Protein AF-A0A4R0RT78-F1 (afdb_monomer)

Structure (mmCIF, N/CA/C/O backbone):
data_AF-A0A4R0RT78-F1
#
_entry.id   AF-A0A4R0RT78-F1
#
loop_
_atom_site.group_PDB
_atom_site.id
_atom_site.type_symbol
_atom_site.label_atom_id
_atom_site.label_alt_id
_atom_site.label_comp_id
_atom_site.label_asym_id
_atom_site.label_entity_id
_atom_site.label_seq_id
_atom_site.pdbx_PDB_ins_code
_atom_site.Cartn_x
_atom_site.Cartn_y
_atom_site.Cartn_z
_atom_site.occupancy
_atom_site.B_iso_or_equiv
_atom_site.auth_seq_id
_atom_site.auth_comp_id
_atom_site.auth_asym_id
_atom_site.auth_atom_id
_atom_site.pdbx_PDB_model_num
ATOM 1 N N . MET A 1 1 ? 45.181 8.721 3.368 1.00 77.69 1 MET A N 1
ATOM 2 C CA . MET A 1 1 ? 46.109 8.770 2.220 1.00 77.69 1 MET A CA 1
ATOM 3 C C . MET A 1 1 ? 47.530 8.790 2.727 1.00 77.69 1 MET A C 1
ATOM 5 O O . MET A 1 1 ? 47.794 9.478 3.706 1.00 77.69 1 MET A O 1
ATOM 9 N N . ASP A 1 2 ? 48.412 8.081 2.035 1.00 89.50 2 ASP A N 1
ATOM 10 C CA . ASP A 1 2 ? 49.801 7.874 2.426 1.00 89.50 2 ASP A CA 1
ATOM 11 C C . ASP A 1 2 ? 50.713 8.203 1.242 1.00 89.50 2 ASP A C 1
ATOM 13 O O . ASP A 1 2 ? 50.443 7.805 0.105 1.00 89.50 2 ASP A O 1
ATOM 17 N N . GLN A 1 3 ? 51.791 8.945 1.498 1.00 91.06 3 GLN A N 1
ATOM 18 C CA . GLN A 1 3 ? 52.776 9.265 0.470 1.00 91.06 3 GLN A CA 1
ATOM 19 C C . GLN A 1 3 ? 53.702 8.070 0.263 1.00 91.06 3 GLN A C 1
ATOM 21 O O . GLN A 1 3 ? 54.423 7.671 1.184 1.00 91.06 3 GLN A O 1
ATOM 26 N N . ILE A 1 4 ? 53.699 7.521 -0.949 1.00 89.62 4 ILE A N 1
ATOM 27 C CA . ILE A 1 4 ? 54.498 6.344 -1.300 1.00 89.62 4 ILE A CA 1
ATOM 28 C C . ILE A 1 4 ? 55.890 6.779 -1.762 1.00 89.62 4 ILE A C 1
ATOM 30 O O . ILE A 1 4 ? 56.900 6.302 -1.249 1.00 89.62 4 ILE A O 1
ATOM 34 N N . ILE A 1 5 ? 55.950 7.744 -2.680 1.00 84.31 5 ILE A N 1
ATOM 35 C CA . ILE A 1 5 ? 57.178 8.429 -3.109 1.00 84.31 5 ILE A CA 1
ATOM 36 C C . ILE A 1 5 ? 56.884 9.928 -3.255 1.00 84.31 5 ILE A C 1
ATOM 38 O O . ILE A 1 5 ? 55.730 10.340 -3.139 1.00 84.31 5 ILE A O 1
ATOM 42 N N . GLU A 1 6 ? 57.906 10.756 -3.481 1.00 82.69 6 GLU A N 1
ATOM 43 C CA . GLU A 1 6 ? 57.721 12.206 -3.629 1.00 82.69 6 GLU A CA 1
ATOM 44 C C . GLU A 1 6 ? 56.597 12.518 -4.634 1.00 82.69 6 GLU A C 1
ATOM 46 O O . GLU A 1 6 ? 56.584 12.002 -5.749 1.00 82.69 6 GLU A O 1
ATOM 51 N N . ASN A 1 7 ? 55.616 13.310 -4.190 1.00 82.69 7 ASN A N 1
ATOM 52 C CA . ASN A 1 7 ? 54.411 13.695 -4.933 1.00 82.69 7 ASN A CA 1
ATOM 53 C C . ASN A 1 7 ? 53.469 12.564 -5.420 1.00 82.69 7 ASN A C 1
ATOM 55 O O . ASN A 1 7 ? 52.453 12.875 -6.036 1.00 82.69 7 ASN A O 1
ATOM 59 N N . LEU A 1 8 ? 53.695 11.288 -5.081 1.00 89.69 8 LEU A N 1
ATOM 60 C CA . LEU A 1 8 ? 52.761 10.190 -5.384 1.00 89.69 8 LEU A CA 1
ATOM 61 C C . LEU A 1 8 ? 52.112 9.627 -4.115 1.00 89.69 8 LEU A C 1
ATOM 63 O O . LEU A 1 8 ? 52.791 9.132 -3.209 1.00 89.69 8 LEU A O 1
ATOM 67 N N . TRP A 1 9 ? 50.783 9.655 -4.089 1.00 90.44 9 TRP A N 1
ATOM 68 C CA . TRP A 1 9 ? 49.965 9.313 -2.930 1.00 90.44 9 TRP A CA 1
ATOM 69 C C . TRP A 1 9 ? 49.005 8.163 -3.236 1.00 90.44 9 TRP A C 1
ATOM 71 O O . TRP A 1 9 ? 48.449 8.075 -4.330 1.00 90.44 9 TRP A O 1
ATOM 81 N N . LEU A 1 10 ? 48.779 7.305 -2.241 1.00 89.56 10 LEU A N 1
ATOM 82 C CA . LEU A 1 10 ? 47.811 6.207 -2.279 1.00 89.56 10 LEU A CA 1
ATOM 83 C C . LEU A 1 10 ? 46.732 6.430 -1.208 1.00 89.56 10 LEU A C 1
ATOM 85 O O . LEU A 1 10 ? 47.049 6.781 -0.069 1.00 89.56 10 LEU A O 1
ATOM 89 N N . GLY A 1 11 ? 45.454 6.234 -1.542 1.00 84.19 11 GLY A N 1
ATOM 90 C CA . GLY A 1 11 ? 44.351 6.469 -0.603 1.00 84.19 11 GLY A CA 1
ATOM 91 C C . GLY A 1 11 ? 43.087 5.643 -0.840 1.00 84.19 11 GLY A C 1
ATOM 92 O O . GLY A 1 11 ? 42.994 4.852 -1.779 1.00 84.19 11 GLY A O 1
ATOM 93 N N . ASP A 1 12 ? 42.132 5.841 0.064 1.00 81.94 12 ASP A N 1
ATOM 94 C CA . ASP A 1 12 ? 40.749 5.353 0.029 1.00 81.94 12 ASP A CA 1
ATOM 95 C C . ASP A 1 12 ? 39.788 6.456 -0.462 1.00 81.94 12 ASP A C 1
ATOM 97 O O . ASP A 1 12 ? 40.207 7.596 -0.695 1.00 81.94 12 ASP A O 1
ATOM 101 N N . LEU A 1 13 ? 38.500 6.133 -0.631 1.00 74.81 13 LEU A N 1
ATOM 102 C CA . LEU A 1 13 ? 37.479 7.105 -1.049 1.00 74.81 13 LEU A CA 1
ATOM 103 C C . LEU A 1 13 ? 37.388 8.331 -0.110 1.00 74.81 13 LEU A C 1
ATOM 105 O O . LEU A 1 13 ? 37.473 9.451 -0.618 1.00 74.81 13 LEU A O 1
ATOM 109 N N . PRO A 1 14 ? 37.339 8.188 1.231 1.00 78.75 14 PRO A N 1
ATOM 110 C CA . PRO A 1 14 ? 37.321 9.343 2.133 1.00 78.75 14 PRO A CA 1
ATOM 111 C C . PRO A 1 14 ? 38.540 10.260 1.982 1.00 78.75 14 PRO A C 1
ATOM 113 O O . PRO A 1 14 ? 38.444 11.468 2.192 1.00 78.75 14 PRO A O 1
ATOM 116 N N . SER A 1 15 ? 39.702 9.720 1.602 1.00 77.94 15 SER A N 1
ATOM 117 C CA . SER A 1 15 ? 40.886 10.536 1.328 1.00 77.94 15 SER A CA 1
ATOM 118 C C . SER A 1 15 ? 40.743 11.401 0.072 1.00 77.94 15 SER A C 1
ATOM 120 O O . SER A 1 15 ? 41.271 12.511 0.055 1.00 77.94 15 SER A O 1
ATOM 122 N N . ALA A 1 16 ? 40.041 10.915 -0.956 1.00 75.25 16 ALA A N 1
ATOM 123 C CA . ALA A 1 16 ? 39.790 11.661 -2.190 1.00 75.25 16 ALA A CA 1
ATOM 124 C C . ALA A 1 16 ? 38.750 12.783 -2.004 1.00 75.25 16 ALA A C 1
ATOM 126 O O . ALA A 1 16 ? 38.807 13.786 -2.708 1.00 75.25 16 ALA A O 1
ATOM 127 N N . LEU A 1 17 ? 37.856 12.652 -1.018 1.00 73.81 17 LEU A N 1
ATOM 128 C CA . LEU A 1 17 ? 36.818 13.646 -0.709 1.00 73.81 17 LEU A CA 1
ATOM 129 C C . LEU A 1 17 ? 37.313 14.798 0.192 1.00 73.81 17 LEU A C 1
ATOM 131 O O . LEU A 1 17 ? 36.678 15.847 0.281 1.00 73.81 17 LEU A O 1
ATOM 135 N N . ARG A 1 18 ? 38.479 14.667 0.842 1.00 77.19 18 ARG A N 1
ATOM 136 C CA . ARG A 1 18 ? 39.037 15.706 1.734 1.00 77.19 18 ARG A CA 1
ATOM 137 C C . ARG A 1 18 ? 39.858 16.750 0.972 1.00 77.19 18 ARG A C 1
ATOM 139 O O . ARG A 1 18 ? 41.090 16.751 1.029 1.00 77.19 18 ARG A O 1
ATOM 146 N N . VAL A 1 19 ? 39.171 17.694 0.329 1.00 76.06 19 VAL A N 1
ATOM 147 C CA . VAL A 1 19 ? 39.758 18.766 -0.510 1.00 76.06 19 VAL A CA 1
ATOM 148 C C . VAL A 1 19 ? 40.894 19.532 0.184 1.00 76.06 19 VAL A C 1
ATOM 150 O O . VAL A 1 19 ? 41.929 19.809 -0.424 1.00 76.06 19 VAL A O 1
ATOM 153 N N . GLU A 1 20 ? 40.757 19.844 1.474 1.00 73.06 20 GLU A N 1
ATOM 154 C CA . GLU A 1 20 ? 41.802 20.552 2.222 1.00 73.06 20 GLU A CA 1
ATOM 155 C C . GLU A 1 20 ? 43.096 19.746 2.366 1.00 73.06 20 GLU A C 1
ATOM 157 O O . GLU A 1 20 ? 44.192 20.306 2.327 1.00 73.06 20 GLU A O 1
ATOM 162 N N . ALA A 1 21 ? 42.981 18.428 2.536 1.00 74.81 21 ALA A N 1
ATOM 163 C CA . ALA A 1 21 ? 44.126 17.542 2.660 1.00 74.81 21 ALA A CA 1
ATOM 164 C C . ALA A 1 21 ? 44.848 17.394 1.312 1.00 74.81 21 ALA A C 1
ATOM 166 O O . ALA A 1 21 ? 46.079 17.379 1.289 1.00 74.81 21 ALA A O 1
ATOM 167 N N . LEU A 1 22 ? 44.103 17.367 0.201 1.00 80.69 22 LEU A N 1
ATOM 168 C CA . LEU A 1 22 ? 44.663 17.358 -1.155 1.00 80.69 22 LEU A CA 1
ATOM 169 C C . LEU A 1 22 ? 45.451 18.642 -1.444 1.00 80.69 22 LEU A C 1
ATOM 171 O O . LEU A 1 22 ? 46.612 18.576 -1.851 1.00 80.69 22 LEU A O 1
ATOM 175 N N . ARG A 1 23 ? 44.869 19.810 -1.130 1.00 78.94 23 ARG A N 1
ATOM 176 C CA . ARG A 1 23 ? 45.528 21.119 -1.289 1.00 78.94 23 ARG A CA 1
ATOM 177 C C . ARG A 1 23 ? 46.786 21.242 -0.428 1.00 78.94 23 ARG A C 1
ATOM 179 O O . ARG A 1 23 ? 47.821 21.674 -0.926 1.00 78.94 23 ARG A O 1
ATOM 186 N N . ARG A 1 24 ? 46.725 20.812 0.841 1.00 82.44 24 ARG A N 1
ATOM 187 C CA . ARG A 1 24 ? 47.874 20.831 1.770 1.00 82.44 24 ARG A CA 1
ATOM 188 C C . ARG A 1 24 ? 49.056 19.982 1.292 1.00 82.44 24 ARG A C 1
ATOM 190 O O . ARG A 1 24 ? 50.189 20.312 1.618 1.00 82.44 24 ARG A O 1
ATOM 197 N N . ASN A 1 25 ? 48.804 18.930 0.513 1.00 80.75 25 ASN A N 1
ATOM 198 C CA . ASN A 1 25 ? 49.828 18.011 0.007 1.00 80.75 25 ASN A CA 1
ATOM 199 C C . ASN A 1 25 ? 50.156 18.211 -1.485 1.00 80.75 25 ASN A C 1
ATOM 201 O O . ASN A 1 25 ? 50.756 17.333 -2.104 1.00 80.75 25 ASN A O 1
ATOM 205 N N . ASN A 1 26 ? 49.779 19.361 -2.063 1.00 83.62 26 ASN A N 1
ATOM 206 C CA . ASN A 1 26 ? 50.047 19.728 -3.460 1.00 83.62 26 ASN A CA 1
ATOM 207 C C . ASN A 1 26 ? 49.462 18.738 -4.498 1.00 83.62 26 ASN A C 1
ATOM 209 O O . ASN A 1 26 ? 49.975 18.618 -5.616 1.00 83.62 26 ASN A O 1
ATOM 213 N N . ILE A 1 27 ? 48.385 18.025 -4.148 1.00 85.12 27 ILE A N 1
ATOM 214 C CA . ILE A 1 27 ? 47.725 17.042 -5.016 1.00 85.12 27 ILE A CA 1
ATOM 215 C C . ILE A 1 27 ? 46.729 17.764 -5.927 1.00 85.12 27 ILE A C 1
ATOM 217 O O . ILE A 1 27 ? 45.775 18.373 -5.449 1.00 85.12 27 ILE A O 1
ATOM 221 N N . HIS A 1 28 ? 46.957 17.682 -7.239 1.00 76.94 28 HIS A N 1
ATOM 222 C CA . HIS A 1 28 ? 46.155 18.367 -8.266 1.00 76.94 28 HIS A CA 1
ATOM 223 C C . HIS A 1 28 ? 45.450 17.405 -9.224 1.00 76.94 28 HIS A C 1
ATOM 225 O O . HIS A 1 28 ? 44.547 17.815 -9.949 1.00 76.94 28 HIS A O 1
ATOM 231 N N . SER A 1 29 ? 45.879 16.144 -9.233 1.00 78.62 29 SER A N 1
ATOM 232 C CA . SER A 1 29 ? 45.386 15.117 -10.140 1.00 78.62 29 SER A CA 1
ATOM 233 C C . SER A 1 29 ? 45.029 13.875 -9.332 1.00 78.62 29 SER A C 1
ATOM 235 O O . SER A 1 29 ? 45.804 13.429 -8.483 1.00 78.62 29 SER A O 1
ATOM 237 N N . ILE A 1 30 ? 43.844 13.329 -9.588 1.00 81.81 30 ILE A N 1
ATOM 238 C CA . ILE A 1 30 ? 43.340 12.116 -8.945 1.00 81.81 30 ILE A CA 1
ATOM 239 C C . ILE A 1 30 ? 43.200 11.049 -10.030 1.00 81.81 30 ILE A C 1
ATOM 241 O O . ILE A 1 30 ? 42.766 11.353 -11.136 1.00 81.81 30 ILE A O 1
ATOM 245 N N . VAL A 1 31 ? 43.614 9.824 -9.721 1.00 79.75 31 VAL A N 1
ATOM 246 C CA . VAL A 1 31 ? 43.352 8.618 -10.506 1.00 79.75 31 VAL A CA 1
ATOM 247 C C . VAL A 1 31 ? 42.393 7.768 -9.690 1.00 79.75 31 VAL A C 1
ATOM 249 O O . VAL A 1 31 ? 42.775 7.223 -8.646 1.00 79.75 31 VAL A O 1
ATOM 252 N N . SER A 1 32 ? 41.151 7.669 -10.155 1.00 77.31 32 SER A N 1
ATOM 253 C CA . SER A 1 32 ? 40.143 6.826 -9.519 1.00 77.31 32 SER A CA 1
ATOM 254 C C . SER A 1 32 ? 40.102 5.460 -10.192 1.00 77.31 32 SER A C 1
ATOM 256 O O . SER A 1 32 ? 39.758 5.341 -11.365 1.00 77.31 32 SER A O 1
ATOM 258 N N . ALA A 1 33 ? 40.454 4.411 -9.449 1.00 70.38 33 ALA A N 1
ATOM 259 C CA . ALA A 1 33 ? 40.268 3.018 -9.858 1.00 70.38 33 ALA A CA 1
ATOM 260 C C . ALA A 1 33 ? 38.850 2.521 -9.485 1.00 70.38 33 ALA A C 1
ATOM 262 O O . ALA A 1 33 ? 38.689 1.451 -8.887 1.00 70.38 33 ALA A O 1
ATOM 263 N N . MET A 1 34 ? 37.855 3.384 -9.722 1.00 61.03 34 MET A N 1
ATOM 264 C CA . MET A 1 34 ? 36.401 3.232 -9.568 1.00 61.03 34 MET A CA 1
ATOM 265 C C . MET A 1 34 ? 35.704 4.450 -10.205 1.00 61.03 34 MET A C 1
ATOM 267 O O . MET A 1 34 ? 36.383 5.377 -10.637 1.00 61.03 34 MET A O 1
ATOM 271 N N . THR A 1 35 ? 34.373 4.473 -10.255 1.00 48.78 35 THR A N 1
ATOM 272 C CA . THR A 1 35 ? 33.602 5.493 -10.979 1.00 48.78 35 THR A CA 1
ATOM 273 C C . THR A 1 35 ? 33.668 6.886 -10.331 1.00 48.78 35 THR A C 1
ATOM 275 O O . THR A 1 35 ? 32.955 7.136 -9.360 1.00 48.78 35 THR A O 1
ATOM 278 N N . PHE A 1 36 ? 34.523 7.793 -10.837 1.00 34.81 36 PHE A N 1
ATOM 279 C CA . PHE A 1 36 ? 34.626 9.190 -10.381 1.00 34.81 36 PHE A CA 1
ATOM 280 C C . PHE A 1 36 ? 35.292 10.129 -11.416 1.00 34.81 36 PHE A C 1
ATOM 282 O O . PHE A 1 36 ? 36.197 9.738 -12.154 1.00 34.81 36 PHE A O 1
ATOM 289 N N . VAL A 1 37 ? 34.901 11.411 -11.428 1.00 41.50 37 VAL A N 1
ATOM 290 C CA . VAL A 1 37 ? 35.301 12.421 -12.430 1.00 41.50 37 VAL A CA 1
ATOM 291 C C . VAL A 1 37 ? 36.699 12.999 -12.151 1.00 41.50 37 VAL A C 1
ATOM 293 O O . VAL A 1 37 ? 36.835 14.079 -11.594 1.00 41.50 37 VAL A O 1
ATOM 296 N N . HIS A 1 38 ? 37.753 12.268 -12.516 1.00 53.38 38 HIS A N 1
ATOM 297 C CA . HIS A 1 38 ? 39.084 12.768 -12.913 1.00 53.38 38 HIS A CA 1
ATOM 298 C C . HIS A 1 38 ? 39.940 11.530 -13.247 1.00 53.38 38 HIS A C 1
ATOM 300 O O . HIS A 1 38 ? 40.220 10.726 -12.369 1.00 53.38 38 HIS A O 1
ATOM 306 N N . HIS A 1 39 ? 40.267 11.334 -14.532 1.00 62.75 39 HIS A N 1
ATOM 307 C CA . HIS A 1 39 ? 40.915 10.137 -15.111 1.00 62.75 39 HIS A CA 1
ATOM 308 C C . HIS A 1 39 ? 40.540 8.798 -14.442 1.00 62.75 39 HIS A C 1
ATOM 310 O O . HIS A 1 39 ? 41.256 8.249 -13.601 1.00 62.75 39 HIS A O 1
ATOM 316 N N . GLN A 1 40 ? 39.384 8.293 -14.856 1.00 68.62 40 GLN A N 1
ATOM 317 C CA . GLN A 1 40 ? 38.748 7.099 -14.326 1.00 68.62 40 GLN A CA 1
ATOM 318 C C . GLN A 1 40 ? 39.261 5.826 -15.003 1.00 68.62 40 GLN A C 1
ATOM 320 O O . GLN A 1 40 ? 39.416 5.781 -16.225 1.00 68.62 40 GLN A O 1
ATOM 325 N N . ILE A 1 41 ? 39.482 4.783 -14.203 1.00 73.31 41 ILE A N 1
ATOM 326 C CA . ILE A 1 41 ? 39.759 3.430 -14.682 1.00 73.31 41 ILE A CA 1
ATOM 327 C C . ILE A 1 41 ? 38.771 2.473 -14.015 1.00 73.31 41 ILE A C 1
ATOM 329 O O . ILE A 1 41 ? 38.868 2.200 -12.816 1.00 73.31 41 ILE A O 1
ATOM 333 N N . ASP A 1 42 ? 37.830 1.955 -14.800 1.00 72.19 42 ASP A N 1
ATOM 334 C CA . ASP A 1 42 ? 36.787 1.051 -14.314 1.00 72.19 42 ASP A CA 1
ATOM 335 C C . ASP A 1 42 ? 37.347 -0.349 -14.055 1.00 72.19 42 ASP A C 1
ATOM 337 O O . ASP A 1 42 ? 37.551 -1.147 -14.970 1.00 72.19 42 ASP A O 1
ATOM 341 N N . ILE A 1 43 ? 37.631 -0.634 -12.780 1.00 78.50 43 ILE A N 1
ATOM 342 C CA . ILE A 1 43 ? 38.217 -1.897 -12.320 1.00 78.50 43 ILE A CA 1
ATOM 343 C C . ILE A 1 43 ? 37.382 -2.436 -11.151 1.00 78.50 43 ILE A C 1
ATOM 345 O O . ILE A 1 43 ? 37.303 -1.814 -10.085 1.00 78.50 43 ILE A O 1
ATOM 349 N N . TYR A 1 44 ? 36.808 -3.628 -11.323 1.00 78.94 44 TYR A N 1
ATOM 350 C CA . TYR A 1 44 ? 36.200 -4.401 -10.235 1.00 78.94 44 TYR A CA 1
ATOM 351 C C . TYR A 1 44 ? 37.274 -5.151 -9.440 1.00 78.94 44 TYR A C 1
ATOM 353 O O . TYR A 1 44 ? 38.296 -5.554 -9.986 1.00 78.94 44 TYR A O 1
ATOM 361 N N . ASP A 1 45 ? 37.080 -5.321 -8.129 1.00 82.06 45 ASP A N 1
ATOM 362 C CA . ASP A 1 45 ? 38.077 -5.955 -7.248 1.00 82.06 45 ASP A CA 1
ATOM 363 C C . ASP A 1 45 ? 37.948 -7.480 -7.218 1.00 82.06 45 ASP A C 1
ATOM 365 O O . ASP A 1 45 ? 37.770 -8.094 -6.168 1.00 82.06 45 ASP A O 1
ATOM 369 N N . THR A 1 46 ? 37.979 -8.093 -8.394 1.00 81.25 46 THR A N 1
ATOM 370 C CA . THR A 1 46 ? 37.803 -9.534 -8.557 1.00 81.25 46 THR A CA 1
ATOM 371 C C . THR A 1 46 ? 38.995 -10.134 -9.299 1.00 81.25 46 THR A C 1
ATOM 373 O O . THR A 1 46 ? 39.642 -9.469 -10.114 1.00 81.25 46 THR A O 1
ATOM 376 N N . GLU A 1 47 ? 39.317 -11.401 -9.024 1.00 78.12 47 GLU A N 1
ATOM 377 C CA . GLU A 1 47 ? 40.466 -12.080 -9.648 1.00 78.12 47 GLU A CA 1
ATOM 378 C C . GLU A 1 47 ? 40.321 -12.228 -11.170 1.00 78.12 47 GLU A C 1
ATOM 380 O O . GLU A 1 47 ? 41.307 -12.334 -11.904 1.00 78.12 47 GLU A O 1
ATOM 385 N N . ASP A 1 48 ? 39.081 -12.226 -11.647 1.00 74.62 48 ASP A N 1
ATOM 386 C CA . ASP A 1 48 ? 38.702 -12.255 -13.046 1.00 74.62 48 ASP A CA 1
ATOM 387 C C . ASP A 1 48 ? 38.591 -10.852 -13.650 1.00 74.62 48 ASP A C 1
ATOM 389 O O . ASP A 1 48 ? 38.132 -10.734 -14.769 1.00 74.62 48 ASP A O 1
ATOM 393 N N . THR A 1 49 ? 39.046 -9.769 -13.023 1.00 81.00 49 THR A N 1
ATOM 394 C CA . THR A 1 49 ? 39.109 -8.460 -13.702 1.00 81.00 49 THR A CA 1
ATOM 395 C C . THR A 1 49 ? 40.425 -8.304 -14.476 1.00 81.00 49 THR A C 1
ATOM 397 O O . THR A 1 49 ? 41.494 -8.653 -13.978 1.00 81.00 49 THR A O 1
ATOM 400 N N . ASP A 1 50 ? 40.371 -7.827 -15.728 1.00 81.31 50 ASP A N 1
ATOM 401 C CA . ASP A 1 50 ? 41.570 -7.560 -16.547 1.00 81.31 50 ASP A CA 1
ATOM 402 C C . ASP A 1 50 ? 42.094 -6.139 -16.298 1.00 81.31 50 ASP A C 1
ATOM 404 O O . ASP A 1 50 ? 41.666 -5.178 -16.939 1.00 81.31 50 ASP A O 1
ATOM 408 N N . VAL A 1 51 ? 43.016 -6.013 -15.344 1.00 86.00 51 VAL A N 1
ATOM 409 C CA . VAL A 1 51 ? 43.680 -4.750 -14.996 1.00 86.00 51 VAL A CA 1
ATOM 410 C C . VAL A 1 51 ? 44.917 -4.490 -15.868 1.00 86.00 51 VAL A C 1
ATOM 412 O O . VAL A 1 51 ? 45.324 -3.340 -16.042 1.00 86.00 51 VAL A O 1
ATOM 415 N N . LEU A 1 52 ? 45.489 -5.536 -16.477 1.00 84.62 52 LEU A N 1
ATOM 416 C CA . LEU A 1 52 ? 46.706 -5.466 -17.290 1.00 84.62 52 LEU A CA 1
ATOM 417 C C . LEU A 1 52 ? 46.560 -4.503 -18.479 1.00 84.62 52 LEU A C 1
ATOM 419 O O . LEU A 1 52 ? 47.503 -3.771 -18.794 1.00 84.62 52 LEU A O 1
ATOM 423 N N . LYS A 1 53 ? 45.374 -4.455 -19.103 1.00 81.81 53 LYS A N 1
ATOM 424 C CA . LYS A 1 53 ? 45.069 -3.545 -20.224 1.00 81.81 53 LYS A CA 1
ATOM 425 C C . LYS A 1 53 ? 45.127 -2.058 -19.854 1.00 81.81 53 LYS A C 1
ATOM 427 O O . LYS A 1 53 ? 45.279 -1.214 -20.733 1.00 81.81 53 LYS A O 1
ATOM 432 N N . HIS A 1 54 ? 45.036 -1.729 -18.565 1.00 83.25 54 HIS A N 1
ATOM 433 C CA . HIS A 1 54 ? 44.984 -0.350 -18.082 1.00 83.25 54 HIS A CA 1
ATOM 434 C C . HIS A 1 54 ? 46.338 0.200 -17.611 1.00 83.25 54 HIS A C 1
ATOM 436 O O . HIS A 1 54 ? 46.470 1.415 -17.451 1.00 83.25 54 HIS A O 1
ATOM 442 N N . PHE A 1 55 ? 47.358 -0.647 -17.418 1.00 88.31 55 PHE A N 1
ATOM 443 C CA . PHE A 1 55 ? 48.640 -0.220 -16.846 1.00 88.31 55 PHE A CA 1
ATOM 444 C C . PHE A 1 55 ? 49.353 0.852 -17.674 1.00 88.31 55 PHE A C 1
ATOM 446 O O . PHE A 1 55 ? 49.764 1.857 -17.103 1.00 88.31 55 PHE A O 1
ATOM 453 N N . ALA A 1 56 ? 49.466 0.701 -18.998 1.00 83.19 56 ALA A N 1
ATOM 454 C CA . ALA A 1 56 ? 50.167 1.698 -19.816 1.00 83.19 56 ALA A CA 1
ATOM 455 C C . ALA A 1 56 ? 49.510 3.084 -19.753 1.00 83.19 56 ALA A C 1
ATOM 457 O O . ALA A 1 56 ? 50.205 4.084 -19.582 1.00 83.19 56 ALA A O 1
ATOM 458 N N . THR A 1 57 ? 48.179 3.146 -19.844 1.00 81.00 57 THR A N 1
ATOM 459 C CA . THR A 1 57 ? 47.436 4.412 -19.788 1.00 81.00 57 THR A CA 1
ATOM 460 C C . THR A 1 57 ? 47.566 5.071 -18.415 1.00 81.00 57 THR A C 1
ATOM 462 O O . THR A 1 57 ? 47.844 6.266 -18.335 1.00 81.00 57 THR A O 1
ATOM 465 N N . ALA A 1 58 ? 47.440 4.286 -17.338 1.00 83.62 58 ALA A N 1
ATOM 466 C CA . ALA A 1 58 ? 47.569 4.779 -15.969 1.00 83.62 58 ALA A CA 1
ATOM 467 C C . ALA A 1 58 ? 48.980 5.311 -15.672 1.00 83.62 58 ALA A C 1
ATOM 469 O O . ALA A 1 58 ? 49.129 6.391 -15.105 1.00 83.62 58 ALA A O 1
ATOM 470 N N . ILE A 1 59 ? 50.016 4.577 -16.090 1.00 89.56 59 ILE A N 1
ATOM 471 C CA . ILE A 1 59 ? 51.422 4.966 -15.917 1.00 89.56 59 ILE A CA 1
ATOM 472 C C . ILE A 1 59 ? 51.703 6.270 -16.662 1.00 89.56 59 ILE A C 1
ATOM 474 O O . ILE A 1 59 ? 52.202 7.212 -16.053 1.00 89.56 59 ILE A O 1
ATOM 478 N N . ALA A 1 60 ? 51.301 6.367 -17.933 1.00 86.00 60 ALA A N 1
ATOM 479 C CA . ALA A 1 60 ? 51.505 7.571 -18.735 1.00 86.00 60 ALA A CA 1
ATOM 480 C C . ALA A 1 60 ? 50.819 8.808 -18.127 1.00 86.00 60 ALA A C 1
ATOM 482 O O . ALA A 1 60 ? 51.349 9.918 -18.207 1.00 86.00 60 ALA A O 1
ATOM 483 N N . PHE A 1 61 ? 49.648 8.634 -17.504 1.00 84.19 61 PHE A N 1
ATOM 484 C CA . PHE A 1 61 ? 48.974 9.712 -16.785 1.00 84.19 61 PHE A CA 1
ATOM 485 C C . PHE A 1 61 ? 49.742 10.135 -15.524 1.00 84.19 61 PHE A C 1
ATOM 487 O O . PHE A 1 61 ? 49.956 11.330 -15.316 1.00 84.19 61 PHE A O 1
ATOM 494 N N . ILE A 1 62 ? 50.180 9.171 -14.706 1.00 89.19 62 ILE A N 1
ATOM 495 C CA . ILE A 1 62 ? 50.931 9.432 -13.470 1.00 89.19 62 ILE A CA 1
ATOM 496 C C . ILE A 1 62 ? 52.256 10.146 -13.786 1.00 89.19 62 ILE A C 1
ATOM 498 O O . ILE A 1 62 ? 52.540 11.179 -13.183 1.00 89.19 62 ILE A O 1
ATOM 502 N N . GLU A 1 63 ? 53.027 9.663 -14.765 1.00 88.38 63 GLU A N 1
ATOM 503 C CA . GLU A 1 63 ? 54.295 10.279 -15.193 1.00 88.38 63 GLU A CA 1
ATOM 504 C C . GLU A 1 63 ? 54.092 11.719 -15.667 1.00 88.38 63 GLU A C 1
ATOM 506 O O . GLU A 1 63 ? 54.732 12.640 -15.163 1.00 88.38 63 GLU A O 1
ATOM 511 N N . LYS A 1 64 ? 53.118 11.940 -16.559 1.00 85.50 64 LYS A N 1
ATOM 512 C CA . LYS A 1 64 ? 52.811 13.264 -17.118 1.00 85.50 64 LYS A CA 1
ATOM 513 C C . LYS A 1 64 ? 52.492 14.312 -16.051 1.00 85.50 64 LYS A C 1
ATOM 515 O O . LYS A 1 64 ? 52.724 15.502 -16.273 1.00 85.50 64 LYS A O 1
ATOM 520 N N . GLU A 1 65 ? 51.879 13.910 -14.944 1.00 85.19 65 GLU A N 1
ATOM 521 C CA . GLU A 1 65 ? 51.500 14.818 -13.864 1.00 85.19 65 GLU A CA 1
ATOM 522 C C . GLU A 1 65 ? 52.630 15.023 -12.848 1.00 85.19 65 GLU A C 1
ATOM 524 O O . GLU A 1 65 ? 52.858 16.162 -12.429 1.00 85.19 65 GLU A O 1
ATOM 529 N N . LEU A 1 66 ? 53.401 13.976 -12.541 1.00 86.50 66 LEU A N 1
ATOM 530 C CA . LEU A 1 66 ? 54.591 14.081 -11.693 1.00 86.50 66 LEU A CA 1
ATOM 531 C C . LEU A 1 66 ? 55.706 14.912 -12.355 1.00 86.50 66 LEU A C 1
ATOM 533 O O . LEU A 1 66 ? 56.326 15.730 -11.676 1.00 86.50 66 LEU A O 1
ATOM 537 N N . ASP A 1 67 ? 55.893 14.808 -13.676 1.00 84.62 67 ASP A N 1
ATOM 538 C CA . ASP A 1 67 ? 56.865 15.602 -14.452 1.00 84.62 67 ASP A CA 1
ATOM 539 C C . ASP A 1 67 ? 56.593 17.114 -14.391 1.00 84.62 67 ASP A C 1
ATOM 541 O O . ASP A 1 67 ? 57.492 17.939 -14.566 1.00 84.62 67 ASP A O 1
ATOM 545 N N . LYS A 1 68 ? 55.346 17.504 -14.108 1.00 80.56 68 LYS A N 1
ATOM 546 C CA . LYS A 1 68 ? 54.944 18.906 -13.912 1.00 80.56 68 LYS A CA 1
ATOM 547 C C . LYS A 1 68 ? 55.170 19.395 -12.479 1.00 80.56 68 LYS A C 1
ATOM 549 O O . LYS A 1 68 ? 54.771 20.513 -12.158 1.00 80.56 68 LYS A O 1
ATOM 554 N N . GLY A 1 69 ? 55.740 18.564 -11.606 1.00 78.69 69 GLY A N 1
ATOM 555 C CA . GLY A 1 69 ? 55.885 18.843 -10.178 1.00 78.69 69 GLY A CA 1
ATOM 556 C C . GLY A 1 69 ? 54.559 18.834 -9.410 1.00 78.69 69 GLY A C 1
ATOM 557 O O . GLY A 1 69 ? 54.471 19.443 -8.343 1.00 78.69 69 GLY A O 1
ATOM 558 N N . ARG A 1 70 ? 53.509 18.190 -9.948 1.00 79.44 70 ARG A N 1
ATOM 559 C CA . ARG A 1 70 ? 52.183 18.114 -9.316 1.00 79.44 70 ARG A CA 1
ATOM 560 C C . ARG A 1 70 ? 51.998 16.791 -8.587 1.00 79.44 70 ARG A C 1
ATOM 562 O O . ARG A 1 70 ? 52.436 15.750 -9.061 1.00 79.44 70 ARG A O 1
ATOM 569 N N . GLY A 1 71 ? 51.317 16.832 -7.443 1.00 77.94 71 GLY A N 1
ATOM 570 C CA . GLY A 1 71 ? 50.955 15.632 -6.700 1.00 77.94 71 GLY A CA 1
ATOM 571 C C . GLY A 1 71 ? 49.841 14.836 -7.381 1.00 77.94 71 GLY A C 1
ATOM 572 O O . GLY A 1 71 ? 48.857 15.424 -7.843 1.00 77.94 71 GLY A O 1
ATOM 573 N N . VAL A 1 72 ? 49.980 13.507 -7.393 1.00 88.88 72 VAL A N 1
ATOM 574 C CA . VAL A 1 72 ? 48.983 12.560 -7.915 1.00 88.88 72 VAL A CA 1
ATOM 575 C C . VAL A 1 72 ? 48.480 11.661 -6.788 1.00 88.88 72 VAL A C 1
ATOM 577 O O . VAL A 1 72 ? 49.283 11.033 -6.097 1.00 88.88 72 VAL A O 1
ATOM 580 N N . LEU A 1 73 ? 47.159 11.576 -6.617 1.00 86.94 73 LEU A N 1
ATOM 581 C CA . LEU A 1 73 ? 46.513 10.609 -5.726 1.00 86.94 73 LEU A CA 1
ATOM 582 C C . LEU A 1 73 ? 45.917 9.466 -6.542 1.00 86.94 73 LEU A C 1
ATOM 584 O O . LEU A 1 73 ? 45.039 9.701 -7.362 1.00 86.94 73 LEU A O 1
ATOM 588 N N . VAL A 1 74 ? 46.324 8.230 -6.267 1.00 89.88 74 VAL A N 1
ATOM 589 C CA . VAL A 1 74 ? 45.665 7.029 -6.793 1.00 89.88 74 VAL A CA 1
ATOM 590 C C . VAL A 1 74 ? 44.786 6.438 -5.695 1.00 89.88 74 VAL A C 1
ATOM 592 O O . VAL A 1 74 ? 45.276 6.145 -4.602 1.00 89.88 74 VAL A O 1
ATOM 595 N N . HIS A 1 75 ? 43.491 6.255 -5.953 1.00 84.12 75 HIS A N 1
ATOM 596 C CA . HIS A 1 75 ? 42.566 5.719 -4.953 1.00 84.12 75 HIS A CA 1
ATOM 597 C C . HIS A 1 75 ? 41.592 4.685 -5.524 1.00 84.12 75 HIS A C 1
ATOM 599 O O . HIS A 1 75 ? 41.309 4.641 -6.717 1.00 84.12 75 HIS A O 1
ATOM 605 N N . CYS A 1 76 ? 41.115 3.809 -4.645 1.00 83.81 76 CYS A N 1
ATOM 606 C CA . CYS A 1 76 ? 39.974 2.923 -4.872 1.00 83.81 76 CYS A CA 1
ATOM 607 C C . CYS A 1 76 ? 39.116 2.949 -3.600 1.00 83.81 76 CYS A C 1
ATOM 609 O O . CYS A 1 76 ? 39.372 3.771 -2.719 1.00 83.81 76 CYS A O 1
ATOM 611 N N . PHE A 1 77 ? 38.119 2.072 -3.480 1.00 75.38 77 PHE A N 1
ATOM 612 C CA . PHE A 1 77 ? 37.214 2.071 -2.327 1.00 75.38 77 PHE A CA 1
ATOM 613 C C . PHE A 1 77 ? 37.970 1.963 -0.986 1.00 75.38 77 PHE A C 1
ATOM 615 O O . PHE A 1 77 ? 37.952 2.896 -0.189 1.00 75.38 77 PHE A O 1
ATOM 622 N N . ALA A 1 78 ? 38.728 0.877 -0.784 1.00 77.38 78 ALA A N 1
ATOM 623 C CA . ALA A 1 78 ? 39.458 0.612 0.465 1.00 77.38 78 ALA A CA 1
ATOM 624 C C . ALA A 1 78 ? 40.936 1.064 0.450 1.00 77.38 78 ALA A C 1
ATOM 626 O O . ALA A 1 78 ? 41.610 1.101 1.483 1.00 77.38 78 ALA A O 1
ATOM 627 N N . GLY A 1 79 ? 41.492 1.363 -0.727 1.00 82.38 79 GLY A N 1
ATOM 628 C CA . GLY A 1 79 ? 42.922 1.649 -0.865 1.00 82.38 79 GLY A CA 1
ATOM 629 C C . GLY A 1 79 ? 43.826 0.448 -0.543 1.00 82.38 79 GLY A C 1
ATOM 630 O O . GLY A 1 79 ? 44.889 0.644 0.046 1.00 82.38 79 GLY A O 1
ATOM 631 N N . VAL A 1 80 ? 43.370 -0.777 -0.852 1.00 87.19 80 VAL A N 1
ATOM 632 C CA . VAL A 1 80 ? 44.029 -2.053 -0.490 1.00 87.19 80 VAL A CA 1
ATOM 633 C C . VAL A 1 80 ? 44.505 -2.843 -1.711 1.00 87.19 80 VAL A C 1
ATOM 635 O O . VAL A 1 80 ? 45.676 -3.203 -1.762 1.00 87.19 80 VAL A O 1
ATOM 638 N N . SER A 1 81 ? 43.625 -3.088 -2.691 1.00 87.19 81 SER A N 1
ATOM 639 C CA . SER A 1 81 ? 43.898 -3.995 -3.820 1.00 87.19 81 SER A CA 1
ATOM 640 C C . SER A 1 81 ? 44.020 -3.254 -5.163 1.00 87.19 81 SER A C 1
ATOM 642 O O . SER A 1 81 ? 45.129 -3.084 -5.669 1.00 87.19 81 SER A O 1
ATOM 644 N N . ARG A 1 82 ? 42.928 -2.711 -5.723 1.00 89.31 82 ARG A N 1
ATOM 645 C CA . ARG A 1 82 ? 42.927 -2.029 -7.045 1.00 89.31 82 ARG A CA 1
ATOM 646 C C . ARG A 1 82 ? 43.913 -0.863 -7.169 1.00 89.31 82 ARG A C 1
ATOM 648 O O . ARG A 1 82 ? 44.784 -0.874 -8.036 1.00 89.31 82 ARG A O 1
ATOM 655 N N . SER A 1 83 ? 43.808 0.142 -6.298 1.00 90.06 83 SER A N 1
ATOM 656 C CA . SER A 1 83 ? 44.689 1.317 -6.357 1.00 90.06 83 SER A CA 1
ATOM 657 C C . SER A 1 83 ? 46.140 0.969 -6.035 1.00 90.06 83 SER A C 1
ATOM 659 O O . SER A 1 83 ? 47.050 1.487 -6.677 1.00 90.06 83 SER A O 1
ATOM 661 N N . ALA A 1 84 ? 46.363 0.033 -5.109 1.00 92.00 84 ALA A N 1
ATOM 662 C CA . ALA A 1 84 ? 47.693 -0.482 -4.812 1.00 92.00 84 ALA A CA 1
ATOM 663 C C . ALA A 1 84 ? 48.319 -1.199 -6.017 1.00 92.00 84 ALA A C 1
ATOM 665 O O . ALA A 1 84 ? 49.509 -1.037 -6.265 1.00 92.00 84 ALA A O 1
ATOM 666 N N . THR A 1 85 ? 47.519 -1.924 -6.805 1.00 94.38 85 THR A N 1
ATOM 667 C CA . THR A 1 85 ? 47.963 -2.598 -8.036 1.00 94.38 85 THR A CA 1
ATOM 668 C C . THR A 1 85 ? 48.423 -1.591 -9.093 1.00 94.38 85 THR A C 1
ATOM 670 O O . THR A 1 85 ? 49.479 -1.775 -9.694 1.00 94.38 85 THR A O 1
ATOM 673 N N . ILE A 1 86 ? 47.686 -0.489 -9.284 1.00 93.88 86 ILE A N 1
ATOM 674 C CA . ILE A 1 86 ? 48.072 0.585 -10.217 1.00 93.88 86 ILE A CA 1
ATOM 675 C C . ILE A 1 86 ? 49.367 1.277 -9.766 1.00 93.88 86 ILE A C 1
ATOM 677 O O . ILE A 1 86 ? 50.273 1.487 -10.575 1.00 93.88 86 ILE A O 1
ATOM 681 N N . VAL A 1 87 ? 49.500 1.579 -8.469 1.00 94.25 87 VAL A N 1
ATOM 682 C CA . VAL A 1 87 ? 50.732 2.169 -7.916 1.00 94.25 87 VAL A CA 1
ATOM 683 C C . VAL A 1 87 ? 51.911 1.195 -8.017 1.00 94.25 87 VAL A C 1
ATOM 685 O O . VAL A 1 87 ? 53.015 1.614 -8.364 1.00 94.25 87 VAL A O 1
ATOM 688 N N . ALA A 1 88 ? 51.694 -0.102 -7.782 1.00 94.00 88 ALA A N 1
ATOM 689 C CA . ALA A 1 88 ? 52.722 -1.127 -7.936 1.00 94.00 88 ALA A CA 1
ATOM 690 C C . ALA A 1 88 ? 53.209 -1.216 -9.389 1.00 94.00 88 ALA A C 1
ATOM 692 O O . ALA A 1 88 ? 54.416 -1.169 -9.618 1.00 94.00 88 ALA A O 1
ATOM 693 N N . ALA A 1 89 ? 52.300 -1.242 -10.371 1.00 93.44 89 ALA A N 1
ATOM 694 C CA . ALA A 1 89 ? 52.652 -1.253 -11.792 1.00 93.44 89 ALA A CA 1
ATOM 695 C C . ALA A 1 89 ? 53.496 -0.028 -12.195 1.00 93.44 89 ALA A C 1
ATOM 697 O O . ALA A 1 89 ? 54.488 -0.165 -12.915 1.00 93.44 89 ALA A O 1
ATOM 698 N N . TYR A 1 90 ? 53.161 1.157 -11.674 1.00 93.81 90 TYR A N 1
ATOM 699 C CA . TYR A 1 90 ? 53.952 2.371 -11.882 1.00 93.81 90 TYR A CA 1
ATOM 700 C C . TYR A 1 90 ? 55.354 2.291 -11.257 1.00 93.81 90 TYR A C 1
ATOM 702 O O . TYR A 1 90 ? 56.342 2.635 -11.908 1.00 93.81 90 TYR A O 1
ATOM 710 N N . LEU A 1 91 ? 55.482 1.812 -10.016 1.00 91.50 91 LEU A N 1
ATOM 711 C CA . LEU A 1 91 ? 56.785 1.657 -9.353 1.00 91.50 91 LEU A CA 1
ATOM 712 C C . LEU A 1 91 ? 57.667 0.618 -10.051 1.00 91.50 91 LEU A C 1
ATOM 714 O O . LEU A 1 91 ? 58.875 0.810 -10.181 1.00 91.50 91 LEU A O 1
ATOM 718 N N . MET A 1 92 ? 57.057 -0.464 -10.529 1.00 91.81 92 MET A N 1
ATOM 719 C CA . MET A 1 92 ? 57.722 -1.478 -11.337 1.00 91.81 92 MET A CA 1
ATOM 720 C C . MET A 1 92 ? 58.278 -0.877 -12.632 1.00 91.81 92 MET A C 1
ATOM 722 O O . MET A 1 92 ? 59.455 -1.069 -12.924 1.00 91.81 92 MET A O 1
ATOM 726 N N . HIS A 1 93 ? 57.474 -0.098 -13.364 1.00 90.31 93 HIS A N 1
ATOM 727 C CA . HIS A 1 93 ? 57.895 0.543 -14.613 1.00 90.31 93 HIS A CA 1
ATOM 728 C C . HIS A 1 93 ? 58.980 1.609 -14.396 1.00 90.31 93 HIS A C 1
ATOM 730 O O . HIS A 1 93 ? 60.039 1.555 -15.017 1.00 90.31 93 HIS A O 1
ATOM 736 N N . SER A 1 94 ? 58.748 2.545 -13.474 1.00 86.88 94 SER A N 1
ATOM 737 C CA . SER A 1 94 ? 59.623 3.707 -13.255 1.00 86.88 94 SER A CA 1
ATOM 738 C C . SER A 1 94 ? 60.953 3.365 -12.576 1.00 86.88 94 SER A C 1
ATOM 740 O O . SER A 1 94 ? 61.948 4.061 -12.780 1.00 86.88 94 SER A O 1
ATOM 742 N N . ARG A 1 95 ? 60.999 2.305 -11.754 1.00 87.00 95 ARG A N 1
ATOM 743 C CA . ARG A 1 95 ? 62.188 1.929 -10.960 1.00 87.00 95 ARG A CA 1
ATOM 744 C C . ARG A 1 95 ? 62.740 0.540 -11.275 1.00 87.00 95 ARG A C 1
ATOM 746 O O . ARG A 1 95 ? 63.710 0.125 -10.646 1.00 87.00 95 ARG A O 1
ATOM 753 N N . GLY A 1 96 ? 62.144 -0.179 -12.225 1.00 83.50 96 GLY A N 1
ATOM 754 C CA . GLY A 1 96 ? 62.577 -1.522 -12.619 1.00 83.50 96 GLY A CA 1
ATOM 755 C C . GLY A 1 96 ? 62.421 -2.577 -11.518 1.00 83.50 96 GLY A C 1
ATOM 756 O O . GLY A 1 96 ? 63.170 -3.554 -11.500 1.00 83.50 96 GLY A O 1
ATOM 757 N N . LEU A 1 97 ? 61.497 -2.370 -10.576 1.00 89.81 97 LEU A N 1
ATOM 758 C CA . LEU A 1 97 ? 61.277 -3.272 -9.442 1.00 89.81 97 LEU A CA 1
ATOM 759 C C . LEU A 1 97 ? 60.477 -4.510 -9.859 1.00 89.81 97 LEU A C 1
ATOM 761 O O . LEU A 1 97 ? 59.628 -4.443 -10.750 1.00 89.81 97 LEU A O 1
ATOM 765 N N . ASP A 1 98 ? 60.720 -5.635 -9.185 1.00 88.50 98 ASP A N 1
ATOM 766 C CA . ASP A 1 98 ? 59.820 -6.786 -9.253 1.00 88.50 98 ASP A CA 1
ATOM 767 C C . ASP A 1 98 ? 58.526 -6.533 -8.446 1.00 88.50 98 ASP A C 1
ATOM 769 O O . ASP A 1 98 ? 58.507 -5.651 -7.577 1.00 88.50 98 ASP A O 1
ATOM 773 N N . PRO A 1 99 ? 57.431 -7.273 -8.712 1.00 90.19 99 PRO A N 1
ATOM 774 C CA . PRO A 1 99 ? 56.144 -7.048 -8.048 1.00 90.19 99 PRO A CA 1
ATOM 775 C C . PRO A 1 99 ? 56.211 -7.127 -6.520 1.00 90.19 99 PRO A C 1
ATOM 777 O O . PRO A 1 99 ? 55.538 -6.364 -5.826 1.00 90.19 99 PRO A O 1
ATOM 780 N N . THR A 1 100 ? 57.050 -8.015 -5.980 1.00 90.00 100 THR A N 1
ATOM 781 C CA . THR A 1 100 ? 57.182 -8.200 -4.530 1.00 90.00 100 THR A CA 1
ATOM 782 C C . THR A 1 100 ? 57.919 -7.016 -3.912 1.00 90.00 100 THR A C 1
ATOM 784 O O . THR A 1 100 ? 57.477 -6.474 -2.901 1.00 90.00 100 THR A O 1
ATOM 787 N N . ALA A 1 101 ? 59.002 -6.561 -4.543 1.00 88.88 101 ALA A N 1
ATOM 788 C CA . ALA A 1 101 ? 59.746 -5.380 -4.123 1.00 88.88 101 ALA A CA 1
ATOM 789 C C . ALA A 1 101 ? 58.898 -4.098 -4.206 1.00 88.88 101 ALA A C 1
ATOM 791 O O . ALA A 1 101 ? 58.925 -3.286 -3.281 1.00 88.88 101 ALA A O 1
ATOM 792 N N . ALA A 1 102 ? 58.102 -3.932 -5.269 1.00 91.69 102 ALA A N 1
ATOM 793 C CA . ALA A 1 102 ? 57.203 -2.789 -5.428 1.00 91.69 102 ALA A CA 1
ATOM 794 C C . ALA A 1 102 ? 56.112 -2.752 -4.343 1.00 91.69 102 ALA A C 1
ATOM 796 O O . ALA A 1 102 ? 55.870 -1.702 -3.748 1.00 91.69 102 ALA A O 1
ATOM 797 N N . LEU A 1 103 ? 55.495 -3.896 -4.031 1.00 92.38 103 LEU A N 1
ATOM 798 C CA . LEU A 1 103 ? 54.490 -3.982 -2.969 1.00 92.38 103 LEU A CA 1
ATOM 799 C C . LEU A 1 103 ? 55.088 -3.838 -1.575 1.00 92.38 103 LEU A C 1
ATOM 801 O O . LEU A 1 103 ? 54.458 -3.226 -0.722 1.00 92.38 103 LEU A O 1
ATOM 805 N N . ASN A 1 104 ? 56.300 -4.338 -1.333 1.00 91.44 104 ASN A N 1
ATOM 806 C CA . ASN A 1 104 ? 56.978 -4.126 -0.055 1.00 91.44 104 ASN A CA 1
ATOM 807 C C . ASN A 1 104 ? 57.253 -2.637 0.188 1.00 91.44 104 ASN A C 1
ATOM 809 O O . ASN A 1 104 ? 56.991 -2.154 1.285 1.00 91.44 104 ASN A O 1
ATOM 813 N N . LEU A 1 105 ? 57.651 -1.891 -0.848 1.00 90.38 105 LEU A N 1
ATOM 814 C CA . LEU A 1 105 ? 57.819 -0.437 -0.766 1.00 90.38 105 LEU A CA 1
ATOM 815 C C . LEU A 1 105 ? 56.494 0.275 -0.445 1.00 90.38 105 LEU A C 1
ATOM 817 O O . LEU A 1 105 ? 56.465 1.215 0.346 1.00 90.38 105 LEU A O 1
ATOM 821 N N . ILE A 1 106 ? 55.377 -0.193 -1.008 1.00 93.25 106 ILE A N 1
ATOM 822 C CA . ILE A 1 106 ? 54.047 0.322 -0.654 1.00 93.25 106 ILE A CA 1
ATOM 823 C C . ILE A 1 106 ? 53.697 -0.043 0.800 1.00 93.25 106 ILE A C 1
ATOM 825 O O . ILE A 1 106 ? 53.224 0.815 1.546 1.00 93.25 106 ILE A O 1
ATOM 829 N N . ARG A 1 107 ? 53.974 -1.280 1.236 1.00 92.31 107 ARG A N 1
ATOM 830 C CA . ARG A 1 107 ? 53.677 -1.783 2.589 1.00 92.31 107 ARG A CA 1
ATOM 831 C C . ARG A 1 107 ? 54.480 -1.099 3.691 1.00 92.31 107 ARG A C 1
ATOM 833 O O . ARG A 1 107 ? 53.968 -0.972 4.799 1.00 92.31 107 ARG A O 1
ATOM 840 N N . GLU A 1 108 ? 55.675 -0.591 3.394 1.00 90.06 108 GLU A N 1
ATOM 841 C CA . GLU A 1 108 ? 56.443 0.253 4.323 1.00 90.06 108 GLU A CA 1
ATOM 842 C C . GLU A 1 108 ? 55.668 1.508 4.755 1.00 90.06 108 GLU A C 1
ATOM 844 O O . GLU A 1 108 ? 55.868 2.010 5.860 1.00 90.06 108 GLU A O 1
ATOM 849 N N . ARG A 1 109 ? 54.782 2.019 3.890 1.00 88.69 109 ARG A N 1
ATOM 850 C CA . ARG A 1 109 ? 53.944 3.198 4.156 1.00 88.69 109 ARG A CA 1
ATOM 851 C C . ARG A 1 109 ? 52.490 2.844 4.457 1.00 88.69 109 ARG A C 1
ATOM 853 O O . ARG A 1 109 ? 51.844 3.572 5.202 1.00 88.69 109 ARG A O 1
ATOM 860 N N . ARG A 1 110 ? 51.984 1.736 3.908 1.00 86.75 110 ARG A N 1
ATOM 861 C CA . ARG A 1 110 ? 50.604 1.260 4.074 1.00 86.75 110 ARG A CA 1
ATOM 862 C C . ARG A 1 110 ? 50.578 -0.268 4.288 1.00 86.75 110 ARG A C 1
ATOM 864 O O . ARG A 1 110 ? 50.435 -1.012 3.317 1.00 86.75 110 ARG A O 1
ATOM 871 N N . PRO A 1 111 ? 50.725 -0.756 5.538 1.00 86.19 111 PRO A N 1
ATOM 872 C CA . PRO A 1 111 ? 50.986 -2.173 5.841 1.00 86.19 111 PRO A CA 1
ATOM 873 C C . PRO A 1 111 ? 49.904 -3.160 5.390 1.00 86.19 111 PRO A C 1
ATOM 875 O O . PRO A 1 111 ? 50.201 -4.324 5.143 1.00 86.19 111 PRO A O 1
ATOM 878 N N . HIS A 1 112 ? 48.657 -2.704 5.279 1.00 85.81 112 HIS A N 1
ATOM 879 C CA . HIS A 1 112 ? 47.478 -3.513 4.953 1.00 85.81 112 HIS A CA 1
ATOM 880 C C . HIS A 1 112 ? 47.208 -3.655 3.449 1.00 85.81 112 HIS A C 1
ATOM 882 O O . HIS A 1 112 ? 46.120 -4.070 3.063 1.00 85.81 112 HIS A O 1
ATOM 888 N N . VAL A 1 113 ? 48.164 -3.291 2.591 1.00 90.88 113 VAL A N 1
ATOM 889 C CA . VAL A 1 113 ? 48.050 -3.483 1.140 1.00 90.88 113 VAL A CA 1
ATOM 890 C C . VAL A 1 113 ? 48.196 -4.956 0.769 1.00 90.88 113 VAL A C 1
ATOM 892 O O . VAL A 1 113 ? 49.226 -5.587 1.040 1.00 90.88 113 VAL A O 1
ATOM 895 N N . ASP A 1 114 ? 47.175 -5.462 0.083 1.00 89.62 114 ASP A N 1
ATOM 896 C CA . ASP A 1 114 ? 47.096 -6.845 -0.366 1.00 89.62 114 ASP A CA 1
ATOM 897 C C . ASP A 1 114 ? 46.255 -6.952 -1.653 1.00 89.62 114 ASP A C 1
ATOM 899 O O . ASP A 1 114 ? 45.027 -7.052 -1.597 1.00 89.62 114 ASP A O 1
ATOM 903 N N . PRO A 1 115 ? 46.881 -6.834 -2.839 1.00 92.44 115 PRO A N 1
ATOM 904 C CA . PRO A 1 115 ? 46.205 -7.079 -4.109 1.00 92.44 115 PRO A CA 1
ATOM 905 C C . PRO A 1 115 ? 45.677 -8.509 -4.216 1.00 92.44 115 PRO A C 1
ATOM 907 O O . PRO A 1 115 ? 46.347 -9.449 -3.791 1.00 92.44 115 PRO A O 1
ATOM 910 N N . ASN A 1 116 ? 44.522 -8.686 -4.860 1.00 90.38 116 ASN A N 1
ATOM 911 C CA . ASN A 1 116 ? 43.984 -10.026 -5.102 1.00 90.38 116 ASN A CA 1
ATOM 912 C C . ASN A 1 116 ? 44.927 -10.890 -5.972 1.00 90.38 116 ASN A C 1
ATOM 914 O O . ASN A 1 116 ? 45.777 -10.383 -6.716 1.00 90.38 116 ASN A O 1
ATOM 918 N N . GLU A 1 117 ? 44.762 -12.215 -5.920 1.00 85.62 117 GLU A N 1
ATOM 919 C CA . GLU A 1 117 ? 45.651 -13.138 -6.635 1.00 85.62 117 GLU A CA 1
ATOM 920 C C . GLU A 1 117 ? 45.643 -12.939 -8.160 1.00 85.62 117 GLU A C 1
ATOM 922 O O . GLU A 1 117 ? 46.660 -13.161 -8.826 1.00 85.62 117 GLU A O 1
ATOM 927 N N . GLY A 1 118 ? 44.505 -12.537 -8.731 1.00 85.31 118 GLY A N 1
ATOM 928 C CA . GLY A 1 118 ? 44.368 -12.249 -10.158 1.00 85.31 118 GLY A CA 1
ATOM 929 C C . GLY A 1 118 ? 45.205 -11.046 -10.592 1.00 85.31 118 GLY A C 1
ATOM 930 O O . GLY A 1 118 ? 45.858 -11.088 -11.638 1.00 85.31 118 GLY A O 1
ATOM 931 N N . PHE A 1 119 ? 45.253 -10.002 -9.768 1.00 91.06 119 PHE A N 1
ATOM 932 C CA . PHE A 1 119 ? 46.074 -8.812 -9.978 1.00 91.06 119 PHE A CA 1
ATOM 933 C C . PHE A 1 119 ? 47.556 -9.099 -9.767 1.00 91.06 119 PHE A C 1
ATOM 935 O O . PHE A 1 119 ? 48.375 -8.664 -10.576 1.00 91.06 119 PHE A O 1
ATOM 942 N N . MET A 1 120 ? 47.906 -9.913 -8.769 1.00 91.81 120 MET A N 1
ATOM 943 C CA . MET A 1 120 ? 49.283 -10.378 -8.569 1.00 91.81 120 MET A CA 1
ATOM 944 C C . MET A 1 120 ? 49.820 -11.123 -9.798 1.00 91.81 120 MET A C 1
ATOM 946 O O . MET A 1 120 ? 50.910 -10.818 -10.286 1.00 91.81 120 MET A O 1
ATOM 950 N N . LYS A 1 121 ? 49.023 -12.034 -10.374 1.00 85.06 121 LYS A N 1
ATOM 951 C CA . LYS A 1 121 ? 49.375 -12.753 -11.614 1.00 85.06 121 LYS A CA 1
ATOM 952 C C . LYS A 1 121 ? 49.575 -11.792 -12.793 1.00 85.06 121 LYS A C 1
ATOM 954 O O . LYS A 1 121 ? 50.486 -11.984 -13.597 1.00 85.06 121 LYS A O 1
ATOM 959 N N . GLN A 1 122 ? 48.757 -10.746 -12.889 1.00 88.62 122 GLN A N 1
ATOM 960 C CA . GLN A 1 122 ? 48.858 -9.734 -13.944 1.00 88.62 122 GLN A CA 1
ATOM 961 C C . GLN A 1 122 ? 50.076 -8.811 -13.773 1.00 88.62 122 GLN A C 1
ATOM 963 O O . GLN A 1 122 ? 50.724 -8.488 -14.770 1.00 88.62 122 GLN A O 1
ATOM 968 N N . LEU A 1 123 ? 50.469 -8.463 -12.543 1.00 88.81 123 LEU A N 1
ATOM 969 C CA . LEU A 1 123 ? 51.729 -7.759 -12.264 1.00 88.81 123 LEU A CA 1
ATOM 970 C C . LEU A 1 123 ? 52.949 -8.618 -12.637 1.00 88.81 123 LEU A C 1
ATOM 972 O O . LEU A 1 123 ? 53.872 -8.126 -13.283 1.00 88.81 123 LEU A O 1
ATOM 976 N N . ASP A 1 124 ? 52.939 -9.917 -12.331 1.00 86.31 124 ASP A N 1
ATOM 977 C CA . ASP A 1 124 ? 54.005 -10.838 -12.754 1.00 86.31 124 ASP A CA 1
ATOM 978 C C . ASP A 1 124 ? 54.133 -10.926 -14.282 1.00 86.31 124 ASP A C 1
ATOM 980 O O . ASP A 1 124 ? 55.243 -10.996 -14.821 1.00 86.31 124 ASP A O 1
ATOM 984 N N . ILE A 1 125 ? 53.005 -10.929 -14.998 1.00 84.19 125 ILE A N 1
ATOM 985 C CA . ILE A 1 125 ? 52.983 -10.894 -16.468 1.00 84.19 125 ILE A CA 1
ATOM 986 C C . ILE A 1 125 ? 53.567 -9.572 -16.971 1.00 84.19 125 ILE A C 1
ATOM 988 O O . ILE A 1 125 ? 54.412 -9.583 -17.868 1.00 84.19 125 ILE A O 1
ATOM 992 N N . PHE A 1 126 ? 53.180 -8.452 -16.360 1.00 85.94 126 PHE A N 1
ATOM 993 C CA . PHE A 1 126 ? 53.695 -7.129 -16.698 1.00 85.94 126 PHE A CA 1
ATOM 994 C C . PHE A 1 126 ? 55.215 -7.022 -16.486 1.00 85.94 126 PHE A C 1
ATOM 996 O O . PHE A 1 126 ? 55.926 -6.528 -17.364 1.00 85.94 126 PHE A O 1
ATOM 1003 N N . TYR A 1 127 ? 55.740 -7.571 -15.384 1.00 85.50 127 TYR A N 1
ATOM 1004 C CA . TYR A 1 127 ? 57.180 -7.660 -15.117 1.00 85.50 127 TYR A CA 1
ATOM 1005 C C . TYR A 1 127 ? 57.909 -8.502 -16.175 1.00 85.50 127 TYR A C 1
ATOM 1007 O O . TYR A 1 127 ? 58.899 -8.065 -16.765 1.00 85.50 127 TYR A O 1
ATOM 1015 N N . LYS A 1 128 ? 57.389 -9.701 -16.480 1.00 80.38 128 LYS A N 1
ATOM 1016 C CA . LYS A 1 128 ? 57.973 -10.622 -17.475 1.00 80.38 128 LYS A CA 1
ATOM 1017 C C . LYS A 1 128 ? 58.004 -10.035 -18.887 1.00 80.38 128 LYS A C 1
ATOM 1019 O O . LYS A 1 128 ? 58.905 -10.365 -19.655 1.00 80.38 128 LYS A O 1
ATOM 1024 N N . ASN A 1 129 ? 57.066 -9.150 -19.216 1.00 79.56 129 ASN A N 1
ATOM 1025 C CA . ASN A 1 129 ? 57.018 -8.447 -20.498 1.00 79.56 129 ASN A CA 1
ATOM 1026 C C . ASN A 1 129 ? 57.857 -7.156 -20.515 1.00 79.56 129 ASN A C 1
ATOM 1028 O O . ASN A 1 129 ? 57.675 -6.310 -21.389 1.00 79.56 129 ASN A O 1
ATOM 1032 N N . SER A 1 130 ? 58.783 -6.980 -19.563 1.00 75.75 130 SER A N 1
ATOM 1033 C CA . SER A 1 130 ? 59.625 -5.777 -19.464 1.00 75.75 130 SER A CA 1
ATOM 1034 C C . SER A 1 130 ? 58.798 -4.486 -19.404 1.00 75.75 130 SER A C 1
ATOM 1036 O O . SER A 1 130 ? 59.133 -3.497 -20.055 1.00 75.75 130 SER A O 1
ATOM 1038 N N . PHE A 1 131 ? 57.701 -4.518 -18.637 1.00 76.81 131 PHE A N 1
ATOM 1039 C CA . PHE A 1 131 ? 56.815 -3.379 -18.372 1.00 76.81 131 PHE A CA 1
ATOM 1040 C C . PHE A 1 131 ? 56.073 -2.842 -19.605 1.00 76.81 131 PHE A C 1
ATOM 1042 O O . PHE A 1 131 ? 55.714 -1.665 -19.654 1.00 76.81 131 PHE A O 1
ATOM 1049 N N . LYS A 1 132 ? 55.835 -3.701 -20.604 1.00 66.69 132 LYS A N 1
ATOM 1050 C CA . LYS A 1 132 ? 54.998 -3.404 -21.773 1.00 66.69 132 LYS A CA 1
ATOM 1051 C C . LYS A 1 132 ? 53.669 -4.152 -21.681 1.00 66.69 132 LYS A C 1
ATOM 1053 O O . LYS A 1 132 ? 53.636 -5.350 -21.406 1.00 66.69 132 LYS A O 1
ATOM 1058 N N . SER A 1 133 ? 52.569 -3.453 -21.948 1.00 59.44 133 SER A N 1
ATOM 1059 C CA . SER A 1 133 ? 51.216 -4.021 -22.012 1.00 59.44 133 SER A CA 1
ATOM 1060 C C . SER A 1 133 ? 50.771 -4.192 -23.473 1.00 59.44 133 SER A C 1
ATOM 1062 O O . SER A 1 133 ? 49.817 -3.556 -23.916 1.00 59.44 133 SER A O 1
ATOM 1064 N N . SER A 1 134 ? 51.495 -5.002 -24.257 1.00 56.34 134 SER A N 1
ATOM 1065 C CA . SER A 1 134 ? 51.080 -5.354 -25.625 1.00 56.34 134 SER A CA 1
ATOM 1066 C C . SER A 1 134 ? 50.384 -6.717 -25.646 1.00 56.34 134 SER A C 1
ATOM 1068 O O . SER A 1 134 ? 50.863 -7.685 -25.047 1.00 56.34 134 SER A O 1
ATOM 1070 N N . ALA A 1 135 ? 49.278 -6.817 -26.388 1.00 51.78 135 ALA A N 1
ATOM 1071 C CA . ALA A 1 135 ? 48.571 -8.076 -26.641 1.00 51.78 135 ALA A CA 1
ATOM 1072 C C . ALA A 1 135 ? 49.394 -9.076 -27.490 1.00 51.78 135 ALA A C 1
ATOM 1074 O O . ALA A 1 135 ? 48.995 -10.225 -27.671 1.00 51.78 135 ALA A O 1
ATOM 1075 N N . GLU A 1 136 ? 50.554 -8.663 -28.009 1.00 48.12 136 GLU A N 1
ATOM 1076 C CA . GLU A 1 136 ? 51.435 -9.478 -28.856 1.00 48.12 136 GLU A CA 1
ATOM 1077 C C . GLU A 1 136 ? 52.421 -10.350 -28.047 1.00 48.12 136 GLU A C 1
ATOM 1079 O O . GLU A 1 136 ? 52.946 -11.358 -28.550 1.00 48.12 136 GLU A O 1
ATOM 1084 N N . ASP A 1 137 ? 52.640 -10.027 -26.769 1.00 60.94 137 ASP A N 1
ATOM 1085 C CA . ASP A 1 137 ? 53.604 -10.721 -25.915 1.00 60.94 137 ASP A CA 1
ATOM 1086 C C . ASP A 1 137 ? 53.133 -12.128 -25.527 1.00 60.94 137 ASP A C 1
ATOM 1088 O O . ASP A 1 137 ? 51.962 -12.383 -25.236 1.00 60.94 137 ASP A O 1
ATOM 1092 N N . LYS A 1 138 ? 54.063 -13.093 -25.538 1.00 60.06 138 LYS A N 1
ATOM 1093 C CA . LYS A 1 138 ? 53.754 -14.520 -25.326 1.00 60.06 138 LYS A CA 1
ATOM 1094 C C . LYS A 1 138 ? 53.083 -14.776 -23.970 1.00 60.06 138 LYS A C 1
ATOM 1096 O O . LYS A 1 138 ? 52.178 -15.603 -23.900 1.00 60.06 138 LYS A O 1
ATOM 1101 N N . SER A 1 139 ? 53.515 -14.080 -22.920 1.00 61.28 139 SER A N 1
ATOM 1102 C CA . SER A 1 139 ? 52.970 -14.224 -21.564 1.00 61.28 139 SER A CA 1
ATOM 1103 C C . SER A 1 139 ? 51.535 -13.691 -21.472 1.00 61.28 139 SER A C 1
ATOM 1105 O O . SER A 1 139 ? 50.680 -14.368 -20.909 1.00 61.28 139 SER A O 1
ATOM 1107 N N . SER A 1 140 ? 51.248 -12.545 -22.105 1.00 64.06 140 SER A N 1
ATOM 1108 C CA . SER A 1 140 ? 49.900 -11.959 -22.180 1.00 64.06 140 SER A CA 1
ATOM 1109 C C . SER A 1 140 ? 48.947 -12.849 -22.978 1.00 64.06 140 SER A C 1
ATOM 1111 O O . SER A 1 140 ? 47.836 -13.127 -22.544 1.00 64.06 140 SER A O 1
ATOM 1113 N N . ARG A 1 141 ? 49.405 -13.389 -24.117 1.00 64.31 141 ARG A N 1
ATOM 1114 C CA . ARG A 1 141 ? 48.604 -14.302 -24.951 1.00 64.31 141 ARG A CA 1
ATOM 1115 C C . ARG A 1 141 ? 48.256 -15.604 -24.243 1.00 64.31 141 ARG A C 1
ATOM 1117 O O . ARG A 1 141 ? 47.140 -16.089 -24.381 1.00 64.31 141 ARG A O 1
ATOM 1124 N N . MET A 1 142 ? 49.202 -16.173 -23.496 1.00 60.41 142 MET A N 1
ATOM 1125 C CA . MET A 1 142 ? 48.946 -17.375 -22.698 1.00 60.41 142 MET A CA 1
ATOM 1126 C C . MET A 1 142 ? 47.955 -17.100 -21.563 1.00 60.41 142 MET A C 1
ATOM 1128 O O . MET A 1 142 ? 47.088 -17.934 -21.322 1.00 60.41 142 MET A O 1
ATOM 1132 N N . PHE A 1 143 ? 48.040 -15.933 -20.919 1.00 71.38 143 PHE A N 1
ATOM 1133 C CA . PHE A 1 143 ? 47.099 -15.509 -19.882 1.00 71.38 143 PHE A CA 1
ATOM 1134 C C . PHE A 1 143 ? 45.666 -15.373 -20.415 1.00 71.38 143 PHE A C 1
ATOM 1136 O O . PHE A 1 143 ? 44.747 -15.975 -19.860 1.00 71.38 143 PHE A O 1
ATOM 1143 N N . TYR A 1 144 ? 45.478 -14.669 -21.537 1.00 68.75 144 TYR A N 1
ATOM 1144 C CA . TYR A 1 144 ? 44.159 -14.528 -22.159 1.00 68.75 144 TYR A CA 1
ATOM 1145 C C . TYR A 1 144 ? 43.619 -15.862 -22.693 1.00 68.75 144 TYR A C 1
ATOM 1147 O O . TYR A 1 144 ? 42.453 -16.176 -22.475 1.00 68.75 144 TYR A O 1
ATOM 1155 N N . ALA A 1 145 ? 44.470 -16.709 -23.284 1.00 62.12 145 ALA A N 1
ATOM 1156 C CA . ALA A 1 145 ? 44.072 -18.041 -23.744 1.00 62.12 145 ALA A CA 1
ATOM 1157 C C . ALA A 1 145 ? 43.633 -18.973 -22.599 1.00 62.12 145 ALA A C 1
ATOM 1159 O O . ALA A 1 145 ? 42.645 -19.693 -22.743 1.00 62.12 145 ALA A O 1
ATOM 1160 N N . GLU A 1 146 ? 44.334 -18.967 -21.459 1.00 64.50 146 GLU A N 1
ATOM 1161 C CA . GLU A 1 146 ? 43.956 -19.760 -20.281 1.00 64.50 146 GLU A CA 1
ATOM 1162 C C . GLU A 1 146 ? 42.628 -19.279 -19.684 1.00 64.50 146 GLU A C 1
ATOM 1164 O O . GLU A 1 146 ? 41.778 -20.083 -19.299 1.00 64.50 146 GLU A O 1
ATOM 1169 N N . ARG A 1 147 ? 42.424 -17.962 -19.652 1.00 67.31 147 ARG A N 1
ATOM 1170 C CA . ARG A 1 147 ? 41.200 -17.336 -19.155 1.00 67.31 147 ARG A CA 1
ATOM 1171 C C . ARG A 1 147 ? 39.989 -17.644 -20.041 1.00 67.31 147 ARG A C 1
ATOM 1173 O O . ARG A 1 147 ? 38.964 -18.077 -19.521 1.00 67.31 147 ARG A O 1
ATOM 1180 N N . THR A 1 148 ? 40.135 -17.546 -21.364 1.00 61.00 148 THR A N 1
ATOM 1181 C CA . THR A 1 148 ? 39.106 -17.973 -22.328 1.00 61.00 148 THR A CA 1
ATOM 1182 C C . THR A 1 148 ? 38.812 -19.473 -22.213 1.00 61.00 148 THR A C 1
ATOM 1184 O O . THR A 1 148 ? 37.655 -19.880 -22.272 1.00 61.00 148 THR A O 1
ATOM 1187 N N . ALA A 1 149 ? 39.831 -20.313 -21.998 1.00 59.12 149 ALA A N 1
ATOM 1188 C CA . ALA A 1 149 ? 39.637 -21.751 -21.815 1.00 59.12 149 ALA A CA 1
ATOM 1189 C C . ALA A 1 149 ? 38.867 -22.088 -20.524 1.00 59.12 149 ALA A C 1
ATOM 1191 O O . ALA A 1 149 ? 38.033 -22.991 -20.542 1.00 59.12 149 ALA A O 1
ATOM 1192 N N . LYS A 1 150 ? 39.102 -21.360 -19.422 1.00 58.50 150 LYS A N 1
ATOM 1193 C CA . LYS A 1 150 ? 38.343 -21.530 -18.170 1.00 58.50 150 LYS A CA 1
ATOM 1194 C C . LYS A 1 150 ? 36.871 -21.133 -18.333 1.00 58.50 150 LYS A C 1
ATOM 1196 O O . LYS A 1 150 ? 36.018 -21.902 -17.905 1.00 58.50 150 LYS A O 1
ATOM 1201 N N . GLN A 1 151 ? 36.587 -20.032 -19.034 1.00 57.28 151 GLN A N 1
ATOM 1202 C CA . GLN A 1 151 ? 35.218 -19.587 -19.357 1.00 57.28 151 GLN A CA 1
ATOM 1203 C C . GLN A 1 151 ? 34.469 -20.584 -20.267 1.00 57.28 151 GLN A C 1
ATOM 1205 O O . GLN A 1 151 ? 33.288 -20.860 -20.097 1.00 57.28 151 GLN A O 1
ATOM 1210 N N . MET A 1 152 ? 35.169 -21.236 -21.201 1.00 53.59 152 MET A N 1
ATOM 1211 C CA . MET A 1 152 ? 34.563 -22.284 -22.039 1.00 53.59 152 MET A CA 1
ATOM 1212 C C . MET A 1 152 ? 34.184 -23.557 -21.264 1.00 53.59 152 MET A C 1
ATOM 1214 O O . MET A 1 152 ? 33.326 -24.313 -21.721 1.00 53.59 152 MET A O 1
ATOM 1218 N N . ILE A 1 153 ? 34.824 -23.819 -20.121 1.00 53.59 153 ILE A N 1
ATOM 1219 C CA . ILE A 1 153 ? 34.565 -25.000 -19.284 1.00 53.59 153 ILE A CA 1
ATOM 1220 C C . ILE A 1 153 ? 33.449 -24.722 -18.257 1.00 53.59 153 ILE A C 1
ATOM 1222 O O . ILE A 1 153 ? 32.750 -25.659 -17.874 1.00 53.59 153 ILE A O 1
ATOM 1226 N N . SER A 1 154 ? 33.234 -23.464 -17.847 1.00 51.59 154 SER A N 1
ATOM 1227 C CA . SER A 1 154 ? 32.193 -23.063 -16.882 1.00 51.59 154 SER A CA 1
ATOM 1228 C C . SER A 1 154 ? 30.767 -23.004 -17.445 1.00 51.59 154 SER A C 1
ATOM 1230 O O . SER A 1 154 ? 29.819 -22.989 -16.665 1.00 51.59 154 SER A O 1
ATOM 1232 N N . GLY A 1 155 ? 30.583 -23.052 -18.770 1.00 42.62 155 GLY A N 1
ATOM 1233 C CA . GLY A 1 155 ? 29.262 -23.193 -19.402 1.00 42.62 155 GLY A CA 1
ATOM 1234 C C . GLY A 1 155 ? 28.443 -21.901 -19.535 1.00 42.62 155 GLY A C 1
ATOM 1235 O O . GLY A 1 155 ? 27.295 -21.955 -19.979 1.00 42.62 155 GLY A O 1
ATOM 1236 N N . ASP A 1 156 ? 29.017 -20.744 -19.219 1.00 41.97 156 ASP A N 1
ATOM 1237 C CA . ASP A 1 156 ? 28.478 -19.418 -19.511 1.00 41.97 156 ASP A CA 1
ATOM 1238 C C . ASP A 1 156 ? 28.818 -19.037 -20.962 1.00 41.97 156 ASP A C 1
ATOM 1240 O O . ASP A 1 156 ? 29.922 -18.635 -21.307 1.00 41.97 156 ASP A O 1
ATOM 1244 N N . GLY A 1 157 ? 27.869 -19.247 -21.873 1.00 45.06 157 GLY A N 1
ATOM 1245 C CA . GLY A 1 157 ? 28.066 -19.168 -23.328 1.00 45.06 157 GLY A CA 1
ATOM 1246 C C . GLY A 1 157 ? 28.382 -17.791 -23.940 1.00 45.06 157 GLY A C 1
ATOM 1247 O O . GLY A 1 157 ? 28.004 -17.562 -25.090 1.00 45.06 157 GLY A O 1
ATOM 1248 N N . THR A 1 158 ? 29.056 -16.875 -23.245 1.00 45.81 158 THR A N 1
ATOM 1249 C CA . THR A 1 158 ? 29.489 -15.574 -23.778 1.00 45.81 158 THR A CA 1
ATOM 1250 C C . THR A 1 158 ? 30.999 -15.543 -23.988 1.00 45.81 158 THR A C 1
ATOM 1252 O O . THR A 1 158 ? 31.776 -15.493 -23.043 1.00 45.81 158 THR A O 1
ATOM 1255 N N . ILE A 1 159 ? 31.420 -15.559 -25.256 1.00 45.72 159 ILE A N 1
ATOM 1256 C CA . ILE A 1 159 ? 32.817 -15.353 -25.652 1.00 45.72 159 ILE A CA 1
ATOM 1257 C C . ILE A 1 159 ? 32.993 -13.875 -25.987 1.00 45.72 159 ILE A C 1
ATOM 1259 O O . ILE A 1 159 ? 32.401 -13.389 -26.954 1.00 45.72 159 ILE A O 1
ATOM 1263 N N . ASP A 1 160 ? 33.837 -13.189 -25.224 1.00 43.09 160 ASP A N 1
ATOM 1264 C CA . ASP A 1 160 ? 34.282 -11.838 -25.546 1.00 43.09 160 ASP A CA 1
ATOM 1265 C C . ASP A 1 160 ? 35.168 -11.876 -26.808 1.00 43.09 160 ASP A C 1
ATOM 1267 O O . ASP A 1 160 ? 36.236 -12.499 -26.835 1.00 43.09 160 ASP A O 1
ATOM 1271 N N . LYS A 1 161 ? 34.678 -11.304 -27.915 1.00 42.19 161 LYS A N 1
ATOM 1272 C CA . LYS A 1 161 ? 35.291 -11.457 -29.249 1.00 42.19 161 LYS A CA 1
ATOM 1273 C C . LYS A 1 161 ? 36.612 -10.703 -29.397 1.00 42.19 161 LYS A C 1
ATOM 1275 O O . LYS A 1 161 ? 37.384 -11.053 -30.290 1.00 42.19 161 LYS A O 1
ATOM 1280 N N . GLU A 1 162 ? 36.900 -9.734 -28.531 1.00 40.91 162 GLU A N 1
ATOM 1281 C CA . GLU A 1 162 ? 38.186 -9.024 -28.529 1.00 40.91 162 GLU A CA 1
ATOM 1282 C C . GLU A 1 162 ? 39.344 -9.918 -28.053 1.00 40.91 162 GLU A C 1
ATOM 1284 O O . GLU A 1 162 ? 40.465 -9.810 -28.549 1.00 40.91 162 GLU A O 1
ATOM 1289 N N . MET A 1 163 ? 39.072 -10.889 -27.175 1.00 39.81 163 MET A N 1
ATOM 1290 C CA . MET A 1 163 ? 40.097 -11.716 -26.517 1.00 39.81 163 MET A CA 1
ATOM 1291 C C . MET A 1 163 ? 40.682 -12.828 -27.411 1.00 39.81 163 MET A C 1
ATOM 1293 O O . MET A 1 163 ? 41.759 -13.357 -27.136 1.00 39.81 163 MET A O 1
ATOM 1297 N N . LEU A 1 164 ? 40.013 -13.174 -28.518 1.00 36.34 164 LEU A N 1
ATOM 1298 C CA . LEU A 1 164 ? 40.485 -14.167 -29.500 1.00 36.34 164 LEU A CA 1
ATOM 1299 C C . LEU A 1 164 ? 41.271 -13.547 -30.670 1.00 36.34 164 LEU A C 1
ATOM 1301 O O . LEU A 1 164 ? 41.811 -14.284 -31.502 1.00 36.34 164 LEU A O 1
ATOM 1305 N N . ALA A 1 165 ? 41.345 -12.214 -30.748 1.00 34.69 165 ALA A N 1
ATOM 1306 C CA . ALA A 1 165 ? 41.797 -11.498 -31.940 1.00 34.69 165 ALA A CA 1
ATOM 1307 C C . ALA A 1 165 ? 43.324 -11.371 -32.111 1.00 34.69 165 ALA A C 1
ATOM 1309 O O . ALA A 1 165 ? 43.762 -10.960 -33.183 1.00 34.69 165 ALA A O 1
ATOM 1310 N N . THR A 1 166 ? 44.159 -11.795 -31.155 1.00 35.50 166 THR A N 1
ATOM 1311 C CA . THR A 1 166 ? 45.619 -11.571 -31.263 1.00 35.50 166 THR A CA 1
ATOM 1312 C C . THR A 1 166 ? 46.441 -12.842 -31.058 1.00 35.50 166 THR A C 1
ATOM 1314 O O . THR A 1 166 ? 47.398 -12.901 -30.287 1.00 35.50 166 THR A O 1
ATOM 1317 N N . TYR A 1 167 ? 46.126 -13.896 -31.813 1.00 28.45 167 TYR A N 1
ATOM 1318 C CA . TYR A 1 167 ? 47.080 -14.986 -32.035 1.00 28.45 167 TYR A CA 1
ATOM 1319 C C . TYR A 1 167 ? 48.107 -14.589 -33.107 1.00 28.45 167 TYR A C 1
ATOM 1321 O O . TYR A 1 167 ? 48.016 -14.987 -34.267 1.00 28.45 167 TYR A O 1
ATOM 1329 N N . VAL A 1 168 ? 49.141 -13.840 -32.710 1.00 27.62 168 VAL A N 1
ATOM 1330 C CA . VAL A 1 168 ? 50.366 -13.706 -33.517 1.00 27.62 168 VAL A CA 1
ATOM 1331 C C . VAL A 1 168 ? 51.106 -15.045 -33.488 1.00 27.62 168 VAL A C 1
ATOM 1333 O O . VAL A 1 168 ? 51.769 -15.394 -32.510 1.00 27.62 168 VAL A O 1
ATOM 1336 N N . GLN A 1 169 ? 50.982 -15.846 -34.544 1.00 28.92 169 GLN A N 1
ATOM 1337 C CA . GLN A 1 169 ? 51.856 -17.006 -34.728 1.00 28.92 169 GLN A CA 1
ATOM 1338 C C . GLN A 1 169 ? 53.311 -16.520 -34.913 1.00 28.92 169 GLN A C 1
ATOM 1340 O O . GLN A 1 169 ? 53.538 -15.556 -35.646 1.00 28.92 169 GLN A O 1
ATOM 1345 N N . PRO A 1 170 ? 54.300 -17.152 -34.251 1.00 24.47 170 PRO A N 1
ATOM 1346 C CA . PRO A 1 170 ? 55.709 -16.806 -34.406 1.00 24.47 170 PRO A CA 1
ATOM 1347 C C . PRO A 1 170 ? 56.136 -17.089 -35.842 1.00 24.47 170 PRO A C 1
ATOM 1349 O O . PRO A 1 170 ? 55.800 -18.147 -36.362 1.00 24.47 170 PRO A O 1
ATOM 1352 N N . SER A 1 171 ? 56.890 -16.181 -36.467 1.00 28.34 171 SER A N 1
ATOM 1353 C CA . SER A 1 171 ? 57.512 -16.434 -37.769 1.00 28.34 171 SER A CA 1
ATOM 1354 C C . SER A 1 171 ? 58.270 -17.759 -37.760 1.00 28.34 171 SER A C 1
ATOM 1356 O O . SER A 1 171 ? 59.222 -17.903 -36.989 1.00 28.34 171 SER A O 1
ATOM 1358 N N . PRO A 1 172 ? 57.991 -18.660 -38.712 1.00 29.42 172 PRO A N 1
ATOM 1359 C CA . PRO A 1 172 ? 59.014 -19.499 -39.272 1.00 29.42 172 PRO A CA 1
ATOM 1360 C C . PRO A 1 172 ? 59.301 -18.958 -40.668 1.00 29.42 172 PRO A C 1
ATOM 1362 O O . PRO A 1 172 ? 58.436 -18.863 -41.544 1.00 29.42 172 PRO A O 1
ATOM 1365 N N . ALA A 1 173 ? 60.573 -18.667 -40.908 1.00 29.80 173 ALA A N 1
ATOM 1366 C CA . ALA A 1 173 ? 61.097 -18.900 -42.234 1.00 29.80 173 ALA A CA 1
ATOM 1367 C C . ALA A 1 173 ? 60.629 -20.290 -42.724 1.00 29.80 173 ALA A C 1
ATOM 1369 O O . ALA A 1 173 ? 60.515 -21.240 -41.946 1.00 29.80 173 ALA A O 1
ATOM 1370 N N . THR A 1 174 ? 60.406 -20.381 -44.035 1.00 30.05 174 THR A N 1
ATOM 1371 C CA . THR A 1 174 ? 60.109 -21.577 -44.847 1.00 30.05 174 THR A CA 1
ATOM 1372 C C . THR A 1 174 ? 58.657 -22.122 -44.911 1.00 30.05 174 THR A C 1
ATOM 1374 O O . THR A 1 174 ? 58.284 -23.067 -44.235 1.00 30.05 174 THR A O 1
ATOM 1377 N N . GLN A 1 175 ? 57.931 -21.604 -45.922 1.00 36.06 175 GLN A N 1
ATOM 1378 C CA . GLN A 1 175 ? 57.192 -22.334 -46.983 1.00 36.06 175 GLN A CA 1
ATOM 1379 C C . GLN A 1 175 ? 55.685 -22.713 -46.843 1.00 36.06 175 GLN A C 1
ATOM 1381 O O . GLN A 1 175 ? 55.279 -23.609 -46.116 1.00 36.06 175 GLN A O 1
ATOM 1386 N N . THR A 1 176 ? 54.914 -22.121 -47.782 1.00 29.30 176 THR A N 1
ATOM 1387 C CA . THR A 1 176 ? 53.610 -22.493 -48.401 1.00 29.30 176 THR A CA 1
ATOM 1388 C C . THR A 1 176 ? 52.285 -21.983 -47.793 1.00 29.30 176 THR A C 1
ATOM 1390 O O . THR A 1 176 ? 51.646 -22.619 -46.966 1.00 29.30 176 THR A O 1
ATOM 1393 N N . SER A 1 177 ? 51.797 -20.844 -48.311 1.00 33.91 177 SER A N 1
ATOM 1394 C CA . SER A 1 177 ? 50.443 -20.313 -48.092 1.00 33.91 177 SER A CA 1
ATOM 1395 C C . SER A 1 177 ? 49.435 -20.844 -49.125 1.00 33.91 177 SER A C 1
ATOM 1397 O O . SER A 1 177 ? 49.693 -20.846 -50.331 1.00 33.91 177 SER A O 1
ATOM 1399 N N . SER A 1 178 ? 48.239 -21.244 -48.676 1.00 39.25 178 SER A N 1
ATOM 1400 C CA . SER A 1 178 ? 47.110 -21.509 -49.580 1.00 39.25 178 SER A CA 1
ATOM 1401 C C . SER A 1 178 ? 46.441 -20.183 -49.987 1.00 39.25 178 SER A C 1
ATOM 1403 O O . SER A 1 178 ? 45.720 -19.546 -49.222 1.00 39.25 178 SER A O 1
ATOM 1405 N N . ARG A 1 179 ? 46.718 -19.715 -51.211 1.00 49.25 179 ARG A N 1
ATOM 1406 C CA . ARG A 1 179 ? 46.150 -18.476 -51.775 1.00 49.25 179 ARG A CA 1
ATOM 1407 C C . ARG A 1 179 ? 44.711 -18.70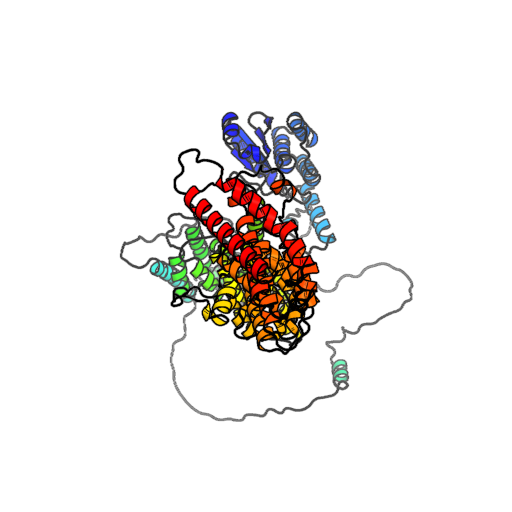5 -52.254 1.00 49.25 179 ARG A C 1
ATOM 1409 O O . ARG A 1 179 ? 44.508 -19.191 -53.368 1.00 49.25 179 ARG A O 1
ATOM 1416 N N . ARG A 1 180 ? 43.697 -18.328 -51.468 1.00 58.16 180 ARG A N 1
ATOM 1417 C CA . ARG A 1 180 ? 42.307 -18.250 -51.967 1.00 58.16 180 ARG A CA 1
ATOM 1418 C C . ARG A 1 180 ? 42.133 -16.998 -52.838 1.00 58.16 180 ARG A C 1
ATOM 1420 O O . ARG A 1 180 ? 42.587 -15.920 -52.463 1.00 58.16 180 ARG A O 1
ATOM 1427 N N . ARG A 1 181 ? 41.510 -17.151 -54.013 1.00 70.06 181 ARG A N 1
ATOM 1428 C CA . ARG A 1 181 ? 41.299 -16.084 -55.010 1.00 70.06 181 ARG A CA 1
ATOM 1429 C C . ARG A 1 181 ? 39.840 -16.055 -55.457 1.00 70.06 181 ARG A C 1
ATOM 1431 O O . ARG A 1 181 ? 39.275 -17.117 -55.729 1.00 70.06 181 ARG A O 1
ATOM 1438 N N . LEU A 1 182 ? 39.264 -14.864 -55.587 1.00 75.12 182 LEU A N 1
ATOM 1439 C CA . LEU A 1 182 ? 37.965 -14.652 -56.215 1.00 75.12 182 LEU A CA 1
ATOM 1440 C C . LEU A 1 182 ? 38.131 -14.752 -57.736 1.00 75.12 182 LEU A C 1
ATOM 1442 O O . LEU A 1 182 ? 38.994 -14.099 -58.330 1.00 75.12 182 LEU A O 1
ATOM 1446 N N . ARG A 1 183 ? 37.317 -15.594 -58.373 1.00 80.12 183 ARG A N 1
ATOM 1447 C CA . ARG A 1 183 ? 37.343 -15.815 -59.823 1.00 80.12 183 ARG A CA 1
ATOM 1448 C C . ARG A 1 183 ? 35.961 -15.620 -60.414 1.00 80.12 183 ARG A C 1
ATOM 1450 O O . ARG A 1 183 ? 34.974 -16.031 -59.810 1.00 80.12 183 ARG A O 1
ATOM 1457 N N . CYS A 1 184 ? 35.900 -15.081 -61.628 1.00 79.06 184 CYS A N 1
ATOM 1458 C CA . CYS A 1 184 ? 34.656 -15.018 -62.384 1.00 79.06 184 CYS A CA 1
ATOM 1459 C C . CYS A 1 184 ? 34.104 -16.437 -62.567 1.00 79.06 184 CYS A C 1
ATOM 1461 O O . CYS A 1 184 ? 34.809 -17.328 -63.046 1.00 79.06 184 CYS A O 1
ATOM 1463 N N . LYS A 1 185 ? 32.838 -16.663 -62.209 1.00 77.25 185 LYS A N 1
ATOM 1464 C CA . LYS A 1 185 ? 32.216 -17.992 -62.309 1.00 77.25 185 LYS A CA 1
ATOM 1465 C C . LYS A 1 185 ? 32.162 -18.505 -63.756 1.00 77.25 185 LYS A C 1
ATOM 1467 O O . LYS A 1 185 ? 32.281 -19.709 -63.963 1.00 77.25 185 LYS A O 1
ATOM 1472 N N . MET A 1 186 ? 32.032 -17.597 -64.729 1.00 74.12 186 MET A N 1
ATOM 1473 C CA . MET A 1 186 ? 31.853 -17.921 -66.150 1.00 74.12 186 MET A CA 1
ATOM 1474 C C . MET A 1 186 ? 33.174 -18.222 -66.869 1.00 74.12 186 MET A C 1
ATOM 1476 O O . MET A 1 186 ? 33.294 -19.252 -67.520 1.00 74.12 186 MET A O 1
ATOM 1480 N N . CYS A 1 187 ? 34.192 -17.369 -66.723 1.00 77.69 187 CYS A N 1
ATOM 1481 C CA . CYS A 1 187 ? 35.460 -17.518 -67.455 1.00 77.69 187 CYS A CA 1
ATOM 1482 C C . CYS A 1 187 ? 36.659 -17.886 -66.572 1.00 77.69 187 CYS A C 1
ATOM 1484 O O . CYS A 1 187 ? 37.779 -17.978 -67.065 1.00 77.69 187 CYS A O 1
ATOM 1486 N N . ARG A 1 188 ? 36.447 -18.059 -65.260 1.00 78.44 188 ARG A N 1
ATOM 1487 C CA . ARG A 1 188 ? 37.482 -18.353 -64.251 1.00 78.44 188 ARG A CA 1
ATOM 1488 C C . ARG A 1 188 ? 38.621 -17.325 -64.172 1.00 78.44 188 ARG A C 1
ATOM 1490 O O . ARG A 1 188 ? 39.597 -17.574 -63.468 1.00 78.44 188 ARG A O 1
ATOM 1497 N N . GLN A 1 189 ? 38.467 -16.158 -64.807 1.00 80.56 189 GLN A N 1
ATOM 1498 C CA . GLN A 1 189 ? 39.380 -15.021 -64.690 1.00 80.56 189 GLN A CA 1
ATOM 1499 C C . GLN A 1 189 ? 39.564 -14.650 -63.218 1.00 80.56 189 GLN A C 1
ATOM 1501 O O . GLN A 1 189 ? 38.578 -14.548 -62.489 1.00 80.56 189 GLN A O 1
ATOM 1506 N N . ASN A 1 190 ? 40.808 -14.448 -62.784 1.00 80.62 190 ASN A N 1
ATOM 1507 C CA . ASN A 1 190 ? 41.095 -13.961 -61.435 1.00 80.62 190 ASN A CA 1
ATOM 1508 C C . ASN A 1 190 ? 40.650 -12.501 -61.323 1.00 80.62 190 ASN A C 1
ATOM 1510 O O . ASN A 1 190 ? 41.048 -11.686 -62.152 1.00 80.62 190 ASN A O 1
ATOM 1514 N N . LEU A 1 191 ? 39.814 -12.211 -60.327 1.00 80.50 191 LEU A N 1
ATOM 1515 C CA . LEU A 1 191 ? 39.205 -10.896 -60.125 1.00 80.50 191 LEU A CA 1
ATOM 1516 C C . LEU A 1 191 ? 39.817 -10.170 -58.931 1.00 80.50 191 LEU A C 1
ATOM 1518 O O . LEU A 1 191 ? 40.208 -9.024 -59.077 1.00 80.50 191 LEU A O 1
ATOM 1522 N N . ALA A 1 192 ? 39.924 -10.847 -57.786 1.00 74.38 192 ALA A N 1
ATOM 1523 C CA . ALA A 1 192 ? 40.439 -10.273 -56.545 1.00 74.38 192 ALA A CA 1
ATOM 1524 C C . ALA A 1 192 ? 41.128 -11.350 -55.697 1.00 74.38 192 ALA A C 1
ATOM 1526 O O . ALA A 1 192 ? 40.781 -12.537 -55.772 1.00 74.38 192 ALA A O 1
ATOM 1527 N N . THR A 1 193 ? 42.095 -10.959 -54.875 1.00 73.06 193 THR A N 1
ATOM 1528 C CA . THR A 1 193 ? 42.657 -11.806 -53.813 1.00 73.06 193 THR A CA 1
ATOM 1529 C C . THR A 1 193 ? 42.182 -11.308 -52.443 1.00 73.06 193 THR A C 1
ATOM 1531 O O . THR A 1 193 ? 41.508 -10.288 -52.355 1.00 73.06 193 THR A O 1
ATOM 1534 N N . ARG A 1 194 ? 42.437 -12.064 -51.362 1.00 61.09 194 ARG A N 1
ATOM 1535 C CA . ARG A 1 194 ? 41.965 -11.701 -50.005 1.00 61.09 194 ARG A CA 1
ATOM 1536 C C . ARG A 1 194 ? 42.445 -10.312 -49.564 1.00 61.09 194 ARG A C 1
ATOM 1538 O O . ARG A 1 194 ? 41.725 -9.606 -48.884 1.00 61.09 194 ARG A O 1
ATOM 1545 N N . GLU A 1 195 ? 43.645 -9.950 -49.984 1.00 60.69 195 GLU A N 1
ATOM 1546 C CA . GLU A 1 195 ? 44.290 -8.646 -49.787 1.00 60.69 195 GLU A CA 1
ATOM 1547 C C . GLU A 1 195 ? 43.593 -7.478 -50.513 1.00 60.69 195 GLU A C 1
ATOM 1549 O O . GLU A 1 195 ? 43.926 -6.339 -50.241 1.00 60.69 195 GLU A O 1
ATOM 1554 N N . ASN A 1 196 ? 42.615 -7.734 -51.393 1.00 64.50 196 ASN A N 1
ATOM 1555 C CA . ASN A 1 196 ? 41.794 -6.694 -52.028 1.00 64.50 196 ASN A CA 1
ATOM 1556 C C . ASN A 1 196 ? 40.364 -6.621 -51.461 1.00 64.50 196 ASN A C 1
ATOM 1558 O O . ASN A 1 196 ? 39.518 -5.961 -52.059 1.00 64.50 196 ASN A O 1
ATOM 1562 N N . MET A 1 197 ? 40.050 -7.361 -50.391 1.00 63.72 197 MET A N 1
ATOM 1563 C CA . MET A 1 197 ? 38.701 -7.422 -49.813 1.00 63.72 197 MET A CA 1
ATOM 1564 C C . MET A 1 197 ? 38.597 -6.541 -48.569 1.00 63.72 197 MET A C 1
ATOM 1566 O O . MET A 1 197 ? 39.431 -6.649 -47.673 1.00 63.72 197 MET A O 1
ATOM 1570 N N . VAL A 1 198 ? 37.534 -5.740 -48.498 1.00 61.38 198 VAL A N 1
ATOM 1571 C CA . VAL A 1 198 ? 37.235 -4.849 -47.371 1.00 61.38 198 VAL A CA 1
ATOM 1572 C C . VAL A 1 198 ? 36.218 -5.533 -46.455 1.00 61.38 198 VAL A C 1
ATOM 1574 O O . VAL A 1 198 ? 35.186 -6.028 -46.912 1.00 61.38 198 VAL A O 1
ATOM 1577 N N . GLY A 1 199 ? 36.521 -5.604 -45.159 1.00 53.16 199 GLY A N 1
ATOM 1578 C CA . GLY A 1 199 ? 35.566 -6.052 -44.143 1.00 53.16 199 GLY 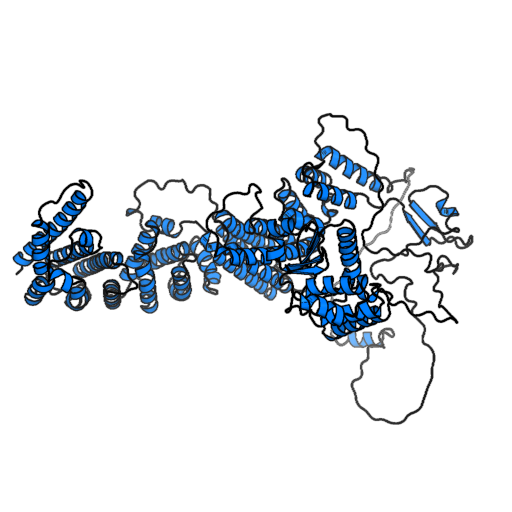A CA 1
ATOM 1579 C C . GLY A 1 199 ? 34.708 -4.882 -43.665 1.00 53.16 199 GLY A C 1
ATOM 1580 O O . GLY A 1 199 ? 35.236 -3.794 -43.472 1.00 53.16 199 GLY A O 1
ATOM 1581 N N . HIS A 1 200 ? 33.411 -5.103 -43.453 1.00 50.97 200 HIS A N 1
ATOM 1582 C CA . HIS A 1 200 ? 32.544 -4.163 -42.740 1.00 50.97 200 HIS A CA 1
ATOM 1583 C C . HIS A 1 200 ? 32.255 -4.749 -41.355 1.00 50.97 200 HIS A C 1
ATOM 1585 O O . HIS A 1 200 ? 31.722 -5.851 -41.231 1.00 50.97 200 HIS A O 1
ATOM 1591 N N . GLY A 1 201 ? 32.688 -4.038 -40.320 1.00 38.38 201 GLY A N 1
ATOM 1592 C CA . GLY A 1 201 ? 32.451 -4.343 -38.915 1.00 38.38 201 GLY A CA 1
ATOM 1593 C C . GLY A 1 201 ? 32.272 -3.022 -38.176 1.00 38.38 201 GLY A C 1
ATOM 1594 O O . GLY A 1 201 ? 33.020 -2.080 -38.422 1.00 38.38 201 GLY A O 1
ATOM 1595 N N . LEU A 1 202 ? 31.244 -2.944 -37.335 1.00 35.75 202 LEU A N 1
ATOM 1596 C CA . LEU A 1 202 ? 30.919 -1.778 -36.518 1.00 35.75 202 LEU A CA 1
ATOM 1597 C C . LEU A 1 202 ? 32.076 -1.468 -35.547 1.00 35.75 202 LEU A C 1
ATOM 1599 O O . LEU A 1 202 ? 32.308 -2.247 -34.627 1.00 35.75 202 LEU A O 1
ATOM 1603 N N . SER A 1 203 ? 32.776 -0.345 -35.745 1.00 26.69 203 SER A N 1
ATOM 1604 C CA . SER A 1 203 ? 33.388 0.449 -34.667 1.00 26.69 203 SER A CA 1
ATOM 1605 C C . SER A 1 203 ? 33.777 1.851 -35.148 1.00 26.69 203 SER A C 1
ATOM 1607 O O . SER A 1 203 ? 34.475 2.019 -36.148 1.00 26.69 203 SER A O 1
ATOM 1609 N N . SER A 1 204 ? 33.370 2.833 -34.354 1.00 29.20 204 SER A N 1
ATOM 1610 C CA . SER A 1 204 ? 33.847 4.210 -34.263 1.00 29.20 204 SER A CA 1
ATOM 1611 C C . SER A 1 204 ? 35.377 4.354 -34.201 1.00 29.20 204 SER A C 1
ATOM 1613 O O . SER A 1 204 ? 35.997 3.806 -33.294 1.00 29.20 204 SER A O 1
ATOM 1615 N N . SER A 1 205 ? 35.956 5.194 -35.070 1.00 24.92 205 SER A N 1
ATOM 1616 C CA . SER A 1 205 ? 37.042 6.135 -34.724 1.00 24.92 205 SER A CA 1
ATOM 1617 C C . SER A 1 205 ? 37.409 7.044 -35.913 1.00 24.92 205 SER A C 1
ATOM 1619 O O . SER A 1 205 ? 38.035 6.598 -36.868 1.00 24.92 205 SER A O 1
ATOM 1621 N N . GLY A 1 206 ? 37.029 8.322 -35.804 1.00 25.94 206 GLY A N 1
ATOM 1622 C CA . GLY A 1 206 ? 37.728 9.531 -36.265 1.00 25.94 206 GLY A CA 1
ATOM 1623 C C . GLY A 1 206 ? 38.343 9.632 -37.669 1.00 25.94 206 GLY A C 1
ATOM 1624 O O . GLY A 1 206 ? 39.464 9.189 -37.877 1.00 25.94 206 GLY A O 1
ATOM 1625 N N . THR A 1 207 ? 37.746 10.490 -38.502 1.00 23.17 207 THR A N 1
ATOM 1626 C CA . THR A 1 207 ? 38.445 11.623 -39.144 1.00 23.17 207 THR A CA 1
ATOM 1627 C C . THR A 1 207 ? 37.456 12.762 -39.402 1.00 23.17 207 THR A C 1
ATOM 1629 O O . THR A 1 207 ? 36.368 12.570 -39.932 1.00 23.17 207 THR A O 1
ATOM 1632 N N . SER A 1 208 ? 37.839 13.966 -38.977 1.00 28.25 208 SER A N 1
ATOM 1633 C CA . SER A 1 208 ? 37.065 15.199 -39.111 1.00 28.25 208 SER A CA 1
ATOM 1634 C C . SER A 1 208 ? 36.958 15.621 -40.579 1.00 28.25 208 SER A C 1
ATOM 1636 O O . SER A 1 208 ? 37.957 16.014 -41.180 1.00 28.25 208 SER A O 1
ATOM 1638 N N . HIS A 1 209 ? 35.746 15.592 -41.133 1.00 25.22 209 HIS A N 1
ATOM 1639 C CA . HIS A 1 209 ? 35.365 16.416 -42.276 1.00 25.22 209 HIS A CA 1
ATOM 1640 C C . HIS A 1 209 ? 34.196 17.305 -41.848 1.00 25.22 209 HIS A C 1
ATOM 1642 O O . HIS A 1 209 ? 33.116 16.841 -41.500 1.00 25.22 209 HIS A O 1
ATOM 1648 N N . LYS A 1 210 ? 34.460 18.611 -41.804 1.00 23.39 210 LYS A N 1
ATOM 1649 C CA . LYS A 1 210 ? 33.474 19.661 -41.543 1.00 23.39 210 LYS A CA 1
ATOM 1650 C C . LYS A 1 210 ? 32.617 19.815 -42.815 1.00 23.39 210 LYS A C 1
ATOM 1652 O O . LYS A 1 210 ? 33.222 20.087 -43.855 1.00 23.39 210 LYS A O 1
ATOM 1657 N N . PRO A 1 211 ? 31.278 19.678 -42.784 1.00 25.95 211 PRO A N 1
ATOM 1658 C CA . PRO A 1 211 ? 30.458 20.051 -43.931 1.00 25.95 211 PRO A CA 1
ATOM 1659 C C . PRO A 1 211 ? 30.447 21.585 -44.076 1.00 25.95 211 PRO A C 1
ATOM 1661 O O . PRO A 1 211 ? 30.648 22.296 -43.080 1.00 25.95 211 PRO A O 1
ATOM 1664 N N . PRO A 1 212 ? 30.258 22.126 -45.290 1.00 26.45 212 PRO A N 1
ATOM 1665 C CA . PRO A 1 212 ? 30.216 23.563 -45.497 1.00 26.45 212 PRO A CA 1
ATOM 1666 C C . PRO A 1 212 ? 28.943 24.147 -44.874 1.00 26.45 212 PRO A C 1
ATOM 1668 O O . PRO A 1 212 ? 27.834 23.727 -45.183 1.00 26.45 212 PRO A O 1
ATOM 1671 N N . LEU A 1 213 ? 29.121 25.134 -43.995 1.00 27.28 213 LEU A N 1
ATOM 1672 C CA . LEU A 1 213 ? 28.042 25.962 -43.462 1.00 27.28 213 LEU A CA 1
ATOM 1673 C C . LEU A 1 213 ? 27.552 26.911 -44.565 1.00 27.28 213 LEU A C 1
ATOM 1675 O O . LEU A 1 213 ? 28.354 27.680 -45.103 1.00 27.28 213 LEU A O 1
ATOM 1679 N N . LEU A 1 214 ? 26.254 26.891 -44.873 1.00 28.78 214 LEU A N 1
ATOM 1680 C CA . LEU A 1 214 ? 25.604 27.990 -45.591 1.00 28.78 214 LEU A CA 1
ATOM 1681 C C . LEU A 1 214 ? 25.322 29.159 -44.624 1.00 28.78 214 LEU A C 1
ATOM 1683 O O . LEU A 1 214 ? 25.166 28.930 -43.420 1.00 28.78 214 LEU A O 1
ATOM 1687 N N . PRO A 1 215 ? 25.292 30.416 -45.107 1.00 29.34 215 PRO A N 1
ATOM 1688 C CA . PRO A 1 215 ? 25.118 31.588 -44.256 1.00 29.34 215 PRO A CA 1
ATOM 1689 C C . PRO A 1 215 ? 23.697 31.646 -43.688 1.00 29.34 215 PRO A C 1
ATOM 1691 O O . PRO A 1 215 ? 22.722 31.450 -44.408 1.00 29.34 215 PRO A O 1
ATOM 1694 N N . VAL A 1 216 ? 23.597 31.955 -42.397 1.00 33.09 216 VAL A N 1
ATOM 1695 C CA . VAL A 1 216 ? 22.334 32.201 -41.695 1.00 33.09 216 VAL A CA 1
ATOM 1696 C C . VAL A 1 216 ? 21.857 33.613 -42.034 1.00 33.09 216 VAL A C 1
ATOM 1698 O O . VAL A 1 216 ? 22.432 34.581 -41.537 1.00 33.09 216 VAL A O 1
ATOM 1701 N N . ASP A 1 217 ? 20.808 33.734 -42.849 1.00 27.98 217 ASP A N 1
ATOM 1702 C CA . ASP A 1 217 ? 20.009 34.960 -42.923 1.00 27.98 217 ASP A CA 1
ATOM 1703 C C . ASP A 1 217 ? 18.832 34.852 -41.944 1.00 27.98 217 ASP A C 1
ATOM 1705 O O . ASP A 1 217 ? 18.012 33.933 -41.996 1.00 27.98 217 ASP A O 1
ATOM 1709 N N . ASN A 1 218 ? 18.777 35.805 -41.012 1.00 32.78 218 ASN A N 1
ATOM 1710 C CA . ASN A 1 218 ? 17.726 35.936 -40.010 1.00 32.78 218 ASN A CA 1
ATOM 1711 C C . ASN A 1 218 ? 16.422 36.399 -40.670 1.00 32.78 218 ASN A C 1
ATOM 1713 O O . ASN A 1 218 ? 16.158 37.595 -40.778 1.00 32.78 218 ASN A O 1
ATOM 1717 N N . THR A 1 219 ? 15.594 35.444 -41.079 1.00 33.22 219 THR A N 1
ATOM 1718 C CA . THR A 1 219 ? 14.153 35.648 -41.259 1.00 33.22 219 THR A CA 1
ATOM 1719 C C . THR A 1 219 ? 13.404 34.517 -40.551 1.00 33.22 219 THR A C 1
ATOM 1721 O O . THR A 1 219 ? 13.902 33.391 -40.504 1.00 33.22 219 THR A O 1
ATOM 1724 N N . ASP A 1 220 ? 12.276 34.853 -39.916 1.00 39.06 220 ASP A N 1
ATOM 1725 C CA . ASP A 1 220 ? 11.440 34.007 -39.043 1.00 39.06 220 ASP A CA 1
ATOM 1726 C C . ASP A 1 220 ? 10.885 32.759 -39.756 1.00 39.06 220 ASP A C 1
ATOM 1728 O O . ASP A 1 220 ? 9.710 32.680 -40.112 1.00 39.06 220 ASP A O 1
ATOM 1732 N N . VAL A 1 221 ? 11.739 31.761 -39.963 1.00 47.03 221 VAL A N 1
ATOM 1733 C CA . VAL A 1 221 ? 11.340 30.391 -40.297 1.00 47.03 221 VAL A CA 1
ATOM 1734 C C . VAL A 1 221 ? 11.707 29.508 -39.108 1.00 47.03 221 VAL A C 1
ATOM 1736 O O . VAL A 1 221 ? 12.867 29.510 -38.680 1.00 47.03 221 VAL A O 1
ATOM 1739 N N . ASP A 1 222 ? 10.709 28.811 -38.564 1.00 68.56 222 ASP A N 1
ATOM 1740 C CA . ASP A 1 222 ? 10.782 27.946 -37.381 1.00 68.56 222 ASP A CA 1
ATOM 1741 C C . ASP A 1 222 ? 11.966 26.957 -37.469 1.00 68.56 222 ASP A C 1
ATOM 1743 O O . ASP A 1 222 ? 12.214 26.367 -38.525 1.00 68.56 222 ASP A O 1
ATOM 1747 N N . ALA A 1 223 ? 12.739 26.800 -36.389 1.00 69.25 223 ALA A N 1
ATOM 1748 C CA . ALA A 1 223 ? 13.980 26.013 -36.376 1.00 69.25 223 ALA A CA 1
ATOM 1749 C C . ALA A 1 223 ? 13.737 24.541 -36.759 1.00 69.25 223 ALA A C 1
ATOM 1751 O O . ALA A 1 223 ? 14.540 23.949 -37.485 1.00 69.25 223 ALA A O 1
ATOM 1752 N N . ALA A 1 224 ? 12.584 23.993 -36.361 1.00 66.81 224 ALA A N 1
ATOM 1753 C CA . ALA A 1 224 ? 12.117 22.669 -36.760 1.00 66.81 224 ALA A CA 1
ATOM 1754 C C . ALA A 1 224 ? 11.880 22.546 -38.276 1.00 66.81 224 ALA A C 1
ATOM 1756 O O . ALA A 1 224 ? 12.164 21.504 -38.860 1.00 66.81 224 ALA A O 1
ATOM 1757 N N . THR A 1 225 ? 11.418 23.615 -38.936 1.00 70.69 225 THR A N 1
ATOM 1758 C CA . THR A 1 225 ? 11.201 23.623 -40.394 1.00 70.69 225 THR A CA 1
ATOM 1759 C C . THR A 1 225 ? 12.532 23.545 -41.135 1.00 70.69 225 THR A C 1
ATOM 1761 O O . THR A 1 225 ? 12.666 22.748 -42.055 1.00 70.69 225 THR A O 1
ATOM 1764 N N . ARG A 1 226 ? 13.557 24.279 -40.679 1.00 74.19 226 ARG A N 1
ATOM 1765 C CA . ARG A 1 226 ? 14.906 24.226 -41.278 1.00 74.19 226 ARG A CA 1
ATOM 1766 C C . ARG A 1 226 ? 15.554 22.856 -41.109 1.00 74.19 226 ARG A C 1
ATOM 1768 O O . ARG A 1 226 ? 16.219 22.369 -42.017 1.00 74.19 226 ARG A O 1
ATOM 1775 N N . LEU A 1 227 ? 15.366 22.231 -39.946 1.00 74.81 227 LEU A N 1
ATOM 1776 C CA . LEU A 1 227 ? 15.867 20.883 -39.697 1.00 74.81 227 LEU A CA 1
ATOM 1777 C C . LEU A 1 227 ? 15.097 19.833 -40.521 1.00 74.81 227 LEU A C 1
ATOM 1779 O O . LEU A 1 227 ? 15.706 18.925 -41.080 1.00 74.81 227 LEU A O 1
ATOM 1783 N N . GLY A 1 228 ? 13.779 19.992 -40.666 1.00 67.19 228 GLY A N 1
ATOM 1784 C CA . GLY A 1 228 ? 12.948 19.159 -41.538 1.00 67.19 228 GLY A CA 1
ATOM 1785 C C . GLY A 1 228 ? 13.310 19.294 -43.021 1.00 67.19 228 GLY A C 1
ATOM 1786 O O . GLY A 1 228 ? 13.346 18.293 -43.734 1.00 67.19 228 GLY A O 1
ATOM 1787 N N . GLU A 1 229 ? 13.649 20.501 -43.481 1.00 70.38 229 GLU A N 1
ATOM 1788 C CA . GLU A 1 229 ? 14.202 20.746 -44.818 1.00 70.38 229 GLU A CA 1
ATOM 1789 C C . GLU A 1 229 ? 15.563 20.058 -44.988 1.00 70.38 229 GLU A C 1
ATOM 1791 O O . GLU A 1 229 ? 15.765 19.393 -45.997 1.00 70.38 229 GLU A O 1
ATOM 1796 N N . GLN A 1 230 ? 16.451 20.102 -43.985 1.00 68.38 230 GLN A N 1
ATOM 1797 C CA . GLN A 1 230 ? 17.739 19.387 -44.013 1.00 68.38 230 GLN A CA 1
ATOM 1798 C C . GLN A 1 230 ? 17.575 17.863 -44.096 1.00 68.38 230 GLN A C 1
ATOM 1800 O O . GLN A 1 230 ? 18.286 17.206 -44.855 1.00 68.38 230 GLN A O 1
ATOM 1805 N N . PHE A 1 231 ? 16.635 17.285 -43.344 1.00 69.00 231 PHE A N 1
ATOM 1806 C CA . PHE A 1 231 ? 16.321 15.860 -43.455 1.00 69.00 231 PHE A CA 1
ATOM 1807 C C . PHE A 1 231 ? 15.700 15.527 -44.815 1.00 69.00 231 PHE A C 1
ATOM 1809 O O . PHE A 1 231 ? 16.096 14.548 -45.441 1.00 69.00 231 PHE A O 1
ATOM 1816 N N . SER A 1 232 ? 14.788 16.364 -45.312 1.00 65.75 232 SER A N 1
ATOM 1817 C CA . SER A 1 232 ? 14.140 16.173 -46.615 1.00 65.75 232 SER A CA 1
ATOM 1818 C C . SER A 1 232 ? 15.120 16.311 -47.784 1.00 65.75 232 SER A C 1
ATOM 1820 O O . SER A 1 232 ? 15.026 15.553 -48.743 1.00 65.75 232 SER A O 1
ATOM 1822 N N . GLU A 1 233 ? 16.084 17.232 -47.714 1.00 61.28 233 GLU A N 1
ATOM 1823 C CA . GLU A 1 233 ? 17.155 17.374 -48.706 1.00 61.28 233 GLU A CA 1
ATOM 1824 C C . GLU A 1 233 ? 18.043 16.126 -48.736 1.00 61.28 233 GLU A C 1
ATOM 1826 O O . GLU A 1 233 ? 18.240 15.557 -49.810 1.00 61.28 233 GLU A O 1
ATOM 1831 N N . SER A 1 234 ? 18.485 15.636 -47.574 1.00 57.88 234 SER A N 1
ATOM 1832 C CA . SER A 1 234 ? 19.275 14.402 -47.465 1.00 57.88 234 SER A CA 1
ATOM 1833 C C . SER A 1 234 ? 18.516 13.164 -47.966 1.00 57.88 234 SER A C 1
ATOM 1835 O O . SER A 1 234 ? 19.094 12.336 -48.669 1.00 57.88 234 SER A O 1
ATOM 1837 N N . LEU A 1 235 ? 17.211 13.061 -47.687 1.00 56.50 235 LEU A N 1
ATOM 1838 C CA . LEU A 1 235 ? 16.346 11.992 -48.210 1.00 56.50 235 LEU A CA 1
ATOM 1839 C C . LEU A 1 235 ? 16.113 12.122 -49.724 1.00 56.50 235 LEU A C 1
ATOM 1841 O O . LEU A 1 235 ? 16.173 11.138 -50.456 1.00 56.50 235 LEU A O 1
ATOM 1845 N N . SER A 1 236 ? 15.885 13.339 -50.224 1.00 50.88 236 SER A N 1
ATOM 1846 C CA . SER A 1 236 ? 15.647 13.584 -51.652 1.00 50.88 236 SER A CA 1
ATOM 1847 C C . SER A 1 236 ? 16.894 13.347 -52.510 1.00 50.88 236 SER A C 1
ATOM 1849 O O . SER A 1 236 ? 16.770 12.900 -53.650 1.00 50.88 236 SER A O 1
ATOM 1851 N N . LEU A 1 237 ? 18.095 13.574 -51.963 1.00 47.81 237 LEU A N 1
ATOM 1852 C CA . LEU A 1 237 ? 19.367 13.191 -52.583 1.00 47.81 237 LEU A CA 1
ATOM 1853 C C . LEU A 1 237 ? 19.502 11.666 -52.712 1.00 47.81 237 LEU A C 1
ATOM 1855 O O . LEU A 1 237 ? 20.014 11.197 -53.728 1.00 47.81 237 LEU A O 1
ATOM 1859 N N . ALA A 1 238 ? 18.983 10.899 -51.748 1.00 43.44 238 ALA A N 1
ATOM 1860 C CA . ALA A 1 238 ? 18.926 9.439 -51.820 1.00 43.44 238 ALA A CA 1
ATOM 1861 C C . ALA A 1 238 ? 17.851 8.932 -52.811 1.00 43.44 238 ALA A C 1
ATOM 1863 O O . ALA A 1 238 ? 18.064 7.946 -53.520 1.00 43.44 238 ALA A O 1
ATOM 1864 N N . GLU A 1 239 ? 16.705 9.617 -52.928 1.00 37.62 239 GLU A N 1
ATOM 1865 C CA . GLU A 1 239 ? 15.599 9.205 -53.811 1.00 37.62 239 GLU A CA 1
ATOM 1866 C C . GLU A 1 239 ? 15.781 9.612 -55.291 1.00 37.62 239 GLU A C 1
ATOM 1868 O O . GLU A 1 239 ? 15.337 8.885 -56.195 1.00 37.62 239 GLU A O 1
ATOM 1873 N N . ALA A 1 240 ? 16.464 10.732 -55.572 1.00 35.19 240 ALA A N 1
ATOM 1874 C CA . ALA A 1 240 ? 16.629 11.296 -56.919 1.00 35.19 240 ALA A CA 1
ATOM 1875 C C . ALA A 1 240 ? 17.485 10.441 -57.878 1.00 35.19 240 ALA A C 1
ATOM 1877 O O . ALA A 1 240 ? 17.358 10.586 -59.096 1.00 35.19 240 ALA A O 1
ATOM 1878 N N . GLU A 1 241 ? 18.293 9.498 -57.384 1.00 36.22 241 GLU A N 1
ATOM 1879 C CA . GLU A 1 241 ? 19.087 8.592 -58.235 1.00 36.22 241 GLU A CA 1
ATOM 1880 C C . GLU A 1 241 ? 18.374 7.265 -58.583 1.00 36.22 241 GLU A C 1
ATOM 1882 O O . GLU A 1 241 ? 18.950 6.394 -59.239 1.00 36.22 241 GLU A O 1
ATOM 1887 N N . SER A 1 242 ? 17.085 7.116 -58.239 1.00 32.12 242 SER A N 1
ATOM 1888 C CA . SER A 1 242 ? 16.296 5.914 -58.567 1.00 32.12 242 SER A CA 1
ATOM 1889 C C . SER A 1 242 ? 15.347 6.046 -59.774 1.00 32.12 242 SER A C 1
ATOM 1891 O O . SER A 1 242 ? 14.730 5.051 -60.167 1.00 32.12 242 SER A O 1
ATOM 1893 N N . SER A 1 243 ? 15.242 7.216 -60.431 1.00 31.88 243 SER A N 1
ATOM 1894 C CA . SER A 1 243 ? 14.289 7.409 -61.543 1.00 31.88 243 SER A CA 1
ATOM 1895 C C . SER A 1 243 ? 14.831 8.142 -62.789 1.00 31.88 243 SER A C 1
ATOM 1897 O O . SER A 1 243 ? 14.779 9.357 -62.925 1.00 31.88 243 SER A O 1
ATOM 1899 N N . SER A 1 2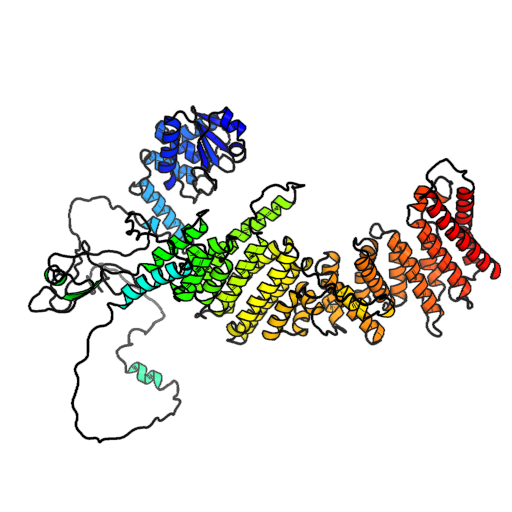44 ? 15.276 7.361 -63.778 1.00 26.92 244 SER A N 1
ATOM 1900 C CA . SER A 1 244 ? 15.084 7.588 -65.228 1.00 26.92 244 SER A CA 1
ATOM 1901 C C . SER A 1 244 ? 15.407 6.253 -65.937 1.00 26.92 244 SER A C 1
ATOM 1903 O O . SER A 1 244 ? 16.338 5.557 -65.554 1.00 26.92 244 SER A O 1
ATOM 1905 N N . ASP A 1 245 ? 14.673 5.725 -66.915 1.00 26.19 245 ASP A N 1
ATOM 1906 C CA . ASP A 1 245 ? 13.982 6.394 -68.004 1.00 26.19 245 ASP A CA 1
ATOM 1907 C C . ASP A 1 245 ? 13.085 5.366 -68.739 1.00 26.19 245 ASP A C 1
ATOM 1909 O O . ASP A 1 245 ? 13.585 4.328 -69.170 1.00 26.19 245 ASP A O 1
ATOM 1913 N N . THR A 1 246 ? 11.788 5.636 -68.932 1.00 23.91 246 THR A N 1
ATOM 1914 C CA . THR A 1 246 ? 11.059 5.152 -70.123 1.00 23.91 246 THR A CA 1
ATOM 1915 C C . THR A 1 246 ? 9.866 6.053 -70.422 1.00 23.91 246 THR A C 1
ATOM 1917 O O . THR A 1 246 ? 8.790 5.896 -69.848 1.00 23.91 246 THR A O 1
ATOM 1920 N N . SER A 1 247 ? 10.016 6.930 -71.413 1.00 25.27 247 SER A N 1
ATOM 1921 C CA . SER A 1 247 ? 8.888 7.381 -72.227 1.00 25.27 247 SER A CA 1
ATOM 1922 C C . SER A 1 247 ? 9.275 7.417 -73.709 1.00 25.27 247 SER A C 1
ATOM 1924 O O . SER A 1 247 ? 10.154 8.161 -74.134 1.00 25.27 247 SER A O 1
ATOM 1926 N N . LYS A 1 248 ? 8.613 6.578 -74.514 1.00 26.62 248 LYS A N 1
ATOM 1927 C CA . LYS A 1 248 ? 8.363 6.790 -75.950 1.00 26.62 248 LYS A CA 1
ATOM 1928 C C . LYS A 1 248 ? 7.144 5.958 -76.359 1.00 26.62 248 LYS A C 1
ATOM 1930 O O . LYS A 1 248 ? 7.072 4.767 -76.074 1.00 26.62 248 LYS A O 1
ATOM 1935 N N . ALA A 1 249 ? 6.169 6.625 -76.970 1.00 23.14 249 ALA A N 1
ATOM 1936 C CA . ALA A 1 249 ? 4.808 6.147 -77.200 1.00 23.14 249 ALA A CA 1
ATOM 1937 C C . ALA A 1 249 ? 4.577 5.502 -78.592 1.00 23.14 249 ALA A C 1
ATOM 1939 O O . ALA A 1 249 ? 5.089 6.031 -79.572 1.00 23.14 249 ALA A O 1
ATOM 1940 N N . LEU A 1 250 ? 3.746 4.431 -78.600 1.00 27.45 250 LEU A N 1
ATOM 1941 C CA . LEU A 1 250 ? 2.632 4.002 -79.508 1.00 27.45 250 LEU A CA 1
ATOM 1942 C C . LEU A 1 250 ? 2.852 3.857 -81.047 1.00 27.45 250 LEU A C 1
ATOM 1944 O O . LEU A 1 250 ? 3.668 4.602 -81.581 1.00 27.45 250 LEU A O 1
ATOM 1948 N N . PRO A 1 251 ? 2.121 2.970 -81.804 1.00 28.61 251 PRO A N 1
ATOM 1949 C CA . PRO A 1 251 ? 0.662 2.704 -81.692 1.00 28.61 251 PRO A CA 1
ATOM 1950 C C . PRO A 1 251 ? 0.078 1.279 -82.000 1.00 28.61 251 PRO A C 1
ATOM 1952 O O . PRO A 1 251 ? 0.674 0.460 -82.684 1.00 28.61 251 PRO A O 1
ATOM 1955 N N . ILE A 1 252 ? -1.141 1.055 -81.466 1.00 23.86 252 ILE A N 1
ATOM 1956 C CA . ILE A 1 252 ? -2.381 0.362 -81.939 1.00 23.86 252 ILE A CA 1
ATOM 1957 C C . ILE A 1 252 ? -2.298 -0.781 -82.994 1.00 23.86 252 ILE A C 1
ATOM 1959 O O . ILE A 1 252 ? -1.919 -0.515 -84.132 1.00 23.86 252 ILE A O 1
ATOM 1963 N N . SER A 1 253 ? -2.827 -1.988 -82.678 1.00 23.31 253 SER A N 1
ATOM 1964 C CA . SER A 1 253 ? -3.999 -2.675 -83.321 1.00 23.31 253 SER A CA 1
ATOM 1965 C C . SER A 1 253 ? -4.120 -4.185 -82.979 1.00 23.31 253 SER A C 1
ATOM 1967 O O . SER A 1 253 ? -3.167 -4.934 -83.148 1.00 23.31 253 SER A O 1
ATOM 1969 N N . GLU A 1 254 ? -5.343 -4.570 -82.583 1.00 24.20 254 GLU A N 1
ATOM 1970 C CA . GLU A 1 254 ? -6.119 -5.800 -82.893 1.00 24.20 254 GLU A CA 1
ATOM 1971 C C . GLU A 1 254 ? -5.898 -7.205 -82.250 1.00 24.20 254 GLU A C 1
ATOM 1973 O O . GLU A 1 254 ? -4.852 -7.834 -82.342 1.00 24.20 254 GLU A O 1
ATOM 1978 N N . GLU A 1 255 ? -7.040 -7.687 -81.716 1.00 22.92 255 GLU A N 1
ATOM 1979 C CA . GLU A 1 255 ? -7.633 -9.047 -81.683 1.00 22.92 255 GLU A CA 1
ATOM 1980 C C . GLU A 1 255 ? -7.309 -10.110 -80.588 1.00 22.92 255 GLU A C 1
ATOM 1982 O O . GLU A 1 255 ? -6.191 -10.552 -80.353 1.00 22.92 255 GLU A O 1
ATOM 1987 N N . ILE A 1 256 ? -8.409 -10.552 -79.950 1.00 26.94 256 ILE A N 1
ATOM 1988 C CA . ILE A 1 256 ? -8.678 -11.658 -78.990 1.00 26.94 256 ILE A CA 1
ATOM 1989 C C . ILE A 1 256 ? -9.138 -12.870 -79.861 1.00 26.94 256 ILE A C 1
ATOM 1991 O O . ILE A 1 256 ? -9.777 -12.553 -80.867 1.00 26.94 256 ILE A O 1
ATOM 1995 N N . PRO A 1 257 ? -8.971 -14.204 -79.574 1.00 32.94 257 PRO A N 1
ATOM 1996 C CA . PRO A 1 257 ? -9.454 -14.883 -78.347 1.00 32.94 257 PRO A CA 1
ATOM 1997 C C . PRO A 1 257 ? -8.807 -16.228 -77.902 1.00 32.94 257 PRO A C 1
ATOM 1999 O O . PRO A 1 257 ? -8.169 -16.936 -78.672 1.00 32.94 257 PRO A O 1
ATOM 2002 N N . GLY A 1 258 ? -9.086 -16.668 -76.658 1.00 25.80 258 GLY A N 1
ATOM 2003 C CA . GLY A 1 258 ? -8.895 -18.082 -76.269 1.00 25.80 258 GLY A CA 1
ATOM 2004 C C . GLY A 1 258 ? -8.904 -18.433 -74.770 1.00 25.80 258 GLY A C 1
ATOM 2005 O O . GLY A 1 258 ? -7.855 -18.633 -74.175 1.00 25.80 258 GLY A O 1
ATOM 2006 N N . ARG A 1 259 ? -10.102 -18.554 -74.181 1.00 23.62 259 ARG A N 1
ATOM 2007 C CA . ARG A 1 259 ? -10.460 -19.191 -72.876 1.00 23.62 259 ARG A CA 1
ATOM 2008 C C . ARG A 1 259 ? -10.046 -20.699 -72.819 1.00 23.62 259 ARG A C 1
ATOM 2010 O O . ARG A 1 259 ? -9.778 -21.225 -73.896 1.00 23.62 259 ARG A O 1
ATOM 2017 N N . PRO A 1 260 ? -10.149 -21.466 -71.691 1.00 29.77 260 PRO A N 1
ATOM 2018 C CA . PRO A 1 260 ? -10.833 -21.165 -70.426 1.00 29.77 260 PRO A CA 1
ATOM 2019 C C . PRO A 1 260 ? -10.147 -21.603 -69.108 1.00 29.77 260 PRO A C 1
ATOM 2021 O O . PRO A 1 260 ? -9.064 -22.173 -69.058 1.00 29.77 260 PRO A O 1
ATOM 2024 N N . ALA A 1 261 ? -10.865 -21.288 -68.031 1.00 23.83 261 ALA A N 1
ATOM 2025 C CA . ALA A 1 261 ? -10.588 -21.508 -66.624 1.00 23.83 261 ALA A CA 1
ATOM 2026 C C 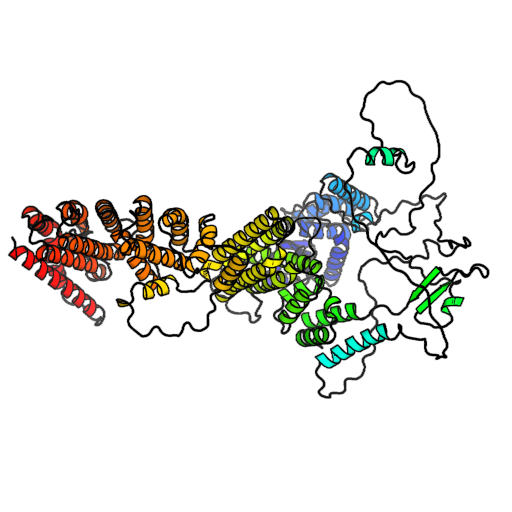. ALA A 1 261 ? -11.006 -22.899 -66.087 1.00 23.83 261 ALA A C 1
ATOM 2028 O O . ALA A 1 261 ? -11.974 -23.475 -66.580 1.00 23.83 261 ALA A O 1
ATOM 2029 N N . GLN A 1 262 ? -10.369 -23.264 -64.956 1.00 29.19 262 GLN A N 1
ATOM 2030 C CA . GLN A 1 262 ? -10.883 -24.035 -63.795 1.00 29.19 262 GLN A CA 1
ATOM 2031 C C . GLN A 1 262 ? -11.097 -25.564 -63.953 1.00 29.19 262 GLN A C 1
ATOM 2033 O O . GLN A 1 262 ? -11.256 -26.020 -65.080 1.00 29.19 262 GLN A O 1
ATOM 2038 N N . PRO A 1 263 ? -11.111 -26.381 -62.861 1.00 29.34 263 PRO A N 1
ATOM 2039 C CA . PRO A 1 263 ? -11.410 -26.023 -61.464 1.00 29.34 263 PRO A CA 1
ATOM 2040 C C . PRO A 1 263 ? -10.505 -26.633 -60.369 1.00 29.34 263 PRO A C 1
ATOM 2042 O O . PRO A 1 263 ? -9.723 -27.556 -60.575 1.00 29.34 263 PRO A O 1
ATOM 2045 N N . ALA A 1 264 ? -10.692 -26.116 -59.154 1.00 36.09 264 ALA A N 1
ATOM 2046 C CA . ALA A 1 264 ? -10.328 -26.780 -57.911 1.00 36.09 264 ALA A CA 1
ATOM 2047 C C . ALA A 1 264 ? -11.093 -28.107 -57.749 1.00 36.09 264 ALA A C 1
ATOM 2049 O O . ALA A 1 264 ? -12.301 -28.157 -57.981 1.00 36.09 264 ALA A O 1
ATOM 2050 N N . LEU A 1 265 ? -10.413 -29.146 -57.261 1.00 25.31 265 LEU A N 1
ATOM 2051 C CA . LEU A 1 265 ? -11.049 -30.287 -56.607 1.00 25.31 265 LEU A CA 1
ATOM 2052 C C . LEU A 1 265 ? -10.308 -30.598 -55.307 1.00 25.31 265 LEU A C 1
ATOM 2054 O O . LEU A 1 265 ? -9.151 -31.007 -55.297 1.00 25.31 265 LEU A O 1
ATOM 2058 N N . ALA A 1 266 ? -11.021 -30.366 -54.210 1.00 30.45 266 ALA A N 1
ATOM 2059 C CA . ALA A 1 266 ? -10.738 -30.928 -52.905 1.00 30.45 266 ALA A CA 1
ATOM 2060 C C . ALA A 1 266 ? -11.085 -32.429 -52.870 1.00 30.45 266 ALA A C 1
ATOM 2062 O O . ALA A 1 266 ? -11.862 -32.906 -53.701 1.00 30.45 266 ALA A O 1
ATOM 2063 N N . ARG A 1 267 ? -10.618 -33.083 -51.791 1.00 28.73 267 ARG A N 1
ATOM 2064 C CA . ARG A 1 267 ? -10.803 -34.483 -51.335 1.00 28.73 267 ARG A CA 1
ATOM 2065 C C . ARG A 1 267 ? -9.613 -35.381 -51.720 1.00 28.73 267 ARG A C 1
ATOM 2067 O O . ARG A 1 267 ? -9.169 -35.362 -52.853 1.00 28.73 267 ARG A O 1
ATOM 2074 N N . THR A 1 268 ? -9.022 -36.187 -50.840 1.00 28.03 268 THR A N 1
ATOM 2075 C CA . THR A 1 268 ? -9.530 -36.811 -49.608 1.00 28.03 268 THR A CA 1
ATOM 2076 C C . THR A 1 268 ? -8.339 -37.254 -48.749 1.00 28.03 268 THR A C 1
ATOM 2078 O O . THR A 1 268 ? -7.267 -37.526 -49.283 1.00 28.03 268 THR A O 1
ATOM 2081 N N . PHE A 1 269 ? -8.543 -37.349 -47.435 1.00 41.72 269 PHE A N 1
ATOM 2082 C CA . PHE A 1 269 ? -7.640 -37.989 -46.474 1.00 41.72 269 PHE A CA 1
ATOM 2083 C C . PHE A 1 269 ? -7.168 -39.376 -46.950 1.00 41.72 269 PHE A C 1
ATOM 2085 O O . PHE A 1 269 ? -7.993 -40.176 -47.391 1.00 41.72 269 PHE A O 1
ATOM 2092 N N . ALA A 1 270 ? -5.870 -39.671 -46.811 1.00 35.53 270 ALA A N 1
ATOM 2093 C CA . ALA A 1 270 ? -5.289 -40.989 -47.076 1.00 35.53 270 ALA A CA 1
ATOM 2094 C C . ALA A 1 270 ? -4.415 -41.466 -45.899 1.00 35.53 270 ALA A C 1
ATOM 2096 O O . ALA A 1 270 ? -3.761 -40.680 -45.216 1.00 35.53 270 ALA A O 1
ATOM 2097 N N . HIS A 1 271 ? -4.489 -42.772 -45.652 1.00 42.44 271 HIS A N 1
ATOM 2098 C CA . HIS A 1 271 ? -4.071 -43.522 -44.466 1.00 42.44 271 HIS A CA 1
ATOM 2099 C C . HIS A 1 271 ? -2.528 -43.648 -44.328 1.00 42.44 271 HIS A C 1
ATOM 2101 O O . HIS A 1 271 ? -1.831 -43.663 -45.346 1.00 42.44 271 HIS A O 1
ATOM 2107 N N . PRO A 1 272 ? -1.960 -43.820 -43.112 1.00 36.50 272 PRO A N 1
ATOM 2108 C CA . PRO A 1 272 ? -0.504 -43.779 -42.861 1.00 36.50 272 PRO A CA 1
ATOM 2109 C C . PRO A 1 272 ? 0.367 -44.813 -43.605 1.00 36.50 272 PRO A C 1
ATOM 2111 O O . PRO A 1 272 ? 1.591 -44.708 -43.600 1.00 36.50 272 PRO A O 1
ATOM 2114 N N . SER A 1 273 ? -0.231 -45.818 -44.244 1.00 41.81 273 SER A N 1
ATOM 2115 C CA . SER A 1 273 ? 0.467 -46.930 -44.901 1.00 41.81 273 SER A CA 1
ATOM 2116 C C . SER A 1 273 ? 0.816 -46.700 -46.380 1.00 41.81 273 SER A C 1
ATOM 2118 O O . SER A 1 273 ? 1.616 -47.455 -46.922 1.00 41.81 273 SER A O 1
ATOM 2120 N N . GLU A 1 274 ? 0.269 -45.675 -47.044 1.00 41.97 274 GLU A N 1
ATOM 2121 C CA . GLU A 1 274 ? 0.634 -45.342 -48.439 1.00 41.97 274 GLU A CA 1
ATOM 2122 C C . GLU A 1 274 ? 1.794 -44.335 -48.538 1.00 41.97 274 GLU A C 1
ATOM 2124 O O . GLU A 1 274 ? 2.539 -44.336 -49.519 1.00 41.97 274 GLU A O 1
ATOM 2129 N N . ILE A 1 275 ? 2.033 -43.542 -47.486 1.00 44.91 275 ILE A N 1
ATOM 2130 C CA . ILE A 1 275 ? 3.169 -42.606 -47.402 1.00 44.91 275 ILE A CA 1
ATOM 2131 C C . ILE A 1 275 ? 4.500 -43.367 -47.277 1.00 44.91 275 ILE A C 1
ATOM 2133 O O . ILE A 1 275 ? 5.508 -42.976 -47.868 1.00 44.91 275 ILE A O 1
ATOM 2137 N N . SER A 1 276 ? 4.514 -44.494 -46.560 1.00 42.88 276 SER A N 1
ATOM 2138 C CA . SER A 1 276 ? 5.712 -45.324 -46.406 1.00 42.88 276 SER A CA 1
ATOM 2139 C C . SER A 1 276 ? 6.141 -45.964 -47.730 1.00 42.88 276 SER A C 1
ATOM 2141 O O . SER A 1 276 ? 7.327 -45.944 -48.050 1.00 42.88 276 SER A O 1
ATOM 2143 N N . ALA A 1 277 ? 5.205 -46.435 -48.559 1.00 46.72 277 ALA A N 1
ATOM 2144 C CA . ALA A 1 277 ? 5.521 -46.996 -49.875 1.00 46.72 277 ALA A CA 1
ATOM 2145 C C . ALA A 1 277 ? 6.118 -45.952 -50.843 1.00 46.72 277 ALA A C 1
ATOM 2147 O O . ALA A 1 277 ? 7.043 -46.269 -51.591 1.00 46.72 277 ALA A O 1
ATOM 2148 N N . GLN A 1 278 ? 5.668 -44.693 -50.777 1.00 44.50 278 GLN A N 1
ATOM 2149 C CA . GLN A 1 278 ? 6.211 -43.597 -51.594 1.00 44.50 278 GLN A CA 1
ATOM 2150 C C . GLN A 1 278 ? 7.590 -43.103 -51.112 1.00 44.50 278 GLN A C 1
ATOM 2152 O O . GLN A 1 278 ? 8.416 -42.678 -51.927 1.00 44.50 278 GLN A O 1
ATOM 2157 N N . LEU A 1 279 ? 7.893 -43.229 -49.814 1.00 42.41 279 LEU A N 1
ATOM 2158 C CA . LEU A 1 279 ? 9.213 -42.922 -49.244 1.00 42.41 279 LEU A CA 1
ATOM 2159 C C . LEU A 1 279 ? 10.295 -43.946 -49.638 1.00 42.41 279 LEU A C 1
ATOM 2161 O O . LEU A 1 279 ? 11.461 -43.572 -49.769 1.00 42.41 279 LEU A O 1
ATOM 2165 N N . TYR A 1 280 ? 9.937 -45.210 -49.900 1.00 45.88 280 TYR A N 1
ATOM 2166 C CA . TYR A 1 280 ? 10.890 -46.237 -50.358 1.00 45.88 280 TYR A CA 1
ATOM 2167 C C . TYR A 1 280 ? 11.255 -46.144 -51.848 1.00 45.88 280 TYR A C 1
ATOM 2169 O O . TYR A 1 280 ? 12.279 -46.694 -52.253 1.00 45.88 280 TYR A O 1
ATOM 2177 N N . SER A 1 281 ? 10.475 -45.422 -52.658 1.00 43.66 281 SER A N 1
ATOM 2178 C CA . SER A 1 281 ? 10.750 -45.210 -54.087 1.00 43.66 281 SER A CA 1
ATOM 2179 C C . SER A 1 281 ? 11.604 -43.975 -54.400 1.00 43.66 281 SER A C 1
ATOM 2181 O O . SER A 1 281 ? 11.968 -43.777 -55.559 1.00 43.66 281 SER A O 1
ATOM 2183 N N . ASN A 1 282 ? 11.935 -43.140 -53.405 1.00 45.38 282 ASN A N 1
ATOM 2184 C CA . ASN A 1 282 ? 12.689 -41.904 -53.624 1.00 45.38 282 ASN A CA 1
ATOM 2185 C C . ASN A 1 282 ? 14.183 -42.070 -53.258 1.00 45.38 282 ASN A C 1
ATOM 2187 O O . ASN A 1 282 ? 14.534 -42.101 -52.076 1.00 45.38 282 ASN A O 1
ATOM 2191 N N . PRO A 1 283 ? 15.097 -42.157 -54.243 1.00 47.53 283 PRO A N 1
ATOM 2192 C CA . PRO A 1 283 ? 16.512 -42.441 -54.000 1.00 47.53 283 PRO A CA 1
ATOM 2193 C C . PRO A 1 283 ? 17.280 -41.289 -53.324 1.00 47.53 283 PRO A C 1
ATOM 2195 O O . PRO A 1 283 ? 18.413 -41.490 -52.893 1.00 47.53 283 PRO A O 1
ATOM 2198 N N . ALA A 1 284 ? 16.681 -40.100 -53.186 1.00 41.31 284 ALA A N 1
ATOM 2199 C CA . ALA A 1 284 ? 17.329 -38.922 -52.606 1.00 41.31 284 ALA A CA 1
ATOM 2200 C C . ALA A 1 284 ? 17.319 -38.867 -51.060 1.00 41.31 284 ALA A C 1
ATOM 2202 O O . ALA A 1 284 ? 17.931 -37.969 -50.488 1.00 41.31 284 ALA A O 1
ATOM 2203 N N . LEU A 1 285 ? 16.665 -39.813 -50.370 1.00 46.06 285 LEU A N 1
ATOM 2204 C CA . LEU A 1 285 ? 16.525 -39.816 -48.898 1.00 46.06 285 LEU A CA 1
ATOM 2205 C C . LEU A 1 285 ? 17.110 -41.066 -48.207 1.00 46.06 285 LEU A C 1
ATOM 2207 O O . LEU A 1 285 ? 16.809 -41.354 -47.051 1.00 46.06 285 LEU A O 1
ATOM 2211 N N . ALA A 1 286 ? 18.002 -41.799 -48.878 1.00 43.47 286 ALA A N 1
ATOM 2212 C CA . ALA A 1 286 ? 18.578 -43.052 -48.373 1.00 43.47 286 ALA A CA 1
ATOM 2213 C C . ALA A 1 286 ? 19.479 -42.914 -47.120 1.00 43.47 286 ALA A C 1
ATOM 2215 O O . ALA A 1 286 ? 19.785 -43.922 -46.486 1.00 43.47 286 ALA A O 1
ATOM 2216 N N . ALA A 1 287 ? 19.898 -41.697 -46.753 1.00 44.84 287 ALA A N 1
ATOM 2217 C CA . ALA A 1 287 ? 20.891 -41.445 -45.702 1.00 44.84 287 ALA A CA 1
ATOM 2218 C C . ALA A 1 287 ? 20.326 -41.318 -44.268 1.00 44.84 287 ALA A C 1
ATOM 2220 O O . ALA A 1 287 ? 21.106 -41.247 -43.326 1.00 44.84 287 ALA A O 1
ATOM 2221 N N . LEU A 1 288 ? 19.000 -41.315 -44.076 1.00 37.25 288 LEU A N 1
ATOM 2222 C CA . LEU A 1 288 ? 18.349 -41.187 -42.756 1.00 37.25 288 LEU A CA 1
ATOM 2223 C C . LEU A 1 288 ? 17.959 -42.540 -42.121 1.00 37.25 288 LEU A C 1
ATOM 2225 O O . LEU A 1 288 ? 16.990 -42.633 -41.373 1.00 37.25 288 LEU A O 1
ATOM 2229 N N . ARG A 1 289 ? 18.694 -43.615 -42.423 1.00 42.62 289 ARG A N 1
ATOM 2230 C CA . ARG A 1 289 ? 18.466 -44.948 -41.839 1.00 42.62 289 ARG A CA 1
ATOM 2231 C C . ARG A 1 289 ? 19.417 -45.163 -40.654 1.00 42.62 289 ARG A C 1
ATOM 2233 O O . ARG A 1 289 ? 20.605 -45.387 -40.868 1.00 42.62 289 ARG A O 1
ATOM 2240 N N . SER A 1 290 ? 18.910 -45.091 -39.425 1.00 35.53 290 SER A N 1
ATOM 2241 C CA . SER A 1 290 ? 19.672 -45.372 -38.193 1.00 35.53 290 SER A CA 1
ATOM 2242 C C . SER A 1 290 ? 19.795 -46.881 -37.926 1.00 35.53 290 SER A C 1
ATOM 2244 O O . SER A 1 290 ? 18.831 -47.604 -38.186 1.00 35.53 290 SER A O 1
ATOM 2246 N N . PRO A 1 291 ? 20.908 -47.364 -37.338 1.00 37.88 291 PRO A N 1
ATOM 2247 C CA . PRO A 1 291 ? 20.901 -48.649 -36.642 1.00 37.88 291 PRO A CA 1
ATOM 2248 C C . PRO A 1 291 ? 21.416 -48.549 -35.191 1.00 37.88 291 PRO A C 1
ATOM 2250 O O . PRO A 1 291 ? 22.539 -48.107 -34.950 1.00 37.88 291 PRO A O 1
ATOM 2253 N N . ASP A 1 292 ? 20.614 -49.041 -34.244 1.00 28.42 292 ASP A N 1
ATOM 2254 C CA . ASP A 1 292 ? 21.033 -49.403 -32.884 1.00 28.42 292 ASP A CA 1
ATOM 2255 C C . ASP A 1 292 ? 21.610 -50.844 -32.854 1.00 28.42 292 ASP A C 1
ATOM 2257 O O . ASP A 1 292 ? 20.958 -51.760 -33.346 1.00 28.42 292 ASP A O 1
ATOM 2261 N N . ALA A 1 293 ? 22.839 -50.972 -32.308 1.00 27.75 293 ALA A N 1
ATOM 2262 C CA . ALA A 1 293 ? 23.606 -52.054 -31.610 1.00 27.75 293 ALA A CA 1
ATOM 2263 C C . ALA A 1 293 ? 23.294 -53.588 -31.760 1.00 27.75 293 ALA A C 1
ATOM 2265 O O . ALA A 1 293 ? 22.185 -53.934 -32.151 1.00 27.75 293 ALA A O 1
ATOM 2266 N N . PRO A 1 294 ? 24.173 -54.564 -31.338 1.00 34.22 294 PRO A N 1
ATOM 2267 C CA . PRO A 1 294 ? 25.558 -54.522 -30.785 1.00 34.22 294 PRO A CA 1
ATOM 2268 C C . PRO A 1 294 ? 26.631 -55.510 -31.396 1.00 34.22 294 PRO A C 1
ATOM 2270 O O . PRO A 1 294 ? 26.297 -56.554 -31.940 1.00 34.22 294 PRO A O 1
ATOM 2273 N N . ILE A 1 295 ? 27.931 -55.150 -31.249 1.00 31.73 295 ILE A N 1
ATOM 2274 C CA . ILE A 1 295 ? 29.230 -55.886 -30.984 1.00 31.73 295 ILE A CA 1
ATOM 2275 C C . ILE A 1 295 ? 29.357 -57.406 -31.360 1.00 31.73 295 ILE A C 1
ATOM 2277 O O . ILE A 1 295 ? 28.486 -58.161 -30.936 1.00 31.73 295 ILE A O 1
ATOM 2281 N N . PRO A 1 296 ? 30.451 -57.926 -32.022 1.00 30.66 296 PRO A N 1
ATOM 2282 C CA . PRO A 1 296 ? 31.857 -57.904 -31.533 1.00 30.66 296 PRO A CA 1
ATOM 2283 C C . PRO A 1 296 ? 33.046 -57.721 -32.520 1.00 30.66 296 PRO A C 1
ATOM 2285 O O . PRO A 1 296 ? 32.974 -57.983 -33.715 1.00 30.66 296 PRO A O 1
ATOM 2288 N N . LEU A 1 297 ? 34.174 -57.291 -31.923 1.00 26.53 297 LEU A N 1
ATOM 2289 C CA . LEU A 1 297 ? 35.577 -57.188 -32.403 1.00 26.53 297 LEU A CA 1
ATOM 2290 C C . LEU A 1 297 ? 36.122 -58.513 -33.007 1.00 26.53 297 LEU A C 1
ATOM 2292 O O . LEU A 1 297 ? 35.648 -59.560 -32.564 1.00 26.53 297 LEU A O 1
ATOM 2296 N N . PRO A 1 298 ? 37.156 -58.533 -33.903 1.00 32.72 298 PRO A N 1
ATOM 2297 C CA . PRO A 1 298 ? 38.474 -57.910 -33.655 1.00 32.72 298 PRO A CA 1
ATOM 2298 C C . PRO A 1 298 ? 39.334 -57.427 -34.862 1.00 32.72 298 PRO A C 1
ATOM 2300 O O . PRO A 1 298 ? 39.054 -57.680 -36.027 1.00 32.72 298 PRO A O 1
ATOM 2303 N N . ALA A 1 299 ? 40.477 -56.832 -34.481 1.00 26.03 299 ALA A N 1
ATOM 2304 C CA . ALA A 1 299 ? 41.798 -56.812 -35.139 1.00 26.03 299 ALA A CA 1
ATOM 2305 C C . ALA A 1 299 ? 42.216 -55.634 -36.061 1.00 26.03 299 ALA A C 1
ATOM 2307 O O . ALA A 1 299 ? 41.807 -55.475 -37.203 1.00 26.03 299 ALA A O 1
ATOM 2308 N N . GLN A 1 300 ? 43.164 -54.875 -35.495 1.00 30.23 300 GLN A N 1
ATOM 2309 C CA . GLN A 1 300 ? 44.192 -53.974 -36.038 1.00 30.23 300 GLN A CA 1
ATOM 2310 C C . GLN A 1 300 ? 44.613 -54.142 -37.518 1.00 30.23 300 GLN A C 1
ATOM 2312 O O . GLN A 1 300 ? 45.010 -55.235 -37.917 1.00 30.23 300 GLN A O 1
ATOM 2317 N N . LYS A 1 301 ? 44.768 -53.012 -38.241 1.00 26.11 301 LYS A N 1
ATOM 2318 C CA . LYS A 1 301 ? 46.065 -52.483 -38.753 1.00 26.11 301 LYS A CA 1
ATOM 2319 C C . LYS A 1 301 ? 45.906 -51.230 -39.649 1.00 26.11 301 LYS A C 1
ATOM 2321 O O . LYS A 1 301 ? 45.271 -51.266 -40.690 1.00 26.11 301 LYS A O 1
ATOM 2326 N N . THR A 1 302 ? 46.529 -50.136 -39.195 1.00 24.42 302 THR A N 1
ATOM 2327 C CA . THR A 1 302 ? 47.308 -49.102 -39.927 1.00 24.42 302 THR A CA 1
ATOM 2328 C C . THR A 1 302 ? 46.899 -48.615 -41.340 1.00 24.42 302 THR A C 1
ATOM 2330 O O . THR A 1 302 ? 47.097 -49.353 -42.293 1.00 24.42 302 THR A O 1
ATOM 2333 N N . LYS A 1 303 ? 46.505 -47.315 -41.414 1.00 23.42 303 LYS A N 1
ATOM 2334 C CA . LYS A 1 303 ? 46.779 -46.195 -42.385 1.00 23.42 303 LYS A CA 1
ATOM 2335 C C . LYS A 1 303 ? 47.004 -46.484 -43.898 1.00 23.42 303 LYS A C 1
ATOM 2337 O O . LYS A 1 303 ? 47.608 -47.496 -44.217 1.00 23.42 303 LYS A O 1
ATOM 2342 N N . PRO A 1 304 ? 46.841 -45.496 -44.820 1.00 28.48 304 PRO A N 1
ATOM 2343 C CA . PRO A 1 304 ? 46.063 -44.237 -44.814 1.00 28.48 304 PRO A CA 1
ATOM 2344 C C . PRO A 1 304 ? 45.234 -44.018 -46.116 1.00 28.48 304 PRO A C 1
ATOM 2346 O O . PRO A 1 304 ? 45.560 -44.561 -47.167 1.00 28.48 304 PRO A O 1
ATOM 2349 N N . SER A 1 305 ? 44.222 -43.141 -46.105 1.00 24.16 305 SER A N 1
ATOM 2350 C CA . SER A 1 305 ? 43.576 -42.657 -47.343 1.00 24.16 305 SER A CA 1
ATOM 2351 C C . SER A 1 305 ? 43.266 -41.159 -47.283 1.00 24.16 305 SER A C 1
ATOM 2353 O O . SER A 1 305 ? 42.571 -40.687 -46.386 1.00 24.16 305 SER A O 1
ATOM 2355 N N . SER A 1 306 ? 43.786 -40.424 -48.261 1.00 26.50 306 SER A N 1
ATOM 2356 C CA . SER A 1 306 ? 43.344 -39.097 -48.703 1.00 26.50 306 SER A CA 1
ATOM 2357 C C . SER A 1 306 ? 42.193 -39.237 -49.733 1.00 26.50 306 SER A C 1
ATOM 2359 O O . SER A 1 306 ? 41.876 -40.356 -50.132 1.00 26.50 306 SER A O 1
ATOM 2361 N N . PRO A 1 307 ? 41.603 -38.146 -50.257 1.00 32.34 307 PRO A N 1
ATOM 2362 C CA . PRO A 1 307 ? 40.753 -37.180 -49.559 1.00 32.34 307 PRO A CA 1
ATOM 2363 C C . PRO A 1 307 ? 39.362 -37.040 -50.234 1.00 32.34 307 PRO A C 1
ATOM 2365 O O . PRO A 1 307 ? 39.234 -37.132 -51.453 1.00 32.34 307 PRO A O 1
ATOM 2368 N N . ILE A 1 308 ? 38.316 -36.746 -49.454 1.00 30.94 308 ILE A N 1
ATOM 2369 C CA . ILE A 1 308 ? 36.984 -36.369 -49.966 1.00 30.94 308 ILE A CA 1
ATOM 2370 C C . ILE A 1 308 ? 36.927 -34.845 -50.174 1.00 30.94 308 ILE A C 1
ATOM 2372 O O . ILE A 1 308 ? 37.497 -34.074 -49.402 1.00 30.94 308 ILE A O 1
ATOM 2376 N N . ALA A 1 309 ? 36.274 -34.437 -51.264 1.00 29.05 309 ALA A N 1
ATOM 2377 C CA . ALA A 1 309 ? 36.214 -33.091 -51.822 1.00 29.05 309 ALA A CA 1
ATOM 2378 C C . ALA A 1 309 ? 35.797 -31.991 -50.826 1.00 29.05 309 ALA A C 1
ATOM 2380 O O . ALA A 1 309 ? 34.767 -32.071 -50.159 1.00 29.05 309 ALA A O 1
ATOM 2381 N N . ALA A 1 310 ? 36.591 -30.919 -50.797 1.00 28.11 310 ALA A N 1
ATOM 2382 C CA . ALA A 1 310 ? 36.350 -29.723 -50.006 1.00 28.11 310 ALA A CA 1
ATOM 2383 C C . ALA A 1 310 ? 35.190 -28.890 -50.578 1.00 28.11 310 ALA A C 1
ATOM 2385 O O . ALA A 1 310 ? 35.280 -28.352 -51.684 1.00 28.11 310 ALA A O 1
ATOM 2386 N N . VAL A 1 311 ? 34.136 -28.709 -49.782 1.00 32.94 311 VAL A N 1
ATOM 2387 C CA . VAL A 1 311 ? 33.222 -27.571 -49.920 1.00 32.94 311 VAL A CA 1
ATOM 2388 C C . VAL A 1 311 ? 34.028 -26.317 -49.574 1.00 32.94 311 VAL A C 1
ATOM 2390 O O . VAL A 1 311 ? 34.526 -26.162 -48.459 1.00 32.94 311 VAL A O 1
ATOM 2393 N N . SER A 1 312 ? 34.244 -25.448 -50.558 1.00 32.03 312 SER A N 1
ATOM 2394 C CA . SER A 1 312 ? 35.025 -24.225 -50.388 1.00 32.03 312 SER A CA 1
ATOM 2395 C C . SER A 1 312 ? 34.281 -23.243 -49.486 1.00 32.03 312 SER A C 1
ATOM 2397 O O . SER A 1 312 ? 33.279 -22.664 -49.899 1.00 32.03 312 SER A O 1
ATOM 2399 N N . THR A 1 313 ? 34.794 -23.042 -48.275 1.00 40.50 313 THR A N 1
ATOM 240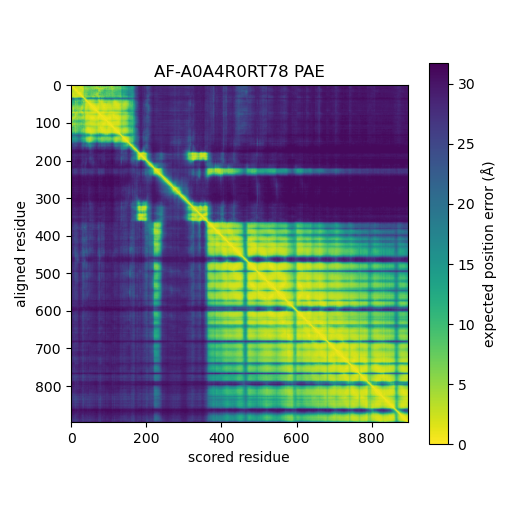0 C CA . THR A 1 313 ? 34.356 -21.982 -47.362 1.00 40.50 313 THR A CA 1
ATOM 2401 C C . THR A 1 313 ? 34.581 -20.592 -47.987 1.00 40.50 313 THR A C 1
ATOM 2403 O O . THR A 1 313 ? 35.598 -20.397 -48.672 1.00 40.50 313 THR A O 1
ATOM 2406 N N . PRO A 1 314 ? 33.656 -19.631 -47.788 1.00 46.50 314 PRO A N 1
ATOM 2407 C CA . PRO A 1 314 ? 33.782 -18.274 -48.322 1.00 46.50 314 PRO A CA 1
ATOM 2408 C C . PRO A 1 314 ? 35.044 -17.585 -47.774 1.00 46.50 314 PRO A C 1
ATOM 2410 O O . PRO A 1 314 ? 35.559 -17.951 -46.719 1.00 46.50 314 PRO A O 1
ATOM 2413 N N . ILE A 1 315 ? 35.603 -16.637 -48.534 1.00 50.28 315 ILE A N 1
ATOM 2414 C CA . ILE A 1 315 ? 36.886 -15.987 -48.189 1.00 50.28 315 ILE A CA 1
ATOM 2415 C C . ILE A 1 315 ? 36.747 -15.097 -46.935 1.00 50.28 315 ILE A C 1
ATOM 2417 O O . ILE A 1 315 ? 37.699 -15.000 -46.160 1.00 50.28 315 ILE A O 1
ATOM 2421 N N . LEU A 1 316 ? 35.550 -14.541 -46.719 1.00 50.59 316 LEU A N 1
ATOM 2422 C CA . LEU A 1 316 ? 35.072 -13.865 -45.511 1.00 50.59 316 LEU A CA 1
ATOM 2423 C C . LEU A 1 316 ? 33.773 -14.563 -45.080 1.00 50.59 316 LEU A C 1
ATOM 2425 O O . LEU A 1 316 ? 32.936 -14.854 -45.935 1.00 50.59 316 LEU A O 1
ATOM 2429 N N . ALA A 1 317 ? 33.633 -14.897 -43.799 1.00 46.03 317 ALA A N 1
ATOM 2430 C CA . ALA A 1 317 ? 32.477 -15.616 -43.272 1.00 46.03 317 ALA A CA 1
ATOM 2431 C C . ALA A 1 317 ? 31.611 -14.666 -42.436 1.00 46.03 317 ALA A C 1
ATOM 2433 O O . ALA A 1 317 ? 31.817 -14.549 -41.234 1.00 46.03 317 ALA A O 1
ATOM 2434 N N . ASP A 1 318 ? 30.646 -14.017 -43.085 1.00 47.56 318 ASP A N 1
ATOM 2435 C CA . ASP A 1 318 ? 29.483 -13.432 -42.418 1.00 47.56 318 ASP A CA 1
ATOM 2436 C C . ASP A 1 318 ? 28.226 -14.151 -42.948 1.00 47.56 318 ASP A C 1
ATOM 2438 O O . ASP A 1 318 ? 27.987 -14.132 -44.157 1.00 47.56 318 ASP A O 1
ATOM 2442 N N . PRO A 1 319 ? 27.437 -14.838 -42.102 1.00 48.53 319 PRO A N 1
ATOM 2443 C CA . PRO A 1 319 ? 26.219 -15.523 -42.529 1.00 48.53 319 PRO A CA 1
ATOM 2444 C C . PRO A 1 319 ? 25.062 -14.584 -42.924 1.00 48.53 319 PRO A C 1
ATOM 2446 O O . PRO A 1 319 ? 24.028 -15.089 -43.359 1.00 48.53 319 PRO A O 1
ATOM 2449 N N . LYS A 1 320 ? 25.202 -13.255 -42.789 1.00 45.84 320 LYS A N 1
ATOM 2450 C CA . LYS A 1 320 ? 24.167 -12.266 -43.147 1.00 45.84 320 LYS A CA 1
ATOM 2451 C C . LYS A 1 320 ? 24.494 -11.393 -44.366 1.00 45.84 320 LYS A C 1
ATOM 2453 O O . LYS A 1 320 ? 23.598 -10.706 -44.846 1.00 45.84 320 LYS A O 1
ATOM 2458 N N . CYS A 1 321 ? 25.714 -11.438 -44.907 1.00 46.44 321 CYS A N 1
ATOM 2459 C CA . CYS A 1 321 ? 26.101 -10.638 -46.074 1.00 46.44 321 CYS A CA 1
ATOM 2460 C C . CYS A 1 321 ? 26.210 -11.496 -47.349 1.00 46.44 321 CYS A C 1
ATOM 2462 O O . CYS A 1 321 ? 26.969 -12.464 -47.403 1.00 46.44 321 CYS A O 1
ATOM 2464 N N . SER A 1 322 ? 25.478 -11.131 -48.409 1.00 54.50 322 SER A N 1
ATOM 2465 C CA . SER A 1 322 ? 25.497 -11.830 -49.707 1.00 54.50 322 SER A CA 1
ATOM 2466 C C . SER A 1 322 ? 26.534 -11.297 -50.713 1.00 54.50 322 SER A C 1
ATOM 2468 O O . SER A 1 322 ? 26.616 -11.822 -51.826 1.00 54.50 322 SER A O 1
ATOM 2470 N N . GLY A 1 323 ? 27.316 -10.268 -50.360 1.00 56.66 323 GLY A N 1
ATOM 2471 C CA . GLY A 1 323 ? 28.267 -9.584 -51.250 1.00 56.66 323 GLY A CA 1
ATOM 2472 C C . GLY A 1 323 ? 29.708 -9.546 -50.723 1.00 56.66 323 GLY A C 1
ATOM 2473 O O . GLY A 1 323 ? 29.948 -9.607 -49.521 1.00 56.66 323 GLY A O 1
ATOM 2474 N N . TYR A 1 324 ? 30.685 -9.439 -51.633 1.00 67.19 324 TYR A N 1
ATOM 2475 C CA . TYR A 1 324 ? 32.086 -9.150 -51.297 1.00 67.19 324 TYR A CA 1
ATOM 2476 C C . TYR A 1 324 ? 32.385 -7.688 -51.626 1.00 67.19 324 TYR A C 1
ATOM 2478 O O . TYR A 1 324 ? 32.299 -7.309 -52.794 1.00 67.19 324 TYR A O 1
ATOM 2486 N N . PHE A 1 325 ? 32.776 -6.900 -50.627 1.00 69.44 325 PHE A N 1
ATOM 2487 C CA . PHE A 1 325 ? 33.278 -5.542 -50.831 1.00 69.44 325 PHE A CA 1
ATOM 2488 C C . PHE A 1 325 ? 34.772 -5.599 -51.147 1.00 69.44 325 PHE A C 1
ATOM 2490 O O . PHE A 1 325 ? 35.527 -6.345 -50.516 1.00 69.44 325 PHE A O 1
ATOM 2497 N N . VAL A 1 326 ? 35.195 -4.867 -52.172 1.00 70.69 326 VAL A N 1
ATOM 2498 C CA . VAL A 1 326 ? 36.571 -4.879 -52.676 1.00 70.69 326 VAL A CA 1
ATOM 2499 C C . VAL A 1 326 ? 37.025 -3.460 -52.968 1.00 70.69 326 VAL A C 1
ATOM 2501 O O . VAL A 1 326 ? 36.224 -2.637 -53.402 1.00 70.69 326 VAL A O 1
ATOM 2504 N N . GLU A 1 327 ? 38.308 -3.186 -52.757 1.00 68.56 327 GLU A N 1
ATOM 2505 C CA . GLU A 1 327 ? 38.898 -1.907 -53.156 1.00 68.56 327 GLU A CA 1
ATOM 2506 C C . GLU A 1 327 ? 38.924 -1.776 -54.693 1.00 68.56 327 GLU A C 1
ATOM 2508 O O . GLU A 1 327 ? 39.054 -2.794 -55.393 1.00 68.56 327 GLU A O 1
ATOM 2513 N N . PRO A 1 328 ? 38.843 -0.549 -55.247 1.00 67.44 328 PRO A N 1
ATOM 2514 C CA . PRO A 1 328 ? 38.993 -0.318 -56.679 1.00 67.44 328 PRO A CA 1
ATOM 2515 C C . PRO A 1 328 ? 40.321 -0.877 -57.203 1.00 67.44 328 PRO A C 1
ATOM 2517 O O . PRO A 1 328 ? 41.408 -0.513 -56.755 1.00 67.44 328 PRO A O 1
ATOM 2520 N N . MET A 1 329 ? 40.243 -1.788 -58.171 1.00 75.44 329 MET A N 1
ATOM 2521 C CA . MET A 1 329 ? 41.413 -2.417 -58.786 1.00 75.44 329 MET A CA 1
ATOM 2522 C C . MET A 1 329 ? 41.638 -1.876 -60.194 1.00 75.44 329 MET A C 1
ATOM 2524 O O . MET A 1 329 ? 40.683 -1.623 -60.912 1.00 75.44 329 MET A O 1
ATOM 2528 N N . LYS A 1 330 ? 42.892 -1.865 -60.659 1.00 72.88 330 LYS A N 1
ATOM 2529 C CA . LYS A 1 330 ? 43.287 -1.323 -61.979 1.00 72.88 330 LYS A CA 1
ATOM 2530 C C . LYS A 1 330 ? 42.494 -1.841 -63.187 1.00 72.88 330 LYS A C 1
ATOM 2532 O O . LYS A 1 330 ? 42.446 -1.205 -64.230 1.00 72.88 330 LYS A O 1
ATOM 2537 N N . TRP A 1 331 ? 41.916 -3.041 -63.105 1.00 79.56 331 TRP A N 1
ATOM 2538 C CA . TRP A 1 331 ? 41.095 -3.579 -64.196 1.00 79.56 331 TRP A CA 1
ATOM 2539 C C . TRP A 1 331 ? 39.666 -3.011 -64.208 1.00 79.56 331 TRP A C 1
ATOM 2541 O O . TRP A 1 331 ? 38.995 -3.088 -65.237 1.00 79.56 331 TRP A O 1
ATOM 2551 N N . MET A 1 332 ? 39.209 -2.451 -63.086 1.00 77.25 332 MET A N 1
ATOM 2552 C CA . MET A 1 332 ? 37.923 -1.771 -62.923 1.00 77.25 332 MET A CA 1
ATOM 2553 C C . MET A 1 332 ? 37.960 -0.326 -63.424 1.00 77.25 332 MET A C 1
ATOM 2555 O O . MET A 1 332 ? 36.896 0.222 -63.682 1.00 77.25 332 MET A O 1
ATOM 2559 N N . ASP A 1 333 ? 39.144 0.260 -63.637 1.00 71.25 333 ASP A N 1
ATOM 2560 C CA . ASP A 1 333 ? 39.312 1.648 -64.096 1.00 71.25 333 ASP A CA 1
ATOM 2561 C C . ASP A 1 333 ? 38.489 1.943 -65.358 1.00 71.25 333 ASP A C 1
ATOM 2563 O O . ASP A 1 333 ? 37.861 2.985 -65.450 1.00 71.25 333 ASP A O 1
ATOM 2567 N N . SER A 1 334 ? 38.389 0.984 -66.286 1.00 65.06 334 SER A N 1
ATOM 2568 C CA . SER A 1 334 ? 37.572 1.121 -67.506 1.00 65.06 334 SER A CA 1
ATOM 2569 C C . SER A 1 334 ? 36.053 1.176 -67.283 1.00 65.06 334 SER A C 1
ATOM 2571 O O . SER A 1 334 ? 35.324 1.536 -68.197 1.00 65.06 334 SER A O 1
ATOM 2573 N N . SER A 1 335 ? 35.565 0.756 -66.112 1.00 62.31 335 SER A N 1
ATOM 2574 C CA . SER A 1 335 ? 34.153 0.841 -65.700 1.00 62.31 335 SER A CA 1
ATOM 2575 C C . SER A 1 335 ? 33.902 1.971 -64.693 1.00 62.31 335 SER A C 1
ATOM 2577 O O . SER A 1 335 ? 32.751 2.301 -64.449 1.00 62.31 335 SER A O 1
ATOM 2579 N N . LEU A 1 336 ? 34.963 2.538 -64.105 1.00 64.06 336 LEU A N 1
ATOM 2580 C CA . LEU A 1 336 ? 34.920 3.626 -63.118 1.00 64.06 336 LEU A CA 1
ATOM 2581 C C . LEU A 1 336 ? 35.327 4.986 -63.724 1.00 64.06 336 LEU A C 1
ATOM 2583 O O . LEU A 1 336 ? 35.112 6.027 -63.109 1.00 64.06 336 LEU A O 1
ATOM 2587 N N . SER A 1 337 ? 35.900 4.995 -64.932 1.00 57.09 337 SER A N 1
ATOM 2588 C CA . SER A 1 337 ? 36.361 6.194 -65.647 1.00 57.09 337 SER A CA 1
ATOM 2589 C C . SER A 1 337 ? 35.242 7.101 -66.160 1.00 57.09 337 SER A C 1
ATOM 2591 O O . SER A 1 337 ? 35.525 8.234 -66.533 1.00 57.09 337 SER A O 1
ATOM 2593 N N . ASP A 1 338 ? 33.993 6.629 -66.169 1.00 57.09 338 ASP A N 1
ATOM 2594 C CA . ASP A 1 338 ? 32.846 7.360 -66.728 1.00 57.09 338 ASP A CA 1
ATOM 2595 C C . ASP A 1 338 ? 32.214 8.365 -65.735 1.00 57.09 338 ASP A C 1
ATOM 2597 O O . ASP A 1 338 ? 31.182 8.957 -66.036 1.00 57.09 338 ASP A O 1
ATOM 2601 N N . HIS A 1 339 ? 32.833 8.587 -64.565 1.00 57.22 339 HIS A N 1
ATOM 2602 C CA . HIS A 1 339 ? 32.429 9.566 -63.533 1.00 57.22 339 HIS A CA 1
ATOM 2603 C C . HIS A 1 339 ? 30.973 9.450 -63.028 1.00 57.22 339 HIS A C 1
ATOM 2605 O O . HIS A 1 339 ? 30.406 10.428 -62.549 1.00 57.22 339 HIS A O 1
ATOM 2611 N N . GLN A 1 340 ? 30.363 8.265 -63.103 1.00 57.06 340 GLN A N 1
ATOM 2612 C CA . GLN A 1 340 ? 29.031 8.002 -62.538 1.00 57.06 340 GLN A CA 1
ATOM 2613 C C . GLN A 1 340 ? 29.134 7.637 -61.046 1.00 57.06 340 GLN A C 1
ATOM 2615 O O . GLN A 1 340 ? 30.065 6.927 -60.665 1.00 57.06 340 GLN A O 1
ATOM 2620 N N . THR A 1 341 ? 28.185 8.097 -60.222 1.00 55.12 341 THR A N 1
ATOM 2621 C CA . THR A 1 341 ? 28.084 7.881 -58.757 1.00 55.12 341 THR A CA 1
ATOM 2622 C C . THR A 1 341 ? 27.721 6.443 -58.385 1.00 55.12 341 THR A C 1
ATOM 2624 O O . THR A 1 341 ? 28.223 5.913 -57.396 1.00 55.12 341 THR A O 1
ATOM 2627 N N . ALA A 1 342 ? 26.966 5.758 -59.242 1.00 63.12 342 ALA A N 1
ATOM 2628 C CA . ALA A 1 342 ? 26.676 4.336 -59.120 1.00 63.12 342 ALA A CA 1
ATOM 2629 C C . ALA A 1 342 ? 26.705 3.638 -60.487 1.00 63.12 342 ALA A C 1
ATOM 2631 O O . ALA A 1 342 ? 26.475 4.243 -61.534 1.00 63.12 342 ALA A O 1
ATOM 2632 N N . GLY A 1 343 ? 27.003 2.338 -60.508 1.00 69.25 343 GLY A N 1
ATOM 2633 C CA . GLY A 1 343 ? 27.120 1.606 -61.768 1.00 69.25 343 GLY A CA 1
ATOM 2634 C C . GLY A 1 343 ? 27.397 0.115 -61.627 1.00 69.25 343 GLY A C 1
ATOM 2635 O O . GLY A 1 343 ? 27.398 -0.461 -60.539 1.00 69.25 343 GLY A O 1
ATOM 2636 N N . LYS A 1 344 ? 27.588 -0.564 -62.765 1.00 75.56 344 LYS A N 1
ATOM 2637 C CA . LYS A 1 344 ? 27.761 -2.027 -62.831 1.00 75.56 344 LYS A CA 1
ATOM 2638 C C . LYS A 1 344 ? 29.213 -2.386 -63.123 1.00 75.56 344 LYS A C 1
ATOM 2640 O O . LYS A 1 344 ? 29.775 -1.952 -64.121 1.00 75.56 344 LYS A O 1
ATOM 2645 N N . ILE A 1 345 ? 29.774 -3.292 -62.327 1.00 80.00 345 ILE A N 1
ATOM 2646 C CA . ILE A 1 345 ? 31.105 -3.856 -62.567 1.00 80.00 345 ILE A CA 1
ATOM 2647 C C . ILE A 1 345 ? 30.962 -5.120 -63.417 1.00 80.00 345 ILE A C 1
ATOM 2649 O O . ILE A 1 345 ? 30.242 -6.056 -63.052 1.00 80.00 345 ILE A O 1
ATOM 2653 N N . VAL A 1 346 ? 31.671 -5.174 -64.544 1.00 81.56 346 VAL A N 1
ATOM 2654 C CA . VAL A 1 346 ? 31.676 -6.313 -65.476 1.00 81.56 346 VAL A CA 1
ATOM 2655 C C . VAL A 1 346 ? 33.042 -6.991 -65.538 1.00 81.56 346 VAL A C 1
ATOM 2657 O O . VAL A 1 346 ? 34.069 -6.416 -65.196 1.00 81.56 346 VAL A O 1
ATOM 2660 N N . CYS A 1 347 ? 33.071 -8.253 -65.965 1.00 81.38 347 CYS A N 1
ATOM 2661 C CA . CYS A 1 347 ? 34.312 -9.014 -66.059 1.00 81.38 347 CYS A CA 1
ATOM 2662 C C . CYS A 1 347 ? 35.282 -8.406 -67.092 1.00 81.38 347 CYS A C 1
ATOM 2664 O O . CYS A 1 347 ? 34.883 -8.242 -68.246 1.00 81.38 347 CYS A O 1
ATOM 2666 N N . PRO A 1 348 ? 36.570 -8.189 -66.742 1.00 78.94 348 PRO A N 1
ATOM 2667 C CA . PRO A 1 348 ? 37.545 -7.526 -67.618 1.00 78.94 348 PRO A CA 1
ATOM 2668 C C . PRO A 1 348 ? 37.969 -8.394 -68.811 1.00 78.94 348 PRO A C 1
ATOM 2670 O O . PRO A 1 348 ? 38.643 -7.934 -69.729 1.00 78.94 348 PRO A O 1
ATOM 2673 N N . ASN A 1 349 ? 37.590 -9.676 -68.823 1.00 79.62 349 ASN A N 1
ATOM 2674 C CA . ASN A 1 349 ? 37.794 -10.525 -69.986 1.00 79.62 349 ASN A CA 1
ATOM 2675 C C . ASN A 1 349 ? 36.814 -10.107 -71.095 1.00 79.62 349 ASN A C 1
ATOM 2677 O O . ASN A 1 349 ? 35.608 -10.352 -70.991 1.00 79.62 349 ASN A O 1
ATOM 2681 N N . LEU A 1 350 ? 37.359 -9.538 -72.175 1.00 74.81 350 LEU A N 1
ATOM 2682 C CA . LEU A 1 350 ? 36.630 -8.966 -73.315 1.00 74.81 350 LEU A CA 1
ATOM 2683 C C . LEU A 1 350 ? 35.640 -9.931 -73.991 1.00 74.81 350 LEU A C 1
ATOM 2685 O O . LEU A 1 350 ? 34.689 -9.471 -74.620 1.00 74.81 350 LEU A O 1
ATOM 2689 N N . ARG A 1 351 ? 35.836 -11.251 -73.853 1.00 75.00 351 ARG A N 1
ATOM 2690 C CA . ARG A 1 351 ? 34.922 -12.282 -74.381 1.00 75.00 351 ARG A CA 1
ATOM 2691 C C . ARG A 1 351 ? 33.849 -12.737 -73.385 1.00 75.00 351 ARG A C 1
ATOM 2693 O O . ARG A 1 351 ? 32.904 -13.397 -73.792 1.00 75.00 351 ARG A O 1
ATOM 2700 N N . CYS A 1 352 ? 34.003 -12.431 -72.095 1.00 82.06 352 CYS A N 1
ATOM 2701 C CA . CYS A 1 352 ? 33.086 -12.854 -71.034 1.00 82.06 352 CYS A CA 1
ATOM 2702 C C . CYS A 1 352 ? 32.040 -11.779 -70.728 1.00 82.06 352 CYS A C 1
ATOM 2704 O O . CYS A 1 352 ? 30.852 -12.078 -70.736 1.00 82.06 352 CYS A O 1
ATOM 2706 N N . LYS A 1 353 ? 32.482 -10.547 -70.423 1.00 77.06 353 LYS A N 1
ATOM 2707 C CA . LYS A 1 353 ? 31.642 -9.385 -70.055 1.00 77.06 353 LYS A CA 1
ATOM 2708 C C . LYS A 1 353 ? 30.515 -9.649 -69.031 1.00 77.06 353 LYS A C 1
ATOM 2710 O O . LYS A 1 353 ? 29.605 -8.840 -68.895 1.00 77.06 353 LYS A O 1
ATOM 2715 N N . ALA A 1 354 ? 30.565 -10.756 -68.287 1.00 77.00 354 ALA A N 1
ATOM 2716 C CA . ALA A 1 354 ? 29.544 -11.101 -67.305 1.00 77.00 354 ALA A CA 1
ATOM 2717 C C . ALA A 1 354 ? 29.503 -10.059 -66.178 1.00 77.00 354 ALA A C 1
ATOM 2719 O O . ALA A 1 354 ? 30.560 -9.634 -65.703 1.00 77.00 354 ALA A O 1
ATOM 2720 N N . LYS A 1 355 ? 28.298 -9.681 -65.735 1.00 81.19 355 LYS A N 1
ATOM 2721 C CA . LYS A 1 355 ? 28.101 -8.786 -64.587 1.00 81.19 355 LYS A CA 1
ATOM 2722 C C . LYS A 1 355 ? 28.659 -9.440 -63.318 1.00 81.19 355 LYS A C 1
ATOM 2724 O O . LYS A 1 355 ? 28.322 -10.584 -63.018 1.00 81.19 355 LYS A O 1
ATOM 2729 N N . LEU A 1 356 ? 29.522 -8.722 -62.601 1.00 79.88 356 LEU A N 1
ATOM 2730 C CA . LEU A 1 356 ? 30.203 -9.192 -61.392 1.00 79.88 356 LEU A CA 1
ATOM 2731 C C . LEU A 1 356 ? 29.663 -8.552 -60.110 1.00 79.88 356 LEU A C 1
ATOM 2733 O O . LEU A 1 356 ? 29.669 -9.213 -59.078 1.00 79.88 356 LEU A O 1
ATOM 2737 N N . GLY A 1 357 ? 29.198 -7.304 -60.175 1.00 76.00 357 GLY A N 1
ATOM 2738 C CA . GLY A 1 357 ? 28.705 -6.555 -59.018 1.00 76.00 357 GLY A CA 1
ATOM 2739 C C . GLY A 1 357 ? 28.219 -5.158 -59.401 1.00 76.00 357 GLY A C 1
ATOM 2740 O O . GLY A 1 357 ? 28.086 -4.858 -60.592 1.00 76.00 357 GLY A O 1
ATOM 2741 N N . ASN A 1 358 ? 27.968 -4.328 -58.393 1.00 75.31 358 ASN A N 1
ATOM 2742 C CA . ASN A 1 358 ? 27.654 -2.907 -58.529 1.00 75.31 358 ASN A CA 1
ATOM 2743 C C . ASN A 1 358 ? 28.668 -2.085 -57.709 1.00 75.31 358 ASN A C 1
ATOM 2745 O O . ASN A 1 358 ? 29.303 -2.644 -56.814 1.00 75.31 358 ASN A O 1
ATOM 2749 N N . TYR A 1 359 ? 28.803 -0.798 -58.010 1.00 72.75 359 TYR A N 1
ATOM 2750 C CA . TYR A 1 359 ? 29.433 0.194 -57.135 1.00 72.75 359 TYR A CA 1
ATOM 2751 C C . TYR A 1 359 ? 28.428 1.317 -56.857 1.00 72.75 359 TYR A C 1
ATOM 2753 O O . TYR A 1 359 ? 27.586 1.585 -57.717 1.00 72.75 359 TYR A O 1
ATOM 2761 N N . ASP A 1 360 ? 28.517 1.911 -55.671 1.00 59.88 360 ASP A N 1
ATOM 2762 C CA . ASP A 1 360 ? 27.680 3.008 -55.183 1.00 59.88 360 ASP A CA 1
ATOM 2763 C C . ASP A 1 360 ? 28.510 3.808 -54.167 1.00 59.88 360 ASP A C 1
ATOM 2765 O O . ASP A 1 360 ? 29.142 3.210 -53.290 1.00 59.88 360 ASP A O 1
ATOM 2769 N N . TRP A 1 361 ? 28.585 5.124 -54.344 1.00 57.78 361 TRP A N 1
ATOM 2770 C CA . TRP A 1 361 ? 29.423 6.018 -53.546 1.00 57.78 361 TRP A CA 1
ATOM 2771 C C . TRP A 1 361 ? 28.614 6.939 -52.606 1.00 57.78 361 TRP A C 1
ATOM 2773 O O . TRP A 1 361 ? 29.231 7.788 -51.968 1.00 57.78 361 TRP A O 1
ATOM 2783 N N . ALA A 1 362 ? 27.285 6.777 -52.489 1.00 48.84 362 ALA A N 1
ATOM 2784 C CA . ALA A 1 362 ? 26.372 7.763 -51.881 1.00 48.84 362 ALA A CA 1
ATOM 2785 C C . ALA A 1 362 ? 25.675 7.349 -50.552 1.00 48.84 362 ALA A C 1
ATOM 2787 O O . ALA A 1 362 ? 24.541 7.745 -50.332 1.00 48.84 362 ALA A O 1
ATOM 2788 N N . GLY A 1 363 ? 26.293 6.545 -49.670 1.00 49.44 363 GLY A N 1
ATOM 2789 C CA . GLY A 1 363 ? 25.621 5.967 -48.477 1.00 49.44 363 GLY A CA 1
ATOM 2790 C C . GLY A 1 363 ? 24.785 6.933 -47.598 1.00 49.44 363 GLY A C 1
ATOM 2791 O O . GLY A 1 363 ? 25.157 8.090 -47.449 1.00 49.44 363 GLY A O 1
ATOM 2792 N N . ASP A 1 364 ? 23.694 6.429 -46.989 1.00 50.09 364 ASP A N 1
ATOM 2793 C CA . ASP A 1 364 ? 22.688 7.205 -46.224 1.00 50.09 364 ASP A CA 1
ATOM 2794 C C . ASP A 1 364 ? 23.299 8.076 -45.104 1.00 50.09 364 ASP A C 1
ATOM 2796 O O . ASP A 1 364 ? 23.781 7.577 -44.083 1.00 50.09 364 ASP A O 1
ATOM 2800 N N . GLU A 1 365 ? 23.255 9.401 -45.272 1.00 54.19 365 GLU A N 1
ATOM 2801 C CA . GLU A 1 365 ? 23.859 10.379 -44.349 1.00 54.19 365 GLU A CA 1
ATOM 2802 C C . GLU A 1 365 ? 22.966 10.739 -43.137 1.00 54.19 365 GLU A C 1
ATOM 2804 O O . GLU A 1 365 ? 23.424 11.408 -42.206 1.00 54.19 365 GLU A O 1
ATOM 2809 N N . VAL A 1 366 ? 21.705 10.286 -43.105 1.00 56.62 366 VAL A N 1
ATOM 2810 C CA . VAL A 1 366 ? 20.672 10.790 -42.174 1.00 56.62 366 VAL A CA 1
ATOM 2811 C C . VAL A 1 366 ? 20.841 10.271 -40.735 1.00 56.62 366 VAL A C 1
ATOM 2813 O O . VAL A 1 366 ? 20.824 11.063 -39.791 1.00 56.62 366 VAL A O 1
ATOM 2816 N N . GLY A 1 367 ? 21.094 8.973 -40.533 1.00 63.31 367 GLY A N 1
ATOM 2817 C CA . GLY A 1 367 ? 21.231 8.374 -39.192 1.00 63.31 367 GLY A CA 1
ATOM 2818 C C . GLY A 1 367 ? 22.383 8.950 -38.340 1.00 63.31 367 GLY A C 1
ATOM 2819 O O . GLY A 1 367 ? 22.151 9.409 -37.217 1.00 63.31 367 GLY A O 1
ATOM 2820 N N . PRO A 1 368 ? 23.633 8.996 -38.848 1.00 63.88 368 PRO A N 1
ATOM 2821 C CA . PRO A 1 368 ? 24.762 9.597 -38.130 1.00 63.88 368 PRO A CA 1
ATOM 2822 C C . PRO A 1 368 ? 24.583 11.097 -37.854 1.00 63.88 368 PRO A C 1
ATOM 2824 O O . PRO A 1 368 ? 25.040 11.596 -36.823 1.00 63.88 368 PRO A O 1
ATOM 2827 N N . MET A 1 369 ? 23.908 11.817 -38.759 1.00 66.69 369 MET A N 1
ATOM 2828 C CA . MET A 1 369 ? 23.557 13.225 -38.572 1.00 66.69 369 MET A CA 1
ATOM 2829 C C . MET A 1 369 ? 22.566 13.395 -37.415 1.00 66.69 369 MET A C 1
ATOM 2831 O O . MET A 1 369 ? 22.796 14.225 -36.535 1.00 66.69 369 MET A O 1
ATOM 2835 N N . LEU A 1 370 ? 21.510 12.579 -37.373 1.00 71.50 370 LEU A N 1
ATOM 2836 C CA . LEU A 1 370 ? 20.490 12.624 -36.328 1.00 71.50 370 LEU A CA 1
ATOM 2837 C C . LEU A 1 370 ? 21.063 12.291 -34.942 1.00 71.50 370 LEU A C 1
ATOM 2839 O O . LEU A 1 370 ? 20.773 13.002 -33.981 1.00 71.50 370 LEU A O 1
ATOM 2843 N N . SER A 1 371 ? 21.936 11.281 -34.842 1.00 71.19 371 SER A N 1
ATOM 2844 C CA . SER A 1 371 ? 22.606 10.922 -33.581 1.00 71.19 371 SER A CA 1
ATOM 2845 C C . SER A 1 371 ? 23.424 12.083 -33.015 1.00 71.19 371 SER A C 1
ATOM 2847 O O . SER A 1 371 ? 23.354 12.362 -31.822 1.00 71.19 371 SER A O 1
ATOM 2849 N N . LYS A 1 372 ? 24.164 12.799 -33.868 1.00 72.25 372 LYS A N 1
ATOM 2850 C CA . LYS A 1 372 ? 24.966 13.948 -33.438 1.00 72.25 372 LYS A CA 1
ATOM 2851 C C . LYS A 1 372 ? 24.095 15.113 -32.962 1.00 72.25 372 LYS A C 1
ATOM 2853 O O . LYS A 1 372 ? 24.413 15.739 -31.958 1.00 72.25 372 LYS A O 1
ATOM 2858 N N . ILE A 1 373 ? 23.008 15.407 -33.679 1.00 78.44 373 ILE A N 1
ATOM 2859 C CA . ILE A 1 373 ? 22.080 16.484 -33.306 1.00 78.44 373 ILE A CA 1
ATOM 2860 C C . ILE A 1 373 ? 21.411 16.172 -31.962 1.00 78.44 373 ILE A C 1
ATOM 2862 O O . ILE A 1 373 ? 21.241 17.071 -31.142 1.00 78.44 373 ILE A O 1
ATOM 2866 N N . LEU A 1 374 ? 21.076 14.903 -31.716 1.00 78.31 374 LEU A N 1
ATOM 2867 C CA . LEU A 1 374 ? 20.542 14.455 -30.433 1.00 78.31 374 LEU A CA 1
ATOM 2868 C C . LEU A 1 374 ? 21.574 14.585 -29.307 1.00 78.31 374 LEU A C 1
ATOM 2870 O O . LEU A 1 374 ? 21.245 15.162 -28.273 1.00 78.31 374 LEU A O 1
ATOM 2874 N N . ASP A 1 375 ? 22.815 14.139 -29.513 1.00 76.00 375 ASP A N 1
ATOM 2875 C CA . ASP A 1 375 ? 23.897 14.301 -28.529 1.00 76.00 375 ASP A CA 1
ATOM 2876 C C . ASP A 1 375 ? 24.130 15.780 -28.177 1.00 76.00 375 ASP A C 1
ATOM 2878 O O . ASP A 1 375 ? 24.212 16.141 -26.999 1.00 76.00 375 ASP A O 1
ATOM 2882 N N . ASP A 1 376 ? 24.162 16.656 -29.186 1.00 78.69 376 ASP A N 1
ATOM 2883 C CA . ASP A 1 376 ? 24.282 18.104 -28.998 1.00 78.69 376 ASP A CA 1
ATOM 2884 C C . ASP A 1 376 ? 23.081 18.651 -28.200 1.00 78.69 376 ASP A C 1
ATOM 2886 O O . ASP A 1 376 ? 23.261 19.407 -27.240 1.00 78.69 376 ASP A O 1
ATOM 2890 N N . ALA A 1 377 ? 21.858 18.217 -28.529 1.00 80.12 377 ALA A N 1
ATOM 2891 C CA . ALA A 1 377 ? 20.640 18.601 -27.819 1.00 80.12 377 ALA A CA 1
ATOM 2892 C C . ALA A 1 377 ? 20.622 18.133 -26.351 1.00 80.12 377 ALA A C 1
ATOM 2894 O O . ALA A 1 377 ? 20.032 18.815 -25.508 1.00 80.12 377 ALA A O 1
ATOM 2895 N N . PHE A 1 378 ? 21.289 17.026 -25.999 1.00 73.75 378 PHE A N 1
ATOM 2896 C CA . PHE A 1 378 ? 21.413 16.555 -24.613 1.00 73.75 378 PHE A CA 1
ATOM 2897 C C . PHE A 1 378 ? 22.517 17.257 -23.829 1.00 73.75 378 PHE A C 1
ATOM 2899 O O . PHE A 1 378 ? 22.286 17.648 -22.682 1.00 73.75 378 PHE A O 1
ATOM 2906 N N . HIS A 1 379 ? 23.692 17.441 -24.421 1.00 74.75 379 HIS A N 1
ATOM 2907 C CA . HIS A 1 379 ? 24.892 17.797 -23.664 1.00 74.75 379 HIS A CA 1
ATOM 2908 C C . HIS A 1 379 ? 25.258 19.281 -23.708 1.00 74.75 379 HIS A C 1
ATOM 2910 O O . HIS A 1 379 ? 25.993 19.740 -22.835 1.00 74.75 379 HIS A O 1
ATOM 2916 N N . LEU A 1 380 ? 24.739 20.050 -24.669 1.00 73.50 380 LEU A N 1
ATOM 2917 C CA . LEU A 1 380 ? 25.006 21.486 -24.746 1.00 73.50 380 LEU A CA 1
ATOM 2918 C C . LEU A 1 380 ? 23.988 22.293 -23.925 1.00 73.50 380 LEU A C 1
ATOM 2920 O O . LEU A 1 380 ? 22.792 21.988 -23.906 1.00 73.50 380 LEU A O 1
ATOM 2924 N N . GLU A 1 381 ? 24.472 23.350 -23.263 1.00 70.06 381 GLU A N 1
ATOM 2925 C CA . GLU A 1 381 ? 23.636 24.330 -22.546 1.00 70.06 381 GLU A CA 1
ATOM 2926 C C . GLU A 1 381 ? 22.815 25.198 -23.513 1.00 70.06 381 GLU A C 1
ATOM 2928 O O . GLU A 1 381 ? 21.685 25.570 -23.211 1.00 70.06 381 GLU A O 1
ATOM 2933 N N . GLN A 1 382 ? 23.367 25.488 -24.696 1.00 76.31 382 GLN A N 1
ATOM 2934 C CA . GLN A 1 382 ? 22.697 26.201 -25.787 1.00 76.31 382 GLN A CA 1
ATOM 2935 C C . GLN A 1 382 ? 22.855 25.404 -27.088 1.00 76.31 382 GLN A C 1
ATOM 2937 O O . GLN A 1 382 ? 23.749 25.698 -27.888 1.00 76.31 382 GLN A O 1
ATOM 2942 N N . PRO A 1 383 ? 22.052 24.346 -27.288 1.00 80.88 383 PRO A N 1
ATOM 2943 C CA . PRO A 1 383 ? 22.106 23.575 -28.517 1.00 80.88 383 PRO A CA 1
ATOM 2944 C C . PRO A 1 383 ? 21.538 24.389 -29.685 1.00 80.88 383 PRO A C 1
ATOM 2946 O O . PRO A 1 383 ? 20.669 25.240 -29.509 1.00 80.88 383 PRO A O 1
ATOM 2949 N N . GLN A 1 384 ? 22.017 24.105 -30.897 1.00 78.88 384 GLN A N 1
ATOM 2950 C CA . GLN A 1 384 ? 21.495 24.733 -32.116 1.00 78.88 384 GLN A CA 1
ATOM 2951 C C . GLN A 1 384 ? 20.016 24.387 -32.359 1.00 78.88 384 GLN A C 1
ATOM 2953 O O . GLN A 1 384 ? 19.277 25.212 -32.889 1.00 78.88 384 GLN A O 1
ATOM 2958 N N . TYR A 1 385 ? 19.606 23.179 -31.966 1.00 81.88 385 TYR A N 1
ATOM 2959 C CA . TYR A 1 385 ? 18.235 22.684 -32.034 1.00 81.88 385 TYR A CA 1
ATOM 2960 C C . TYR A 1 385 ? 17.869 22.074 -30.681 1.00 81.88 385 TYR A C 1
ATOM 2962 O O . TYR A 1 385 ? 18.645 21.298 -30.119 1.00 81.88 385 TYR A O 1
ATOM 2970 N N . THR A 1 386 ? 16.704 22.419 -30.142 1.00 86.56 386 THR A N 1
ATOM 2971 C CA . THR A 1 386 ? 16.195 21.806 -28.909 1.00 86.56 386 THR A CA 1
ATOM 2972 C C . THR A 1 386 ? 15.672 20.394 -29.185 1.00 86.56 386 THR A C 1
ATOM 2974 O O . THR A 1 386 ? 15.357 20.052 -30.324 1.00 86.56 386 THR A O 1
ATOM 2977 N N . LEU A 1 387 ? 15.515 19.556 -28.151 1.00 83.94 387 LEU A N 1
ATOM 2978 C CA . LEU A 1 387 ? 14.893 18.231 -28.324 1.00 83.94 387 LEU A CA 1
ATOM 2979 C C . LEU A 1 387 ? 13.479 18.327 -28.915 1.00 83.94 387 LEU A C 1
ATOM 2981 O O . LEU A 1 387 ? 13.082 17.455 -29.686 1.00 83.94 387 LEU A O 1
ATOM 2985 N N . ARG A 1 388 ? 12.739 19.397 -28.600 1.00 85.69 388 ARG A N 1
ATOM 2986 C CA . ARG A 1 388 ? 11.420 19.678 -29.173 1.00 85.69 388 ARG A CA 1
ATOM 2987 C C . ARG A 1 388 ? 11.489 19.972 -30.673 1.00 85.69 388 ARG A C 1
ATOM 2989 O O . ARG A 1 388 ? 10.653 19.462 -31.421 1.00 85.69 388 ARG A O 1
ATOM 2996 N N . ASP A 1 389 ? 12.493 20.728 -31.115 1.00 84.94 389 ASP A N 1
ATOM 2997 C CA . ASP A 1 389 ? 12.724 21.002 -32.540 1.00 84.94 389 ASP A CA 1
ATOM 2998 C C . ASP A 1 389 ? 13.071 19.716 -33.293 1.00 84.94 389 ASP A C 1
ATOM 3000 O O . ASP A 1 389 ? 12.517 19.447 -34.359 1.00 84.94 389 ASP A O 1
ATOM 3004 N N . VAL A 1 390 ? 13.940 18.885 -32.704 1.00 84.75 390 VAL A N 1
ATOM 3005 C CA . VAL A 1 390 ? 14.341 17.595 -33.282 1.00 84.75 390 VAL A CA 1
ATOM 3006 C C . VAL A 1 390 ? 13.150 16.646 -33.377 1.00 84.75 390 VAL A C 1
ATOM 3008 O O . VAL A 1 390 ? 12.928 16.061 -34.433 1.00 84.75 390 VAL A O 1
ATOM 3011 N N . TYR A 1 391 ? 12.349 16.529 -32.315 1.00 86.31 391 TYR A N 1
ATOM 3012 C CA . TYR A 1 391 ? 11.108 15.752 -32.331 1.00 86.31 391 TYR A CA 1
ATOM 3013 C C . TYR A 1 391 ? 10.180 16.198 -33.470 1.00 86.31 391 TYR A C 1
ATOM 3015 O O . TYR A 1 391 ? 9.729 15.370 -34.257 1.00 86.31 391 TYR A O 1
ATOM 3023 N N . THR A 1 392 ? 9.932 17.505 -33.583 1.00 84.94 392 THR A N 1
ATOM 3024 C CA . THR A 1 392 ? 8.988 18.058 -34.566 1.00 84.94 392 THR A CA 1
ATOM 3025 C C . THR A 1 392 ? 9.474 17.812 -35.994 1.00 84.94 392 THR A C 1
ATOM 3027 O O . THR A 1 392 ? 8.681 17.463 -36.867 1.00 84.94 392 THR A O 1
ATOM 3030 N N . ALA A 1 393 ? 10.785 17.931 -36.227 1.00 81.44 393 ALA A N 1
ATOM 3031 C CA . ALA A 1 393 ? 11.392 17.632 -37.518 1.00 81.44 393 ALA A CA 1
ATOM 3032 C C . ALA A 1 393 ? 11.278 16.141 -37.876 1.00 81.44 393 ALA A C 1
ATOM 3034 O O . ALA A 1 393 ? 10.833 15.823 -38.975 1.00 81.44 393 ALA A O 1
ATOM 3035 N N . VAL A 1 394 ? 11.610 15.233 -36.949 1.00 80.00 394 VAL A N 1
ATOM 3036 C CA . VAL A 1 394 ? 11.536 13.776 -37.177 1.00 80.00 394 VAL A CA 1
ATOM 3037 C C . VAL A 1 394 ? 10.094 13.306 -37.397 1.00 80.00 394 VAL A C 1
ATOM 3039 O O . VAL A 1 394 ? 9.848 12.449 -38.248 1.00 80.00 394 VAL A O 1
ATOM 3042 N N . GLU A 1 395 ? 9.129 13.876 -36.669 1.00 81.75 395 GLU A N 1
ATOM 3043 C CA . GLU A 1 395 ? 7.703 13.593 -36.862 1.00 8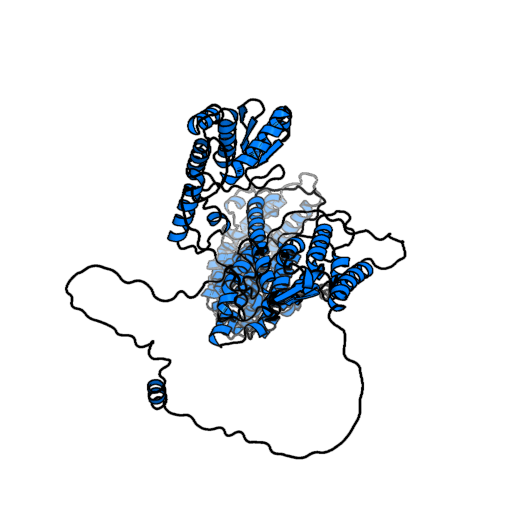1.75 395 GLU A CA 1
ATOM 3044 C C . GLU A 1 395 ? 7.224 14.065 -38.245 1.00 81.75 395 GLU A C 1
ATOM 3046 O O . GLU A 1 395 ? 6.533 13.322 -38.943 1.00 81.75 395 GLU A O 1
ATOM 3051 N N . ALA A 1 396 ? 7.644 15.257 -38.684 1.00 78.88 396 ALA A N 1
ATOM 3052 C CA . ALA A 1 396 ? 7.282 15.800 -39.993 1.00 78.88 396 ALA A CA 1
ATOM 3053 C C . ALA A 1 396 ? 7.873 14.994 -41.163 1.00 78.88 396 ALA A C 1
ATOM 3055 O O . ALA A 1 396 ? 7.210 14.829 -42.188 1.00 78.88 396 ALA A O 1
ATOM 3056 N N . THR A 1 397 ? 9.092 14.467 -41.017 1.00 73.19 397 THR A N 1
ATOM 3057 C CA . THR A 1 397 ? 9.777 13.697 -42.069 1.00 73.19 397 THR A CA 1
ATOM 3058 C C . THR A 1 397 ? 9.542 12.192 -41.993 1.00 73.19 397 THR A C 1
ATOM 3060 O O . THR A 1 397 ? 9.979 11.468 -42.881 1.00 73.19 397 THR A O 1
ATOM 3063 N N . SER A 1 398 ? 8.838 11.699 -40.966 1.00 70.00 398 SER A N 1
ATOM 3064 C CA . SER A 1 398 ? 8.598 10.263 -40.736 1.00 70.00 398 SER A CA 1
ATOM 3065 C C . SER A 1 398 ? 9.880 9.412 -40.649 1.00 70.00 398 SER A C 1
ATOM 3067 O O . SER A 1 398 ? 9.840 8.207 -40.883 1.00 70.00 398 SER A O 1
ATOM 3069 N N . THR A 1 399 ? 11.015 10.005 -40.265 1.00 67.75 399 THR A N 1
ATOM 3070 C CA . THR A 1 399 ? 12.337 9.340 -40.196 1.00 67.75 399 THR A CA 1
ATOM 3071 C C . THR A 1 399 ? 12.604 8.640 -38.866 1.00 67.75 399 THR A C 1
ATOM 3073 O O . THR A 1 399 ? 13.722 8.221 -38.580 1.00 67.75 399 THR A O 1
ATOM 3076 N N . GLY A 1 400 ? 11.594 8.484 -38.009 1.00 67.06 400 GLY A N 1
ATOM 3077 C CA . GLY A 1 400 ? 11.812 7.973 -36.655 1.00 67.06 400 GLY A CA 1
ATOM 3078 C C . GLY A 1 400 ? 12.237 6.500 -36.562 1.00 67.06 400 GLY A C 1
ATOM 3079 O O . GLY A 1 400 ? 12.622 6.065 -35.479 1.00 67.06 400 GLY A O 1
ATOM 3080 N N . GLU A 1 401 ? 12.210 5.736 -37.660 1.00 68.12 401 GLU A N 1
ATOM 3081 C CA . GLU A 1 401 ? 12.820 4.395 -37.725 1.00 68.12 401 GLU A CA 1
ATOM 3082 C C . GLU A 1 401 ? 14.359 4.438 -37.750 1.00 68.12 401 GLU A C 1
ATOM 3084 O O . GLU A 1 401 ? 15.000 3.457 -37.377 1.00 68.12 401 GLU A O 1
ATOM 3089 N N . GLU A 1 402 ? 14.954 5.568 -38.144 1.00 69.56 402 GLU A N 1
ATOM 3090 C CA . GLU A 1 402 ? 16.408 5.755 -38.258 1.00 69.56 402 GLU A CA 1
ATOM 3091 C C . GLU A 1 402 ? 17.065 6.227 -36.952 1.00 69.56 402 GLU A C 1
ATOM 3093 O O . GLU A 1 402 ? 18.290 6.328 -36.863 1.00 69.56 402 GLU A O 1
ATOM 3098 N N . VAL A 1 403 ? 16.263 6.512 -35.920 1.00 76.44 403 VAL A N 1
ATOM 3099 C CA . VAL A 1 403 ? 16.756 6.888 -34.591 1.00 76.44 403 VAL A CA 1
ATOM 3100 C C . VAL A 1 403 ? 17.443 5.683 -33.948 1.00 76.44 403 VAL A C 1
ATOM 3102 O O . VAL A 1 403 ? 16.815 4.642 -33.744 1.00 76.44 403 VAL A O 1
ATOM 3105 N N . ASP A 1 404 ? 18.710 5.837 -33.551 1.00 78.31 404 ASP A N 1
ATOM 3106 C CA . ASP A 1 404 ? 19.412 4.826 -32.754 1.00 78.31 404 ASP A CA 1
ATOM 3107 C C . ASP A 1 404 ? 18.844 4.780 -31.327 1.00 78.31 404 ASP A C 1
ATOM 3109 O O . ASP A 1 404 ? 19.258 5.490 -30.407 1.00 78.31 404 ASP A O 1
ATOM 3113 N N . VAL A 1 405 ? 17.851 3.913 -31.157 1.00 82.19 405 VAL A N 1
ATOM 3114 C CA . VAL A 1 405 ? 17.102 3.731 -29.916 1.00 82.19 405 VAL A CA 1
ATOM 3115 C C . VAL A 1 405 ? 18.006 3.350 -28.736 1.00 82.19 405 VAL A C 1
ATOM 3117 O O . VAL A 1 405 ? 17.722 3.751 -27.606 1.00 82.19 405 VAL A O 1
ATOM 3120 N N . LEU A 1 406 ? 19.090 2.599 -28.973 1.00 78.75 406 LEU A N 1
ATOM 3121 C CA . LEU A 1 406 ? 19.978 2.119 -27.908 1.00 78.75 406 LEU A CA 1
ATOM 3122 C C . LEU A 1 406 ? 20.768 3.263 -27.269 1.00 78.75 406 LEU A C 1
ATOM 3124 O O . LEU A 1 406 ? 20.984 3.248 -26.059 1.00 78.75 406 LEU A O 1
ATOM 3128 N N . MET A 1 407 ? 21.155 4.253 -28.072 1.00 75.94 407 MET A N 1
ATOM 3129 C CA . MET A 1 407 ? 21.883 5.434 -27.606 1.00 75.94 407 MET A CA 1
ATOM 3130 C C . MET A 1 407 ? 20.959 6.473 -26.967 1.00 75.94 407 MET A C 1
ATOM 3132 O O . MET A 1 407 ? 21.330 7.130 -25.996 1.00 75.94 407 MET A O 1
ATOM 3136 N N . VAL A 1 408 ? 19.744 6.621 -27.498 1.00 81.44 408 VAL A N 1
ATOM 3137 C CA . VAL A 1 408 ? 18.886 7.773 -27.193 1.00 81.44 408 VAL A CA 1
ATOM 3138 C C . VAL A 1 408 ? 17.976 7.535 -25.982 1.00 81.44 408 VAL A C 1
ATOM 3140 O O . VAL A 1 408 ? 17.799 8.444 -25.167 1.00 81.44 408 VAL A O 1
ATOM 3143 N N . ILE A 1 409 ? 17.419 6.327 -25.813 1.00 85.62 409 ILE A N 1
ATOM 3144 C CA . ILE A 1 409 ? 16.498 6.017 -24.701 1.00 85.62 409 ILE A CA 1
ATOM 3145 C C . ILE A 1 409 ? 17.120 6.272 -23.313 1.00 85.62 409 ILE A C 1
ATOM 3147 O O . ILE A 1 409 ? 16.446 6.908 -22.497 1.00 85.62 409 ILE A O 1
ATOM 3151 N N . PRO A 1 410 ? 18.367 5.850 -23.006 1.00 85.69 410 PRO A N 1
ATOM 3152 C CA . PRO A 1 410 ? 18.946 6.065 -21.680 1.00 85.69 410 PRO A CA 1
ATOM 3153 C C . PRO A 1 410 ? 19.067 7.548 -21.329 1.00 85.69 410 PRO A C 1
ATOM 3155 O O . PRO A 1 410 ? 18.747 7.942 -20.211 1.00 85.69 410 PRO A O 1
ATOM 3158 N N . SER A 1 411 ? 19.457 8.382 -22.294 1.00 83.50 411 SER A N 1
ATOM 3159 C CA . SER A 1 411 ? 19.570 9.831 -22.106 1.00 83.50 411 SER A CA 1
ATOM 3160 C C . SER A 1 411 ? 18.203 10.501 -21.953 1.00 83.50 411 SER A C 1
ATOM 3162 O O . SER A 1 411 ? 18.037 11.365 -21.095 1.00 83.50 411 SER A O 1
ATOM 3164 N N . LEU A 1 412 ? 17.197 10.081 -22.729 1.00 83.94 412 LEU A N 1
ATOM 3165 C CA . LEU A 1 412 ? 15.836 10.624 -22.642 1.00 83.94 412 LEU A CA 1
ATOM 3166 C C . LEU A 1 412 ? 15.143 10.308 -21.312 1.00 83.94 412 LEU A C 1
ATOM 3168 O O . LEU A 1 412 ? 14.454 11.161 -20.753 1.00 83.94 412 LEU A O 1
ATOM 3172 N N . LEU A 1 413 ? 15.316 9.089 -20.796 1.00 83.12 413 LEU A N 1
ATOM 3173 C CA . LEU A 1 413 ? 14.688 8.672 -19.540 1.00 83.12 413 LEU A CA 1
ATOM 3174 C C . LEU A 1 413 ? 15.252 9.427 -18.329 1.00 83.12 413 LEU A C 1
ATOM 3176 O O . LEU A 1 413 ? 14.513 9.671 -17.377 1.00 83.12 413 LEU A O 1
ATOM 3180 N N . LEU A 1 414 ? 16.519 9.850 -18.403 1.00 75.88 414 LEU A N 1
ATOM 3181 C CA . LEU A 1 414 ? 17.230 10.584 -17.350 1.00 75.88 414 LEU A CA 1
ATOM 3182 C C . LEU A 1 414 ? 17.164 12.117 -17.503 1.00 75.88 414 LEU A C 1
ATOM 3184 O O . LEU A 1 414 ? 17.560 12.843 -16.594 1.00 75.88 414 LEU A O 1
ATOM 3188 N N . SER A 1 415 ? 16.688 12.636 -18.640 1.00 78.38 415 SER A N 1
ATOM 3189 C CA . SER A 1 415 ? 16.722 14.071 -18.956 1.00 78.38 415 SER A CA 1
ATOM 3190 C C . SER A 1 415 ? 15.393 14.774 -18.683 1.00 78.38 415 SER A C 1
ATOM 3192 O O . SER A 1 415 ? 14.342 14.294 -19.093 1.00 78.38 415 SER A O 1
ATOM 3194 N N . ASN A 1 416 ? 15.416 15.963 -18.068 1.00 77.50 416 ASN A N 1
ATOM 3195 C CA . ASN A 1 416 ? 14.217 16.799 -17.889 1.00 77.50 416 ASN A CA 1
ATOM 3196 C C . ASN A 1 416 ? 14.021 17.856 -18.989 1.00 77.50 416 ASN A C 1
ATOM 3198 O O . ASN A 1 416 ? 13.304 18.833 -18.793 1.00 77.50 416 ASN A O 1
ATOM 3202 N N . LYS A 1 417 ? 14.700 17.706 -20.131 1.00 79.94 417 LYS A N 1
ATOM 3203 C CA . LYS A 1 417 ? 14.595 18.660 -21.238 1.00 79.94 417 LYS A CA 1
ATOM 3204 C C . LYS A 1 417 ? 13.232 18.548 -21.938 1.00 79.94 417 LYS A C 1
ATOM 3206 O O . LYS A 1 417 ? 12.719 17.451 -22.167 1.00 79.94 417 LYS A O 1
ATOM 3211 N N . GLU A 1 418 ? 12.668 19.699 -22.297 1.00 78.38 418 GLU A N 1
ATOM 3212 C CA . GLU A 1 418 ? 11.392 19.814 -23.013 1.00 78.38 418 GLU A CA 1
ATOM 3213 C C . GLU A 1 418 ? 11.445 19.088 -24.372 1.00 78.38 418 GLU A C 1
ATOM 3215 O O . GLU A 1 418 ? 12.451 19.156 -25.080 1.00 78.38 418 GLU A O 1
ATOM 3220 N N . GLY A 1 419 ? 10.385 18.358 -24.732 1.00 79.06 419 GLY A N 1
ATOM 3221 C CA . GLY A 1 419 ? 10.343 17.509 -25.931 1.00 79.06 419 GLY A CA 1
ATOM 3222 C C . GLY A 1 419 ? 10.844 16.072 -25.726 1.00 79.06 419 GLY A C 1
ATOM 3223 O O . GLY A 1 419 ? 10.684 15.234 -26.615 1.00 79.06 419 GLY A O 1
ATOM 3224 N N . GLY A 1 420 ? 11.447 15.755 -24.573 1.00 84.69 420 GLY A N 1
ATOM 3225 C CA . GLY A 1 420 ? 11.986 14.420 -24.299 1.00 84.69 420 GLY A CA 1
ATOM 3226 C C . GLY A 1 420 ? 10.915 13.331 -24.147 1.00 84.69 420 GLY A C 1
ATOM 3227 O O . GLY A 1 420 ? 11.091 12.216 -24.638 1.00 84.69 420 GLY A O 1
ATOM 3228 N N . ILE A 1 421 ? 9.780 13.646 -23.514 1.00 86.56 421 ILE A N 1
ATOM 3229 C CA . ILE A 1 421 ? 8.668 12.696 -23.331 1.00 86.56 421 ILE A CA 1
ATOM 3230 C C . ILE A 1 421 ? 7.972 12.426 -24.669 1.00 86.56 421 ILE A C 1
ATOM 3232 O O . ILE A 1 421 ? 7.654 11.282 -24.986 1.00 86.56 421 ILE A O 1
ATOM 3236 N N . GLU A 1 422 ? 7.766 13.459 -25.482 1.00 88.31 422 GLU A N 1
ATOM 3237 C CA . GLU A 1 422 ? 7.215 13.342 -26.830 1.00 88.31 422 GLU A CA 1
ATOM 3238 C C . GLU A 1 422 ? 8.111 12.467 -27.711 1.00 88.31 422 GLU A C 1
ATOM 3240 O O . GLU A 1 422 ? 7.616 11.560 -28.383 1.00 88.31 422 GLU A O 1
ATOM 3245 N N . MET A 1 423 ? 9.431 12.661 -27.624 1.00 87.00 423 MET A N 1
ATOM 3246 C CA . MET A 1 423 ? 10.411 11.815 -28.302 1.00 87.00 423 MET A CA 1
ATOM 3247 C C . MET A 1 423 ? 10.350 10.357 -27.821 1.00 87.00 423 MET A C 1
ATOM 3249 O O . MET A 1 423 ? 10.297 9.451 -28.653 1.00 87.00 423 MET A O 1
ATOM 3253 N N . LEU A 1 424 ? 10.283 10.103 -26.507 1.00 89.19 424 LEU A N 1
ATOM 3254 C CA . LEU A 1 424 ? 10.107 8.748 -25.958 1.00 89.19 424 LEU A CA 1
ATOM 3255 C C . LEU A 1 424 ? 8.822 8.087 -26.465 1.00 89.19 424 LEU A C 1
ATOM 3257 O O . LEU A 1 424 ? 8.845 6.934 -26.894 1.00 89.19 424 LEU A O 1
ATOM 3261 N N . ASN A 1 425 ? 7.711 8.823 -26.468 1.00 90.12 425 ASN A N 1
ATOM 3262 C CA . ASN A 1 425 ? 6.423 8.328 -26.946 1.00 90.12 425 ASN A CA 1
ATOM 3263 C C . ASN A 1 425 ? 6.457 7.998 -28.441 1.00 90.12 425 ASN A C 1
ATOM 3265 O O . ASN A 1 425 ? 5.896 6.984 -28.863 1.00 90.12 425 ASN A O 1
ATOM 3269 N N . MET A 1 426 ? 7.125 8.823 -29.248 1.00 87.62 426 MET A N 1
ATOM 3270 C CA . MET A 1 426 ? 7.336 8.545 -30.665 1.00 87.62 426 MET A CA 1
ATOM 3271 C C . MET A 1 426 ? 8.191 7.289 -30.848 1.00 87.62 426 MET A C 1
ATOM 3273 O O . MET A 1 426 ? 7.738 6.348 -31.499 1.00 87.62 426 MET A O 1
ATOM 3277 N N . ILE A 1 427 ? 9.364 7.205 -30.210 1.00 86.50 427 ILE A N 1
ATOM 3278 C CA . ILE A 1 427 ? 10.235 6.018 -30.258 1.00 86.50 427 ILE A CA 1
ATOM 3279 C C . ILE A 1 427 ? 9.457 4.760 -29.838 1.00 86.50 427 ILE A C 1
ATOM 3281 O O . ILE A 1 427 ? 9.519 3.737 -30.520 1.00 86.50 427 ILE A O 1
ATOM 3285 N N . GLY A 1 428 ? 8.641 4.843 -28.787 1.00 86.88 428 GLY A N 1
ATOM 3286 C CA . GLY A 1 428 ? 7.785 3.746 -28.339 1.00 86.88 428 GLY A CA 1
ATOM 3287 C C . GLY A 1 428 ? 6.751 3.290 -29.380 1.00 86.88 428 GLY A C 1
ATOM 3288 O O . GLY A 1 428 ? 6.424 2.101 -29.436 1.00 86.88 428 GLY A O 1
ATOM 3289 N N . ARG A 1 429 ? 6.267 4.190 -30.249 1.00 86.75 429 ARG A N 1
ATOM 3290 C CA . ARG A 1 429 ? 5.261 3.909 -31.295 1.00 86.75 429 ARG A CA 1
ATOM 3291 C C . ARG A 1 429 ? 5.839 3.452 -32.630 1.00 86.75 429 ARG A C 1
ATOM 3293 O O . ARG A 1 429 ? 5.224 2.594 -33.261 1.00 86.75 429 ARG A O 1
ATOM 3300 N N . ILE A 1 430 ? 6.976 4.000 -33.061 1.00 80.94 430 ILE A N 1
ATOM 3301 C CA . ILE A 1 430 ? 7.561 3.714 -34.386 1.00 80.94 430 ILE A CA 1
ATOM 3302 C C . ILE A 1 430 ? 8.919 3.011 -34.320 1.00 80.94 430 ILE A C 1
ATOM 3304 O O . ILE A 1 430 ? 9.177 2.132 -35.136 1.00 80.94 430 ILE A O 1
ATOM 3308 N N . GLY A 1 431 ? 9.720 3.247 -33.282 1.00 78.56 431 GLY A N 1
ATOM 3309 C CA . GLY A 1 431 ? 11.053 2.660 -33.131 1.00 78.56 431 GLY A CA 1
ATOM 3310 C C . GLY A 1 431 ? 11.066 1.134 -32.979 1.00 78.56 431 GLY A C 1
ATOM 3311 O O . GLY A 1 431 ? 10.039 0.485 -32.743 1.00 78.56 431 GLY A O 1
ATOM 3312 N N . SER A 1 432 ? 12.259 0.548 -33.105 1.00 85.31 432 SER A N 1
ATOM 3313 C CA . SER A 1 432 ? 12.506 -0.892 -32.972 1.00 85.31 432 SER A CA 1
ATOM 3314 C C . SER A 1 432 ? 12.119 -1.399 -31.580 1.00 85.31 432 SER A C 1
ATOM 3316 O O . SER A 1 432 ? 12.802 -1.146 -30.585 1.00 85.31 432 SER A O 1
ATOM 3318 N N . ALA A 1 433 ? 11.028 -2.171 -31.498 1.00 88.06 433 ALA A N 1
ATOM 3319 C CA . ALA A 1 433 ? 10.508 -2.657 -30.219 1.00 88.06 433 ALA A CA 1
ATOM 3320 C C . ALA A 1 433 ? 11.516 -3.542 -29.464 1.00 88.06 433 ALA A C 1
ATOM 3322 O O . ALA A 1 433 ? 11.562 -3.548 -28.238 1.00 88.06 433 ALA A O 1
ATOM 3323 N N . ARG A 1 434 ? 12.365 -4.285 -30.185 1.00 87.62 434 ARG A N 1
ATOM 3324 C CA . ARG A 1 434 ? 13.359 -5.169 -29.566 1.00 87.62 434 ARG A CA 1
ATOM 3325 C C . ARG A 1 434 ? 14.503 -4.389 -28.922 1.00 87.62 434 ARG A C 1
ATOM 3327 O O . ARG A 1 434 ? 14.903 -4.731 -27.815 1.00 87.62 434 ARG A O 1
ATOM 3334 N N . GLU A 1 435 ? 15.043 -3.403 -29.627 1.00 86.19 435 GLU A N 1
ATOM 3335 C CA . GLU A 1 435 ? 16.125 -2.556 -29.110 1.00 86.19 435 GLU A CA 1
ATOM 3336 C C . GLU A 1 435 ? 15.615 -1.657 -27.987 1.00 86.19 435 GLU A C 1
ATOM 3338 O O . GLU A 1 435 ? 16.290 -1.523 -26.971 1.00 86.19 435 GLU A O 1
ATOM 3343 N N . SER A 1 436 ? 14.371 -1.181 -28.103 1.00 90.62 436 SER A N 1
ATOM 3344 C CA . SER A 1 436 ? 13.689 -0.441 -27.040 1.00 90.62 436 SER A CA 1
ATOM 3345 C C . SER A 1 436 ? 13.625 -1.241 -25.736 1.00 90.62 436 SER A C 1
ATOM 3347 O O . SER A 1 436 ? 14.034 -0.734 -24.701 1.00 90.62 436 SER A O 1
ATOM 3349 N N . ILE A 1 437 ? 13.184 -2.510 -25.767 1.00 91.75 437 ILE A N 1
ATOM 3350 C CA . ILE A 1 437 ? 13.137 -3.352 -24.554 1.00 91.75 437 ILE A CA 1
ATOM 3351 C C . ILE A 1 437 ? 14.532 -3.555 -23.954 1.00 91.75 437 ILE A C 1
ATOM 3353 O O . ILE A 1 437 ? 14.680 -3.466 -22.741 1.00 91.75 437 ILE A O 1
ATOM 3357 N N . ILE A 1 438 ? 15.556 -3.794 -24.778 1.00 87.69 438 ILE A N 1
ATOM 3358 C CA . ILE A 1 438 ? 16.931 -3.982 -24.286 1.00 87.69 438 ILE A CA 1
ATOM 3359 C C . ILE A 1 438 ? 17.416 -2.721 -23.561 1.00 87.69 438 ILE A C 1
ATOM 3361 O O . ILE A 1 438 ? 17.926 -2.818 -22.446 1.00 87.69 438 ILE A O 1
ATOM 3365 N N . SER A 1 439 ? 17.204 -1.550 -24.163 1.00 89.88 439 SER A N 1
ATOM 3366 C CA . SER A 1 439 ? 17.581 -0.271 -23.561 1.00 89.88 439 SER A CA 1
ATOM 3367 C C . SER A 1 439 ? 16.791 0.017 -22.276 1.00 89.88 439 SER A C 1
ATOM 3369 O O . SER A 1 439 ? 17.367 0.391 -21.256 1.00 89.88 439 SER A O 1
ATOM 3371 N N . LEU A 1 440 ? 15.482 -0.264 -22.267 1.00 92.81 440 LEU A N 1
ATOM 3372 C CA . LEU A 1 440 ? 14.639 -0.122 -21.076 1.00 92.81 440 LEU A CA 1
ATOM 3373 C C . LEU A 1 440 ? 15.093 -1.032 -19.926 1.00 92.81 440 LEU A C 1
ATOM 3375 O O . LEU A 1 440 ? 15.073 -0.603 -18.777 1.00 92.81 440 LEU A O 1
ATOM 3379 N N . GLN A 1 441 ? 15.520 -2.268 -20.203 1.00 91.69 441 GLN A N 1
ATOM 3380 C CA . GLN A 1 441 ? 16.040 -3.179 -19.175 1.00 91.69 441 GLN A CA 1
ATOM 3381 C C . GLN A 1 441 ? 17.370 -2.711 -18.578 1.00 91.69 441 GLN A C 1
ATOM 3383 O O . GLN A 1 441 ? 17.596 -2.902 -17.382 1.00 91.69 441 GLN A O 1
ATOM 3388 N N . GLU A 1 442 ? 18.240 -2.100 -19.386 1.00 88.69 442 GLU A N 1
ATOM 3389 C CA . GLU A 1 442 ? 19.486 -1.502 -18.904 1.00 88.69 442 GLU A CA 1
ATOM 3390 C C . GLU A 1 442 ? 19.201 -0.333 -17.957 1.00 88.69 442 GLU A C 1
ATOM 3392 O O . GLU A 1 442 ? 19.734 -0.292 -16.846 1.00 88.69 442 GLU A O 1
ATOM 3397 N N . VAL A 1 443 ? 18.315 0.584 -18.359 1.00 89.69 443 VAL A N 1
ATOM 3398 C CA . VAL A 1 443 ? 17.927 1.733 -17.528 1.00 89.69 443 VAL A CA 1
ATOM 3399 C C . VAL A 1 443 ? 17.234 1.274 -16.249 1.00 89.69 443 VAL A C 1
ATOM 3401 O O . VAL A 1 443 ? 17.575 1.747 -15.169 1.00 89.69 443 VAL A O 1
ATOM 3404 N N . LEU A 1 444 ? 16.332 0.294 -16.339 1.00 91.88 444 LEU A N 1
ATOM 3405 C CA . LEU A 1 444 ? 15.676 -0.306 -15.178 1.00 91.88 444 LEU A CA 1
ATOM 3406 C C . LEU A 1 444 ? 16.689 -0.940 -14.207 1.00 91.88 444 LEU A C 1
ATOM 3408 O O . LEU A 1 444 ? 16.537 -0.820 -12.994 1.00 91.88 444 LEU A O 1
ATOM 3412 N N . GLY A 1 445 ? 17.748 -1.571 -14.725 1.00 88.31 445 GLY A N 1
ATOM 3413 C CA . GLY A 1 445 ? 18.850 -2.097 -13.916 1.00 88.31 445 GLY A CA 1
ATOM 3414 C C . GLY A 1 445 ? 19.629 -1.003 -13.181 1.00 88.31 445 GLY A C 1
ATOM 3415 O O . GLY A 1 445 ? 19.922 -1.157 -11.998 1.00 88.31 445 GLY A O 1
ATOM 3416 N N . ARG A 1 446 ? 19.913 0.126 -13.844 1.00 86.56 446 ARG A N 1
ATOM 3417 C CA . ARG A 1 446 ? 20.566 1.290 -13.214 1.00 86.56 446 ARG A CA 1
ATOM 3418 C C . ARG A 1 446 ? 19.680 1.927 -12.138 1.00 86.56 446 ARG A C 1
ATOM 3420 O O . ARG A 1 446 ? 20.165 2.202 -11.044 1.00 86.56 446 ARG A O 1
ATOM 3427 N N . LEU A 1 447 ? 18.385 2.087 -12.421 1.00 88.38 447 LEU A N 1
ATOM 3428 C CA . LEU A 1 447 ? 17.391 2.591 -11.466 1.00 88.38 447 LEU A CA 1
ATOM 3429 C C . LEU A 1 447 ? 17.292 1.711 -10.222 1.00 88.38 447 LEU A C 1
ATOM 3431 O O . LEU A 1 447 ? 17.241 2.230 -9.113 1.00 88.38 447 LEU A O 1
ATOM 3435 N N . SER A 1 448 ? 17.317 0.387 -10.396 1.00 89.19 448 SER A N 1
ATOM 3436 C CA . SER A 1 448 ? 17.301 -0.555 -9.274 1.00 89.19 448 SER A CA 1
ATOM 3437 C C . SER A 1 448 ? 18.461 -0.335 -8.305 1.00 89.19 448 SER A C 1
ATOM 3439 O O . SER A 1 448 ? 18.275 -0.509 -7.106 1.00 89.19 448 SER A O 1
ATOM 3441 N N . VAL A 1 449 ? 19.649 0.003 -8.814 1.00 87.19 449 VAL A N 1
ATOM 3442 C CA . VAL A 1 449 ? 20.824 0.274 -7.976 1.00 87.19 449 VAL A CA 1
ATOM 3443 C C . VAL A 1 449 ? 20.687 1.632 -7.284 1.00 87.19 449 VAL A C 1
ATOM 3445 O O . VAL A 1 449 ? 20.938 1.706 -6.088 1.00 87.19 449 VAL A O 1
ATOM 3448 N N . SER A 1 450 ? 20.227 2.667 -8.000 1.00 85.31 450 SER A N 1
ATOM 3449 C CA . SER A 1 450 ? 20.005 4.013 -7.433 1.00 85.31 450 SER A CA 1
ATOM 3450 C C . SER A 1 450 ? 18.998 3.999 -6.282 1.00 85.31 450 SER A C 1
ATOM 3452 O O . SER A 1 450 ? 19.274 4.498 -5.197 1.00 85.31 450 SER A O 1
ATOM 3454 N N . LEU A 1 451 ? 17.849 3.353 -6.489 1.00 84.06 451 LEU A N 1
ATOM 3455 C CA . LEU A 1 451 ? 16.802 3.230 -5.475 1.00 84.06 451 LEU A CA 1
ATOM 3456 C C . LEU A 1 451 ? 17.254 2.396 -4.265 1.00 84.06 451 LEU A C 1
ATOM 3458 O O . LEU A 1 451 ? 16.774 2.602 -3.152 1.00 84.06 451 LEU A O 1
ATOM 3462 N N . ALA A 1 452 ? 18.164 1.437 -4.472 1.00 82.94 452 ALA A N 1
ATOM 3463 C CA . ALA A 1 452 ? 18.717 0.640 -3.382 1.00 82.94 452 ALA A CA 1
ATOM 3464 C C . ALA A 1 452 ? 19.685 1.464 -2.522 1.00 82.94 452 ALA A C 1
ATOM 3466 O O . ALA A 1 452 ? 19.624 1.351 -1.304 1.00 82.94 452 ALA A O 1
ATOM 3467 N N . SER A 1 453 ? 20.511 2.329 -3.127 1.00 79.56 453 SER A N 1
ATOM 3468 C CA . SER A 1 453 ? 21.343 3.272 -2.366 1.00 79.56 453 SER A CA 1
ATOM 3469 C C . SER A 1 453 ? 20.509 4.319 -1.626 1.00 79.56 453 SER A C 1
ATOM 3471 O O . SER A 1 453 ? 20.732 4.534 -0.442 1.00 79.56 453 SER A O 1
ATOM 3473 N N . GLU A 1 454 ? 19.477 4.885 -2.267 1.00 74.38 454 GLU A N 1
ATOM 3474 C CA . GLU A 1 454 ? 18.563 5.850 -1.628 1.00 74.38 454 GLU A CA 1
ATOM 3475 C C . GLU A 1 454 ? 17.851 5.243 -0.400 1.00 74.38 454 GLU A C 1
ATOM 3477 O O . GLU A 1 454 ? 17.580 5.933 0.583 1.00 74.38 454 GLU A O 1
ATOM 3482 N N . ALA A 1 455 ? 17.581 3.931 -0.418 1.00 64.44 455 ALA A N 1
ATOM 3483 C CA . ALA A 1 455 ? 17.004 3.218 0.720 1.00 64.44 455 ALA A CA 1
ATOM 3484 C C . ALA A 1 455 ? 17.946 3.149 1.934 1.00 64.44 455 ALA A C 1
ATOM 3486 O O . ALA A 1 455 ? 17.469 3.165 3.069 1.00 64.44 455 ALA A O 1
ATOM 3487 N N . GLU A 1 456 ? 19.255 3.037 1.702 1.00 64.50 456 GLU A N 1
ATOM 3488 C CA . GLU A 1 456 ? 20.271 2.910 2.754 1.00 64.50 456 GLU A CA 1
ATOM 3489 C C . GLU A 1 456 ? 20.613 4.271 3.380 1.00 64.50 456 GLU A C 1
ATOM 3491 O O . GLU A 1 456 ? 20.789 4.341 4.595 1.00 64.50 456 GLU A O 1
ATOM 3496 N N . ASP A 1 457 ? 20.602 5.347 2.587 1.00 57.97 457 ASP A N 1
ATOM 3497 C CA . ASP A 1 457 ? 20.925 6.709 3.043 1.00 57.97 457 ASP A CA 1
ATOM 3498 C C . ASP A 1 457 ? 19.766 7.376 3.822 1.00 57.97 457 ASP A C 1
ATOM 3500 O O . ASP A 1 457 ? 19.981 8.244 4.664 1.00 57.97 457 ASP A O 1
ATOM 3504 N N . SER A 1 458 ? 18.523 6.915 3.632 1.00 52.53 458 SER A N 1
ATOM 3505 C CA . SER A 1 458 ? 17.320 7.466 4.290 1.00 52.53 458 SER A CA 1
ATOM 3506 C C . SER A 1 458 ? 17.215 7.251 5.816 1.00 52.53 458 SER A C 1
ATOM 3508 O O . SER A 1 458 ? 16.204 7.619 6.417 1.00 52.53 458 SER A O 1
ATOM 3510 N N . GLN A 1 459 ? 18.230 6.660 6.461 1.00 44.69 459 GLN A N 1
ATOM 3511 C CA . GLN A 1 459 ? 18.309 6.552 7.927 1.00 44.69 459 GLN A CA 1
ATOM 3512 C C . GLN A 1 459 ? 19.078 7.701 8.593 1.00 44.69 459 GLN A C 1
ATOM 3514 O O . GLN A 1 459 ? 18.925 7.878 9.799 1.00 44.69 459 GLN A O 1
ATOM 3519 N N . ASP A 1 460 ? 19.834 8.501 7.835 1.00 38.38 460 ASP A N 1
ATOM 3520 C CA . ASP A 1 460 ? 20.748 9.505 8.383 1.00 38.38 460 ASP A CA 1
ATOM 3521 C C . ASP A 1 460 ? 20.690 10.826 7.591 1.00 38.38 460 ASP A C 1
ATOM 3523 O O . ASP A 1 460 ? 21.706 11.232 7.047 1.00 38.38 460 ASP A O 1
ATOM 3527 N N . GLU A 1 461 ? 19.557 11.536 7.506 1.00 40.75 461 GLU A N 1
ATOM 3528 C CA . GLU A 1 461 ? 19.603 12.942 7.050 1.00 40.75 461 GLU A CA 1
ATOM 3529 C C . GLU A 1 461 ? 18.389 13.778 7.511 1.00 40.75 461 GLU A C 1
ATOM 3531 O O . GLU A 1 461 ? 17.298 13.728 6.943 1.00 40.75 461 GLU A O 1
ATOM 3536 N N . GLU A 1 462 ? 18.608 14.563 8.576 1.00 37.81 462 GLU A N 1
ATOM 3537 C CA . GLU A 1 462 ? 17.893 15.815 8.851 1.00 37.81 462 GLU A CA 1
ATOM 3538 C C . GLU A 1 462 ? 18.464 16.919 7.938 1.00 37.81 462 GLU A C 1
ATOM 3540 O O . GLU A 1 462 ? 19.678 17.112 7.868 1.00 37.81 462 GLU A O 1
ATOM 3545 N N . ASP A 1 463 ? 17.560 17.646 7.279 1.00 39.84 463 ASP A N 1
ATOM 3546 C CA . ASP A 1 463 ? 17.692 19.013 6.765 1.00 39.84 463 ASP A CA 1
ATOM 3547 C C . ASP A 1 463 ? 18.986 19.400 6.019 1.00 39.84 463 ASP A C 1
ATOM 3549 O O . ASP A 1 463 ? 19.887 20.040 6.565 1.00 39.84 463 ASP A O 1
ATOM 3553 N N . THR A 1 464 ? 19.006 19.180 4.700 1.00 35.38 464 THR A N 1
ATOM 3554 C CA . THR A 1 464 ? 19.742 20.060 3.768 1.00 35.38 464 THR A CA 1
ATOM 3555 C C . THR A 1 464 ? 18.915 20.363 2.514 1.00 35.38 464 THR A C 1
ATOM 3557 O O . THR A 1 464 ? 19.121 19.816 1.434 1.00 35.38 464 THR A O 1
ATOM 3560 N N . GLU A 1 465 ? 17.970 21.296 2.645 1.00 41.94 465 GLU A N 1
ATOM 3561 C CA . GLU A 1 465 ? 17.471 22.063 1.501 1.00 41.94 465 GLU A CA 1
ATOM 3562 C C . GLU A 1 465 ? 18.559 23.062 1.091 1.00 41.94 465 GLU A C 1
ATOM 3564 O O . GLU A 1 465 ? 18.745 24.048 1.790 1.00 41.94 465 GLU A O 1
ATOM 3569 N N . ASP A 1 466 ? 19.319 22.776 0.026 1.00 34.81 466 ASP A N 1
ATOM 3570 C CA . ASP A 1 466 ? 19.942 23.786 -0.854 1.00 34.81 466 ASP A CA 1
ATOM 3571 C C . ASP A 1 466 ? 20.760 23.111 -1.981 1.00 34.81 466 ASP A C 1
ATOM 3573 O O . ASP A 1 466 ? 21.978 22.936 -1.894 1.00 34.81 466 ASP A O 1
ATOM 3577 N N . SER A 1 467 ? 20.109 22.760 -3.099 1.00 35.38 467 SER A N 1
ATOM 3578 C CA . SER A 1 467 ? 20.789 22.700 -4.405 1.00 35.38 467 SER A CA 1
ATOM 3579 C C . SER A 1 467 ? 19.802 22.797 -5.575 1.00 35.38 467 SER A C 1
ATOM 3581 O O . SER A 1 467 ? 19.089 21.850 -5.903 1.00 35.38 467 SER A O 1
ATOM 3583 N N . GLU A 1 468 ? 19.772 23.961 -6.230 1.00 37.50 468 GLU A N 1
ATOM 3584 C CA . GLU A 1 468 ? 18.983 24.279 -7.430 1.00 37.50 468 GLU A CA 1
ATOM 3585 C C . GLU A 1 468 ? 19.487 23.552 -8.698 1.00 37.50 468 GLU A C 1
ATOM 3587 O O . GLU A 1 468 ? 19.849 24.166 -9.701 1.00 37.50 468 GLU A O 1
ATOM 3592 N N . THR A 1 469 ? 19.463 22.221 -8.700 1.00 42.50 469 THR A N 1
ATOM 3593 C CA . THR A 1 469 ? 19.383 21.438 -9.941 1.00 42.50 469 THR A CA 1
ATOM 3594 C C . THR A 1 469 ? 18.307 20.378 -9.755 1.00 42.50 469 THR A C 1
ATOM 3596 O O . THR A 1 469 ? 18.519 19.397 -9.053 1.00 42.50 469 THR A O 1
ATOM 3599 N N . VAL A 1 470 ? 17.123 20.599 -10.337 1.00 51.50 470 VAL A N 1
ATOM 3600 C CA . VAL A 1 470 ? 15.959 19.701 -10.213 1.00 51.50 470 VAL A CA 1
ATOM 3601 C C . VAL A 1 470 ? 16.238 18.404 -10.981 1.00 51.50 470 VAL A C 1
ATOM 3603 O O . VAL A 1 470 ? 15.846 18.246 -12.139 1.00 51.50 470 VAL A O 1
ATOM 3606 N N . ALA A 1 471 ? 16.983 17.488 -10.365 1.00 64.56 471 ALA A N 1
ATOM 3607 C CA . ALA A 1 471 ? 17.145 16.129 -10.856 1.00 64.56 471 ALA A CA 1
ATOM 3608 C C . ALA A 1 471 ? 15.784 15.414 -10.801 1.00 64.56 471 ALA A C 1
ATOM 3610 O O . ALA A 1 471 ? 15.031 15.553 -9.837 1.00 64.56 471 ALA A O 1
ATOM 3611 N N . ILE A 1 472 ? 15.434 14.674 -11.857 1.00 74.31 472 ILE A N 1
ATOM 3612 C CA . ILE A 1 472 ? 14.179 13.912 -11.899 1.00 74.31 472 ILE A CA 1
ATOM 3613 C C . ILE A 1 472 ? 14.244 12.836 -10.815 1.00 74.31 472 ILE A C 1
ATOM 3615 O O . ILE A 1 472 ? 15.184 12.043 -10.823 1.00 74.31 472 ILE A O 1
ATOM 3619 N N . SER A 1 473 ? 13.234 12.763 -9.944 1.00 83.88 473 SER A N 1
ATOM 3620 C CA . SER A 1 473 ? 13.171 11.720 -8.916 1.00 83.88 473 SER A CA 1
ATOM 3621 C C . SER A 1 473 ? 13.175 10.317 -9.530 1.00 83.88 473 SER A C 1
ATOM 3623 O O . SER A 1 473 ? 12.566 10.088 -10.579 1.00 83.88 473 SER A O 1
ATOM 3625 N N . SER A 1 474 ? 13.807 9.357 -8.856 1.00 87.06 474 SER A N 1
ATOM 3626 C CA . SER A 1 474 ? 13.890 7.958 -9.298 1.00 87.06 474 SER A CA 1
ATOM 3627 C C . SER A 1 474 ? 12.506 7.348 -9.579 1.00 87.06 474 SER A C 1
ATOM 3629 O O . SER A 1 474 ? 12.321 6.636 -10.568 1.00 87.06 474 SER A O 1
ATOM 3631 N N . ALA A 1 475 ? 11.485 7.728 -8.800 1.00 85.81 475 ALA A N 1
ATOM 3632 C CA . ALA A 1 475 ? 10.091 7.352 -9.050 1.00 85.81 475 ALA A CA 1
ATOM 3633 C C . ALA A 1 475 ? 9.530 7.944 -10.362 1.00 85.81 475 ALA A C 1
ATOM 3635 O O . ALA A 1 475 ? 8.877 7.240 -11.129 1.00 85.81 475 ALA A O 1
ATOM 3636 N N . SER A 1 476 ? 9.827 9.209 -10.676 1.00 87.00 476 SER A N 1
ATOM 3637 C CA . SER A 1 476 ? 9.399 9.838 -11.937 1.00 87.00 476 SER A CA 1
ATOM 3638 C C . SER A 1 476 ? 10.125 9.252 -13.154 1.00 87.00 476 SER A C 1
ATOM 3640 O O . SER A 1 476 ? 9.535 9.124 -14.227 1.00 87.00 476 SER A O 1
ATOM 3642 N N . GLN A 1 477 ? 11.392 8.854 -13.000 1.00 89.50 477 GLN A N 1
ATOM 3643 C CA . GLN A 1 477 ? 12.128 8.126 -14.041 1.00 89.50 477 GLN A CA 1
ATOM 3644 C C . GLN A 1 477 ? 11.497 6.747 -14.294 1.00 89.50 477 GLN A C 1
ATOM 3646 O O . GLN A 1 477 ? 11.309 6.358 -15.449 1.00 89.50 477 GLN A O 1
ATOM 3651 N N . LEU A 1 478 ? 11.090 6.037 -13.234 1.00 93.38 478 LEU A N 1
ATOM 3652 C CA . LEU A 1 478 ? 10.378 4.764 -13.351 1.00 93.38 478 LEU A CA 1
ATOM 3653 C C . LEU A 1 478 ? 9.036 4.912 -14.084 1.00 93.38 478 LEU A C 1
ATOM 3655 O O . LEU A 1 478 ? 8.738 4.087 -14.944 1.00 93.38 478 LEU A O 1
ATOM 3659 N N . VAL A 1 479 ? 8.256 5.964 -13.815 1.00 93.25 479 VAL A N 1
ATOM 3660 C CA . VAL A 1 479 ? 7.003 6.239 -14.551 1.00 93.25 479 VAL A CA 1
ATOM 3661 C C . VAL A 1 479 ? 7.261 6.315 -16.060 1.00 93.25 479 VAL A C 1
ATOM 3663 O O . VAL A 1 479 ? 6.580 5.648 -16.837 1.00 93.25 479 VAL A O 1
ATOM 3666 N N . ARG A 1 480 ? 8.311 7.030 -16.488 1.00 92.44 480 ARG A N 1
ATOM 3667 C CA . ARG A 1 480 ? 8.685 7.121 -17.913 1.00 92.44 480 ARG A CA 1
ATOM 3668 C C . ARG A 1 480 ? 9.095 5.770 -18.502 1.00 92.44 480 ARG A C 1
ATOM 3670 O O . ARG A 1 480 ? 8.767 5.476 -19.655 1.00 92.44 480 ARG A O 1
ATOM 3677 N N . VAL A 1 481 ? 9.794 4.940 -17.724 1.00 94.62 481 VAL A N 1
ATOM 3678 C CA . VAL A 1 481 ? 10.138 3.565 -18.116 1.00 94.62 481 VAL A CA 1
ATOM 3679 C C . VAL A 1 481 ? 8.867 2.732 -18.305 1.00 94.62 481 VAL A C 1
ATOM 3681 O O . VAL A 1 481 ? 8.722 2.081 -19.339 1.00 94.62 481 VAL A O 1
ATOM 3684 N N . LEU A 1 482 ? 7.930 2.776 -17.354 1.00 96.31 482 LEU A N 1
ATOM 3685 C CA . LEU A 1 482 ? 6.667 2.033 -17.407 1.00 96.31 482 LEU A CA 1
ATOM 3686 C C . LEU A 1 482 ? 5.789 2.469 -18.589 1.00 96.31 482 LEU A C 1
ATOM 3688 O O . LEU A 1 482 ? 5.300 1.616 -19.332 1.00 96.31 482 LEU A O 1
ATOM 3692 N N . ASP A 1 483 ? 5.648 3.774 -18.825 1.00 95.50 483 ASP A N 1
ATOM 3693 C CA . ASP A 1 483 ? 4.911 4.300 -19.981 1.00 95.50 483 ASP A CA 1
ATOM 3694 C C . ASP A 1 483 ? 5.556 3.868 -21.310 1.00 95.50 483 ASP A C 1
ATOM 3696 O O . ASP A 1 483 ? 4.861 3.481 -22.254 1.00 95.50 483 ASP A O 1
ATOM 3700 N N . SER A 1 484 ? 6.891 3.827 -21.373 1.00 94.69 484 SER A N 1
ATOM 3701 C CA . SER A 1 484 ? 7.611 3.307 -22.542 1.00 94.69 484 SER A CA 1
ATOM 3702 C C . SER A 1 484 ? 7.362 1.805 -22.742 1.00 94.69 484 SER A C 1
ATOM 3704 O O . SER A 1 484 ? 7.118 1.362 -23.868 1.00 94.69 484 SER A O 1
ATOM 3706 N N . TYR A 1 485 ? 7.346 1.009 -21.665 1.00 95.88 485 TYR A N 1
ATOM 3707 C CA . TYR A 1 485 ? 6.960 -0.406 -21.722 1.00 95.88 485 TYR A CA 1
ATOM 3708 C C . TYR A 1 485 ? 5.527 -0.589 -22.247 1.00 95.88 485 TYR A C 1
ATOM 3710 O O . TYR A 1 485 ? 5.303 -1.487 -23.063 1.00 95.88 485 TYR A O 1
ATOM 3718 N N . ALA A 1 486 ? 4.581 0.266 -21.840 1.00 96.00 486 ALA A N 1
ATOM 3719 C CA . ALA A 1 486 ? 3.187 0.202 -22.286 1.00 96.00 486 ALA A CA 1
ATOM 3720 C C . ALA A 1 486 ? 3.047 0.376 -23.809 1.00 96.00 486 ALA A C 1
ATOM 3722 O O . ALA A 1 486 ? 2.224 -0.291 -24.435 1.00 96.00 486 ALA A O 1
ATOM 3723 N N . LEU A 1 487 ? 3.879 1.226 -24.419 1.00 94.88 487 LEU A N 1
ATOM 3724 C CA . LEU A 1 487 ? 3.894 1.448 -25.870 1.00 94.88 487 LEU A CA 1
ATOM 3725 C C . LEU A 1 487 ? 4.629 0.337 -26.636 1.00 94.88 487 LEU A C 1
ATOM 3727 O O . LEU A 1 487 ? 4.211 -0.063 -27.725 1.00 94.88 487 LEU A O 1
ATOM 3731 N N . VAL A 1 488 ? 5.731 -0.165 -26.075 1.00 94.19 488 VAL A N 1
ATOM 3732 C CA . VAL A 1 488 ? 6.661 -1.059 -26.777 1.00 94.19 488 VAL A CA 1
ATOM 3733 C C . VAL A 1 488 ? 6.244 -2.531 -26.697 1.00 94.19 488 VAL A C 1
ATOM 3735 O O . VAL A 1 488 ? 6.308 -3.239 -27.706 1.00 94.19 488 VAL A O 1
ATOM 3738 N N . LEU A 1 489 ? 5.821 -3.022 -25.525 1.00 93.56 489 LEU A N 1
ATOM 3739 C CA . LEU A 1 489 ? 5.524 -4.448 -25.314 1.00 93.56 489 LEU A CA 1
ATOM 3740 C C . LEU A 1 489 ? 4.479 -5.017 -26.287 1.00 93.56 489 LEU A C 1
ATOM 3742 O O . LEU A 1 489 ? 4.739 -6.087 -26.850 1.00 93.56 489 LEU A O 1
ATOM 3746 N N . PRO A 1 490 ? 3.349 -4.334 -26.572 1.00 92.88 490 PRO A N 1
ATOM 3747 C CA . PRO A 1 490 ? 2.329 -4.858 -27.483 1.00 92.88 490 PRO A CA 1
ATOM 3748 C C . PRO A 1 490 ? 2.819 -5.026 -28.931 1.00 92.88 490 PRO A C 1
ATOM 3750 O O . PRO A 1 490 ? 2.201 -5.744 -29.718 1.00 92.88 490 PRO A O 1
ATOM 3753 N N . ARG A 1 491 ? 3.937 -4.383 -29.297 1.00 91.62 491 ARG A N 1
ATOM 3754 C CA . ARG A 1 491 ? 4.551 -4.449 -30.634 1.00 91.62 491 ARG A CA 1
ATOM 3755 C C . ARG A 1 491 ? 5.585 -5.570 -30.762 1.00 91.62 491 ARG A C 1
ATOM 3757 O O . ARG A 1 491 ? 6.074 -5.835 -31.862 1.00 91.62 491 ARG A O 1
ATOM 3764 N N . LEU A 1 492 ? 5.947 -6.238 -29.664 1.00 89.31 492 LEU A N 1
ATOM 3765 C CA . LEU A 1 492 ? 6.983 -7.265 -29.683 1.00 89.31 492 LEU A CA 1
ATOM 3766 C C . LEU A 1 492 ? 6.509 -8.497 -30.486 1.00 89.31 492 LEU A C 1
ATOM 3768 O O . LEU A 1 492 ? 5.429 -9.035 -30.217 1.00 89.31 492 LEU A O 1
ATOM 3772 N N . PRO A 1 493 ? 7.294 -8.995 -31.463 1.00 82.81 493 PRO A N 1
ATOM 3773 C CA . PRO A 1 493 ? 6.869 -10.115 -32.291 1.00 82.81 493 PRO A CA 1
ATOM 3774 C C . PRO A 1 493 ? 6.799 -11.409 -31.472 1.00 82.81 493 PRO A C 1
ATOM 3776 O O . PRO A 1 493 ? 7.797 -11.840 -30.886 1.00 82.81 493 PRO A O 1
ATOM 3779 N N . LYS A 1 494 ? 5.639 -12.076 -31.498 1.00 78.12 494 LYS A N 1
ATOM 3780 C CA . LYS A 1 494 ? 5.451 -13.411 -30.910 1.00 78.12 494 LYS A CA 1
ATOM 3781 C C . LYS A 1 494 ? 6.379 -14.409 -31.617 1.00 78.12 494 LYS A C 1
ATOM 3783 O O . LYS A 1 494 ? 6.222 -14.693 -32.803 1.00 78.12 494 LYS A O 1
ATOM 3788 N N . ARG A 1 495 ? 7.411 -14.889 -30.917 1.00 69.50 495 ARG A N 1
ATOM 3789 C CA . ARG A 1 495 ? 8.403 -15.846 -31.448 1.00 69.50 495 ARG A CA 1
ATOM 3790 C C . ARG A 1 495 ? 7.903 -17.290 -31.304 1.00 69.50 495 ARG A C 1
ATOM 3792 O O . ARG A 1 495 ? 6.767 -17.538 -30.938 1.00 69.50 495 ARG A O 1
ATOM 3799 N N . ARG A 1 496 ? 8.783 -18.270 -31.561 1.00 63.38 496 ARG A N 1
ATOM 3800 C CA . ARG A 1 496 ? 8.534 -19.699 -31.269 1.00 63.38 496 ARG A CA 1
ATOM 3801 C C . ARG A 1 496 ? 8.295 -19.997 -29.780 1.00 63.38 496 ARG A C 1
ATOM 3803 O O . ARG A 1 496 ? 7.823 -21.085 -29.477 1.00 63.38 496 ARG A O 1
ATOM 3810 N N . LYS A 1 497 ? 8.689 -19.092 -28.878 1.00 77.81 497 LYS A N 1
ATOM 3811 C CA . LYS A 1 497 ? 8.435 -19.217 -27.439 1.00 77.81 497 LYS A CA 1
ATOM 3812 C C . LYS A 1 497 ? 7.056 -18.636 -27.109 1.00 77.81 497 LYS A C 1
ATOM 3814 O O . LYS A 1 497 ? 6.705 -17.624 -27.721 1.00 77.81 497 LYS A O 1
ATOM 3819 N N . PRO A 1 498 ? 6.317 -19.237 -26.167 1.00 85.31 498 PRO A N 1
ATOM 3820 C CA . PRO A 1 498 ? 5.048 -18.688 -25.720 1.00 85.31 498 PRO A CA 1
ATOM 3821 C C . PRO A 1 498 ? 5.219 -17.274 -25.125 1.00 85.31 498 PRO A C 1
ATOM 3823 O O . PRO A 1 498 ? 6.263 -16.988 -24.524 1.00 85.31 498 PRO A O 1
ATOM 3826 N N . PRO A 1 499 ? 4.230 -16.379 -25.294 1.00 89.56 499 PRO A N 1
ATOM 3827 C CA . PRO A 1 499 ? 4.123 -15.110 -24.578 1.00 89.56 499 PRO A CA 1
ATOM 3828 C C . PRO A 1 499 ? 4.518 -15.161 -23.094 1.00 89.56 499 PRO A C 1
ATOM 3830 O O . PRO A 1 499 ? 5.280 -14.293 -22.658 1.00 89.56 499 PRO A O 1
ATOM 3833 N N . SER A 1 500 ? 4.106 -16.189 -22.340 1.00 92.44 500 SER A N 1
ATOM 3834 C CA . SER A 1 500 ? 4.436 -16.313 -20.909 1.00 92.44 500 SER A CA 1
ATOM 3835 C C . SER A 1 500 ? 5.942 -16.297 -20.636 1.00 92.44 500 SER A C 1
ATOM 3837 O O . SER A 1 500 ? 6.404 -15.610 -19.727 1.00 92.44 500 SER A O 1
ATOM 3839 N N . ASP A 1 501 ? 6.727 -16.991 -21.465 1.00 90.44 501 ASP A N 1
ATOM 3840 C CA . ASP A 1 501 ? 8.184 -17.107 -21.312 1.00 90.44 501 ASP A CA 1
ATOM 3841 C C . ASP A 1 501 ? 8.905 -15.780 -21.575 1.00 90.44 501 ASP A C 1
ATOM 3843 O O . ASP A 1 501 ? 10.057 -15.599 -21.181 1.00 90.44 501 ASP A O 1
ATOM 3847 N N . THR A 1 502 ? 8.247 -14.871 -22.297 1.00 90.25 502 THR A N 1
ATOM 3848 C CA . THR A 1 502 ? 8.766 -13.534 -22.584 1.00 90.25 502 THR A CA 1
ATOM 3849 C C . THR A 1 502 ? 8.390 -12.561 -21.470 1.00 90.25 502 THR A C 1
ATOM 3851 O O . THR A 1 502 ? 9.233 -11.765 -21.069 1.00 90.25 502 THR A O 1
ATOM 3854 N N . LEU A 1 503 ? 7.164 -12.644 -20.939 1.00 93.56 503 LEU A N 1
ATOM 3855 C CA . LEU A 1 503 ? 6.704 -11.766 -19.860 1.00 93.56 503 LEU A CA 1
ATOM 3856 C C . LEU A 1 503 ? 7.380 -12.081 -18.520 1.00 93.56 503 LEU A C 1
ATOM 3858 O O . LEU A 1 503 ? 7.776 -11.154 -17.826 1.00 93.56 503 LEU A O 1
ATOM 3862 N N . GLN A 1 504 ? 7.577 -13.357 -18.173 1.00 94.25 504 GLN A N 1
ATOM 3863 C CA . GLN A 1 504 ? 8.082 -13.757 -16.852 1.00 94.25 504 GLN A CA 1
ATOM 3864 C C . GLN A 1 504 ? 9.368 -13.025 -16.400 1.00 94.25 504 GLN A C 1
ATOM 3866 O O . GLN A 1 504 ? 9.354 -12.445 -15.314 1.00 94.25 504 GLN A O 1
ATOM 3871 N N . PRO A 1 505 ? 10.480 -13.010 -17.169 1.00 93.25 505 PRO A N 1
ATOM 3872 C CA . PRO A 1 505 ? 11.697 -12.323 -16.732 1.00 93.25 505 PRO A CA 1
ATOM 3873 C C . PRO A 1 505 ? 11.548 -10.795 -16.718 1.00 93.25 505 PRO A C 1
ATOM 3875 O O . PRO A 1 505 ? 12.126 -10.141 -15.855 1.00 93.25 505 PRO A O 1
ATOM 3878 N N . LEU A 1 506 ? 10.764 -10.229 -17.644 1.00 94.06 506 LEU A N 1
ATOM 3879 C CA . LEU A 1 506 ? 10.545 -8.782 -17.733 1.00 94.06 506 LEU A CA 1
ATOM 3880 C C . LEU A 1 506 ? 9.759 -8.271 -16.524 1.00 94.06 506 LEU A C 1
ATOM 3882 O O . LEU A 1 506 ? 10.172 -7.322 -15.864 1.00 94.06 506 LEU A O 1
ATOM 3886 N N . PHE A 1 507 ? 8.652 -8.940 -16.204 1.00 96.19 507 PHE A N 1
ATOM 3887 C CA . PHE A 1 507 ? 7.782 -8.552 -15.101 1.00 96.19 507 PHE A CA 1
ATOM 3888 C C . PHE A 1 507 ? 8.416 -8.839 -13.742 1.00 96.19 507 PHE A C 1
ATOM 3890 O O . PHE A 1 507 ? 8.234 -8.044 -12.835 1.00 96.19 507 PHE A O 1
ATOM 3897 N N . SER A 1 508 ? 9.244 -9.881 -13.613 1.00 94.50 508 SER A N 1
ATOM 3898 C CA . SER A 1 508 ? 10.014 -10.106 -12.383 1.00 94.50 508 SER A CA 1
ATOM 3899 C C . SER A 1 508 ? 11.001 -8.969 -12.090 1.00 94.50 508 SER A C 1
ATOM 3901 O O . SER A 1 508 ? 11.175 -8.605 -10.930 1.00 94.50 508 SER A O 1
ATOM 3903 N N . GLN A 1 509 ? 11.646 -8.406 -13.120 1.00 93.81 509 GLN A N 1
ATOM 3904 C CA . GLN A 1 509 ? 12.542 -7.259 -12.953 1.00 93.81 509 GLN A CA 1
ATOM 3905 C C . GLN A 1 509 ? 11.749 -5.984 -12.636 1.00 93.81 509 GLN A C 1
ATOM 3907 O O . GLN A 1 509 ? 12.110 -5.254 -11.718 1.00 93.81 509 GLN A O 1
ATOM 3912 N N . LEU A 1 510 ? 10.655 -5.735 -13.367 1.00 96.31 510 LEU A N 1
ATOM 3913 C CA . LEU A 1 510 ? 9.770 -4.592 -13.125 1.00 96.31 510 LEU A CA 1
ATOM 3914 C C . LEU A 1 510 ? 9.180 -4.617 -11.715 1.00 96.31 510 LEU A C 1
ATOM 3916 O O . LEU A 1 510 ? 9.204 -3.596 -11.041 1.00 96.31 510 LEU A O 1
ATOM 3920 N N . GLU A 1 511 ? 8.704 -5.773 -11.256 1.00 95.69 511 GLU A N 1
ATOM 3921 C CA . GLU A 1 511 ? 8.112 -5.945 -9.929 1.00 95.69 511 GLU A CA 1
ATOM 3922 C C . GLU A 1 511 ? 9.094 -5.558 -8.819 1.00 95.69 511 GLU A C 1
ATOM 3924 O O . GLU A 1 511 ? 8.729 -4.809 -7.919 1.00 95.69 511 GLU A O 1
ATOM 3929 N N . SER A 1 512 ? 10.357 -5.985 -8.919 1.00 93.94 512 SER A N 1
ATOM 3930 C CA . SER A 1 512 ? 11.386 -5.644 -7.928 1.00 93.94 512 SER A CA 1
ATOM 3931 C C . SER A 1 512 ? 11.654 -4.140 -7.841 1.00 93.94 512 SER A C 1
ATOM 3933 O O . SER A 1 512 ? 11.893 -3.627 -6.750 1.00 93.94 512 SER A O 1
ATOM 3935 N N . VAL A 1 513 ? 11.654 -3.433 -8.975 1.00 94.56 513 VAL A N 1
ATOM 3936 C CA . VAL A 1 513 ? 11.940 -1.990 -9.004 1.00 94.56 513 VAL A CA 1
ATOM 3937 C C . VAL A 1 513 ? 10.714 -1.177 -8.599 1.00 94.56 513 VAL A C 1
ATOM 3939 O O . VAL A 1 513 ? 10.847 -0.211 -7.853 1.00 94.56 513 VAL A O 1
ATOM 3942 N N . VAL A 1 514 ? 9.520 -1.587 -9.036 1.00 96.00 514 VAL A N 1
ATOM 3943 C CA . VAL A 1 514 ? 8.247 -0.981 -8.623 1.00 96.00 514 VAL A CA 1
ATOM 3944 C C . VAL A 1 514 ? 8.030 -1.136 -7.121 1.00 96.00 514 VAL A C 1
ATOM 3946 O O . VAL A 1 514 ? 7.607 -0.179 -6.481 1.00 96.00 514 VAL A O 1
ATOM 3949 N N . ASP A 1 515 ? 8.359 -2.291 -6.537 1.00 93.31 515 ASP A N 1
ATOM 3950 C CA . ASP A 1 515 ? 8.222 -2.498 -5.094 1.00 93.31 515 ASP A CA 1
ATOM 3951 C C . ASP A 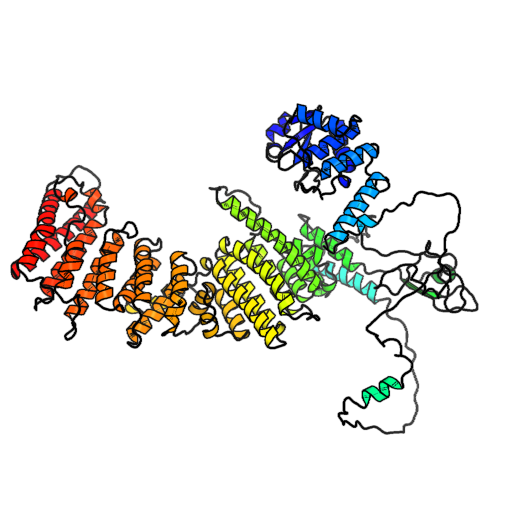1 515 ? 9.109 -1.548 -4.281 1.00 93.31 515 ASP A C 1
ATOM 3953 O O . ASP A 1 515 ? 8.664 -0.996 -3.275 1.00 93.31 515 ASP A O 1
ATOM 3957 N N . LEU A 1 516 ? 10.343 -1.319 -4.736 1.00 91.50 516 LEU A N 1
ATOM 3958 C CA . LEU A 1 516 ? 11.275 -0.410 -4.076 1.00 91.50 516 LEU A CA 1
ATOM 3959 C C . LEU A 1 516 ? 10.855 1.056 -4.248 1.00 91.50 516 LEU A C 1
ATOM 3961 O O . LEU A 1 516 ? 10.725 1.779 -3.262 1.00 91.50 516 LEU A O 1
ATOM 3965 N N . ALA A 1 517 ? 10.562 1.465 -5.486 1.00 91.19 517 ALA A N 1
ATOM 3966 C CA . ALA A 1 517 ? 10.152 2.830 -5.801 1.00 91.19 517 ALA A CA 1
ATOM 3967 C C . ALA A 1 517 ? 8.810 3.202 -5.159 1.00 91.19 517 ALA A C 1
ATOM 3969 O O . ALA A 1 517 ? 8.676 4.297 -4.626 1.00 91.19 517 ALA A O 1
ATOM 3970 N N . GLY A 1 518 ? 7.825 2.299 -5.172 1.00 89.94 518 GLY A N 1
ATOM 3971 C CA . GLY A 1 518 ? 6.491 2.558 -4.627 1.00 89.94 518 GLY A CA 1
ATOM 3972 C C . GLY A 1 518 ? 6.493 2.830 -3.122 1.00 89.94 518 GLY A C 1
ATOM 3973 O O . GLY A 1 518 ? 5.707 3.641 -2.643 1.00 89.94 518 GLY A O 1
ATOM 3974 N N . ARG A 1 519 ? 7.418 2.218 -2.367 1.00 86.69 519 ARG A N 1
ATOM 3975 C CA . ARG A 1 519 ? 7.543 2.443 -0.914 1.00 86.69 519 ARG A CA 1
ATOM 3976 C C . ARG A 1 519 ? 8.149 3.799 -0.553 1.00 86.69 519 ARG A C 1
ATOM 3978 O O . ARG A 1 519 ? 7.931 4.262 0.566 1.00 86.69 519 ARG A O 1
ATOM 3985 N N . GLN A 1 520 ? 8.922 4.381 -1.467 1.00 84.69 520 GLN A N 1
ATOM 3986 C CA . GLN A 1 520 ? 9.680 5.623 -1.283 1.00 84.69 520 GLN A CA 1
ATOM 3987 C C . GLN A 1 520 ? 9.076 6.806 -2.057 1.00 84.69 520 GLN A C 1
ATOM 3989 O O . GLN A 1 520 ? 9.492 7.946 -1.872 1.00 84.69 520 GLN A O 1
ATOM 3994 N N . SER A 1 521 ? 8.116 6.554 -2.950 1.00 85.06 521 SER A N 1
ATOM 3995 C CA . SER A 1 521 ? 7.543 7.580 -3.816 1.00 85.06 521 SER A CA 1
ATOM 3996 C C . SER A 1 521 ? 6.649 8.556 -3.056 1.00 85.06 521 SER A C 1
ATOM 3998 O O . SER A 1 521 ? 5.912 8.164 -2.154 1.00 85.06 521 SER A O 1
ATOM 4000 N N . SER A 1 522 ? 6.639 9.814 -3.503 1.00 86.50 522 SER A N 1
ATOM 4001 C CA . SER A 1 522 ? 5.593 10.772 -3.136 1.00 86.50 522 SER A CA 1
ATOM 4002 C C . SER A 1 522 ? 4.224 10.326 -3.656 1.00 86.50 522 SER A C 1
ATOM 4004 O O . SER A 1 522 ? 4.135 9.556 -4.615 1.00 86.50 522 SER A O 1
ATOM 4006 N N . ASP A 1 523 ? 3.152 10.868 -3.077 1.00 84.00 523 ASP A N 1
ATOM 4007 C CA . ASP A 1 523 ? 1.768 10.533 -3.441 1.00 84.00 523 ASP A CA 1
ATOM 4008 C C . ASP A 1 523 ? 1.489 10.675 -4.942 1.00 84.00 523 ASP A C 1
ATOM 4010 O O . ASP A 1 523 ? 0.929 9.784 -5.580 1.00 84.00 523 ASP A O 1
ATOM 4014 N N . GLN A 1 524 ? 1.960 11.770 -5.542 1.00 85.75 524 GLN A N 1
ATOM 4015 C CA . GLN A 1 524 ? 1.786 12.014 -6.970 1.00 85.75 524 GLN A CA 1
ATOM 4016 C C . GLN A 1 524 ? 2.536 10.982 -7.826 1.00 85.75 524 GLN A C 1
ATOM 4018 O O . GLN A 1 524 ? 1.989 10.483 -8.811 1.00 85.75 524 GLN A O 1
ATOM 4023 N N . ALA A 1 525 ? 3.781 10.653 -7.470 1.00 87.38 525 ALA A N 1
ATOM 4024 C CA . ALA A 1 525 ? 4.593 9.715 -8.239 1.00 87.38 525 ALA A CA 1
ATOM 4025 C C . ALA A 1 525 ? 4.083 8.271 -8.096 1.00 87.38 525 ALA A C 1
ATOM 4027 O O . ALA A 1 525 ? 3.990 7.562 -9.097 1.00 87.38 525 ALA A O 1
ATOM 4028 N N . GLY A 1 526 ? 3.684 7.857 -6.890 1.00 91.12 526 GLY A N 1
ATOM 4029 C CA . GLY A 1 526 ? 3.091 6.542 -6.643 1.00 91.12 526 GLY A CA 1
ATOM 4030 C C . GLY A 1 526 ? 1.775 6.345 -7.398 1.00 91.12 526 GLY A C 1
ATOM 4031 O O . GLY A 1 526 ? 1.591 5.319 -8.052 1.00 91.12 526 GLY A O 1
ATOM 4032 N N . GLY A 1 527 ? 0.900 7.359 -7.416 1.00 92.56 527 GLY A N 1
ATOM 4033 C CA . GLY A 1 527 ? -0.321 7.334 -8.227 1.00 92.56 527 GLY A CA 1
ATOM 4034 C C . GLY A 1 527 ? -0.038 7.176 -9.727 1.00 92.56 527 GLY A C 1
ATOM 4035 O O . GLY A 1 527 ? -0.677 6.365 -10.398 1.00 92.56 527 GLY A O 1
ATOM 4036 N N . GLN A 1 528 ? 0.972 7.875 -10.260 1.00 93.12 528 GLN A N 1
ATOM 4037 C CA . GLN A 1 528 ? 1.373 7.721 -11.666 1.00 93.12 528 GLN A CA 1
ATOM 4038 C C . GLN A 1 528 ? 1.955 6.336 -11.975 1.00 93.12 528 GLN A C 1
ATOM 4040 O O . GLN A 1 528 ? 1.651 5.791 -13.033 1.00 93.12 528 GLN A O 1
ATOM 4045 N N . ILE A 1 529 ? 2.719 5.724 -11.059 1.00 95.62 529 ILE A N 1
ATOM 4046 C CA . ILE A 1 529 ? 3.197 4.338 -11.215 1.00 95.62 529 ILE A CA 1
ATOM 4047 C C . ILE A 1 529 ? 2.007 3.388 -11.405 1.00 95.62 529 ILE A C 1
ATOM 4049 O O . ILE A 1 529 ? 1.999 2.595 -12.349 1.00 95.62 529 ILE A O 1
ATOM 4053 N N . VAL A 1 530 ? 0.979 3.497 -10.555 1.00 96.31 530 VAL A N 1
ATOM 4054 C CA . VAL A 1 530 ? -0.238 2.673 -10.645 1.00 96.31 530 VAL A CA 1
ATOM 4055 C C . VAL A 1 530 ? -0.950 2.888 -11.988 1.00 96.31 530 VAL A C 1
ATOM 4057 O O . VAL A 1 530 ? -1.297 1.916 -12.665 1.00 96.31 530 VAL A O 1
ATOM 4060 N N . ILE A 1 531 ? -1.100 4.141 -12.430 1.00 95.56 531 ILE A N 1
ATOM 4061 C CA . ILE A 1 531 ? -1.728 4.472 -13.719 1.00 95.56 531 ILE A CA 1
ATOM 4062 C C . ILE A 1 531 ? -0.941 3.874 -14.893 1.00 95.56 531 ILE A C 1
ATOM 4064 O O . ILE A 1 531 ? -1.544 3.249 -15.772 1.00 95.56 531 ILE A O 1
ATOM 4068 N N . SER A 1 532 ? 0.387 4.031 -14.916 1.00 96.44 532 SER A N 1
ATOM 4069 C CA . SER A 1 532 ? 1.259 3.479 -15.960 1.00 96.44 532 SER A CA 1
ATOM 4070 C C . SER A 1 532 ? 1.215 1.952 -15.994 1.00 96.44 532 SER A C 1
ATOM 4072 O O . SER A 1 532 ? 1.170 1.368 -17.078 1.00 96.44 532 SER A O 1
ATOM 4074 N N . VAL A 1 533 ? 1.140 1.285 -14.837 1.00 97.50 533 VAL A N 1
ATOM 4075 C CA . VAL A 1 533 ? 0.909 -0.167 -14.779 1.00 97.50 533 VAL A CA 1
ATOM 4076 C C . VAL A 1 533 ? -0.433 -0.530 -15.415 1.00 97.50 533 VAL A C 1
ATOM 4078 O O . VAL A 1 533 ? -0.466 -1.426 -16.259 1.00 97.50 533 VAL A O 1
ATOM 4081 N N . GLY A 1 534 ? -1.514 0.199 -15.123 1.00 97.06 534 GLY A N 1
ATOM 4082 C CA . GLY A 1 534 ? -2.804 0.008 -15.797 1.00 97.06 534 GLY A CA 1
ATOM 4083 C C . GLY A 1 534 ? -2.714 0.130 -17.328 1.00 97.06 534 GLY A C 1
ATOM 4084 O O . GLY A 1 534 ? -3.256 -0.712 -18.050 1.00 97.06 534 GLY A O 1
ATOM 4085 N N . ARG A 1 535 ? -1.931 1.090 -17.846 1.00 96.81 535 ARG A N 1
ATOM 4086 C CA . ARG A 1 535 ? -1.668 1.233 -19.295 1.00 96.81 535 ARG A CA 1
ATOM 4087 C C . ARG A 1 535 ? -0.921 0.031 -19.881 1.00 96.81 535 ARG A C 1
ATOM 4089 O O . ARG A 1 535 ? -1.280 -0.423 -20.968 1.00 96.81 535 ARG A O 1
ATOM 4096 N N . ILE A 1 536 ? 0.078 -0.510 -19.175 1.00 97.19 536 ILE A N 1
ATOM 4097 C CA . ILE A 1 536 ? 0.789 -1.735 -19.593 1.00 97.19 536 ILE A CA 1
ATOM 4098 C C . ILE A 1 536 ? -0.194 -2.906 -19.700 1.00 97.19 536 ILE A C 1
ATOM 4100 O O . ILE A 1 536 ? -0.206 -3.608 -20.714 1.00 97.19 536 ILE A O 1
ATOM 4104 N N . LEU A 1 537 ? -1.023 -3.110 -18.671 1.00 97.31 537 LEU A N 1
ATOM 4105 C CA . LEU A 1 537 ? -2.012 -4.189 -18.639 1.00 97.31 537 LEU A CA 1
ATOM 4106 C C . LEU A 1 537 ? -2.986 -4.080 -19.818 1.00 97.31 537 LEU A C 1
ATOM 4108 O O . LEU A 1 537 ? -3.150 -5.046 -20.564 1.00 97.31 537 LEU A O 1
ATOM 4112 N N . SER A 1 538 ? -3.551 -2.887 -20.032 1.00 96.12 538 SER A N 1
ATOM 4113 C CA . SER A 1 538 ? -4.483 -2.606 -21.130 1.00 96.12 538 SER A CA 1
ATOM 4114 C C . SER A 1 538 ? -3.845 -2.859 -22.503 1.00 96.12 538 SER A C 1
ATOM 4116 O O . SER A 1 538 ? -4.422 -3.543 -23.354 1.00 96.12 538 SER A O 1
ATOM 4118 N N . GLY A 1 539 ? -2.600 -2.409 -22.706 1.00 93.88 539 GLY A N 1
ATOM 4119 C CA . GLY A 1 539 ? -1.851 -2.651 -23.943 1.00 93.88 539 GLY A CA 1
ATOM 4120 C C . GLY A 1 539 ? -1.602 -4.139 -24.224 1.00 93.88 539 GLY A C 1
ATOM 4121 O O . GLY A 1 539 ? -1.574 -4.568 -25.382 1.00 93.88 539 GLY A O 1
ATOM 4122 N N . LEU A 1 540 ? -1.464 -4.957 -23.177 1.00 94.75 540 LEU A N 1
ATOM 4123 C CA . LEU A 1 540 ? -1.213 -6.392 -23.297 1.00 94.75 540 LEU A CA 1
ATOM 4124 C C . LEU A 1 540 ? -2.480 -7.240 -23.486 1.00 94.75 540 LEU A C 1
ATOM 4126 O O . LEU A 1 540 ? -2.352 -8.375 -23.953 1.00 94.75 540 LEU A O 1
ATOM 4130 N N . CYS A 1 541 ? -3.684 -6.707 -23.235 1.00 91.44 541 CYS A N 1
ATOM 4131 C CA . CYS A 1 541 ? -4.959 -7.436 -23.334 1.00 91.44 541 CYS A CA 1
ATOM 4132 C C . CYS A 1 541 ? -5.129 -8.213 -24.646 1.00 91.44 541 CYS A C 1
ATOM 4134 O O . CYS A 1 541 ? -5.595 -9.353 -24.667 1.00 91.44 541 CYS A O 1
ATOM 4136 N N . HIS A 1 542 ? -4.767 -7.604 -25.775 1.00 89.88 542 HIS A N 1
ATOM 4137 C CA . HIS A 1 542 ? -4.856 -8.256 -27.086 1.00 89.88 542 HIS A CA 1
ATOM 4138 C C . HIS A 1 542 ? -3.598 -9.056 -27.427 1.00 89.88 542 HIS A C 1
ATOM 4140 O O . HIS A 1 542 ? -3.672 -10.062 -28.139 1.00 89.88 542 HIS A O 1
ATOM 4146 N N . TRP A 1 543 ? -2.444 -8.635 -26.908 1.00 92.44 543 TRP A N 1
ATOM 4147 C CA . TRP A 1 543 ? -1.168 -9.274 -27.190 1.00 92.44 543 TRP A CA 1
ATOM 4148 C C . TRP A 1 543 ? -1.062 -10.660 -26.550 1.00 92.44 543 TRP A C 1
ATOM 4150 O O . TRP A 1 543 ? -0.530 -11.562 -27.183 1.00 92.44 543 TRP A O 1
ATOM 4160 N N . ILE A 1 544 ? -1.628 -10.901 -25.368 1.00 92.19 544 ILE A N 1
ATOM 4161 C CA . ILE A 1 544 ? -1.524 -12.217 -24.707 1.00 92.19 544 ILE A CA 1
ATOM 4162 C C . ILE A 1 544 ? -2.427 -13.305 -25.313 1.00 92.19 544 ILE A C 1
ATOM 4164 O O . ILE A 1 544 ? -2.252 -14.479 -25.002 1.00 92.19 544 ILE A O 1
ATOM 4168 N N . ARG A 1 545 ? -3.362 -12.945 -26.207 1.00 87.88 545 ARG A N 1
ATOM 4169 C CA . ARG A 1 545 ? -4.284 -13.908 -26.835 1.00 87.88 545 ARG A CA 1
ATOM 4170 C C . ARG A 1 545 ? -3.515 -14.983 -27.607 1.00 87.88 545 ARG A C 1
ATOM 4172 O O . ARG A 1 545 ? -2.649 -14.665 -28.438 1.00 87.88 545 ARG A O 1
ATOM 4179 N N . GLY A 1 546 ? -3.844 -16.247 -27.359 1.00 82.19 546 GLY A N 1
ATOM 4180 C CA . GLY A 1 546 ? -3.108 -17.387 -27.901 1.00 82.19 546 GLY A CA 1
ATOM 4181 C C . GLY A 1 546 ? -3.719 -18.734 -27.520 1.00 82.19 546 GLY A C 1
ATOM 4182 O O . GLY A 1 546 ? -4.908 -18.956 -27.714 1.00 82.19 546 GLY A O 1
ATOM 4183 N N . SER A 1 547 ? -2.885 -19.653 -27.031 1.00 84.62 547 SER A N 1
ATOM 4184 C CA . SER A 1 547 ? -3.347 -20.914 -26.435 1.00 84.62 547 SER A CA 1
ATOM 4185 C C . SER A 1 547 ? -3.987 -20.636 -25.075 1.00 84.62 547 SER A C 1
ATOM 4187 O O . SER A 1 547 ? -3.408 -19.869 -24.313 1.00 84.62 547 SER A O 1
ATOM 4189 N N . GLU A 1 548 ? -5.101 -21.295 -24.738 1.00 87.56 548 GLU A N 1
ATOM 4190 C CA . GLU A 1 548 ? -5.815 -21.088 -23.460 1.00 87.56 548 GLU A CA 1
ATOM 4191 C C . GLU A 1 548 ? -4.883 -21.237 -22.243 1.00 87.56 548 GLU A C 1
ATOM 4193 O O . GLU A 1 548 ? -4.820 -20.345 -21.399 1.00 87.56 548 GLU A O 1
ATOM 4198 N N . ASP A 1 549 ? -4.071 -22.301 -22.214 1.00 89.31 549 ASP A N 1
ATOM 4199 C CA . ASP A 1 549 ? -3.089 -22.543 -21.145 1.00 89.31 549 ASP A CA 1
ATOM 4200 C C . ASP A 1 549 ? -2.030 -21.438 -21.011 1.00 89.31 549 ASP A C 1
ATOM 4202 O O . ASP A 1 549 ? -1.522 -21.187 -19.918 1.00 89.31 549 ASP A O 1
ATOM 4206 N N . ASP A 1 550 ? -1.643 -20.809 -22.121 1.00 92.12 550 ASP A N 1
ATOM 4207 C CA . ASP A 1 550 ? -0.605 -19.777 -22.123 1.00 92.12 550 ASP A CA 1
ATOM 4208 C C . ASP A 1 550 ? -1.174 -18.409 -21.753 1.00 92.12 550 ASP A C 1
ATOM 4210 O O . ASP A 1 550 ? -0.595 -17.679 -20.952 1.00 92.12 550 ASP A O 1
ATOM 4214 N N . GLU A 1 551 ? -2.364 -18.104 -22.271 1.00 93.81 551 GLU A N 1
ATOM 4215 C CA . GLU A 1 551 ? -3.112 -16.906 -21.914 1.00 93.81 551 GLU A CA 1
ATOM 4216 C C . GLU A 1 551 ? -3.406 -16.876 -20.408 1.00 93.81 551 GLU A C 1
ATOM 4218 O O . GLU A 1 551 ? -3.210 -15.840 -19.773 1.00 93.81 551 GLU A O 1
ATOM 4223 N N . ALA A 1 552 ? -3.791 -18.010 -19.810 1.00 93.25 552 ALA A N 1
ATOM 4224 C CA . ALA A 1 552 ? -3.999 -18.122 -18.367 1.00 93.25 552 ALA A CA 1
ATOM 4225 C C . ALA A 1 552 ? -2.720 -17.821 -17.560 1.00 93.25 552 ALA A C 1
ATOM 4227 O O . ALA A 1 552 ? -2.775 -17.093 -16.570 1.00 93.25 552 ALA A O 1
ATOM 4228 N N . LYS A 1 553 ? -1.553 -18.313 -18.004 1.00 94.81 553 LYS A N 1
ATOM 4229 C CA . LYS A 1 553 ? -0.259 -18.001 -17.367 1.00 94.81 553 LYS A CA 1
ATOM 4230 C C . LYS A 1 553 ? 0.102 -16.528 -17.497 1.00 94.81 553 LYS A C 1
ATOM 4232 O O . LYS A 1 553 ? 0.564 -15.929 -16.533 1.00 94.81 553 LYS A O 1
ATOM 4237 N N . CYS A 1 554 ? -0.112 -15.933 -18.670 1.00 95.44 554 CYS A N 1
ATOM 4238 C CA . CYS A 1 554 ? 0.093 -14.501 -18.858 1.00 95.44 554 CYS A CA 1
ATOM 4239 C C . CYS A 1 554 ? -0.807 -13.688 -17.925 1.00 95.44 554 CYS A C 1
ATOM 4241 O O . CYS A 1 554 ? -0.314 -12.784 -17.260 1.00 95.44 554 CYS A O 1
ATOM 4243 N N . LYS A 1 555 ? -2.097 -14.032 -17.828 1.00 95.38 555 LYS A N 1
ATOM 4244 C CA . LYS A 1 555 ? -3.040 -13.376 -16.914 1.00 95.38 555 LYS A CA 1
ATOM 4245 C C . LYS A 1 555 ? -2.586 -13.470 -15.457 1.00 95.38 555 LYS A C 1
ATOM 4247 O O . LYS A 1 555 ? -2.610 -12.457 -14.772 1.00 95.38 555 LYS A O 1
ATOM 4252 N N . ASP A 1 556 ? -2.105 -14.629 -15.007 1.00 94.88 556 ASP A N 1
ATOM 4253 C CA . ASP A 1 556 ? -1.568 -14.809 -13.649 1.00 94.88 556 ASP A CA 1
ATOM 4254 C C . ASP A 1 556 ? -0.335 -13.921 -13.375 1.00 94.88 556 ASP A C 1
ATOM 4256 O O . ASP A 1 556 ? -0.270 -13.270 -12.333 1.00 94.88 556 ASP A O 1
ATOM 4260 N N . ILE A 1 557 ? 0.605 -13.814 -14.327 1.00 96.31 557 ILE A N 1
ATOM 4261 C CA . ILE A 1 557 ? 1.768 -12.905 -14.224 1.00 96.31 557 ILE A CA 1
ATOM 4262 C C . ILE A 1 557 ? 1.306 -11.448 -14.092 1.00 96.31 557 ILE A C 1
ATOM 4264 O O . ILE A 1 557 ? 1.771 -10.719 -13.216 1.00 96.31 557 ILE A O 1
ATOM 4268 N N . LEU A 1 558 ? 0.380 -11.027 -14.956 1.00 96.62 558 LEU A N 1
ATOM 4269 C CA . LEU A 1 558 ? -0.133 -9.659 -14.992 1.00 96.62 558 LEU A CA 1
ATOM 4270 C C . LEU A 1 558 ? -0.927 -9.303 -13.728 1.00 96.62 558 LEU A C 1
ATOM 4272 O O . LEU A 1 558 ? -0.759 -8.212 -13.188 1.00 96.62 558 LEU A O 1
ATOM 4276 N N . PHE A 1 559 ? -1.745 -10.229 -13.224 1.00 96.62 559 PHE A N 1
ATOM 4277 C CA . PHE A 1 559 ? -2.513 -10.046 -11.995 1.00 96.62 559 PHE A CA 1
ATOM 4278 C C . PHE A 1 559 ? -1.609 -9.908 -10.768 1.00 96.62 559 PHE A C 1
ATOM 4280 O O . PHE A 1 559 ? -1.787 -8.985 -9.971 1.00 96.62 559 PHE A O 1
ATOM 4287 N N . LYS A 1 560 ? -0.589 -10.767 -10.645 1.00 95.88 560 LYS A N 1
ATOM 4288 C CA . LYS A 1 560 ? 0.404 -10.677 -9.564 1.00 95.88 560 LYS A CA 1
ATOM 4289 C C . LYS A 1 560 ? 1.156 -9.356 -9.599 1.00 95.88 560 LYS A C 1
ATOM 4291 O O . LYS A 1 560 ? 1.259 -8.701 -8.567 1.00 95.88 560 LYS A O 1
ATOM 4296 N N . PHE A 1 561 ? 1.597 -8.927 -10.781 1.00 97.44 561 PHE A N 1
ATOM 4297 C CA . PHE A 1 561 ? 2.263 -7.639 -10.946 1.00 97.44 561 PHE A CA 1
ATOM 4298 C C . PHE A 1 561 ? 1.364 -6.459 -10.550 1.00 97.44 561 PHE A C 1
ATOM 4300 O O . PHE A 1 561 ? 1.812 -5.558 -9.838 1.00 97.44 561 PHE A O 1
ATOM 4307 N N . ALA A 1 562 ? 0.083 -6.487 -10.934 1.00 97.19 562 ALA A N 1
ATOM 4308 C CA . ALA A 1 562 ? -0.895 -5.473 -10.543 1.00 97.19 562 ALA A CA 1
ATOM 4309 C C . ALA A 1 562 ? -1.085 -5.420 -9.018 1.00 97.19 562 ALA A C 1
ATOM 4311 O O . ALA A 1 562 ? -0.969 -4.357 -8.413 1.00 97.19 562 ALA A O 1
ATOM 4312 N N . CYS A 1 563 ? -1.311 -6.571 -8.377 1.00 96.62 563 CYS A N 1
ATOM 4313 C CA . CYS A 1 563 ? -1.474 -6.658 -6.924 1.00 96.62 563 CYS A CA 1
ATOM 4314 C C . CYS A 1 563 ? -0.210 -6.238 -6.159 1.00 96.62 563 CYS A C 1
ATOM 4316 O O . CYS A 1 563 ? -0.311 -5.580 -5.124 1.00 96.62 563 CYS A O 1
ATOM 4318 N N . SER A 1 564 ? 0.973 -6.596 -6.663 1.00 96.50 564 SER A N 1
ATOM 4319 C CA . SER A 1 564 ? 2.259 -6.194 -6.087 1.00 96.50 564 SER A CA 1
ATOM 4320 C C . SER A 1 564 ? 2.432 -4.673 -6.158 1.00 96.50 564 SER A C 1
ATOM 4322 O O . SER A 1 564 ? 2.666 -4.035 -5.136 1.00 96.50 564 SER A O 1
ATOM 4324 N N . THR A 1 565 ? 2.152 -4.076 -7.323 1.00 96.88 565 THR A N 1
ATOM 4325 C CA . THR A 1 565 ? 2.174 -2.616 -7.525 1.00 96.88 565 THR A CA 1
ATOM 4326 C C . THR A 1 565 ? 1.228 -1.893 -6.566 1.00 96.88 565 THR A C 1
ATOM 4328 O O . THR A 1 565 ? 1.645 -0.971 -5.871 1.00 96.88 565 THR A O 1
ATOM 4331 N N . LEU A 1 566 ? -0.036 -2.325 -6.482 1.00 96.06 566 LEU A N 1
ATOM 4332 C CA . LEU A 1 566 ? -1.034 -1.702 -5.604 1.00 96.06 566 LEU A CA 1
ATOM 4333 C C . LEU A 1 566 ? -0.645 -1.799 -4.126 1.00 96.06 566 LEU A C 1
ATOM 4335 O O . LEU A 1 566 ? -0.837 -0.850 -3.372 1.00 96.06 566 LEU A O 1
ATOM 4339 N N . LYS A 1 567 ? -0.052 -2.921 -3.705 1.00 94.69 567 LYS A N 1
ATOM 4340 C CA . LYS A 1 567 ? 0.473 -3.069 -2.345 1.00 94.69 567 LYS A CA 1
ATOM 4341 C C . LYS A 1 567 ? 1.601 -2.067 -2.079 1.00 94.69 567 LYS A C 1
ATOM 4343 O O . LYS A 1 567 ? 1.569 -1.383 -1.054 1.00 94.69 567 LYS A O 1
ATOM 4348 N N . SER A 1 568 ? 2.590 -1.989 -2.969 1.00 94.00 568 SER A N 1
ATOM 4349 C CA . SER A 1 568 ? 3.777 -1.147 -2.780 1.00 94.00 568 SER A CA 1
ATOM 4350 C C . SER A 1 568 ? 3.449 0.343 -2.851 1.00 94.00 568 SER A C 1
ATOM 4352 O O . SER A 1 568 ? 4.001 1.109 -2.071 1.00 94.00 568 SER A O 1
ATOM 4354 N N . CYS A 1 569 ? 2.495 0.734 -3.698 1.00 93.94 569 CYS A N 1
ATOM 4355 C CA . CYS A 1 569 ? 2.017 2.111 -3.840 1.00 93.94 569 CYS A CA 1
ATOM 4356 C C . CYS A 1 569 ? 0.809 2.447 -2.945 1.00 93.94 569 CYS A C 1
ATOM 4358 O O . CYS A 1 569 ? 0.237 3.520 -3.101 1.00 93.94 569 CYS A O 1
ATOM 4360 N N . SER A 1 570 ? 0.414 1.575 -2.007 1.00 90.94 570 SER A N 1
ATOM 4361 C CA . SER A 1 570 ? -0.806 1.762 -1.195 1.00 90.94 570 SER A CA 1
ATOM 4362 C C . SER A 1 570 ? -0.850 3.081 -0.419 1.00 90.94 570 SER A C 1
ATOM 4364 O O . SER A 1 570 ? -1.916 3.652 -0.244 1.00 90.94 570 SER A O 1
ATOM 4366 N N . ARG A 1 571 ? 0.306 3.612 -0.003 1.00 87.12 571 ARG A N 1
ATOM 4367 C CA . ARG A 1 571 ? 0.397 4.915 0.678 1.00 87.12 571 ARG A CA 1
ATOM 4368 C C . ARG A 1 571 ? 0.046 6.100 -0.212 1.00 87.12 571 ARG A C 1
ATOM 4370 O O . ARG A 1 571 ? -0.257 7.150 0.323 1.00 87.12 571 ARG A O 1
ATOM 4377 N N . SER A 1 572 ? 0.119 5.935 -1.529 1.00 85.88 572 SER A N 1
ATOM 4378 C CA . SER A 1 572 ? -0.137 6.981 -2.521 1.00 85.88 572 SER A CA 1
ATOM 4379 C C . SER A 1 572 ? -1.563 6.927 -3.083 1.00 85.88 572 SER A C 1
ATOM 4381 O O . SER A 1 572 ? -1.931 7.762 -3.909 1.00 85.88 572 SER A O 1
ATOM 4383 N N . ILE A 1 573 ? -2.366 5.940 -2.669 1.00 83.25 573 ILE A N 1
ATOM 4384 C CA . ILE A 1 573 ? -3.757 5.752 -3.092 1.00 83.25 573 ILE A CA 1
ATOM 4385 C C . ILE A 1 573 ? -4.654 6.501 -2.091 1.00 83.25 573 ILE A C 1
ATOM 4387 O O . ILE A 1 573 ? -5.124 5.950 -1.105 1.00 83.25 573 ILE A O 1
ATOM 4391 N N . HIS A 1 574 ? -4.864 7.801 -2.315 1.00 72.62 574 HIS A N 1
ATOM 4392 C CA . HIS A 1 574 ? -5.594 8.686 -1.387 1.00 72.62 574 HIS A CA 1
ATOM 4393 C C . HIS A 1 574 ? -7.050 8.908 -1.803 1.00 72.62 574 HIS A C 1
ATOM 4395 O O . HIS A 1 574 ? -7.445 10.013 -2.175 1.00 72.62 574 HIS A O 1
ATOM 4401 N N . CYS A 1 575 ? -7.863 7.852 -1.758 1.00 78.19 575 CYS A N 1
ATOM 4402 C CA . CYS A 1 575 ? -9.249 7.908 -2.244 1.00 78.19 575 CYS A CA 1
ATOM 4403 C C . CYS A 1 575 ? -10.302 8.181 -1.154 1.00 78.19 575 CYS A C 1
ATOM 4405 O O . CYS A 1 575 ? -11.475 8.385 -1.482 1.00 78.19 575 CYS A O 1
ATOM 4407 N N . ASN A 1 576 ? -9.904 8.225 0.126 1.00 84.75 576 ASN A N 1
ATOM 4408 C CA . ASN A 1 576 ? -10.794 8.415 1.282 1.00 84.75 576 ASN A CA 1
ATOM 4409 C C . ASN A 1 576 ? -12.027 7.489 1.227 1.00 84.75 576 ASN A C 1
ATOM 4411 O O . ASN A 1 576 ? -13.160 7.893 1.516 1.00 84.75 576 ASN A O 1
ATOM 4415 N N . LEU A 1 577 ? -11.830 6.246 0.791 1.00 89.12 577 LEU A N 1
ATOM 4416 C CA . LEU A 1 577 ? -12.882 5.267 0.566 1.00 89.12 577 LEU A CA 1
ATOM 4417 C C . LEU A 1 577 ? -13.641 4.946 1.845 1.00 89.12 577 LEU A C 1
ATOM 4419 O O . LEU A 1 577 ? -14.871 4.901 1.804 1.00 89.12 577 LEU A O 1
ATOM 4423 N N . ALA A 1 578 ? -12.964 4.760 2.981 1.00 90.81 578 ALA A N 1
ATOM 4424 C CA . ALA A 1 578 ? -13.634 4.450 4.239 1.00 90.81 578 ALA A CA 1
ATOM 4425 C C . ALA A 1 578 ? -14.547 5.595 4.672 1.00 90.81 578 ALA A C 1
ATOM 4427 O O . ALA A 1 578 ? -15.672 5.351 5.112 1.00 90.81 578 ALA A O 1
ATOM 4428 N N . GLN A 1 579 ? -14.100 6.841 4.493 1.00 88.75 579 GLN A N 1
ATOM 4429 C CA . GLN A 1 579 ? -14.923 8.014 4.764 1.00 88.75 579 GLN A CA 1
ATOM 4430 C C . GLN A 1 579 ? -16.118 8.084 3.806 1.00 88.75 579 GLN A C 1
ATOM 4432 O O . GLN A 1 579 ? -17.254 8.203 4.260 1.00 88.75 579 GLN A O 1
ATOM 4437 N N . ASN A 1 580 ? -15.895 7.927 2.501 1.00 88.00 580 ASN A N 1
ATOM 4438 C CA . ASN A 1 580 ? -16.962 7.937 1.498 1.00 88.00 580 ASN A CA 1
ATOM 4439 C C . ASN A 1 580 ? -18.010 6.839 1.756 1.00 88.00 580 ASN A C 1
ATOM 4441 O O . ASN A 1 580 ? -19.214 7.064 1.617 1.00 88.00 580 ASN A O 1
ATOM 4445 N N . VAL A 1 581 ? -17.568 5.641 2.147 1.00 89.31 581 VAL A N 1
ATOM 4446 C CA . VAL A 1 581 ? -18.443 4.536 2.559 1.00 89.31 581 VAL A CA 1
ATOM 4447 C C . VAL A 1 581 ? -19.195 4.901 3.836 1.00 89.31 581 VAL A C 1
ATOM 4449 O O . VAL A 1 581 ? -20.409 4.720 3.905 1.00 89.31 581 VAL A O 1
ATOM 4452 N N . PHE A 1 582 ? -18.515 5.458 4.836 1.00 89.81 582 PHE A N 1
ATOM 4453 C CA . PHE A 1 582 ? -19.138 5.859 6.092 1.00 89.81 582 PHE A CA 1
ATOM 4454 C C . PHE A 1 582 ? -20.239 6.903 5.887 1.00 89.81 582 PHE A C 1
ATOM 4456 O O . PHE A 1 582 ? -21.341 6.737 6.407 1.00 89.81 582 PHE A O 1
ATOM 4463 N N . GLU A 1 583 ? -19.987 7.938 5.087 1.00 88.25 583 GLU A N 1
ATOM 4464 C CA . GLU A 1 583 ? -20.970 8.980 4.778 1.00 88.25 583 GLU A CA 1
ATOM 4465 C C . GLU A 1 583 ? -22.208 8.409 4.070 1.00 88.25 583 GLU A C 1
ATOM 4467 O O . GLU A 1 583 ? -23.338 8.795 4.384 1.00 88.25 583 GLU A O 1
ATOM 4472 N N . LYS A 1 584 ? -22.014 7.427 3.175 1.00 87.56 584 LYS A N 1
ATOM 4473 C CA . LYS A 1 584 ? -23.109 6.703 2.507 1.00 87.56 584 LYS A CA 1
ATOM 4474 C C . LYS A 1 584 ? -23.929 5.852 3.483 1.00 87.56 584 LYS A C 1
ATOM 4476 O O . LYS A 1 584 ? -25.157 5.846 3.395 1.00 87.56 584 LYS A O 1
ATOM 4481 N N . LEU A 1 585 ? -23.278 5.134 4.400 1.00 86.38 585 LEU A N 1
ATOM 4482 C CA . LEU A 1 585 ? -23.938 4.221 5.345 1.00 86.38 585 LEU A CA 1
ATOM 4483 C C . LEU A 1 585 ? -24.587 4.951 6.535 1.00 86.38 585 LEU A C 1
ATOM 4485 O O . LEU A 1 585 ? -25.598 4.494 7.074 1.00 86.38 585 LEU A O 1
ATOM 4489 N N . PHE A 1 586 ? -24.038 6.098 6.939 1.00 85.06 586 PHE A N 1
ATOM 4490 C CA . PHE A 1 586 ? -24.412 6.823 8.155 1.00 85.06 586 PHE A CA 1
ATOM 4491 C C . PHE A 1 586 ? -24.760 8.304 7.895 1.00 85.06 586 PHE A C 1
ATOM 4493 O O . PHE A 1 586 ? -24.234 9.195 8.570 1.00 85.06 586 PHE A O 1
ATOM 4500 N N . PRO A 1 587 ? -25.732 8.612 7.013 1.00 81.75 587 PRO A N 1
ATOM 4501 C CA . PRO A 1 587 ? -26.008 9.983 6.564 1.00 81.75 587 PRO A CA 1
ATOM 4502 C C . PRO A 1 587 ? -26.436 10.942 7.688 1.00 81.75 587 PRO A C 1
ATOM 4504 O O . PRO A 1 587 ? -26.315 12.153 7.557 1.00 81.75 587 PRO A O 1
ATOM 4507 N N . ARG A 1 588 ? -26.925 10.422 8.824 1.00 82.06 588 ARG A N 1
ATOM 4508 C CA . ARG A 1 588 ? -27.318 11.234 9.992 1.00 82.06 588 ARG A CA 1
ATOM 4509 C C . ARG A 1 588 ? -26.141 11.878 10.728 1.00 82.06 588 ARG A C 1
ATOM 4511 O O . ARG A 1 588 ? -26.370 12.791 11.514 1.00 82.06 588 ARG A O 1
ATOM 4518 N N . TYR A 1 589 ? -24.925 11.379 10.521 1.00 73.25 589 TYR A N 1
ATOM 4519 C CA . TYR A 1 589 ? -23.718 11.875 11.183 1.00 73.25 589 TYR A CA 1
ATOM 4520 C C . TYR A 1 589 ? -22.961 12.908 10.339 1.00 73.25 589 TYR A C 1
ATOM 4522 O O . TYR A 1 589 ? -22.021 13.522 10.833 1.00 73.25 589 TYR A O 1
ATOM 4530 N N . VAL A 1 590 ? -23.395 13.143 9.097 1.00 75.06 590 VAL A N 1
ATOM 4531 C CA . VAL A 1 590 ? -22.785 14.109 8.181 1.00 75.06 590 VAL A CA 1
ATOM 4532 C C . VAL A 1 590 ? -23.509 15.448 8.325 1.00 75.06 590 VAL A C 1
ATOM 4534 O O . VAL A 1 590 ? -24.703 15.556 8.048 1.00 75.06 590 VAL A O 1
ATOM 4537 N N . SER A 1 591 ? -22.802 16.474 8.803 1.00 55.12 591 SER A N 1
ATOM 4538 C CA . SER A 1 591 ? -23.346 17.829 8.969 1.00 55.12 591 SER A CA 1
ATOM 4539 C C . SER A 1 591 ? -22.736 18.776 7.938 1.00 55.12 591 SER A C 1
ATOM 4541 O O . SER A 1 591 ? -21.628 19.264 8.127 1.00 55.12 591 SER A O 1
ATOM 4543 N N . GLY A 1 592 ? -23.475 19.054 6.864 1.00 60.25 592 GLY A N 1
ATOM 4544 C CA . GLY A 1 592 ? -23.104 20.029 5.833 1.00 60.25 592 GLY A CA 1
ATOM 4545 C C . GLY A 1 592 ? -23.282 19.483 4.413 1.00 60.25 592 GLY A C 1
ATOM 4546 O O . GLY A 1 592 ? -23.349 18.268 4.233 1.00 60.25 592 GLY A O 1
ATOM 4547 N N . PRO A 1 593 ? -23.406 20.349 3.390 1.00 49.22 593 PRO A N 1
ATOM 4548 C CA . PRO A 1 593 ? -23.243 19.906 2.012 1.00 49.22 593 PRO A CA 1
ATOM 4549 C C . PRO A 1 593 ? -21.839 19.310 1.880 1.00 49.22 593 PRO A C 1
ATOM 4551 O O . PRO A 1 593 ? -20.871 19.987 2.225 1.00 49.22 593 PRO A O 1
ATOM 4554 N N . VAL A 1 594 ? -21.740 18.060 1.413 1.00 51.75 594 VAL A N 1
ATOM 4555 C CA . VAL A 1 594 ? -20.461 17.459 1.008 1.00 51.75 594 VAL A CA 1
ATOM 4556 C C . VAL A 1 594 ? -19.811 18.471 0.070 1.00 51.75 594 VAL A C 1
ATOM 4558 O O . VAL A 1 594 ? -20.417 18.786 -0.963 1.00 51.75 594 VAL A O 1
ATOM 4561 N N . PRO A 1 595 ? -18.670 19.081 0.434 1.00 45.81 595 PRO A N 1
ATOM 4562 C CA . PRO A 1 595 ? -18.021 19.992 -0.476 1.00 45.81 595 PRO A CA 1
ATOM 4563 C C . PRO A 1 595 ? -17.696 19.171 -1.719 1.00 45.81 595 PRO A C 1
ATOM 4565 O O . PRO A 1 595 ? -17.006 18.158 -1.658 1.00 45.81 595 PRO A O 1
ATOM 4568 N N . SER A 1 596 ? -18.227 19.591 -2.861 1.00 44.34 596 SER A N 1
ATOM 4569 C CA . SER A 1 596 ? -17.895 19.054 -4.179 1.00 44.34 596 SER A CA 1
ATOM 4570 C C . SER A 1 596 ? -16.455 19.424 -4.578 1.00 44.34 596 SER A C 1
ATOM 4572 O O . SER A 1 596 ? -16.205 19.779 -5.722 1.00 44.34 596 SER A O 1
ATOM 4574 N N . SER A 1 597 ? -15.524 19.422 -3.618 1.00 42.97 597 SER A N 1
ATOM 4575 C CA . SER A 1 597 ? -14.130 19.847 -3.740 1.00 42.97 597 SER A CA 1
ATOM 4576 C C . SER A 1 597 ? -13.149 18.680 -3.865 1.00 42.97 597 SER A C 1
ATOM 4578 O O . SER A 1 597 ? -11.949 18.913 -3.851 1.00 42.97 597 SER A O 1
ATOM 4580 N N . SER A 1 598 ? -13.627 17.444 -4.018 1.00 45.69 598 SER A N 1
ATOM 4581 C CA . SER A 1 598 ? -12.841 16.324 -4.560 1.00 45.69 598 SER A CA 1
ATOM 4582 C C . SER A 1 598 ? -13.079 16.154 -6.069 1.00 45.69 598 SER A C 1
ATOM 4584 O O . SER A 1 598 ? -13.055 15.048 -6.600 1.00 45.69 598 SER A O 1
ATOM 4586 N N . GLN A 1 599 ? -13.359 17.256 -6.772 1.00 44.28 599 GLN A N 1
ATOM 4587 C CA . GLN A 1 599 ? -13.321 17.280 -8.231 1.00 44.28 599 GLN A CA 1
ATOM 4588 C C . GLN A 1 599 ? -11.851 17.265 -8.680 1.00 44.28 599 GLN A C 1
ATOM 4590 O O . GLN A 1 599 ? -11.080 18.143 -8.301 1.00 44.28 599 GLN A O 1
ATOM 4595 N N . ASP A 1 600 ? -11.518 16.250 -9.480 1.00 46.25 600 ASP A N 1
ATOM 4596 C CA . ASP A 1 600 ? -10.337 16.121 -10.350 1.00 46.25 600 ASP A CA 1
ATOM 4597 C C . ASP A 1 600 ? -9.055 15.462 -9.798 1.00 46.25 600 ASP A C 1
ATOM 4599 O O . ASP A 1 600 ? -7.995 15.613 -10.403 1.00 46.25 600 ASP A O 1
ATOM 4603 N N . VAL A 1 601 ? -9.117 14.649 -8.734 1.00 55.84 601 VAL A N 1
ATOM 4604 C CA . VAL A 1 601 ? -8.072 13.621 -8.528 1.00 55.84 601 VAL A CA 1
ATOM 4605 C C . VAL A 1 601 ? -8.597 12.307 -9.090 1.00 55.84 601 VAL A C 1
ATOM 4607 O O . VAL A 1 601 ? -9.445 11.653 -8.490 1.00 55.84 601 VAL A O 1
ATOM 4610 N N . GLU A 1 602 ? -8.146 11.972 -10.298 1.00 69.75 602 GLU A N 1
ATOM 4611 C CA . GLU A 1 602 ? -8.445 10.697 -10.947 1.00 69.75 602 GLU A CA 1
ATOM 4612 C C . GLU A 1 602 ? -7.932 9.557 -10.056 1.00 69.75 602 GLU A C 1
ATOM 4614 O O . GLU A 1 602 ? -6.749 9.521 -9.719 1.00 69.75 602 GLU A O 1
ATOM 4619 N N . ASP A 1 603 ? -8.829 8.656 -9.643 1.00 85.56 603 ASP A N 1
ATOM 4620 C CA . ASP A 1 603 ? -8.471 7.478 -8.854 1.00 85.56 603 ASP A CA 1
ATOM 4621 C C . ASP A 1 603 ? -7.483 6.617 -9.661 1.00 85.56 603 ASP A C 1
ATOM 4623 O O . ASP A 1 603 ? -7.864 6.036 -10.687 1.00 85.56 603 ASP A O 1
ATOM 4627 N N . PRO A 1 604 ? -6.214 6.507 -9.225 1.00 89.56 604 PRO A N 1
ATOM 4628 C CA . PRO A 1 604 ? -5.196 5.809 -9.994 1.00 89.56 604 PRO A CA 1
ATOM 4629 C C . PRO A 1 604 ? -5.503 4.311 -10.133 1.00 89.56 604 PRO A C 1
ATOM 4631 O O . PRO A 1 604 ? -5.113 3.690 -11.127 1.00 89.56 604 PRO A O 1
ATOM 4634 N N . VAL A 1 605 ? -6.238 3.726 -9.179 1.00 94.44 605 VAL A N 1
ATOM 4635 C CA . VAL A 1 605 ? -6.601 2.303 -9.174 1.00 94.44 605 VAL A CA 1
ATOM 4636 C C . VAL A 1 605 ? -7.580 1.984 -10.299 1.00 94.44 605 VAL A C 1
ATOM 4638 O O . VAL A 1 605 ? -7.540 0.879 -10.843 1.00 94.44 605 VAL A O 1
ATOM 4641 N N . GLN A 1 606 ? -8.396 2.951 -10.729 1.00 92.62 606 GLN A N 1
ATOM 4642 C CA . GLN A 1 606 ? -9.404 2.737 -11.765 1.00 92.62 606 GLN A CA 1
ATOM 4643 C C . GLN A 1 606 ? -8.792 2.327 -13.115 1.00 92.62 606 GLN A C 1
ATOM 4645 O O . GLN A 1 606 ? -9.364 1.496 -13.825 1.00 92.62 606 GLN A O 1
ATOM 4650 N N . SER A 1 607 ? -7.597 2.836 -13.443 1.00 92.75 607 SER A N 1
ATOM 4651 C CA . SER A 1 607 ? -6.833 2.425 -14.634 1.00 92.75 607 SER A CA 1
ATOM 4652 C C . SER A 1 607 ? -6.494 0.928 -14.599 1.00 92.75 607 SER A C 1
ATOM 4654 O O . SER A 1 607 ? -6.691 0.203 -15.578 1.00 92.75 607 SER A O 1
ATOM 4656 N N . VAL A 1 608 ? -6.043 0.433 -13.441 1.00 96.50 608 VAL A N 1
ATOM 4657 C CA . VAL A 1 608 ? -5.723 -0.987 -13.230 1.00 96.50 608 VAL A CA 1
ATOM 4658 C C . VAL A 1 608 ? -6.994 -1.834 -13.213 1.00 96.50 608 VAL A C 1
ATOM 4660 O O . VAL A 1 608 ? -7.029 -2.889 -13.848 1.00 96.50 608 VAL A O 1
ATOM 4663 N N . LEU A 1 609 ? -8.047 -1.371 -12.534 1.00 95.12 609 LEU A N 1
ATOM 4664 C CA . LEU A 1 609 ? -9.322 -2.078 -12.433 1.00 95.12 609 LEU A CA 1
ATOM 4665 C C . LEU A 1 609 ? -9.949 -2.290 -13.819 1.00 95.12 609 LEU A C 1
ATOM 4667 O O . LEU A 1 609 ? -10.292 -3.421 -14.164 1.00 95.12 609 LEU A O 1
ATOM 4671 N N . SER A 1 610 ? -10.015 -1.238 -14.642 1.00 94.62 610 SER A N 1
ATOM 4672 C CA . SER A 1 610 ? -10.517 -1.319 -16.020 1.00 94.62 610 SER A CA 1
ATOM 4673 C C . SER A 1 610 ? -9.690 -2.291 -16.866 1.00 94.62 610 SER A C 1
ATOM 4675 O O . SER A 1 610 ? -10.249 -3.117 -17.584 1.00 94.62 610 SER A O 1
ATOM 4677 N N . ALA A 1 611 ? -8.359 -2.244 -16.761 1.00 95.81 611 ALA A N 1
ATOM 4678 C CA . ALA A 1 611 ? -7.492 -3.136 -17.526 1.00 95.81 611 ALA A CA 1
ATOM 4679 C C . ALA A 1 611 ? -7.639 -4.612 -17.110 1.00 95.81 611 ALA A C 1
ATOM 4681 O O . ALA A 1 611 ? -7.615 -5.507 -17.954 1.00 95.81 611 ALA A O 1
ATOM 4682 N N . LEU A 1 612 ? -7.820 -4.891 -15.815 1.00 95.88 612 LEU A N 1
ATOM 4683 C CA . LEU A 1 612 ? -8.082 -6.247 -15.327 1.00 95.88 612 LEU A CA 1
ATOM 4684 C C . LEU A 1 612 ? -9.463 -6.756 -15.768 1.00 95.88 612 LEU A C 1
ATOM 4686 O O . LEU A 1 612 ? -9.586 -7.924 -16.140 1.00 95.88 612 LEU A O 1
ATOM 4690 N N . GLN A 1 613 ? -10.480 -5.893 -15.797 1.00 94.38 613 GLN A N 1
ATOM 4691 C CA . GLN A 1 613 ? -11.795 -6.233 -16.351 1.00 94.38 613 GLN A CA 1
ATOM 4692 C C . GLN A 1 613 ? -11.701 -6.585 -17.845 1.00 94.38 613 GLN A C 1
ATOM 4694 O O . GLN A 1 613 ? -12.262 -7.596 -18.268 1.00 94.38 613 GLN A O 1
ATOM 4699 N N . ASP A 1 614 ? -10.912 -5.841 -18.629 1.00 93.88 614 ASP A N 1
ATOM 4700 C CA . ASP A 1 614 ? -10.651 -6.143 -20.047 1.00 93.88 614 ASP A CA 1
ATOM 4701 C C . ASP A 1 614 ? -9.912 -7.480 -20.256 1.00 93.88 614 ASP A C 1
ATOM 4703 O O . ASP A 1 614 ? -10.098 -8.160 -21.273 1.00 93.88 614 ASP A O 1
ATOM 4707 N N . LEU A 1 615 ? -9.088 -7.889 -19.286 1.00 93.75 615 LEU A N 1
ATOM 4708 C CA . LEU A 1 615 ? -8.435 -9.205 -19.246 1.00 93.75 615 LEU A CA 1
ATOM 4709 C C . LEU A 1 615 ? -9.394 -10.341 -18.836 1.00 93.75 615 LEU A C 1
ATOM 4711 O O . LEU A 1 615 ? -9.046 -11.520 -18.983 1.00 93.75 615 LEU A O 1
ATOM 4715 N N . GLY A 1 616 ? -10.605 -10.005 -18.386 1.00 92.81 616 GLY A N 1
ATOM 4716 C CA . GLY A 1 616 ? -11.644 -10.940 -17.963 1.00 92.81 616 GLY A CA 1
ATOM 4717 C C . GLY A 1 616 ? -11.595 -11.314 -16.482 1.00 92.81 616 GLY A C 1
ATOM 4718 O O . GLY A 1 616 ? -12.189 -12.325 -16.117 1.00 92.81 616 GLY A O 1
ATOM 4719 N N . PHE A 1 617 ? -10.891 -10.544 -15.646 1.00 94.25 617 PHE A N 1
ATOM 4720 C CA . PHE A 1 617 ? -10.919 -10.737 -14.197 1.00 94.25 617 PHE A CA 1
ATOM 4721 C C . PHE A 1 617 ? -12.219 -10.213 -13.592 1.00 94.25 617 PHE A C 1
ATOM 4723 O O . PHE A 1 617 ? -12.780 -9.200 -14.010 1.00 94.25 617 PHE A O 1
ATOM 4730 N N . THR A 1 618 ? -12.665 -10.905 -12.557 1.00 92.31 618 THR A N 1
ATOM 4731 C CA . THR A 1 618 ? -13.879 -10.629 -11.799 1.00 92.31 618 THR A CA 1
ATOM 4732 C C . THR A 1 618 ? -13.564 -10.536 -10.310 1.00 92.31 618 THR A C 1
ATOM 4734 O O . THR A 1 618 ? -12.503 -10.965 -9.857 1.00 92.31 618 THR A O 1
ATOM 4737 N N . ILE A 1 619 ? -14.524 -10.050 -9.517 1.00 90.50 619 ILE A N 1
ATOM 4738 C CA . ILE A 1 619 ? -14.404 -10.017 -8.050 1.00 90.50 619 ILE A CA 1
ATOM 4739 C C . ILE A 1 619 ? -14.087 -11.409 -7.491 1.00 90.50 619 ILE A C 1
ATOM 4741 O O . ILE A 1 619 ? -13.284 -11.529 -6.568 1.00 90.50 619 ILE A O 1
ATOM 4745 N N . THR A 1 620 ? -14.646 -12.475 -8.078 1.00 89.31 620 THR A N 1
ATOM 4746 C CA . THR A 1 620 ? -14.342 -13.836 -7.626 1.00 89.31 620 THR A CA 1
ATOM 4747 C C . THR A 1 620 ? -12.858 -14.160 -7.747 1.00 89.31 620 THR A C 1
ATOM 4749 O O . THR A 1 620 ? -12.316 -14.797 -6.851 1.00 89.31 620 THR A O 1
ATOM 4752 N N . ASP A 1 621 ? -12.158 -13.683 -8.774 1.00 90.69 621 ASP A N 1
ATOM 4753 C CA . ASP A 1 621 ? -10.726 -13.952 -8.937 1.00 90.69 621 ASP A CA 1
ATOM 4754 C C . ASP A 1 621 ? -9.888 -13.285 -7.835 1.00 90.69 621 ASP A C 1
ATOM 4756 O O . ASP A 1 621 ? -8.944 -13.887 -7.318 1.00 90.69 621 ASP A O 1
ATOM 4760 N N . TYR A 1 622 ? -10.291 -12.087 -7.394 1.00 91.62 622 TYR A N 1
ATOM 4761 C CA . TYR A 1 622 ? -9.645 -11.360 -6.293 1.00 91.62 622 TYR A CA 1
ATOM 4762 C C . TYR A 1 622 ? -9.748 -12.117 -4.962 1.00 91.62 622 TYR A C 1
ATOM 4764 O O . TYR A 1 622 ? -8.833 -12.049 -4.136 1.00 91.62 622 TYR A O 1
ATOM 4772 N N . LEU A 1 623 ? -10.850 -12.856 -4.777 1.00 90.06 623 LEU A N 1
ATOM 4773 C CA . LEU A 1 623 ? -11.116 -13.690 -3.603 1.00 90.06 623 LEU A CA 1
ATOM 4774 C C . LEU A 1 623 ? -10.385 -15.040 -3.655 1.00 90.06 623 LEU A C 1
ATOM 4776 O O . LEU A 1 623 ? -9.979 -15.549 -2.613 1.00 90.06 623 LEU A O 1
ATOM 4780 N N . HIS A 1 624 ? -10.180 -15.619 -4.845 1.00 89.19 624 HIS A N 1
ATOM 4781 C CA . HIS A 1 624 ? -9.450 -16.887 -5.002 1.00 89.19 624 HIS A CA 1
ATOM 4782 C C . HIS A 1 624 ? -7.942 -16.737 -4.747 1.00 89.19 624 HIS A C 1
ATOM 4784 O O . HIS A 1 624 ? -7.306 -17.674 -4.259 1.00 89.19 624 HIS A O 1
ATOM 4790 N N . GLN A 1 625 ? -7.366 -15.573 -5.063 1.00 86.12 625 GLN A N 1
ATOM 4791 C CA . GLN A 1 625 ? -5.961 -15.243 -4.805 1.00 86.12 625 GLN A CA 1
ATOM 4792 C C . GLN A 1 625 ? -5.847 -14.005 -3.897 1.00 86.12 625 GLN A C 1
ATOM 4794 O O . GLN A 1 625 ? -5.434 -12.933 -4.350 1.00 86.12 625 GLN A O 1
ATOM 4799 N N . PRO A 1 626 ? -6.218 -14.123 -2.609 1.00 90.25 626 PRO A N 1
ATOM 4800 C CA . PRO A 1 626 ? -6.277 -12.973 -1.727 1.00 90.25 626 PRO A CA 1
ATOM 4801 C C . PRO A 1 626 ? -4.869 -12.443 -1.426 1.00 90.25 626 PRO A C 1
ATOM 4803 O O . PRO A 1 626 ? -3.943 -13.205 -1.145 1.00 90.25 626 PRO A O 1
ATOM 4806 N N . SER A 1 627 ? -4.712 -11.125 -1.496 1.00 93.81 627 SER A N 1
ATOM 4807 C CA . SER A 1 627 ? -3.501 -10.375 -1.171 1.00 93.81 627 SER A CA 1
ATOM 4808 C C . SER A 1 627 ? -3.886 -8.949 -0.766 1.00 93.81 627 SER A C 1
ATOM 4810 O O . SER A 1 627 ? -5.020 -8.532 -0.978 1.00 93.81 627 SER A O 1
ATOM 4812 N N . ILE A 1 628 ? -2.953 -8.160 -0.225 1.00 93.81 628 ILE A N 1
ATOM 4813 C CA . ILE A 1 628 ? -3.227 -6.739 0.070 1.00 93.81 628 ILE A CA 1
ATOM 4814 C C . ILE A 1 628 ? -3.626 -5.986 -1.212 1.00 93.81 628 ILE A C 1
ATOM 4816 O O . ILE A 1 628 ? -4.577 -5.216 -1.196 1.00 93.81 628 ILE A O 1
ATOM 4820 N N . GLY A 1 629 ? -2.973 -6.265 -2.345 1.00 94.38 629 GLY A N 1
ATOM 4821 C CA . GLY A 1 629 ? -3.346 -5.660 -3.626 1.00 94.38 629 GLY A CA 1
ATOM 4822 C C . GLY A 1 629 ? -4.742 -6.063 -4.109 1.00 94.38 629 GLY A C 1
ATOM 4823 O O . GLY A 1 629 ? -5.449 -5.239 -4.679 1.00 94.38 629 GLY A O 1
ATOM 4824 N N . SER A 1 630 ? -5.182 -7.298 -3.838 1.00 94.44 630 SER A N 1
ATOM 4825 C CA . SER A 1 630 ? -6.544 -7.713 -4.191 1.00 94.44 630 SER A CA 1
ATOM 4826 C C . SER A 1 630 ? -7.603 -7.128 -3.251 1.00 94.44 630 SER A C 1
ATOM 4828 O O . SER A 1 630 ? -8.727 -6.909 -3.697 1.00 94.44 630 SER A O 1
ATOM 4830 N N . LEU A 1 631 ? -7.251 -6.793 -2.000 1.00 94.88 631 LEU A N 1
ATOM 4831 C CA . LEU A 1 631 ? -8.104 -5.981 -1.124 1.00 94.88 631 LEU A CA 1
ATOM 4832 C C . LEU A 1 631 ? -8.290 -4.570 -1.688 1.00 94.88 631 LEU A C 1
ATOM 4834 O O . LEU A 1 631 ? -9.417 -4.091 -1.724 1.00 94.88 631 LEU A O 1
ATOM 4838 N N . VAL A 1 632 ? -7.224 -3.937 -2.191 1.00 95.31 632 VAL A N 1
ATOM 4839 C CA . VAL A 1 632 ? -7.332 -2.629 -2.862 1.00 95.31 632 VAL A CA 1
ATOM 4840 C C . VAL A 1 632 ? -8.279 -2.728 -4.064 1.00 95.31 632 VAL A C 1
ATOM 4842 O O . VAL A 1 632 ? -9.259 -1.994 -4.142 1.00 95.31 632 VAL A O 1
ATOM 4845 N N . LEU A 1 633 ? -8.084 -3.706 -4.956 1.00 95.06 633 LEU A N 1
ATOM 4846 C CA . LEU A 1 633 ? -8.988 -3.918 -6.100 1.00 95.06 633 LEU A CA 1
ATOM 4847 C C . LEU A 1 633 ? -10.447 -4.143 -5.678 1.00 95.06 633 LEU A C 1
ATOM 4849 O O . LEU A 1 633 ? -11.372 -3.620 -6.303 1.00 95.06 633 LEU A O 1
ATOM 4853 N N . LEU A 1 634 ? -10.660 -4.925 -4.620 1.00 94.56 634 LEU A N 1
ATOM 4854 C CA . LEU A 1 634 ? -11.985 -5.200 -4.083 1.00 94.56 634 LEU A CA 1
ATOM 4855 C C . LEU A 1 634 ? -12.644 -3.928 -3.533 1.00 94.56 634 LEU A C 1
ATOM 4857 O O . LEU A 1 634 ? -13.794 -3.666 -3.867 1.00 94.56 634 LEU A O 1
ATOM 4861 N N . ALA A 1 635 ? -11.928 -3.125 -2.741 1.00 93.56 635 ALA A N 1
ATOM 4862 C CA . ALA A 1 635 ? -12.456 -1.901 -2.137 1.00 93.56 635 ALA A CA 1
ATOM 4863 C C . ALA A 1 635 ? -12.885 -0.857 -3.180 1.00 93.56 635 ALA A C 1
ATOM 4865 O O . ALA A 1 635 ? -13.883 -0.168 -2.974 1.00 93.56 635 ALA A O 1
ATOM 4866 N N . HIS A 1 636 ? -12.158 -0.781 -4.298 1.00 92.62 636 HIS A N 1
ATOM 4867 C CA . HIS A 1 636 ? -12.452 0.112 -5.423 1.00 92.62 636 HIS A CA 1
ATOM 4868 C C . HIS A 1 636 ? -13.491 -0.456 -6.407 1.00 92.62 636 HIS A C 1
ATOM 4870 O O . HIS A 1 636 ? -13.959 0.251 -7.299 1.00 92.62 636 HIS A O 1
ATOM 4876 N N . SER A 1 637 ? -13.886 -1.724 -6.267 1.00 90.44 637 SER A N 1
ATOM 4877 C CA . SER A 1 637 ? -14.942 -2.304 -7.097 1.00 90.44 637 SER A CA 1
ATOM 4878 C C . SER A 1 637 ? -16.299 -1.727 -6.697 1.00 90.44 637 SER A C 1
ATOM 4880 O O . SER A 1 637 ? -16.626 -1.674 -5.514 1.00 90.44 637 SER A O 1
ATOM 4882 N N . GLU A 1 638 ? -17.120 -1.335 -7.679 1.00 76.12 638 GLU A N 1
ATOM 4883 C CA . GLU A 1 638 ? -18.358 -0.602 -7.396 1.00 76.12 638 GLU A CA 1
ATOM 4884 C C . GLU A 1 638 ? -19.272 -1.348 -6.413 1.00 76.12 638 GLU A C 1
ATOM 4886 O O . GLU A 1 638 ? -19.894 -0.706 -5.567 1.00 76.12 638 GLU A O 1
ATOM 4891 N N . HIS A 1 639 ? -19.427 -2.671 -6.552 1.00 79.69 639 HIS A N 1
ATOM 4892 C CA . HIS A 1 639 ? -20.372 -3.476 -5.771 1.00 79.69 639 HIS A CA 1
ATOM 4893 C C . HIS A 1 639 ? -19.756 -4.844 -5.435 1.00 79.69 639 HIS A C 1
ATOM 4895 O O . HIS A 1 639 ? -19.506 -5.645 -6.334 1.00 79.69 639 HIS A O 1
ATOM 4901 N N . TYR A 1 640 ? -19.576 -5.145 -4.148 1.00 84.31 640 TYR A N 1
ATOM 4902 C CA . TYR A 1 640 ? -19.216 -6.479 -3.661 1.00 84.31 640 TYR A CA 1
ATOM 4903 C C . TYR A 1 640 ? -20.088 -6.870 -2.464 1.00 84.31 640 TYR A C 1
ATOM 4905 O O . TYR A 1 640 ? -20.418 -6.039 -1.619 1.00 84.31 640 TYR A O 1
ATOM 4913 N N . ASP A 1 641 ? -20.451 -8.150 -2.391 1.00 81.69 641 ASP A N 1
ATOM 4914 C CA . ASP A 1 641 ? -21.070 -8.758 -1.215 1.00 81.69 641 ASP A CA 1
ATOM 4915 C C . ASP A 1 641 ? -20.227 -9.962 -0.811 1.00 81.69 641 ASP A C 1
ATOM 4917 O O . ASP A 1 641 ? -20.144 -10.949 -1.541 1.00 81.69 641 ASP A O 1
ATOM 4921 N N . LEU A 1 642 ? -19.544 -9.837 0.325 1.00 82.75 642 LEU A N 1
ATOM 4922 C CA . LEU A 1 642 ? -18.610 -10.854 0.782 1.00 82.75 642 LEU A CA 1
ATOM 4923 C C . LEU A 1 642 ? -19.286 -11.993 1.536 1.00 82.75 642 LEU A C 1
ATOM 4925 O O . LEU A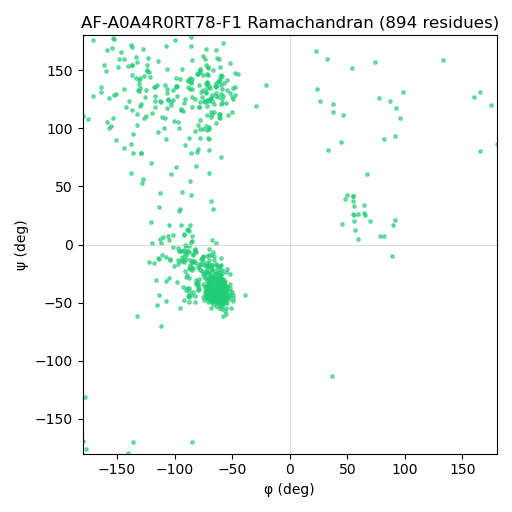 1 642 ? -18.664 -13.039 1.633 1.00 82.75 642 LEU A O 1
ATOM 4929 N N . GLY A 1 643 ? -20.504 -11.839 2.072 1.00 78.12 643 GLY A N 1
ATOM 4930 C CA . GLY A 1 643 ? -21.200 -12.903 2.813 1.00 78.12 643 GLY A CA 1
ATOM 4931 C C . GLY A 1 643 ? -20.277 -13.789 3.678 1.00 78.12 643 GLY A C 1
ATOM 4932 O O . GLY A 1 643 ? -19.664 -13.322 4.638 1.00 78.12 643 GLY A O 1
ATOM 4933 N N . SER A 1 644 ? -20.152 -15.072 3.312 1.00 74.31 644 SER A N 1
ATOM 4934 C CA . SER A 1 644 ? -19.252 -16.051 3.952 1.00 74.31 644 SER A CA 1
ATOM 4935 C C . SER A 1 644 ? -17.767 -15.913 3.587 1.00 74.31 644 SER A C 1
ATOM 4937 O O . SER A 1 644 ? -16.902 -16.362 4.339 1.00 74.31 644 SER A O 1
ATOM 4939 N N . ASP A 1 645 ? -17.451 -15.302 2.449 1.00 82.50 645 ASP A N 1
ATOM 4940 C CA . ASP A 1 645 ? -16.088 -15.143 1.936 1.00 82.50 645 ASP A CA 1
ATOM 4941 C C . ASP A 1 645 ? -15.278 -14.123 2.745 1.00 82.50 645 ASP A C 1
ATOM 4943 O O . ASP A 1 645 ? -14.046 -14.155 2.715 1.00 82.50 645 ASP A O 1
ATOM 4947 N N . LEU A 1 646 ? -15.931 -13.282 3.557 1.00 86.25 646 LEU A N 1
ATOM 4948 C CA . LEU A 1 646 ? -15.264 -12.348 4.470 1.00 86.25 646 LEU A CA 1
ATOM 4949 C C . LEU A 1 646 ? -14.267 -13.061 5.403 1.00 86.25 646 LEU A C 1
ATOM 4951 O O . LEU A 1 646 ? -13.169 -12.558 5.650 1.00 86.25 646 LEU A O 1
ATOM 4955 N N . SER A 1 647 ? -14.601 -14.266 5.879 1.00 84.75 647 SER A N 1
ATOM 4956 C CA . SER A 1 647 ? -13.705 -15.053 6.736 1.00 84.75 647 SER A CA 1
ATOM 4957 C C . SER A 1 647 ? -12.416 -15.471 6.021 1.00 84.75 647 SER A C 1
ATOM 4959 O O . SER A 1 647 ? -11.367 -15.562 6.659 1.00 84.75 647 SER A O 1
ATOM 4961 N N . SER A 1 648 ? -12.456 -15.671 4.699 1.00 87.44 648 SER A N 1
ATOM 4962 C CA . SER A 1 648 ? -11.266 -16.006 3.903 1.00 87.44 648 SER A CA 1
ATOM 4963 C C . SER A 1 648 ? -10.280 -14.833 3.800 1.00 87.44 648 SER A C 1
ATOM 4965 O O . SER A 1 648 ? -9.065 -15.043 3.727 1.00 87.44 648 SER A O 1
ATOM 4967 N N . LEU A 1 649 ? -10.792 -13.598 3.880 1.00 91.25 649 LEU A N 1
ATOM 4968 C CA . LEU A 1 649 ? -10.012 -12.364 3.794 1.00 91.25 649 LEU A CA 1
ATOM 4969 C C . LEU A 1 649 ? -9.440 -11.905 5.138 1.00 91.25 649 LEU A C 1
ATOM 4971 O O . LEU A 1 649 ? -8.537 -11.070 5.149 1.00 91.25 649 LEU A O 1
ATOM 4975 N N . LEU A 1 650 ? -9.904 -12.463 6.264 1.00 90.25 650 LEU A N 1
ATOM 4976 C CA . LEU A 1 650 ? -9.546 -12.011 7.614 1.00 90.25 650 LEU A CA 1
ATOM 4977 C C . LEU A 1 650 ? -8.036 -11.853 7.811 1.00 90.25 650 LEU A C 1
ATOM 4979 O O . LEU A 1 650 ? -7.584 -10.817 8.283 1.00 90.25 650 LEU A O 1
ATOM 4983 N N . ARG A 1 651 ? -7.238 -12.853 7.416 1.00 92.88 651 ARG A N 1
ATOM 4984 C CA . ARG A 1 651 ? -5.775 -12.796 7.588 1.00 92.88 651 ARG A CA 1
ATOM 4985 C C . ARG A 1 651 ? -5.142 -11.610 6.858 1.00 92.88 651 ARG A C 1
ATOM 4987 O O . ARG A 1 651 ? -4.188 -11.034 7.365 1.00 92.88 651 ARG A O 1
ATOM 4994 N N . TRP A 1 652 ? -5.674 -11.247 5.694 1.00 93.94 652 TRP A N 1
ATOM 4995 C CA . TRP A 1 652 ? -5.163 -10.151 4.874 1.00 93.94 652 TRP A CA 1
ATOM 4996 C C . TRP A 1 652 ? -5.633 -8.793 5.381 1.00 93.94 652 TRP A C 1
ATOM 4998 O O . TRP A 1 652 ? -4.832 -7.867 5.416 1.00 93.94 652 TRP A O 1
ATOM 5008 N N . LEU A 1 653 ? -6.885 -8.700 5.838 1.00 94.56 653 LEU A N 1
ATOM 5009 C CA . LEU A 1 653 ? -7.421 -7.505 6.493 1.00 94.56 653 LEU A CA 1
ATOM 5010 C C . LEU A 1 653 ? -6.644 -7.198 7.779 1.00 94.56 653 LEU A C 1
ATOM 5012 O O . LEU A 1 653 ? -6.202 -6.073 7.978 1.00 94.56 653 LEU A O 1
ATOM 5016 N N . LEU A 1 654 ? -6.398 -8.209 8.621 1.00 94.12 654 LEU A N 1
ATOM 5017 C CA . LEU A 1 654 ? -5.593 -8.044 9.834 1.00 94.12 654 LEU A CA 1
ATOM 5018 C C . LEU A 1 654 ? -4.160 -7.626 9.504 1.00 94.12 654 LEU A C 1
ATOM 5020 O O . LEU A 1 654 ? -3.667 -6.680 10.109 1.00 94.12 654 LEU A O 1
ATOM 5024 N N . ALA A 1 655 ? -3.516 -8.283 8.532 1.00 94.00 655 ALA A N 1
ATOM 5025 C CA . ALA A 1 655 ? -2.171 -7.911 8.106 1.00 94.00 655 ALA A CA 1
ATOM 5026 C C . ALA A 1 655 ? -2.126 -6.457 7.613 1.00 94.00 655 ALA A C 1
ATOM 5028 O O . ALA A 1 655 ? -1.296 -5.697 8.090 1.00 94.00 655 ALA A O 1
ATOM 5029 N N . SER A 1 656 ? -3.055 -6.064 6.735 1.00 94.62 656 SER A N 1
ATOM 5030 C CA . SER A 1 656 ? -3.177 -4.704 6.194 1.00 94.62 656 SER A CA 1
ATOM 5031 C C . SER A 1 656 ? -3.329 -3.647 7.291 1.00 94.62 656 SER A C 1
ATOM 5033 O O . SER A 1 656 ? -2.608 -2.648 7.275 1.00 94.62 656 SER A O 1
ATOM 5035 N N . ILE A 1 657 ? -4.208 -3.887 8.270 1.00 93.44 657 ILE A N 1
ATOM 5036 C CA . ILE A 1 657 ? -4.436 -2.959 9.385 1.00 93.44 657 ILE A CA 1
ATOM 5037 C C . ILE A 1 657 ? -3.202 -2.888 10.293 1.00 93.44 657 ILE A C 1
ATOM 5039 O O . ILE A 1 657 ? -2.774 -1.797 10.660 1.00 93.44 657 ILE A O 1
ATOM 5043 N N . GLN A 1 658 ? -2.595 -4.030 10.631 1.00 91.00 658 GLN A N 1
ATOM 5044 C CA . GLN A 1 658 ? -1.418 -4.090 11.506 1.00 91.00 658 GLN A CA 1
ATOM 5045 C C . GLN A 1 658 ? -0.183 -3.433 10.885 1.00 91.00 658 GLN A C 1
ATOM 5047 O O . GLN A 1 658 ? 0.594 -2.804 11.598 1.00 91.00 658 GLN A O 1
ATOM 5052 N N . THR A 1 659 ? 0.013 -3.570 9.572 1.00 90.94 659 THR A N 1
ATOM 5053 C CA . THR A 1 659 ? 1.136 -2.942 8.861 1.00 90.94 659 THR A CA 1
ATOM 5054 C C . THR A 1 659 ? 0.830 -1.526 8.384 1.00 90.94 659 THR A C 1
ATOM 5056 O O . THR A 1 659 ? 1.705 -0.899 7.789 1.00 90.94 659 THR A O 1
ATOM 5059 N N . ASN A 1 660 ? -0.384 -1.019 8.628 1.00 89.44 660 ASN A N 1
ATOM 5060 C CA . ASN A 1 660 ? -0.870 0.258 8.107 1.00 89.44 660 ASN A CA 1
ATOM 5061 C C . ASN A 1 660 ? -0.651 0.398 6.583 1.00 89.44 660 ASN A C 1
ATOM 5063 O O . ASN A 1 660 ? -0.181 1.420 6.084 1.00 89.44 660 ASN A O 1
ATOM 5067 N N . THR A 1 661 ? -0.926 -0.674 5.837 1.00 90.81 661 THR A N 1
ATOM 5068 C CA . THR A 1 661 ? -0.819 -0.712 4.368 1.00 90.81 661 THR A CA 1
ATOM 5069 C C . THR A 1 661 ? -2.197 -0.968 3.787 1.00 90.81 661 THR A C 1
ATOM 5071 O O . THR A 1 661 ? -2.781 -1.999 4.119 1.00 90.81 661 THR A O 1
ATOM 5074 N N . ALA A 1 662 ? -2.695 -0.093 2.913 1.00 92.75 662 ALA A N 1
ATOM 5075 C CA . ALA A 1 662 ? -4.080 -0.124 2.425 1.00 92.75 662 ALA A CA 1
ATOM 5076 C C . ALA A 1 662 ? -5.126 -0.093 3.567 1.00 92.75 662 ALA A C 1
ATOM 5078 O O . ALA A 1 662 ? -6.076 -0.882 3.601 1.00 92.75 662 ALA A O 1
ATOM 5079 N N . LEU A 1 663 ? -4.883 0.749 4.584 1.00 92.94 663 LEU A N 1
ATOM 5080 C CA . LEU A 1 663 ? -5.753 0.851 5.759 1.00 92.94 663 LEU A CA 1
ATOM 5081 C C . LEU A 1 663 ? -7.142 1.376 5.372 1.00 92.94 663 LEU A C 1
ATOM 5083 O O . LEU A 1 663 ? -8.139 0.814 5.818 1.00 92.94 663 LEU A O 1
ATOM 5087 N N . ASP A 1 664 ? -7.211 2.414 4.539 1.00 92.25 664 ASP A N 1
ATOM 5088 C CA . ASP A 1 664 ? -8.467 3.030 4.096 1.00 92.25 664 ASP A CA 1
ATOM 5089 C C . ASP A 1 664 ? -9.356 2.017 3.352 1.00 92.25 664 ASP A C 1
ATOM 5091 O O . ASP A 1 664 ? -10.527 1.831 3.685 1.00 92.25 664 ASP A O 1
ATOM 5095 N N . GLU A 1 665 ? -8.775 1.250 2.431 1.00 94.31 665 GLU A N 1
ATOM 5096 C CA . GLU A 1 665 ? -9.443 0.186 1.682 1.00 94.31 665 GLU A CA 1
ATOM 5097 C C . GLU A 1 665 ? -9.944 -0.932 2.604 1.00 94.31 665 GLU A C 1
ATOM 5099 O O . GLU A 1 665 ? -11.098 -1.363 2.510 1.00 94.31 665 GLU A O 1
ATOM 5104 N N . SER A 1 666 ? -9.105 -1.377 3.544 1.00 95.06 666 SER A N 1
ATOM 5105 C CA . SER A 1 666 ? -9.481 -2.395 4.528 1.00 95.06 666 SER A CA 1
ATOM 5106 C C . SER A 1 666 ? -10.614 -1.928 5.443 1.00 95.06 666 SER A C 1
ATOM 5108 O O . SER A 1 666 ? -11.542 -2.696 5.719 1.00 95.06 666 SER A O 1
ATOM 5110 N N . LEU A 1 667 ? -10.586 -0.670 5.890 1.00 94.31 667 LEU A N 1
ATOM 5111 C CA . LEU A 1 667 ? -11.662 -0.080 6.685 1.00 94.31 667 LEU A CA 1
ATOM 5112 C C . LEU A 1 667 ? -12.953 0.047 5.867 1.00 94.31 667 LEU A C 1
ATOM 5114 O O . LEU A 1 667 ? -14.020 -0.276 6.388 1.00 94.31 667 LEU A O 1
ATOM 5118 N N . ALA A 1 668 ? -12.878 0.438 4.592 1.00 93.50 668 ALA A N 1
ATOM 5119 C CA . ALA A 1 668 ? -14.029 0.515 3.691 1.00 93.50 668 ALA A CA 1
ATOM 5120 C C . ALA A 1 668 ? -14.701 -0.856 3.481 1.00 93.50 668 ALA A C 1
ATOM 5122 O O . ALA A 1 668 ? -15.930 -0.971 3.588 1.00 93.50 668 ALA A O 1
ATOM 5123 N N . ILE A 1 669 ? -13.900 -1.906 3.255 1.00 93.88 669 ILE A N 1
ATOM 5124 C CA . ILE A 1 669 ? -14.378 -3.292 3.123 1.00 93.88 669 ILE A CA 1
ATOM 5125 C C . ILE A 1 669 ? -15.072 -3.750 4.398 1.00 93.88 669 ILE A C 1
ATOM 5127 O O . ILE A 1 669 ? -16.187 -4.281 4.345 1.00 93.88 669 ILE A O 1
ATOM 5131 N N . LEU A 1 670 ? -14.439 -3.538 5.550 1.00 93.56 670 LEU A N 1
ATOM 5132 C CA . LEU A 1 670 ? -14.988 -3.953 6.835 1.00 93.56 670 LEU A CA 1
ATOM 5133 C C . LEU A 1 670 ? -16.260 -3.174 7.191 1.00 93.56 670 LEU A C 1
ATOM 5135 O O . LEU A 1 670 ? -17.236 -3.788 7.616 1.00 93.56 670 LEU A O 1
ATOM 5139 N N . LEU A 1 671 ? -16.297 -1.856 6.971 1.00 92.06 671 LEU A N 1
ATOM 5140 C CA . LEU A 1 671 ? -17.490 -1.036 7.205 1.00 92.06 671 LEU A CA 1
ATOM 5141 C C . LEU A 1 671 ? -18.672 -1.536 6.375 1.00 92.06 671 LEU A C 1
ATOM 5143 O O . LEU A 1 671 ? -19.738 -1.794 6.934 1.00 92.06 671 LEU A O 1
ATOM 5147 N N . THR A 1 672 ? -18.472 -1.735 5.071 1.00 90.62 672 THR A N 1
ATOM 5148 C CA . THR A 1 672 ? -19.516 -2.231 4.163 1.00 90.62 672 THR A CA 1
ATOM 5149 C C . THR A 1 672 ? -19.997 -3.620 4.582 1.00 90.62 672 THR A C 1
ATOM 5151 O O . THR A 1 672 ? -21.197 -3.853 4.737 1.00 90.62 672 THR A O 1
ATOM 5154 N N . SER A 1 673 ? -19.063 -4.537 4.835 1.00 90.00 673 SER A N 1
ATOM 5155 C CA . SER A 1 673 ? -19.381 -5.939 5.119 1.00 90.00 673 SER A CA 1
ATOM 5156 C C . SER A 1 673 ? -20.077 -6.112 6.467 1.00 90.00 673 SER A C 1
ATOM 5158 O O . SER A 1 673 ? -21.127 -6.747 6.545 1.00 90.00 673 SER A O 1
ATOM 5160 N N . LEU A 1 674 ? -19.540 -5.513 7.535 1.00 89.50 674 LEU A N 1
ATOM 5161 C CA . LEU A 1 674 ? -20.127 -5.631 8.870 1.00 89.50 674 LEU A CA 1
ATOM 5162 C C . LEU A 1 674 ? -21.470 -4.900 8.971 1.00 89.50 674 LEU A C 1
ATOM 5164 O O . LEU A 1 674 ? -22.360 -5.350 9.696 1.00 89.50 674 LEU A O 1
ATOM 5168 N N . PHE A 1 675 ? -21.649 -3.802 8.229 1.00 89.12 675 PHE A N 1
ATOM 5169 C CA . PHE A 1 675 ? -22.926 -3.096 8.185 1.00 89.12 675 PHE A CA 1
ATOM 5170 C C . PHE A 1 675 ? -23.998 -3.957 7.520 1.00 89.12 675 PHE A C 1
ATOM 5172 O O . PHE A 1 675 ? -25.084 -4.118 8.079 1.00 89.12 675 PHE A O 1
ATOM 5179 N N . ASN A 1 676 ? -23.678 -4.564 6.375 1.00 86.38 676 ASN A N 1
ATOM 5180 C CA . ASN A 1 676 ? -24.590 -5.457 5.665 1.00 86.38 676 ASN A CA 1
ATOM 5181 C C . ASN A 1 676 ? -24.950 -6.689 6.503 1.00 86.38 676 ASN A C 1
ATOM 5183 O O . ASN A 1 676 ? -26.116 -7.072 6.542 1.00 86.38 676 ASN A O 1
ATOM 5187 N N . ILE A 1 677 ? -23.995 -7.257 7.246 1.00 86.06 677 ILE A N 1
ATOM 5188 C CA . ILE A 1 677 ? -24.252 -8.362 8.183 1.00 86.06 677 ILE A CA 1
ATOM 5189 C C . ILE A 1 677 ? -25.234 -7.930 9.281 1.00 86.06 677 ILE A C 1
ATOM 5191 O O . ILE A 1 677 ? -26.231 -8.616 9.522 1.00 86.06 677 ILE A O 1
ATOM 5195 N N . LYS A 1 678 ? -25.006 -6.767 9.908 1.00 85.62 678 LYS A N 1
ATOM 5196 C CA . LYS A 1 678 ? -25.895 -6.233 10.953 1.00 85.62 678 LYS A CA 1
ATOM 5197 C C . LYS A 1 678 ? -27.297 -5.917 10.426 1.00 85.62 678 LYS A C 1
ATOM 5199 O O . LYS A 1 678 ? -28.276 -6.140 11.132 1.00 85.62 678 LYS A O 1
ATOM 5204 N N . ALA A 1 679 ? -27.404 -5.392 9.207 1.00 83.81 679 ALA A N 1
ATOM 5205 C CA . ALA A 1 679 ? -28.682 -5.069 8.578 1.00 83.81 679 ALA A CA 1
ATOM 5206 C C . ALA A 1 679 ? -29.429 -6.317 8.067 1.00 83.81 679 ALA A C 1
ATOM 5208 O O . ALA A 1 679 ? -30.660 -6.346 8.088 1.00 83.81 679 ALA A O 1
ATOM 5209 N N . GLY A 1 680 ? -28.692 -7.331 7.601 1.00 73.06 680 GLY A N 1
ATOM 5210 C CA . GLY A 1 680 ? -29.216 -8.524 6.934 1.00 73.06 680 GLY A CA 1
ATOM 5211 C C . GLY A 1 680 ? -29.660 -9.654 7.865 1.00 73.06 680 GLY A C 1
ATOM 5212 O O . GLY A 1 680 ? -30.494 -10.455 7.457 1.00 73.06 680 GLY A O 1
ATOM 5213 N N . ASN A 1 681 ? -29.177 -9.713 9.113 1.00 59.50 681 ASN A N 1
ATOM 5214 C CA . ASN A 1 681 ? -29.559 -10.720 10.121 1.00 59.50 681 ASN A CA 1
ATOM 5215 C C . ASN A 1 681 ? -29.350 -12.196 9.681 1.00 59.50 681 ASN A C 1
ATOM 5217 O O . ASN A 1 681 ? -29.999 -13.094 10.217 1.00 59.50 681 ASN A O 1
ATOM 5221 N N . THR A 1 682 ? -28.496 -12.460 8.679 1.00 51.47 682 THR A N 1
ATOM 5222 C CA . THR A 1 682 ? -28.447 -13.741 7.938 1.00 51.47 682 THR A CA 1
ATOM 5223 C C . THR A 1 682 ? -27.176 -14.578 8.104 1.00 51.47 682 THR A C 1
ATOM 5225 O O . THR A 1 682 ? -27.202 -15.745 7.713 1.00 51.47 682 THR A O 1
ATOM 5228 N N . LEU A 1 683 ? -26.088 -14.061 8.686 1.00 58.97 683 LEU A N 1
ATOM 5229 C CA . LEU A 1 683 ? -24.886 -14.856 8.975 1.00 58.97 683 LEU A CA 1
ATOM 5230 C C . LEU A 1 683 ? -24.448 -14.689 10.432 1.00 58.97 683 LEU A C 1
ATOM 5232 O O . LEU A 1 683 ? -24.094 -13.587 10.850 1.00 58.97 683 LEU A O 1
ATOM 5236 N N . ASP A 1 684 ? -24.405 -15.801 11.170 1.00 66.56 684 ASP A N 1
ATOM 5237 C CA . ASP A 1 684 ? -23.634 -15.896 12.409 1.00 66.56 684 ASP A CA 1
ATOM 5238 C C . ASP A 1 684 ? -22.155 -15.724 12.049 1.00 66.56 684 ASP A C 1
ATOM 5240 O O . ASP A 1 684 ? -21.530 -16.621 11.477 1.00 66.56 684 ASP A O 1
ATOM 5244 N N . VAL A 1 685 ? -21.592 -14.552 12.340 1.00 73.38 685 VAL A N 1
ATOM 5245 C CA . VAL A 1 685 ? -20.159 -14.319 12.151 1.00 73.38 685 VAL A CA 1
ATOM 5246 C C . VAL A 1 685 ? -19.405 -15.134 13.204 1.00 73.38 685 VAL A C 1
ATOM 5248 O O . VAL A 1 685 ? -19.652 -14.947 14.400 1.00 73.38 685 VAL A O 1
ATOM 5251 N N . PRO A 1 686 ? -18.479 -16.027 12.804 1.00 82.50 686 PRO A N 1
ATOM 5252 C CA . PRO A 1 686 ? -17.732 -16.833 13.756 1.00 82.50 686 PRO A CA 1
ATOM 5253 C C . PRO A 1 686 ? -16.977 -15.952 14.764 1.00 82.50 686 PRO A C 1
ATOM 5255 O O . PRO A 1 686 ? -16.353 -14.965 14.362 1.00 82.50 686 PRO A O 1
ATOM 5258 N N . PRO A 1 687 ? -16.943 -16.321 16.057 1.00 84.75 687 PRO A N 1
ATOM 5259 C CA . PRO A 1 687 ? -16.137 -15.626 17.066 1.00 84.75 687 PRO A CA 1
ATOM 5260 C C . PRO A 1 687 ? -14.667 -15.469 16.663 1.00 84.75 687 PRO A C 1
ATOM 5262 O O . PRO A 1 687 ? -14.048 -14.445 16.940 1.00 84.75 687 PRO A O 1
ATOM 5265 N N . GLU A 1 688 ? -14.140 -16.459 15.939 1.00 85.56 688 GLU A N 1
ATOM 5266 C CA . GLU A 1 688 ? -12.784 -16.488 15.384 1.00 85.56 688 GLU A CA 1
ATOM 5267 C C . GLU A 1 688 ? -12.485 -15.316 14.436 1.00 85.56 688 GLU A C 1
ATOM 5269 O O . GLU A 1 688 ? -11.323 -14.975 14.237 1.00 85.56 688 GLU A O 1
ATOM 5274 N N . PHE A 1 689 ? -13.514 -14.682 13.867 1.00 88.00 689 PHE A N 1
ATOM 5275 C CA . PHE A 1 689 ? -13.377 -13.483 13.046 1.00 88.00 689 PHE A CA 1
ATOM 5276 C C . PHE A 1 689 ? -13.394 -12.200 13.884 1.00 88.00 689 PHE A C 1
ATOM 5278 O O . PHE A 1 689 ? -12.568 -11.309 13.689 1.00 88.00 689 PHE A O 1
ATOM 5285 N N . ILE A 1 690 ? -14.329 -12.104 14.830 1.00 90.56 690 ILE A N 1
ATOM 5286 C CA . ILE A 1 690 ? -14.571 -10.879 15.602 1.00 90.56 690 ILE A CA 1
ATOM 5287 C C . ILE A 1 690 ? -13.455 -10.637 16.615 1.00 90.56 690 ILE A C 1
ATOM 5289 O O . ILE A 1 690 ? -12.991 -9.506 16.753 1.00 90.56 690 ILE A O 1
ATOM 5293 N N . ILE A 1 691 ? -13.017 -11.690 17.312 1.00 93.25 691 ILE A N 1
ATOM 5294 C CA . ILE A 1 691 ? -12.038 -11.574 18.395 1.00 93.25 691 ILE A CA 1
ATOM 5295 C C . ILE A 1 691 ? -10.732 -10.943 17.879 1.00 93.25 691 ILE A C 1
ATOM 5297 O O . ILE A 1 691 ? -10.367 -9.888 18.402 1.00 93.25 691 ILE A O 1
ATOM 5301 N N . PRO A 1 692 ? -10.053 -11.466 16.834 1.00 94.19 692 PRO A N 1
ATOM 5302 C CA . PRO A 1 692 ? -8.825 -10.848 16.329 1.00 94.19 692 PRO A CA 1
ATOM 5303 C C . PRO A 1 692 ? -9.035 -9.423 15.817 1.00 94.19 692 PRO A C 1
ATOM 5305 O O . PRO A 1 692 ? -8.167 -8.571 15.989 1.00 94.19 692 PRO A O 1
ATOM 5308 N N . LEU A 1 693 ? -10.194 -9.150 15.208 1.00 93.62 693 LEU A N 1
ATOM 5309 C CA . LEU A 1 693 ? -10.503 -7.831 14.675 1.00 93.62 693 LEU A CA 1
ATOM 5310 C C . LEU A 1 693 ? -10.607 -6.786 15.794 1.00 93.62 693 LEU A C 1
ATOM 5312 O O . LEU A 1 693 ? -9.995 -5.728 15.697 1.00 93.62 693 LEU A O 1
ATOM 5316 N N . VAL A 1 694 ? -11.319 -7.092 16.881 1.00 93.81 694 VAL A N 1
ATOM 5317 C CA . VAL A 1 694 ? -11.432 -6.195 18.043 1.00 93.81 694 VAL A CA 1
ATOM 5318 C C . VAL A 1 694 ? -10.071 -5.953 18.702 1.00 93.81 694 VAL A C 1
ATOM 5320 O O . VAL A 1 694 ? -9.767 -4.812 19.048 1.00 93.81 694 VAL A O 1
ATOM 5323 N N . HIS A 1 695 ? -9.225 -6.983 18.798 1.00 92.12 695 HIS A N 1
ATOM 5324 C CA . HIS A 1 695 ? -7.871 -6.861 19.352 1.00 92.12 695 HIS A CA 1
ATOM 5325 C C . HIS A 1 695 ? -6.961 -5.931 18.538 1.00 92.12 695 HIS A C 1
ATOM 5327 O O . HIS A 1 695 ? -6.070 -5.310 19.109 1.00 92.12 695 HIS A O 1
ATOM 5333 N N . VAL A 1 696 ? -7.176 -5.811 17.223 1.00 93.25 696 VAL A N 1
ATOM 5334 C CA . VAL A 1 696 ? -6.419 -4.880 16.371 1.00 93.25 696 VAL A CA 1
ATOM 5335 C C . VAL A 1 696 ? -7.066 -3.490 16.342 1.00 93.25 696 VAL A C 1
ATOM 5337 O O . VAL A 1 696 ? -6.368 -2.485 16.458 1.00 93.25 696 VAL A O 1
ATOM 5340 N N . LEU A 1 697 ? -8.397 -3.405 16.226 1.00 93.69 697 LEU A N 1
ATOM 5341 C CA . LEU A 1 697 ? -9.110 -2.125 16.132 1.00 93.69 697 LEU A CA 1
ATOM 5342 C C . LEU A 1 697 ? -9.102 -1.334 17.447 1.00 93.69 697 LEU A C 1
ATOM 5344 O O . LEU A 1 697 ? -9.070 -0.110 17.398 1.00 93.69 697 LEU A O 1
ATOM 5348 N N . GLY A 1 698 ? -9.135 -1.999 18.607 1.00 91.88 698 GLY A N 1
ATOM 5349 C CA . GLY A 1 698 ? -9.149 -1.344 19.922 1.00 91.88 698 GLY A CA 1
ATOM 5350 C C . GLY A 1 698 ? -7.943 -0.421 20.147 1.00 91.88 698 GLY A C 1
ATOM 5351 O O . GLY A 1 698 ? -8.128 0.792 20.279 1.00 91.88 698 GLY A O 1
ATOM 5352 N N . PRO A 1 699 ? -6.705 -0.950 20.126 1.00 90.75 699 PRO A N 1
ATOM 5353 C CA . PRO A 1 699 ? -5.490 -0.142 20.239 1.00 90.75 699 PRO A CA 1
ATOM 5354 C C . PRO A 1 699 ? -5.384 0.940 19.160 1.00 90.75 699 PRO A C 1
ATOM 5356 O O . PRO A 1 699 ? -4.988 2.070 19.450 1.00 90.75 699 PRO A O 1
ATOM 5359 N N . LEU A 1 700 ? -5.782 0.629 17.921 1.00 90.44 700 LEU A N 1
ATOM 5360 C CA . LEU A 1 700 ? -5.690 1.567 16.803 1.00 90.44 700 LEU A CA 1
ATOM 5361 C C . LEU A 1 700 ? -6.680 2.737 16.944 1.00 90.44 700 LEU A C 1
ATOM 5363 O O . LEU A 1 700 ? -6.313 3.882 16.689 1.00 90.44 700 LEU A O 1
ATOM 5367 N N . ALA A 1 701 ? -7.903 2.486 17.426 1.00 91.00 701 ALA A N 1
ATOM 5368 C CA . ALA A 1 701 ? -8.896 3.529 17.697 1.00 91.00 701 ALA A CA 1
ATOM 5369 C C . ALA A 1 701 ? -8.398 4.539 18.741 1.00 91.00 701 ALA A C 1
ATOM 5371 O O . ALA A 1 701 ? -8.709 5.728 18.653 1.00 91.00 701 ALA A O 1
ATOM 5372 N N . GLY A 1 702 ? -7.623 4.061 19.717 1.00 86.19 702 GLY A N 1
ATOM 5373 C CA . GLY A 1 702 ? -7.088 4.868 20.807 1.00 86.19 702 GLY A CA 1
ATOM 5374 C C . GLY A 1 702 ? -5.769 5.584 20.510 1.00 86.19 702 GLY A C 1
ATOM 5375 O O . GLY A 1 702 ? -5.449 6.523 21.234 1.00 86.19 702 GLY A O 1
ATOM 5376 N N . SER A 1 703 ? -5.001 5.156 19.501 1.00 86.81 703 SER A N 1
ATOM 5377 C CA . SER A 1 703 ? -3.625 5.640 19.266 1.00 86.81 703 SER A CA 1
ATOM 5378 C C . SER A 1 703 ? -3.376 6.278 17.894 1.00 86.81 703 SER A C 1
ATOM 5380 O O . SER A 1 703 ? -2.376 6.974 17.734 1.00 86.81 703 SER A O 1
ATOM 5382 N N . HIS A 1 704 ? -4.265 6.103 16.906 1.00 89.12 704 HIS A N 1
ATOM 5383 C CA . HIS A 1 704 ? -4.041 6.634 15.556 1.00 89.12 704 HIS A CA 1
ATOM 5384 C C . HIS A 1 704 ? -3.938 8.174 15.537 1.00 89.12 704 HIS A C 1
ATOM 5386 O O . HIS A 1 704 ? -4.678 8.870 16.236 1.00 89.12 704 HIS A O 1
ATOM 5392 N N . HIS A 1 705 ? -3.033 8.730 14.725 1.00 87.19 705 HIS A N 1
ATOM 5393 C CA . HIS A 1 705 ? -2.744 10.171 14.717 1.00 87.19 705 HIS A CA 1
ATOM 5394 C C . HIS A 1 705 ? -3.882 11.012 14.119 1.00 87.19 705 HIS A C 1
ATOM 5396 O O . HIS A 1 705 ? -4.227 12.056 14.673 1.00 87.19 705 HIS A O 1
ATOM 5402 N N . ASP A 1 706 ? -4.499 10.536 13.033 1.00 87.19 706 ASP A N 1
ATOM 5403 C CA . ASP A 1 706 ? -5.603 11.235 12.367 1.00 87.19 706 ASP A CA 1
ATOM 5404 C C . ASP A 1 706 ? -6.946 11.066 13.119 1.00 87.19 706 ASP A C 1
ATOM 5406 O O . ASP A 1 706 ? -7.401 9.927 13.304 1.00 87.19 706 ASP A O 1
ATOM 5410 N N . PRO A 1 707 ? -7.615 12.165 13.537 1.00 87.38 707 PRO A N 1
ATOM 5411 C CA . PRO A 1 707 ? -8.887 12.112 14.257 1.00 87.38 707 PRO A CA 1
ATOM 5412 C C . PRO A 1 707 ? -10.051 11.492 13.475 1.00 87.38 707 PRO A C 1
ATOM 5414 O O . PRO A 1 707 ? -10.897 10.835 14.090 1.00 87.38 707 PRO A O 1
ATOM 5417 N N . LEU A 1 708 ? -10.123 11.696 12.154 1.00 86.06 708 LEU A N 1
ATOM 5418 C CA . LEU A 1 708 ? -11.209 11.153 11.329 1.00 86.06 708 LEU A CA 1
ATOM 5419 C C . LEU A 1 708 ? -11.091 9.632 11.226 1.00 86.06 708 LEU A C 1
ATOM 5421 O O . LEU A 1 708 ? -12.048 8.912 11.513 1.00 86.06 708 LEU A O 1
ATOM 5425 N N . THR A 1 709 ? -9.893 9.138 10.936 1.00 89.19 709 THR A N 1
ATOM 5426 C CA . THR A 1 709 ? -9.572 7.710 10.900 1.00 89.19 709 THR A CA 1
ATOM 5427 C C . THR A 1 709 ? -9.812 7.061 12.262 1.00 89.19 709 THR A C 1
ATOM 5429 O O . THR A 1 709 ? -10.467 6.021 12.327 1.00 89.19 709 THR A O 1
ATOM 5432 N N . ARG A 1 710 ? -9.419 7.705 13.378 1.00 90.50 710 ARG A N 1
ATOM 5433 C CA . ARG A 1 710 ? -9.784 7.238 14.735 1.00 90.50 710 ARG A CA 1
ATOM 5434 C C . ARG A 1 710 ? -11.293 7.075 14.898 1.00 90.50 710 ARG A C 1
ATOM 5436 O O . ARG A 1 710 ? -11.747 6.060 15.426 1.00 90.50 710 ARG A O 1
ATOM 5443 N N . HIS A 1 711 ? -12.076 8.057 14.447 1.00 89.31 711 HIS A N 1
ATOM 5444 C CA . HIS A 1 711 ? -13.532 7.987 14.525 1.00 89.31 711 HIS A CA 1
ATOM 5445 C C . HIS A 1 711 ? -14.088 6.808 13.718 1.00 89.31 711 HIS A C 1
ATOM 5447 O O . HIS A 1 711 ? -14.919 6.058 14.231 1.00 89.31 711 HIS A O 1
ATOM 5453 N N . LEU A 1 712 ? -13.614 6.618 12.484 1.00 91.31 712 LEU A N 1
ATOM 5454 C CA . LEU A 1 712 ? -14.024 5.515 11.614 1.00 91.31 712 LEU A CA 1
ATOM 5455 C C . LEU A 1 712 ? -13.694 4.152 12.233 1.00 91.31 712 LEU A C 1
ATOM 5457 O O . LEU A 1 712 ? -14.565 3.284 12.302 1.00 91.31 712 LEU A O 1
ATOM 5461 N N . ILE A 1 713 ? -12.479 3.986 12.758 1.00 94.06 713 ILE A N 1
ATOM 5462 C CA . ILE A 1 713 ? -12.044 2.759 13.437 1.00 94.06 713 ILE A CA 1
ATOM 5463 C C . ILE A 1 713 ? -12.902 2.506 14.678 1.00 94.06 713 ILE A C 1
ATOM 5465 O O . ILE A 1 713 ? -13.374 1.388 14.873 1.00 94.06 713 ILE A O 1
ATOM 5469 N N . PHE A 1 714 ? -13.175 3.527 15.496 1.00 92.94 714 PHE A N 1
ATOM 5470 C CA . PHE A 1 714 ? -14.040 3.381 16.668 1.00 92.94 714 PHE A CA 1
ATOM 5471 C C . PHE A 1 714 ? -15.472 2.975 16.285 1.00 92.94 714 PHE A C 1
ATOM 5473 O O . PHE A 1 714 ? -16.094 2.135 16.941 1.00 92.94 714 PHE A O 1
ATOM 5480 N N . ARG A 1 715 ? -16.012 3.531 15.195 1.00 91.50 715 ARG A N 1
ATOM 5481 C CA . ARG A 1 715 ? -17.325 3.138 14.665 1.00 91.50 715 ARG A CA 1
ATOM 5482 C C . ARG A 1 715 ? -17.327 1.702 14.168 1.00 91.50 715 ARG A C 1
ATOM 5484 O O . ARG A 1 715 ? -18.275 0.971 14.452 1.00 91.50 715 ARG A O 1
ATOM 5491 N N . LEU A 1 716 ? -16.262 1.286 13.494 1.00 93.94 716 LEU A N 1
ATOM 5492 C CA . LEU A 1 716 ? -16.092 -0.087 13.051 1.00 93.94 716 LEU A CA 1
ATOM 5493 C C . LEU A 1 716 ? -15.960 -1.059 14.235 1.00 93.94 716 LEU A C 1
ATOM 5495 O O . LEU A 1 716 ? -16.585 -2.116 14.226 1.00 93.94 716 LEU A O 1
ATOM 5499 N N . LEU A 1 717 ? -15.227 -0.677 15.283 1.00 95.06 717 LEU A N 1
ATOM 5500 C CA . LEU A 1 717 ? -15.105 -1.423 16.536 1.00 95.06 717 LEU A CA 1
ATOM 5501 C C . LEU A 1 717 ? -16.468 -1.601 17.221 1.00 95.06 717 LEU A C 1
ATOM 5503 O O . LEU A 1 717 ? -16.839 -2.715 17.586 1.00 95.06 717 LEU A O 1
ATOM 5507 N N . SER A 1 718 ? -17.242 -0.520 17.352 1.00 93.50 718 SER A N 1
ATOM 5508 C CA . SER A 1 718 ? -18.611 -0.557 17.885 1.00 93.50 718 SER A CA 1
ATOM 5509 C C . SER A 1 718 ? -19.510 -1.489 17.061 1.00 93.50 718 SER A C 1
ATOM 5511 O O . SER A 1 718 ? -20.252 -2.303 17.619 1.00 93.50 718 SER A O 1
ATOM 5513 N N . LEU A 1 719 ? -19.397 -1.436 15.730 1.00 91.69 719 LEU A N 1
ATOM 5514 C CA . LEU A 1 719 ? -20.140 -2.301 14.822 1.00 91.69 719 LEU A CA 1
ATOM 5515 C C . LEU A 1 719 ? -19.760 -3.779 15.005 1.00 91.69 719 LEU A C 1
ATOM 5517 O O . LEU A 1 719 ? -20.660 -4.600 15.192 1.00 91.69 719 LEU A O 1
ATOM 5521 N N . ALA A 1 720 ? -18.462 -4.096 15.045 1.00 92.81 720 ALA A N 1
ATOM 5522 C CA . ALA A 1 720 ? -17.931 -5.441 15.279 1.00 92.81 720 ALA A CA 1
ATOM 5523 C C . ALA A 1 720 ? -18.367 -6.019 16.637 1.00 92.81 720 ALA A C 1
ATOM 5525 O O . ALA A 1 720 ? -18.765 -7.179 16.722 1.00 92.81 720 ALA A O 1
ATOM 5526 N N . LEU A 1 721 ? -18.370 -5.205 17.695 1.00 93.56 721 LEU A N 1
ATOM 5527 C CA . LEU A 1 721 ? -18.875 -5.614 19.008 1.00 93.56 721 LEU A CA 1
ATOM 5528 C C . LEU A 1 721 ? -20.390 -5.841 18.994 1.00 93.56 721 LEU A C 1
ATOM 5530 O O . LEU A 1 721 ? -20.876 -6.751 19.658 1.00 93.56 721 LEU A O 1
ATOM 5534 N N . SER A 1 722 ? -21.150 -5.042 18.241 1.00 90.62 722 SER A N 1
ATOM 5535 C CA . SER A 1 722 ? -22.613 -5.165 18.194 1.00 90.62 722 SER A CA 1
ATOM 5536 C C . SER A 1 722 ? -23.116 -6.423 17.479 1.00 90.62 722 SER A C 1
ATOM 5538 O O . SER A 1 722 ? -24.219 -6.871 17.770 1.00 90.62 722 SER A O 1
ATOM 5540 N N . ILE A 1 723 ? -22.316 -6.997 16.575 1.00 89.44 723 ILE A N 1
ATOM 5541 C CA . ILE A 1 723 ? -22.622 -8.268 15.897 1.00 89.44 723 ILE A CA 1
ATOM 5542 C C . ILE A 1 723 ? -22.088 -9.492 16.658 1.00 89.44 723 ILE A C 1
ATOM 5544 O O . ILE A 1 723 ? -22.397 -10.624 16.295 1.00 89.44 723 ILE A O 1
ATOM 5548 N N . ALA A 1 724 ? -21.271 -9.286 17.695 1.00 90.62 724 ALA A N 1
ATOM 5549 C CA . ALA A 1 724 ? -20.683 -10.370 18.468 1.00 90.62 724 ALA A CA 1
ATOM 5550 C C . ALA A 1 724 ? -21.732 -11.087 19.334 1.00 90.62 724 ALA A C 1
ATOM 5552 O O . ALA A 1 724 ? -22.620 -10.429 19.892 1.00 90.62 724 ALA A O 1
ATOM 5553 N N . PRO A 1 725 ? -21.609 -12.416 19.536 1.00 90.00 725 PRO A N 1
ATOM 5554 C CA . PRO A 1 725 ? -22.444 -13.125 20.497 1.00 90.00 725 PRO A CA 1
ATOM 5555 C C . PRO A 1 725 ? -22.344 -12.482 21.891 1.00 90.00 725 PRO A C 1
ATOM 5557 O O . PRO A 1 725 ? -21.243 -12.092 22.286 1.00 90.00 725 PRO A O 1
ATOM 5560 N N . PRO A 1 726 ? -23.438 -12.389 22.673 1.00 89.50 726 PRO A N 1
ATOM 5561 C CA . PRO A 1 726 ? -23.461 -11.567 23.885 1.00 89.50 726 PRO A CA 1
ATOM 5562 C C . PRO A 1 726 ? -22.386 -11.904 24.930 1.00 89.50 726 PRO A C 1
ATOM 5564 O O . PRO A 1 726 ? -21.850 -10.994 25.554 1.00 89.50 726 PRO A O 1
ATOM 5567 N N . GLU A 1 727 ? -22.043 -13.184 25.099 1.00 90.81 727 GLU A N 1
ATOM 5568 C CA . GLU A 1 727 ? -20.994 -13.607 26.041 1.00 90.81 727 GLU A CA 1
ATOM 5569 C C . GLU A 1 727 ? -19.596 -13.181 25.573 1.00 90.81 727 GLU A C 1
ATOM 5571 O O . GLU A 1 727 ? -18.820 -12.632 26.349 1.00 90.81 727 GLU A O 1
ATOM 5576 N N . ILE A 1 728 ? -19.308 -13.336 24.278 1.00 92.94 728 ILE A N 1
ATOM 5577 C CA . ILE A 1 728 ? -18.039 -12.900 23.678 1.00 92.94 728 ILE A CA 1
ATOM 5578 C C . ILE A 1 728 ? -17.950 -11.372 23.669 1.00 92.94 728 ILE A C 1
ATOM 5580 O O . ILE A 1 728 ? -16.895 -10.811 23.938 1.00 92.94 728 ILE A O 1
ATOM 5584 N N . ARG A 1 729 ? -19.064 -10.671 23.418 1.00 93.94 729 ARG A N 1
ATOM 5585 C CA . ARG A 1 729 ? -19.128 -9.207 23.526 1.00 93.94 729 ARG A CA 1
ATOM 5586 C C . ARG A 1 729 ? -18.763 -8.744 24.940 1.00 93.94 729 ARG A C 1
ATOM 5588 O O . ARG A 1 729 ? -18.082 -7.733 25.074 1.00 93.94 729 ARG A O 1
ATOM 5595 N N . LEU A 1 730 ? -19.220 -9.451 25.980 1.00 94.19 730 LEU A N 1
ATOM 5596 C CA . LEU A 1 730 ? -18.895 -9.130 27.373 1.00 94.19 730 LEU A CA 1
ATOM 5597 C C . LEU A 1 730 ? -17.403 -9.343 27.660 1.00 94.19 730 LEU A C 1
ATOM 5599 O O . LEU A 1 730 ? -16.781 -8.473 28.264 1.00 94.19 730 LEU A O 1
ATOM 5603 N N . GLU A 1 731 ? -16.843 -10.467 27.210 1.00 94.31 731 GLU A N 1
ATOM 5604 C CA . GLU A 1 731 ? -15.415 -10.786 27.336 1.00 94.31 731 GLU A CA 1
ATOM 5605 C C . GLU A 1 731 ? -14.541 -9.729 26.646 1.00 94.31 731 GLU A C 1
ATOM 5607 O O . GLU A 1 731 ? -13.705 -9.106 27.289 1.00 94.31 731 GLU A O 1
ATOM 5612 N N . LEU A 1 732 ? -14.830 -9.405 25.385 1.00 94.75 732 LEU A N 1
ATOM 5613 C CA . LEU A 1 732 ? -14.083 -8.396 24.629 1.00 94.75 732 LEU A CA 1
ATOM 5614 C C . LEU A 1 732 ? -14.178 -6.991 25.246 1.00 94.75 732 LEU A C 1
ATOM 5616 O O . LEU A 1 732 ? -13.203 -6.244 25.246 1.00 94.75 732 LEU A O 1
ATOM 5620 N N . LEU A 1 733 ? -15.340 -6.607 25.787 1.00 95.25 733 LEU A N 1
ATOM 5621 C CA . LEU A 1 733 ? -15.484 -5.327 26.492 1.00 95.25 733 LEU A CA 1
ATOM 5622 C C . LEU A 1 733 ? -14.715 -5.305 27.814 1.00 95.25 733 LEU A C 1
ATOM 5624 O O . LEU A 1 733 ? -14.199 -4.257 28.194 1.00 95.25 733 LEU A O 1
ATOM 5628 N N . ARG A 1 734 ? -14.625 -6.442 28.510 1.00 94.31 734 ARG A N 1
ATOM 5629 C CA . ARG A 1 734 ? -13.786 -6.583 29.701 1.00 94.31 734 ARG A CA 1
ATOM 5630 C C . ARG A 1 734 ? -12.306 -6.426 29.345 1.00 94.31 734 ARG A C 1
ATOM 5632 O O . ARG A 1 734 ? -11.599 -5.729 30.068 1.00 94.31 734 ARG A O 1
ATOM 5639 N N . ASP A 1 735 ? -11.859 -7.010 28.238 1.00 92.56 735 ASP A N 1
ATOM 5640 C CA . ASP A 1 735 ? -10.473 -6.887 27.774 1.00 92.56 735 ASP A CA 1
ATOM 5641 C C . ASP A 1 735 ? -10.127 -5.434 27.418 1.00 92.56 735 ASP A C 1
ATOM 5643 O O . ASP A 1 735 ? -9.099 -4.924 27.855 1.00 92.56 735 ASP A O 1
ATOM 5647 N N . LEU A 1 736 ? -11.026 -4.721 26.727 1.00 92.75 736 LEU A N 1
ATOM 5648 C CA . LEU A 1 736 ? -10.859 -3.294 26.401 1.00 92.75 736 LEU A CA 1
ATOM 5649 C C . LEU A 1 736 ? -10.842 -2.366 27.630 1.00 92.75 736 LEU A C 1
ATOM 5651 O O . LEU A 1 736 ? -10.344 -1.245 27.541 1.00 92.75 736 LEU A O 1
ATOM 5655 N N . LEU A 1 737 ? -11.415 -2.806 28.753 1.00 90.62 737 LEU A N 1
ATOM 5656 C CA . LEU A 1 737 ? -11.425 -2.080 30.028 1.00 90.62 737 LEU A CA 1
ATOM 5657 C C . LEU A 1 737 ? -10.268 -2.464 30.954 1.00 90.62 737 LEU A C 1
ATOM 5659 O O . LEU A 1 737 ? -10.067 -1.806 31.972 1.00 90.62 737 LEU A O 1
ATOM 5663 N N . SER A 1 738 ? -9.552 -3.545 30.653 1.00 87.56 738 SER A N 1
ATOM 5664 C CA . SER A 1 738 ? -8.451 -4.017 31.486 1.00 87.56 738 SER A CA 1
ATOM 5665 C C . SER A 1 738 ? -7.201 -3.162 31.258 1.00 87.56 738 SER A C 1
ATOM 5667 O O . SER A 1 738 ? -6.970 -2.661 30.155 1.00 87.56 738 SER A O 1
ATOM 5669 N N . ASP A 1 739 ? -6.376 -3.000 32.295 1.00 69.56 739 ASP A N 1
ATOM 5670 C CA . ASP A 1 739 ? -5.078 -2.331 32.171 1.00 69.56 739 ASP A CA 1
ATOM 5671 C C . ASP A 1 739 ? -4.109 -3.234 31.404 1.00 69.56 739 ASP A C 1
ATOM 5673 O O . ASP A 1 739 ? -3.528 -4.179 31.939 1.00 69.56 739 ASP A O 1
ATOM 5677 N N . SER A 1 740 ? -3.979 -2.959 30.110 1.00 71.50 740 SER A N 1
ATOM 5678 C CA . SER A 1 740 ? -3.001 -3.573 29.220 1.00 71.50 740 SER A CA 1
ATOM 5679 C C . SER A 1 740 ? -2.078 -2.487 28.690 1.00 71.50 740 SER A C 1
ATOM 5681 O O . SER A 1 740 ? -2.559 -1.456 28.225 1.00 71.50 740 SER A O 1
ATOM 5683 N N . GLU A 1 741 ? -0.766 -2.741 28.675 1.00 66.25 741 GLU A N 1
ATOM 5684 C CA . GLU A 1 741 ? 0.241 -1.841 28.084 1.00 66.25 741 GLU A CA 1
ATOM 5685 C C . GLU A 1 741 ? -0.067 -1.476 26.616 1.00 66.25 741 GLU A C 1
ATOM 5687 O O . GLU A 1 741 ? 0.412 -0.465 26.111 1.00 66.25 741 GLU A O 1
ATOM 5692 N N . ALA A 1 742 ? -0.879 -2.288 25.928 1.00 63.72 742 ALA A N 1
ATOM 5693 C CA . ALA A 1 742 ? -1.259 -2.088 24.534 1.00 63.72 742 ALA A CA 1
ATOM 5694 C C . ALA A 1 742 ? -2.439 -1.116 24.318 1.00 63.72 742 ALA A C 1
ATOM 5696 O O . ALA A 1 742 ? -2.684 -0.716 23.180 1.00 63.72 742 ALA A O 1
ATOM 5697 N N . LEU A 1 743 ? -3.205 -0.761 25.357 1.00 79.00 743 LEU A N 1
ATOM 5698 C CA . LEU A 1 743 ? -4.417 0.060 25.240 1.00 79.00 743 LEU A CA 1
ATOM 5699 C C . LEU A 1 743 ? -4.192 1.465 25.804 1.00 79.00 743 LEU A C 1
ATOM 5701 O O . LEU A 1 743 ? -3.616 1.639 26.872 1.00 79.00 743 LEU A O 1
ATOM 5705 N N . THR A 1 744 ? -4.690 2.485 25.100 1.00 82.06 744 THR A N 1
ATOM 5706 C CA . THR A 1 744 ? -4.630 3.864 25.597 1.00 82.06 744 THR A CA 1
ATOM 5707 C C . THR A 1 744 ? -5.736 4.118 26.619 1.00 82.06 744 THR A C 1
ATOM 5709 O O . THR A 1 744 ? -6.850 3.603 26.493 1.00 82.06 744 THR A O 1
ATOM 5712 N N . ALA A 1 745 ? -5.472 4.981 27.602 1.00 83.56 745 ALA A N 1
ATOM 5713 C CA . ALA A 1 745 ? -6.470 5.354 28.606 1.00 83.56 745 ALA A CA 1
ATOM 5714 C C . ALA A 1 745 ? -7.736 5.979 27.973 1.00 83.56 745 ALA A C 1
ATOM 5716 O O . ALA A 1 745 ? -8.851 5.780 28.448 1.00 83.56 745 ALA A O 1
ATOM 5717 N N . GLN A 1 746 ? -7.597 6.651 26.822 1.00 85.00 746 GLN A N 1
ATOM 5718 C CA . GLN A 1 746 ? -8.729 7.158 26.036 1.00 85.00 746 GLN A CA 1
ATOM 5719 C C . GLN A 1 746 ? -9.646 6.034 25.525 1.00 85.00 746 GLN A C 1
ATOM 5721 O O . GLN A 1 746 ? -10.870 6.187 25.524 1.00 85.00 746 GLN A O 1
ATOM 5726 N N . MET A 1 747 ? -9.079 4.892 25.119 1.00 90.12 747 MET A N 1
ATOM 5727 C CA . MET A 1 747 ? -9.864 3.738 24.682 1.00 90.12 747 MET A CA 1
ATOM 5728 C C . MET A 1 747 ? -10.636 3.112 25.850 1.00 90.12 747 MET A C 1
ATOM 5730 O O . MET A 1 747 ? -11.790 2.729 25.668 1.00 90.12 747 MET A O 1
ATOM 5734 N N . GLN A 1 748 ? -10.066 3.084 27.059 1.00 89.12 748 GLN A N 1
ATOM 5735 C CA . GLN A 1 748 ? -10.777 2.614 28.255 1.00 89.12 748 GLN A CA 1
ATOM 5736 C C . GLN A 1 748 ? -12.007 3.486 28.561 1.00 89.12 748 GLN A C 1
ATOM 5738 O O . GLN A 1 748 ? -13.098 2.960 28.791 1.00 89.12 748 GLN A O 1
ATOM 5743 N N . VAL A 1 749 ? -11.876 4.818 28.478 1.00 90.81 749 VAL A N 1
ATOM 5744 C CA . VAL A 1 749 ? -13.016 5.748 28.611 1.00 90.81 749 VAL A CA 1
ATOM 5745 C C . VAL A 1 749 ? -14.092 5.435 27.567 1.00 90.81 749 VAL A C 1
ATOM 5747 O O . VAL A 1 749 ? -15.274 5.299 27.892 1.00 90.81 749 VAL A O 1
ATOM 5750 N N . ALA A 1 750 ? -13.688 5.266 26.307 1.00 92.00 750 ALA A N 1
ATOM 5751 C CA . ALA A 1 750 ? -14.610 4.961 25.220 1.00 92.00 750 ALA A CA 1
ATOM 5752 C C . ALA A 1 750 ? -15.300 3.591 25.397 1.00 92.00 750 ALA A C 1
ATOM 5754 O O . ALA A 1 750 ? -16.488 3.448 25.088 1.00 92.00 750 ALA A O 1
ATOM 5755 N N . ALA A 1 751 ? -14.597 2.599 25.954 1.00 94.00 751 ALA A N 1
ATOM 5756 C CA . ALA A 1 751 ? -15.131 1.273 26.252 1.00 94.00 751 ALA A CA 1
ATOM 5757 C C . ALA A 1 751 ? -16.248 1.308 27.311 1.00 94.00 751 ALA A C 1
ATOM 5759 O O . ALA A 1 751 ? -17.233 0.580 27.165 1.00 94.00 751 ALA A O 1
ATOM 5760 N N . ILE A 1 752 ? -16.187 2.206 28.306 1.00 94.50 752 ILE A N 1
ATOM 5761 C CA . ILE A 1 752 ? -17.302 2.429 29.252 1.00 94.50 752 ILE A CA 1
ATOM 5762 C C . ILE A 1 752 ? -18.562 2.873 28.496 1.00 94.50 752 ILE A C 1
ATOM 5764 O O . ILE A 1 752 ? -19.665 2.382 28.758 1.00 94.50 752 ILE A O 1
ATOM 5768 N N . GLY A 1 753 ? -18.398 3.746 27.498 1.00 93.88 753 GLY A N 1
ATOM 5769 C CA . GLY A 1 753 ? -19.477 4.160 26.603 1.00 93.88 753 GLY A CA 1
ATOM 5770 C C . GLY A 1 753 ? -20.088 2.995 25.812 1.00 93.88 753 GLY A C 1
ATOM 5771 O O . GLY A 1 753 ? -21.313 2.927 25.681 1.00 93.88 753 GLY A O 1
ATOM 5772 N N . LEU A 1 754 ? -19.265 2.052 25.342 1.00 95.38 754 LEU A N 1
ATOM 5773 C CA . LEU A 1 754 ? -19.716 0.843 24.636 1.00 95.38 754 LEU A CA 1
ATOM 5774 C C . LEU A 1 754 ? -20.442 -0.143 25.569 1.00 95.38 754 LEU A C 1
ATOM 5776 O O . LEU A 1 754 ? -21.455 -0.728 25.176 1.00 95.38 754 LEU A O 1
ATOM 5780 N N . VAL A 1 755 ? -19.982 -0.291 26.819 1.00 96.38 755 VAL A N 1
ATOM 5781 C CA . VAL A 1 755 ? -20.690 -1.060 27.861 1.00 96.38 755 VAL A CA 1
ATOM 5782 C C . VAL A 1 755 ? -22.046 -0.435 28.161 1.00 96.38 755 VAL A C 1
ATOM 5784 O O . VAL A 1 755 ? -23.046 -1.148 28.252 1.00 96.38 755 VAL A O 1
ATOM 5787 N N . ARG A 1 756 ? -22.107 0.897 28.277 1.00 95.25 756 ARG A N 1
ATOM 5788 C CA . ARG A 1 756 ? -23.363 1.631 28.458 1.00 95.25 756 ARG A CA 1
ATOM 5789 C C . ARG A 1 756 ? -24.337 1.346 27.324 1.00 95.25 756 ARG A C 1
ATOM 5791 O O . ARG A 1 756 ? -25.495 1.048 27.602 1.00 95.25 756 ARG A O 1
ATOM 5798 N N . GLU A 1 757 ? -23.890 1.412 26.074 1.00 93.62 757 GLU A N 1
ATOM 5799 C CA . GLU A 1 757 ? -24.730 1.096 24.916 1.00 93.62 757 GLU A CA 1
ATOM 5800 C C . GLU A 1 757 ? -25.266 -0.344 24.986 1.00 93.62 757 GLU A C 1
ATOM 5802 O O . GLU A 1 757 ? -26.477 -0.541 24.905 1.00 93.62 757 GLU A O 1
ATOM 5807 N N . ALA A 1 758 ? -24.397 -1.328 25.248 1.00 93.69 758 ALA A N 1
ATOM 5808 C CA . ALA A 1 758 ? -24.776 -2.739 25.369 1.00 93.69 758 ALA A CA 1
ATOM 5809 C C . ALA A 1 758 ? -25.779 -2.999 26.509 1.00 93.69 758 ALA A C 1
ATOM 5811 O O . ALA A 1 758 ? -26.744 -3.746 26.343 1.00 93.69 758 ALA A O 1
ATOM 5812 N N . ALA A 1 759 ? -25.576 -2.366 27.667 1.00 94.06 759 ALA A N 1
ATOM 5813 C CA . ALA A 1 759 ? -26.466 -2.491 28.816 1.00 94.06 759 ALA A CA 1
ATOM 5814 C C . ALA A 1 759 ? -27.837 -1.858 28.548 1.00 94.06 759 ALA A C 1
ATOM 5816 O O . ALA A 1 759 ? -28.864 -2.456 28.863 1.00 94.06 759 ALA A O 1
ATOM 5817 N N . MET A 1 760 ? -27.875 -0.666 27.943 1.00 94.00 760 MET A N 1
ATOM 5818 C CA . MET A 1 760 ? -29.139 -0.002 27.613 1.00 94.00 760 MET A CA 1
ATOM 5819 C C . MET A 1 760 ? -29.912 -0.753 26.523 1.00 94.00 760 MET A C 1
ATOM 5821 O O . MET A 1 760 ? -31.133 -0.865 26.623 1.00 94.00 760 MET A O 1
ATOM 5825 N N . GLU A 1 761 ? -29.213 -1.297 25.523 1.00 91.62 761 GLU A N 1
ATOM 5826 C CA . GLU A 1 761 ? -29.785 -2.179 24.502 1.00 91.62 761 GLU A CA 1
ATOM 5827 C C . GLU A 1 761 ? -30.417 -3.417 25.155 1.00 91.62 761 GLU A C 1
ATOM 5829 O O . GLU A 1 761 ? -31.608 -3.664 24.974 1.00 91.62 761 GLU A O 1
ATOM 5834 N N . ALA A 1 762 ? -29.669 -4.130 26.002 1.00 91.88 762 ALA A N 1
ATOM 5835 C CA . ALA A 1 762 ? -30.145 -5.339 26.671 1.00 91.88 762 ALA A CA 1
ATOM 5836 C C . ALA A 1 762 ? -31.331 -5.088 27.619 1.00 91.88 762 ALA A C 1
ATOM 5838 O O . ALA A 1 762 ? -32.260 -5.891 27.659 1.00 91.88 762 ALA A O 1
ATOM 5839 N N . LEU A 1 763 ? -31.337 -3.972 28.355 1.00 91.25 763 LEU A N 1
ATOM 5840 C CA . LEU A 1 763 ? -32.447 -3.595 29.243 1.00 91.25 763 LEU A CA 1
ATOM 5841 C C . LEU A 1 763 ? -33.709 -3.164 28.481 1.00 91.25 763 LEU A C 1
ATOM 5843 O O . LEU A 1 763 ? -34.809 -3.237 29.030 1.00 91.25 763 LEU A O 1
ATOM 5847 N N . ALA A 1 764 ? -33.570 -2.699 27.237 1.00 90.44 764 ALA A N 1
ATOM 5848 C CA . ALA A 1 764 ? -34.705 -2.366 26.380 1.00 90.44 764 ALA A CA 1
ATOM 5849 C C . ALA A 1 764 ? -35.347 -3.609 25.734 1.00 90.44 764 ALA A C 1
ATOM 5851 O O . ALA A 1 764 ? -36.499 -3.544 25.295 1.00 90.44 764 ALA A O 1
ATOM 5852 N N . MET A 1 765 ? -34.634 -4.739 25.674 1.00 85.75 765 MET A N 1
ATOM 5853 C CA . MET A 1 765 ? -35.153 -5.986 25.113 1.00 85.75 765 MET A CA 1
ATOM 5854 C C . MET A 1 765 ? -36.179 -6.629 26.055 1.00 85.75 765 MET A C 1
ATOM 5856 O O . MET A 1 765 ? -35.942 -6.830 27.241 1.00 85.75 765 MET A O 1
ATOM 5860 N N . THR A 1 766 ? -37.339 -7.002 25.511 1.00 66.69 766 THR A N 1
ATOM 5861 C CA . THR A 1 766 ? -38.436 -7.632 26.270 1.00 66.69 766 THR A CA 1
ATOM 5862 C C . THR A 1 766 ? -38.292 -9.149 26.405 1.00 66.69 766 THR A C 1
ATOM 5864 O O . THR A 1 766 ? -38.986 -9.763 27.212 1.00 66.69 766 THR A O 1
ATOM 5867 N N . SER A 1 767 ? -37.426 -9.775 25.603 1.00 58.38 767 SER A N 1
ATOM 5868 C CA . SER A 1 767 ? -37.225 -11.228 25.578 1.00 58.38 767 SER A CA 1
ATOM 5869 C C . SER A 1 767 ? -35.809 -11.576 25.104 1.00 58.38 767 SER A C 1
ATOM 5871 O O . SER A 1 767 ? -35.481 -11.413 23.934 1.00 58.38 767 SER A O 1
ATOM 5873 N N . GLY A 1 768 ? -34.968 -12.048 26.027 1.00 60.84 768 GLY A N 1
ATOM 5874 C CA . GLY A 1 768 ? -33.603 -12.507 25.751 1.00 60.84 768 GLY A CA 1
ATOM 5875 C C . GLY A 1 768 ? -32.746 -12.524 27.018 1.00 60.84 768 GLY A C 1
ATOM 5876 O O . GLY A 1 768 ? -32.676 -11.527 27.730 1.00 60.84 768 GLY A O 1
ATOM 5877 N N . ALA A 1 769 ? -32.108 -13.657 27.320 1.00 72.69 769 ALA A N 1
ATOM 5878 C CA . ALA A 1 769 ? -31.124 -13.744 28.396 1.00 72.69 769 ALA A CA 1
ATOM 5879 C C . ALA A 1 769 ? -29.800 -13.150 27.895 1.00 72.69 769 ALA A C 1
ATOM 5881 O O . ALA A 1 769 ? -29.011 -13.842 27.260 1.00 72.69 769 ALA A O 1
ATOM 5882 N N . SER A 1 770 ? -29.599 -11.850 28.118 1.00 89.00 770 SER A N 1
ATOM 5883 C CA . SER A 1 770 ? -28.342 -11.165 27.810 1.00 89.00 770 SER A CA 1
ATOM 5884 C C . SER A 1 770 ? -27.492 -11.039 29.078 1.00 89.00 770 SER A C 1
ATOM 5886 O O . SER A 1 770 ? -28.026 -10.617 30.110 1.00 89.00 770 SER A O 1
ATOM 5888 N N . PRO A 1 771 ? -26.176 -11.319 29.030 1.00 91.56 771 PRO A N 1
ATOM 5889 C CA . PRO A 1 771 ? -25.289 -11.108 30.170 1.00 91.56 771 PRO A CA 1
ATOM 5890 C C . PRO A 1 771 ? -25.265 -9.639 30.626 1.00 91.56 771 PRO A C 1
ATOM 5892 O O . PRO A 1 771 ? -25.082 -9.379 31.817 1.00 91.56 771 PRO A O 1
ATOM 5895 N N . PHE A 1 772 ? -25.546 -8.691 29.721 1.00 93.62 772 PHE A N 1
ATOM 5896 C CA . PHE A 1 772 ? -25.631 -7.250 30.000 1.00 93.62 772 PHE A CA 1
ATOM 5897 C C . PHE A 1 772 ? -26.907 -6.827 30.749 1.00 93.62 772 PHE A C 1
ATOM 5899 O O . PHE A 1 772 ? -26.937 -5.757 31.348 1.00 93.62 772 PHE A O 1
ATOM 5906 N N . ALA A 1 773 ? -27.946 -7.666 30.760 1.00 92.94 773 ALA A N 1
ATOM 5907 C CA . ALA A 1 773 ? -29.144 -7.505 31.588 1.00 92.94 773 ALA A CA 1
ATOM 5908 C C . ALA A 1 773 ? -29.205 -8.619 32.650 1.00 92.94 773 ALA A C 1
ATOM 5910 O O . ALA A 1 773 ? -30.237 -9.255 32.859 1.00 92.94 773 ALA A O 1
ATOM 5911 N N . SER A 1 774 ? -28.066 -8.893 33.295 1.00 93.00 774 SER A N 1
ATOM 5912 C CA . SER A 1 774 ? -27.925 -9.921 34.328 1.00 93.00 774 SER A CA 1
ATOM 5913 C C . SER A 1 774 ? -26.907 -9.502 35.401 1.00 93.00 774 SER A C 1
ATOM 5915 O O . SER A 1 774 ? -26.091 -8.609 35.145 1.00 93.00 774 SER A O 1
ATOM 5917 N N . PRO A 1 775 ? -26.861 -10.172 36.571 1.00 92.88 775 PRO A N 1
ATOM 5918 C CA . PRO A 1 775 ? -25.842 -9.915 37.592 1.00 92.88 775 PRO A CA 1
ATOM 5919 C C . PRO A 1 775 ? -24.399 -10.143 37.122 1.00 92.88 775 PRO A C 1
ATOM 5921 O O . PRO A 1 775 ? -23.463 -9.648 37.750 1.00 92.88 775 PRO A O 1
ATOM 5924 N N . THR A 1 776 ? -24.202 -10.872 36.019 1.00 92.94 776 THR A N 1
ATOM 5925 C CA . THR A 1 776 ? -22.882 -11.100 35.420 1.00 92.94 776 THR A CA 1
ATOM 5926 C C . THR A 1 776 ? -22.212 -9.784 35.020 1.00 92.94 776 THR A C 1
ATOM 5928 O O . THR A 1 776 ? -21.015 -9.640 35.247 1.00 92.94 776 THR A O 1
ATOM 5931 N N . LEU A 1 777 ? -22.970 -8.789 34.537 1.00 94.19 777 LEU A N 1
ATOM 5932 C CA . LEU A 1 777 ? -22.432 -7.474 34.166 1.00 94.19 777 LEU A CA 1
ATOM 5933 C C . LEU A 1 777 ? -21.672 -6.814 35.329 1.00 94.19 777 LEU A C 1
ATOM 5935 O O . LEU A 1 777 ? -20.505 -6.452 35.195 1.00 94.19 777 LEU A O 1
ATOM 5939 N N . LEU A 1 778 ? -22.317 -6.678 36.491 1.00 93.00 778 LEU A N 1
ATOM 5940 C CA . LEU A 1 778 ? -21.710 -6.035 37.663 1.00 93.00 778 LEU A CA 1
ATOM 5941 C C . LEU A 1 778 ? -20.638 -6.899 38.330 1.00 93.00 778 LEU A C 1
ATOM 5943 O O . LEU A 1 778 ? -19.781 -6.369 39.042 1.00 93.00 778 LEU A O 1
ATOM 5947 N N . ARG A 1 779 ? -20.686 -8.219 38.130 1.00 92.69 779 ARG A N 1
ATOM 5948 C CA . ARG A 1 779 ? -19.669 -9.135 38.645 1.00 92.69 779 ARG A CA 1
ATOM 5949 C C . ARG A 1 779 ? -18.370 -9.043 37.849 1.00 92.69 779 ARG A C 1
ATOM 5951 O O . ARG A 1 779 ? -17.319 -8.937 38.468 1.00 92.69 779 ARG A O 1
ATOM 5958 N N . GLU A 1 780 ? -18.450 -9.079 36.519 1.00 92.44 780 GLU A N 1
ATOM 5959 C CA . GLU A 1 780 ? -17.272 -9.146 35.644 1.00 92.44 780 GLU A CA 1
ATOM 5960 C C . GLU A 1 780 ? -16.725 -7.758 35.273 1.00 92.44 780 GLU A C 1
ATOM 5962 O O . GLU A 1 780 ? -15.519 -7.548 35.331 1.00 92.44 780 GLU A O 1
ATOM 5967 N N . ILE A 1 781 ? -17.594 -6.801 34.923 1.00 93.69 781 ILE A N 1
ATOM 5968 C CA . ILE A 1 781 ? -17.193 -5.460 34.454 1.00 93.69 781 ILE A CA 1
ATOM 5969 C C . ILE A 1 781 ? -17.237 -4.421 35.581 1.00 93.69 781 ILE A C 1
ATOM 5971 O O . ILE A 1 781 ? -16.427 -3.496 35.612 1.00 93.69 781 ILE A O 1
ATOM 5975 N N . GLY A 1 782 ? -18.156 -4.578 36.538 1.00 91.81 782 GLY A N 1
ATOM 5976 C CA . GLY A 1 782 ? -18.324 -3.641 37.655 1.00 91.81 782 GLY A CA 1
ATOM 5977 C C . GLY A 1 782 ? -17.022 -3.285 38.392 1.00 91.81 782 GLY A C 1
ATOM 5978 O O . GLY A 1 782 ? -16.795 -2.097 38.600 1.00 91.81 782 GLY A O 1
ATOM 5979 N N . PRO A 1 783 ? -16.140 -4.245 38.741 1.00 91.06 783 PRO A N 1
ATOM 5980 C CA . PRO A 1 783 ? -14.869 -3.943 39.403 1.00 91.06 783 PRO A CA 1
ATOM 5981 C C . PRO A 1 783 ? -13.884 -3.120 38.562 1.00 91.06 783 PRO A C 1
ATOM 5983 O O . PRO A 1 783 ? -13.048 -2.442 39.145 1.00 91.06 783 PRO A O 1
ATOM 5986 N N . LEU A 1 784 ? -13.970 -3.169 37.228 1.00 90.06 784 LEU A N 1
ATOM 5987 C CA . LEU A 1 784 ? -13.090 -2.412 36.326 1.00 90.06 784 LEU A CA 1
ATOM 5988 C C . LEU A 1 784 ? -13.553 -0.955 36.164 1.00 90.06 784 LEU A C 1
ATOM 5990 O O . LEU A 1 784 ? -12.740 -0.052 36.014 1.00 90.06 784 LEU A O 1
ATOM 5994 N N . ILE A 1 785 ? -14.868 -0.716 36.210 1.00 91.44 785 ILE A N 1
ATOM 5995 C CA . ILE A 1 785 ? -15.445 0.627 36.034 1.00 91.44 785 ILE A CA 1
ATOM 5996 C C . ILE A 1 785 ? -15.623 1.339 37.381 1.00 91.44 785 ILE A C 1
ATOM 5998 O O . ILE A 1 785 ? -15.241 2.497 37.529 1.00 91.44 785 ILE A O 1
ATOM 6002 N N . PHE A 1 786 ? -16.200 0.653 38.372 1.00 91.00 786 PHE A N 1
ATOM 6003 C CA . PHE A 1 786 ? -16.555 1.202 39.688 1.00 91.00 786 PHE A CA 1
ATOM 6004 C C . PHE A 1 786 ? -15.447 0.970 40.722 1.00 91.00 786 PHE A C 1
ATOM 6006 O O . PHE A 1 786 ? -15.685 0.555 41.863 1.00 91.00 786 PHE A O 1
ATOM 6013 N N . SER A 1 787 ? -14.221 1.229 40.295 1.00 84.44 787 SER A N 1
ATOM 6014 C CA . SER A 1 787 ? -13.040 1.324 41.137 1.00 84.44 787 SER A CA 1
ATOM 6015 C C . SER A 1 787 ? -12.213 2.523 40.685 1.00 84.44 787 SER A C 1
ATOM 6017 O O . SER A 1 787 ? -12.310 2.986 39.542 1.00 84.44 787 SER A O 1
ATOM 6019 N N . LEU A 1 788 ? -11.437 3.068 41.612 1.00 79.00 788 LEU A N 1
ATOM 6020 C CA . LEU A 1 788 ? -10.401 4.039 41.288 1.00 79.00 788 LEU A CA 1
ATOM 6021 C C . LEU A 1 788 ? -9.172 3.250 40.827 1.00 79.00 788 LEU A C 1
ATOM 6023 O O . LEU A 1 788 ? -8.732 2.354 41.547 1.00 79.00 788 LEU A O 1
ATOM 6027 N N . GLN A 1 789 ? -8.653 3.549 39.629 1.00 66.75 789 GLN A N 1
ATOM 6028 C CA . GLN A 1 789 ? -7.560 2.782 39.005 1.00 66.75 789 GLN A CA 1
ATOM 6029 C C . GLN A 1 789 ? -6.254 2.842 39.811 1.00 66.75 789 GLN A C 1
ATOM 6031 O O . GLN A 1 789 ? -5.393 1.978 39.674 1.00 66.75 789 GLN A O 1
ATOM 6036 N N . SER A 1 790 ? -6.120 3.808 40.721 1.00 64.44 790 SER A N 1
ATOM 6037 C CA . SER A 1 790 ? -4.955 3.934 41.594 1.00 64.44 790 SER A CA 1
ATOM 6038 C C . SER A 1 790 ? -5.365 4.081 43.066 1.00 64.44 790 SER A C 1
ATOM 6040 O O . SER A 1 790 ? -5.358 5.180 43.610 1.00 64.44 790 SER A O 1
ATOM 6042 N N . PRO A 1 791 ? -5.734 2.989 43.757 1.00 55.44 791 PRO A N 1
ATOM 6043 C CA . PRO A 1 791 ? -6.254 3.052 45.126 1.00 55.44 791 PRO A CA 1
ATOM 6044 C C . PRO A 1 791 ? -5.272 3.675 46.127 1.00 55.44 791 PRO A C 1
ATOM 6046 O O . PRO A 1 791 ? -5.708 4.368 47.038 1.00 55.44 791 PRO A O 1
ATOM 6049 N N . GLU A 1 792 ? -3.968 3.453 45.925 1.00 51.41 792 GLU A N 1
ATOM 6050 C CA . GLU A 1 792 ? -2.867 4.001 46.740 1.00 51.41 792 GLU A CA 1
ATOM 6051 C C . GLU A 1 792 ? -2.737 5.526 46.593 1.00 51.41 792 GLU A C 1
ATOM 6053 O O . GLU A 1 792 ? -2.329 6.232 47.508 1.00 51.41 792 GLU A O 1
ATOM 6058 N N . ILE A 1 793 ? -3.152 6.041 45.439 1.00 51.84 793 ILE A N 1
ATOM 6059 C CA . ILE A 1 793 ? -3.070 7.449 45.067 1.00 51.84 793 ILE A CA 1
ATOM 6060 C C . ILE A 1 793 ? -4.238 8.253 45.678 1.00 51.84 793 ILE A C 1
ATOM 6062 O O . ILE A 1 793 ? -4.072 9.398 46.096 1.00 51.84 793 ILE A O 1
ATOM 6066 N N . PHE A 1 794 ? -5.416 7.633 45.796 1.00 58.19 794 PHE A N 1
ATOM 6067 C CA . PHE A 1 794 ? -6.611 8.226 46.412 1.00 58.19 794 PHE A CA 1
ATOM 6068 C C . PHE A 1 794 ? -6.727 7.960 47.926 1.00 58.19 794 PHE A C 1
ATOM 6070 O O . PHE A 1 794 ? -7.684 8.417 48.554 1.00 58.19 794 PHE A O 1
ATOM 6077 N N . SER A 1 795 ? -5.786 7.221 48.527 1.00 56.12 795 SER A N 1
ATOM 6078 C CA . SER A 1 795 ? -5.754 6.968 49.974 1.00 56.12 795 SER A CA 1
ATOM 6079 C C . SER A 1 795 ? -4.955 7.996 50.779 1.00 56.12 795 SER A C 1
ATOM 6081 O O . SER A 1 795 ? -5.308 8.222 51.936 1.00 56.12 795 SER A O 1
ATOM 6083 N N . ASP A 1 796 ? -3.943 8.642 50.181 1.00 52.91 796 ASP A N 1
ATOM 6084 C CA . ASP A 1 796 ? -2.994 9.516 50.899 1.00 52.91 796 ASP A CA 1
ATOM 6085 C C . ASP A 1 796 ? -3.082 11.021 50.537 1.00 52.91 796 ASP A C 1
ATOM 6087 O O . ASP A 1 796 ? -2.330 11.822 51.083 1.00 52.91 796 ASP A O 1
ATOM 6091 N N . CYS A 1 797 ? -4.046 11.453 49.705 1.00 54.97 797 CYS A N 1
ATOM 6092 C CA . CYS A 1 797 ? -4.271 12.868 49.326 1.00 54.97 797 CYS A CA 1
ATOM 6093 C C . CYS A 1 797 ? -3.045 13.599 48.718 1.00 54.97 797 CYS A C 1
ATOM 6095 O O . CYS A 1 797 ? -2.902 14.805 48.915 1.00 54.97 797 CYS A O 1
ATOM 6097 N N . GLU A 1 798 ? -2.170 12.914 47.974 1.00 56.91 798 GLU A N 1
ATOM 6098 C CA . GLU A 1 798 ? -0.937 13.518 47.423 1.00 56.91 798 GLU A CA 1
ATOM 6099 C C . GLU A 1 798 ? -0.973 13.824 45.911 1.00 56.91 798 GLU A C 1
ATOM 6101 O O . GLU A 1 798 ? 0.031 14.290 45.381 1.00 56.91 798 GLU A O 1
ATOM 6106 N N . VAL A 1 799 ? -2.089 13.612 45.194 1.00 64.12 799 VAL A N 1
ATOM 6107 C CA . VAL A 1 799 ? -2.159 13.953 43.752 1.00 64.12 799 VAL A CA 1
ATOM 6108 C C . VAL A 1 799 ? -2.370 15.446 43.549 1.00 64.12 799 VAL A C 1
ATOM 6110 O O . VAL A 1 799 ? -3.443 15.945 43.924 1.00 64.12 799 VAL A O 1
ATOM 6113 N N . PRO A 1 800 ? -1.422 16.143 42.897 1.00 73.12 800 PRO A N 1
ATOM 6114 C CA . PRO A 1 800 ? -1.647 17.499 42.426 1.00 73.12 800 PRO A CA 1
ATOM 6115 C C . PRO A 1 800 ? -2.836 17.509 41.467 1.00 73.12 800 PRO A C 1
ATOM 6117 O O . PRO A 1 800 ? -2.930 16.661 40.581 1.00 73.12 800 PRO A O 1
ATOM 6120 N N . LEU A 1 801 ? -3.757 18.458 41.642 1.00 78.38 801 LEU A N 1
ATOM 6121 C CA . LEU A 1 801 ? -4.947 18.560 40.796 1.00 78.38 801 LEU A CA 1
ATOM 6122 C C . LEU A 1 801 ? -4.586 18.577 39.300 1.00 78.38 801 LEU A C 1
ATOM 6124 O O . LEU A 1 801 ? -5.249 17.907 38.513 1.00 78.38 801 LEU A O 1
ATOM 6128 N N . ASP A 1 802 ? -3.510 19.272 38.940 1.00 76.94 802 ASP A N 1
ATOM 6129 C CA . ASP A 1 802 ? -3.034 19.403 37.561 1.00 76.94 802 ASP A CA 1
ATOM 6130 C C . ASP A 1 802 ? -2.710 18.035 36.926 1.00 76.94 802 ASP A C 1
ATOM 6132 O O . ASP A 1 802 ? -3.216 17.723 35.850 1.00 76.94 802 ASP A O 1
ATOM 6136 N N . ASP A 1 803 ? -1.998 17.150 37.638 1.00 76.88 803 ASP A N 1
ATOM 6137 C CA . ASP A 1 803 ? -1.658 15.801 37.151 1.00 76.88 803 ASP A CA 1
ATOM 6138 C C . ASP A 1 803 ? -2.910 14.933 36.918 1.00 76.88 803 ASP A C 1
ATOM 6140 O O . ASP A 1 803 ? -2.958 14.099 36.010 1.00 76.88 803 ASP A O 1
ATOM 6144 N N . PHE A 1 804 ? -3.950 15.121 37.737 1.00 82.31 804 PHE A N 1
ATOM 6145 C CA . PHE A 1 804 ? -5.230 14.438 37.556 1.00 82.31 804 PHE A CA 1
ATOM 6146 C C . PHE A 1 804 ? -5.997 14.983 36.347 1.00 82.31 804 PHE A C 1
ATOM 6148 O O . PHE A 1 804 ? -6.540 14.191 35.571 1.00 82.31 804 PHE A O 1
ATOM 6155 N N . MET A 1 805 ? -6.034 16.306 36.174 1.00 82.38 805 MET A N 1
ATOM 6156 C CA . MET A 1 805 ? -6.741 16.962 35.070 1.00 82.38 805 MET A CA 1
ATOM 6157 C C . MET A 1 805 ? -6.102 16.679 33.708 1.00 82.38 805 MET A C 1
ATOM 6159 O O . MET A 1 805 ? -6.825 16.519 32.723 1.00 82.38 805 MET A O 1
ATOM 6163 N N . ASP A 1 806 ? -4.778 16.527 33.669 1.00 80.12 806 ASP A N 1
ATOM 6164 C CA . ASP A 1 806 ? -4.027 16.157 32.465 1.00 80.12 806 ASP A CA 1
ATOM 6165 C C . ASP A 1 806 ? -4.149 14.660 32.109 1.00 80.12 806 ASP A C 1
ATOM 6167 O O . ASP A 1 806 ? -3.790 14.233 31.007 1.00 80.12 806 ASP A O 1
ATOM 6171 N N . SER A 1 807 ? -4.696 13.842 33.013 1.00 83.94 807 SER A N 1
ATOM 6172 C CA . SER A 1 807 ? -4.940 12.416 32.785 1.00 83.94 807 SER A CA 1
ATOM 6173 C C . SER A 1 807 ? -6.291 12.136 32.097 1.00 83.94 807 SER A C 1
ATOM 6175 O O . SER A 1 807 ? -7.162 12.994 31.969 1.00 83.94 807 SER A O 1
ATOM 6177 N N . ALA A 1 808 ? -6.522 10.886 31.675 1.00 84.69 808 ALA A N 1
ATOM 6178 C CA . ALA A 1 808 ? -7.831 10.453 31.161 1.00 84.69 808 ALA A CA 1
ATOM 6179 C C . ALA A 1 808 ? -8.848 10.108 32.274 1.00 84.69 808 ALA A C 1
ATOM 6181 O O . ALA A 1 808 ? -10.022 9.845 31.985 1.00 84.69 808 ALA A O 1
ATOM 6182 N N . GLU A 1 809 ? -8.413 10.105 33.537 1.00 85.75 809 GLU A N 1
ATOM 6183 C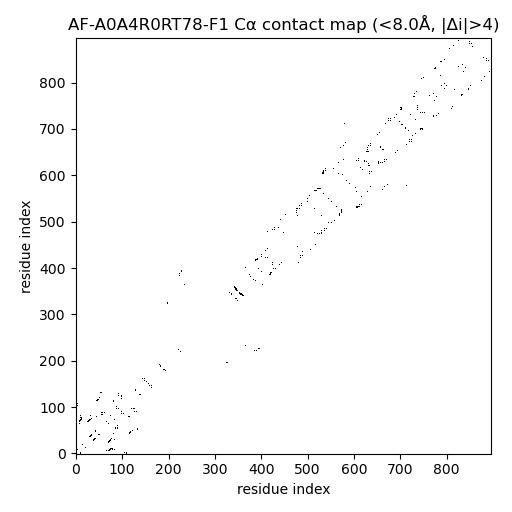 CA . GLU A 1 809 ? -9.206 9.679 34.691 1.00 85.75 809 GLU A CA 1
ATOM 6184 C C . GLU A 1 809 ? -10.481 10.519 34.907 1.00 85.75 809 GLU A C 1
ATOM 6186 O O . GLU A 1 809 ? -11.540 9.918 35.110 1.00 85.75 809 GLU A O 1
ATOM 6191 N N . PRO A 1 810 ? -10.483 11.866 34.782 1.00 87.81 810 PRO A N 1
ATOM 6192 C CA . PRO A 1 810 ? -11.700 12.663 34.955 1.00 87.81 810 PRO A CA 1
ATOM 6193 C C . PRO A 1 810 ? -12.831 12.215 34.019 1.00 87.81 810 PRO A C 1
ATOM 6195 O O . PRO A 1 810 ? -13.976 12.031 34.443 1.00 87.81 810 PRO A O 1
ATOM 6198 N N . LEU A 1 811 ? -12.509 11.973 32.743 1.00 88.69 811 LEU A N 1
ATOM 6199 C CA . LEU A 1 811 ? -13.472 11.512 31.742 1.00 88.69 811 LEU A CA 1
ATOM 6200 C C . LEU A 1 811 ? -13.940 10.079 32.025 1.00 88.69 811 LEU A C 1
ATOM 6202 O O . LEU A 1 811 ? -15.134 9.792 31.893 1.00 88.69 811 LEU A O 1
ATOM 6206 N N . ARG A 1 812 ? -13.033 9.196 32.469 1.00 91.19 812 ARG A N 1
ATOM 6207 C CA . ARG A 1 812 ? -13.362 7.821 32.881 1.00 91.19 812 ARG A CA 1
ATOM 6208 C C . ARG A 1 812 ? -14.380 7.814 34.019 1.00 91.19 812 ARG A C 1
ATOM 6210 O O . ARG A 1 812 ? -15.383 7.100 33.948 1.00 91.19 812 ARG A O 1
ATOM 6217 N N . LEU A 1 813 ? -14.155 8.640 35.042 1.00 91.19 813 LEU A N 1
ATOM 6218 C CA . LEU A 1 813 ? -15.032 8.764 36.206 1.00 91.19 813 LEU A CA 1
ATOM 6219 C C . LEU A 1 813 ? -16.408 9.324 35.829 1.00 91.19 813 LEU A C 1
ATOM 6221 O O . LEU A 1 813 ? -17.424 8.791 36.282 1.00 91.19 813 LEU A O 1
ATOM 6225 N N . ILE A 1 814 ? -16.465 10.346 34.966 1.00 92.69 814 ILE A N 1
ATOM 6226 C CA . ILE A 1 814 ? -17.730 10.899 34.455 1.00 92.69 814 ILE A CA 1
ATOM 6227 C C . ILE A 1 814 ? -18.531 9.822 33.713 1.00 92.69 814 ILE A C 1
ATOM 6229 O O . ILE A 1 814 ? -19.731 9.661 33.963 1.00 92.69 814 ILE A O 1
ATOM 6233 N N . GLU A 1 815 ? -17.894 9.060 32.823 1.00 93.69 815 GLU A N 1
ATOM 6234 C CA . GLU A 1 815 ? -18.559 7.981 32.086 1.00 93.69 815 GLU A CA 1
ATOM 6235 C C . GLU A 1 815 ? -19.014 6.844 33.018 1.00 93.69 815 GLU A C 1
ATOM 6237 O O . GLU A 1 815 ? -20.143 6.356 32.894 1.00 93.69 815 GLU A O 1
ATOM 6242 N N . GLY A 1 816 ? -18.206 6.484 34.022 1.00 94.25 816 GLY A N 1
ATOM 6243 C CA . GLY A 1 816 ? -18.570 5.511 35.055 1.00 94.25 816 GLY A CA 1
ATOM 6244 C C . GLY A 1 816 ? -19.788 5.942 35.881 1.00 94.25 816 GLY A C 1
ATOM 6245 O O . GLY A 1 816 ? -20.751 5.182 36.022 1.00 94.25 816 GLY A O 1
ATOM 6246 N N . LEU A 1 817 ? -19.807 7.186 36.372 1.00 95.62 817 LEU A N 1
ATOM 6247 C CA . LEU A 1 817 ? -20.953 7.762 37.088 1.00 95.62 817 LEU A CA 1
ATOM 6248 C C . LEU A 1 817 ? -22.201 7.826 36.201 1.00 95.62 817 LEU A C 1
ATOM 6250 O O . LEU A 1 817 ? -23.304 7.501 36.645 1.00 95.62 817 LEU A O 1
ATOM 6254 N N . THR A 1 818 ? -22.030 8.182 34.928 1.00 95.19 818 THR A N 1
ATOM 6255 C CA . THR A 1 818 ? -23.124 8.229 33.954 1.00 95.19 818 THR A CA 1
ATOM 6256 C C . THR A 1 818 ? -23.738 6.847 33.737 1.00 95.19 818 THR A C 1
ATOM 6258 O O . THR A 1 818 ? -24.965 6.709 33.756 1.00 95.19 818 THR A O 1
ATOM 6261 N N . LEU A 1 819 ? -22.912 5.809 33.565 1.00 95.44 819 LEU A N 1
ATOM 6262 C CA . LEU A 1 819 ? -23.370 4.424 33.462 1.00 95.44 819 LEU A CA 1
ATOM 6263 C C . LEU A 1 819 ? -24.134 3.998 34.722 1.00 95.44 819 LEU A C 1
ATOM 6265 O O . LEU A 1 819 ? -25.249 3.485 34.616 1.00 95.44 819 LEU A O 1
ATOM 6269 N N . LEU A 1 820 ? -23.569 4.253 35.905 1.00 95.25 820 LEU A N 1
ATOM 6270 C CA . LEU A 1 820 ? -24.185 3.912 37.187 1.00 95.25 820 LEU A CA 1
ATOM 6271 C C . LEU A 1 820 ? -25.556 4.581 37.354 1.00 95.25 820 LEU A C 1
ATOM 6273 O O . LEU A 1 820 ? -26.542 3.917 37.683 1.00 95.25 820 LEU A O 1
ATOM 6277 N N . TYR A 1 821 ? -25.644 5.879 37.059 1.00 95.62 821 TYR A N 1
ATOM 6278 C CA . TYR A 1 821 ? -26.902 6.618 37.077 1.00 95.62 821 TYR A CA 1
ATOM 6279 C C . TYR A 1 821 ? -27.933 6.009 36.117 1.00 95.62 821 TYR A C 1
ATOM 6281 O O . TYR A 1 821 ? -29.082 5.785 36.502 1.00 95.62 821 TYR A O 1
ATOM 6289 N N . LEU A 1 822 ? -27.541 5.705 34.877 1.00 94.62 822 LEU A N 1
ATOM 6290 C CA . LEU A 1 822 ? -28.448 5.134 33.882 1.00 94.62 822 LEU A CA 1
ATOM 6291 C C . LEU A 1 822 ? -28.944 3.739 34.266 1.00 94.62 822 LEU A C 1
ATOM 6293 O O . LEU A 1 822 ? -30.136 3.475 34.106 1.00 94.62 822 LEU A O 1
ATOM 6297 N N . LEU A 1 823 ? -28.079 2.879 34.810 1.00 94.06 823 LEU A N 1
ATOM 6298 C CA . LEU A 1 823 ? -28.474 1.564 35.320 1.00 94.06 823 LEU A CA 1
ATOM 6299 C C . LEU A 1 823 ? -29.528 1.702 36.423 1.00 94.06 823 LEU A C 1
ATOM 6301 O O . LEU A 1 823 ? -30.577 1.068 36.346 1.00 94.06 823 LEU A O 1
ATOM 6305 N N . VAL A 1 824 ? -29.316 2.597 37.393 1.00 93.50 824 VAL A N 1
ATOM 6306 C CA . VAL A 1 824 ? -30.287 2.857 38.471 1.00 93.50 824 VAL A CA 1
ATOM 6307 C C . VAL A 1 824 ? -31.637 3.329 37.919 1.00 93.50 824 VAL A C 1
ATOM 6309 O O . VAL A 1 824 ? -32.689 2.875 38.378 1.00 93.50 824 VAL A O 1
ATOM 6312 N N . GLN A 1 825 ? -31.628 4.221 36.924 1.00 93.06 825 GLN A N 1
ATOM 6313 C CA . GLN A 1 825 ? -32.851 4.777 36.339 1.00 93.06 825 GLN A CA 1
ATOM 6314 C C . GLN A 1 825 ? -33.603 3.782 35.445 1.00 93.06 825 GLN A C 1
ATOM 6316 O O . GLN A 1 825 ? -34.834 3.760 35.454 1.00 93.06 825 GLN A O 1
ATOM 6321 N N . ARG A 1 826 ? -32.889 2.981 34.646 1.00 93.12 826 ARG A N 1
ATOM 6322 C CA . ARG A 1 826 ? -33.488 2.115 33.618 1.00 93.12 826 ARG A CA 1
ATOM 6323 C C . ARG A 1 826 ? -33.784 0.706 34.115 1.00 93.12 826 ARG A C 1
ATOM 6325 O O . ARG A 1 826 ? -34.826 0.162 33.754 1.00 93.12 826 ARG A O 1
ATOM 6332 N N . ASP A 1 827 ? -32.943 0.138 34.975 1.00 91.81 827 ASP A N 1
ATOM 6333 C CA . ASP A 1 827 ? -33.132 -1.211 35.512 1.00 91.81 827 ASP A CA 1
ATOM 6334 C C . ASP A 1 827 ? -34.120 -1.218 36.691 1.00 91.81 827 ASP A C 1
ATOM 6336 O O . ASP A 1 827 ? -33.779 -1.428 37.857 1.00 91.81 827 ASP A O 1
ATOM 6340 N N . THR A 1 828 ? -35.388 -0.936 36.391 1.00 89.62 828 THR A N 1
ATOM 6341 C CA . THR A 1 828 ? -36.480 -0.969 37.380 1.00 89.62 828 THR A CA 1
ATOM 6342 C C . THR A 1 828 ? -36.795 -2.388 37.860 1.00 89.62 828 THR A C 1
ATOM 6344 O O . THR A 1 828 ? -37.241 -2.559 38.993 1.00 89.62 828 THR A O 1
ATOM 6347 N N . GLY A 1 829 ? -36.519 -3.396 37.026 1.00 88.62 829 GLY A N 1
ATOM 6348 C CA . GLY A 1 829 ? -36.696 -4.817 37.331 1.00 88.62 829 GLY A CA 1
ATOM 6349 C C . GLY A 1 829 ? -35.546 -5.450 38.120 1.00 88.62 829 GLY A C 1
ATOM 6350 O O . GLY A 1 829 ? -35.661 -6.612 38.502 1.00 88.62 829 GLY A O 1
ATOM 6351 N N . ASN A 1 830 ? -34.466 -4.703 38.382 1.00 92.19 830 ASN A N 1
ATOM 6352 C CA . ASN A 1 830 ? -33.251 -5.177 39.050 1.00 92.19 830 ASN A CA 1
ATOM 6353 C C . ASN A 1 830 ? -32.611 -6.406 38.373 1.00 92.19 830 ASN A C 1
ATOM 6355 O O . ASN A 1 830 ? -32.103 -7.305 39.045 1.00 92.19 830 ASN A O 1
ATOM 6359 N N . LEU A 1 831 ? -32.642 -6.457 37.042 1.00 91.94 831 LEU A N 1
ATOM 6360 C CA . LEU A 1 831 ? -32.079 -7.546 36.245 1.00 91.94 831 LEU A CA 1
ATOM 6361 C C . LEU A 1 831 ? -30.555 -7.621 36.390 1.00 91.94 831 LEU A C 1
ATOM 6363 O O . LEU A 1 831 ? -29.992 -8.702 36.541 1.00 91.94 831 LEU A O 1
ATOM 6367 N N . THR A 1 832 ? -29.884 -6.469 36.413 1.00 92.12 832 THR A N 1
ATOM 6368 C CA . THR A 1 832 ? -28.429 -6.368 36.609 1.00 92.12 832 THR A CA 1
ATOM 6369 C C . THR A 1 832 ? -28.006 -6.593 38.057 1.00 92.12 832 THR A C 1
ATOM 6371 O O . THR A 1 832 ? -26.827 -6.775 38.338 1.00 92.12 832 THR A O 1
ATOM 6374 N N . GLY A 1 833 ? -28.951 -6.568 39.000 1.00 91.19 833 GLY A N 1
ATOM 6375 C CA . GLY A 1 833 ? -28.663 -6.620 40.429 1.00 91.19 833 GLY A CA 1
ATOM 6376 C C . GLY A 1 833 ? -28.183 -5.294 41.031 1.00 91.19 833 GLY A C 1
ATOM 6377 O O . GLY A 1 833 ? -27.814 -5.285 42.205 1.00 91.19 833 GLY A O 1
ATOM 6378 N N . ILE A 1 834 ? -28.209 -4.179 40.287 1.00 92.81 834 ILE A N 1
ATOM 6379 C CA . ILE A 1 834 ? -27.725 -2.871 40.767 1.00 92.81 834 ILE A CA 1
ATOM 6380 C C . ILE A 1 834 ? -28.489 -2.336 41.985 1.00 92.81 834 ILE A C 1
ATOM 6382 O O . ILE A 1 834 ? -27.939 -1.589 42.790 1.00 92.81 834 ILE A O 1
ATOM 6386 N N . ARG A 1 835 ? -29.753 -2.737 42.161 1.00 92.44 835 ARG A N 1
ATOM 6387 C CA . ARG A 1 835 ? -30.591 -2.345 43.306 1.00 92.44 835 ARG A CA 1
ATOM 6388 C C . ARG A 1 835 ? -30.393 -3.257 44.523 1.00 92.44 835 ARG A C 1
ATOM 6390 O O . ARG A 1 835 ? -31.069 -3.085 45.536 1.00 92.44 835 ARG A O 1
ATOM 6397 N N . ASN A 1 836 ? -29.490 -4.240 44.455 1.00 92.62 836 ASN A N 1
ATOM 6398 C CA . ASN A 1 836 ? -29.169 -5.095 45.594 1.00 92.62 836 ASN A CA 1
ATOM 6399 C C . ASN A 1 836 ? -28.351 -4.324 46.630 1.00 92.62 836 ASN A C 1
ATOM 6401 O O . ASN A 1 836 ? -27.309 -3.756 46.313 1.00 92.62 836 ASN A O 1
ATOM 6405 N N . ARG A 1 837 ? -28.752 -4.405 47.904 1.00 90.00 837 ARG A N 1
ATOM 6406 C CA . ARG A 1 837 ? -28.087 -3.685 49.001 1.00 90.00 837 ARG A CA 1
ATOM 6407 C C . ARG A 1 837 ? -26.571 -3.916 49.056 1.00 90.00 837 ARG A C 1
ATOM 6409 O O . ARG A 1 837 ? -25.818 -2.964 49.199 1.00 90.00 837 ARG A O 1
ATOM 6416 N N . ARG A 1 838 ? -26.129 -5.168 48.877 1.00 90.12 838 ARG A N 1
ATOM 6417 C CA . ARG A 1 838 ? -24.700 -5.534 48.879 1.00 90.12 838 ARG A CA 1
ATOM 6418 C C . ARG A 1 838 ? -23.908 -4.869 47.752 1.00 90.12 838 ARG A C 1
ATOM 6420 O O . ARG A 1 838 ? -22.764 -4.499 47.975 1.00 90.12 838 ARG A O 1
ATOM 6427 N N . GLU A 1 839 ? -24.503 -4.733 46.568 1.00 90.19 839 GLU A N 1
ATOM 6428 C CA . GLU A 1 839 ? -23.848 -4.094 45.420 1.00 90.19 839 GLU A CA 1
ATOM 6429 C C . GLU A 1 839 ? -23.755 -2.582 45.607 1.00 90.19 839 GLU A C 1
ATOM 6431 O O . GLU A 1 839 ? -22.696 -2.005 45.377 1.00 90.19 839 GLU A O 1
ATOM 6436 N N . ILE A 1 840 ? -24.824 -1.958 46.111 1.00 91.88 840 ILE A N 1
ATOM 6437 C CA . ILE A 1 840 ? -24.825 -0.535 46.470 1.00 91.88 840 ILE A CA 1
ATOM 6438 C C . ILE A 1 840 ? -23.740 -0.256 47.515 1.00 91.88 840 ILE A C 1
ATOM 6440 O O . ILE A 1 840 ? -22.917 0.629 47.306 1.00 91.88 840 ILE A O 1
ATOM 6444 N N . ASP A 1 841 ? -23.695 -1.038 48.600 1.00 90.94 841 ASP A N 1
ATOM 6445 C CA . ASP A 1 841 ? -22.696 -0.859 49.659 1.00 90.94 841 ASP A CA 1
ATOM 6446 C C . ASP A 1 841 ? -21.263 -1.062 49.118 1.00 90.94 841 ASP A C 1
ATOM 6448 O O . ASP A 1 841 ? -20.370 -0.288 49.464 1.00 90.94 841 ASP A O 1
ATOM 6452 N N . ARG A 1 842 ? -21.044 -2.038 48.217 1.00 90.94 842 ARG A N 1
ATOM 6453 C CA . ARG A 1 842 ? -19.748 -2.271 47.551 1.00 90.94 842 ARG A CA 1
ATOM 6454 C C . ARG A 1 842 ? -19.310 -1.062 46.723 1.00 90.94 842 ARG A C 1
ATOM 6456 O O . ARG A 1 842 ? -18.218 -0.556 46.947 1.00 90.94 842 ARG A O 1
ATOM 6463 N N . ILE A 1 843 ? -20.160 -0.590 45.808 1.00 92.12 843 ILE A N 1
ATOM 6464 C CA . ILE A 1 843 ? -19.860 0.548 44.920 1.00 92.12 843 ILE A CA 1
ATOM 6465 C C . ILE A 1 843 ? -19.678 1.837 45.732 1.00 92.12 843 ILE A C 1
ATOM 6467 O O . ILE A 1 843 ? -18.798 2.643 45.437 1.00 92.12 843 ILE A O 1
ATOM 6471 N N . SER A 1 844 ? -20.473 2.041 46.787 1.00 90.88 844 SER A N 1
ATOM 6472 C CA . SER A 1 844 ? -20.275 3.175 47.691 1.00 90.88 844 SER A CA 1
ATOM 6473 C C . SER A 1 844 ? -18.887 3.149 48.332 1.00 90.88 844 SER A C 1
ATOM 6475 O O . SER A 1 844 ? -18.208 4.170 48.323 1.00 90.88 844 SER A O 1
ATOM 6477 N N . GLN A 1 845 ? -18.442 1.991 48.826 1.00 88.81 845 GLN A N 1
ATOM 6478 C CA . GLN A 1 845 ? -17.140 1.849 49.483 1.00 88.81 845 GLN A CA 1
ATOM 6479 C C . GLN A 1 845 ? -15.952 1.926 48.515 1.00 88.81 845 GLN A C 1
ATOM 6481 O O . GLN A 1 845 ? -14.945 2.531 48.867 1.00 88.81 845 GLN A O 1
ATOM 6486 N N . SER A 1 846 ? -16.045 1.327 47.322 1.00 87.44 846 SER A N 1
ATOM 6487 C CA . SER A 1 846 ? -14.920 1.237 46.375 1.00 87.44 846 SER A CA 1
ATOM 6488 C C . SER A 1 846 ? -14.787 2.425 45.423 1.00 87.44 846 SER A C 1
ATOM 6490 O O . SER A 1 846 ? -13.724 2.601 44.834 1.00 87.44 846 SER A O 1
ATOM 6492 N N . PHE A 1 847 ? -15.856 3.202 45.227 1.00 89.94 847 PHE A N 1
ATOM 6493 C CA . PHE A 1 847 ? -15.925 4.208 44.166 1.00 89.94 847 PHE A CA 1
ATOM 6494 C C . PHE A 1 847 ? -16.435 5.561 44.658 1.00 89.94 847 PHE A C 1
ATOM 6496 O O . PHE A 1 847 ? -15.707 6.547 44.607 1.00 89.94 847 PHE A O 1
ATOM 6503 N N . LEU A 1 848 ? -17.670 5.623 45.169 1.00 92.12 848 LEU A N 1
ATOM 6504 C CA . LEU A 1 848 ? -18.329 6.910 45.439 1.00 92.12 848 LEU A CA 1
ATOM 6505 C C . LEU A 1 848 ? -17.739 7.642 46.648 1.00 92.12 848 LEU A C 1
ATOM 6507 O O . LEU A 1 848 ? -17.498 8.841 46.571 1.00 92.12 848 LEU A O 1
ATOM 6511 N N . THR A 1 849 ? -17.523 6.945 47.768 1.00 89.81 849 THR A N 1
ATOM 6512 C CA . THR A 1 849 ? -17.004 7.567 48.995 1.00 89.81 849 THR A CA 1
ATOM 6513 C C . THR A 1 849 ? -15.562 8.056 48.839 1.00 89.81 849 THR A C 1
ATOM 6515 O O . THR A 1 849 ? -15.312 9.203 49.202 1.00 89.81 849 THR A O 1
ATOM 6518 N N . PRO A 1 850 ? -14.621 7.271 48.280 1.00 87.56 850 PRO A N 1
ATOM 6519 C CA . PRO A 1 850 ? -13.270 7.771 48.029 1.00 87.56 850 PRO A CA 1
ATOM 6520 C C . PRO A 1 850 ? -13.246 8.979 47.078 1.00 87.56 850 PRO A C 1
ATOM 6522 O O . PRO A 1 850 ? -12.542 9.951 47.341 1.00 87.56 850 PRO A O 1
ATOM 6525 N N . LEU A 1 851 ? -14.075 8.969 46.027 1.00 88.00 851 LEU A N 1
ATOM 6526 C CA . LEU A 1 851 ? -14.174 10.087 45.085 1.00 88.00 851 LEU A CA 1
ATOM 6527 C C . LEU A 1 851 ? -14.727 11.368 45.736 1.00 88.00 851 LEU A C 1
ATOM 6529 O O . LEU A 1 851 ? -14.206 12.454 45.492 1.00 88.00 851 LEU A O 1
ATOM 6533 N N . ASP A 1 852 ? -15.748 11.250 46.590 1.00 89.25 852 ASP A N 1
ATOM 6534 C CA . ASP A 1 852 ? -16.319 12.373 47.352 1.00 89.25 852 ASP A CA 1
ATOM 6535 C C . ASP A 1 852 ? -15.285 13.021 48.288 1.00 89.25 852 ASP A C 1
ATOM 6537 O O . ASP A 1 852 ? -15.181 14.249 48.377 1.00 89.25 852 ASP A O 1
ATOM 6541 N N . ILE A 1 853 ? -14.472 12.190 48.953 1.00 86.06 853 ILE A N 1
ATOM 6542 C CA . ILE A 1 853 ? -13.384 12.645 49.826 1.00 86.06 853 ILE A CA 1
ATOM 6543 C C . ILE A 1 853 ? -12.354 13.440 49.017 1.00 86.06 853 ILE A C 1
ATOM 6545 O O . ILE A 1 853 ? -12.016 14.559 49.411 1.00 86.06 853 ILE A O 1
ATOM 6549 N N . GLN A 1 854 ? -11.908 12.906 47.876 1.00 83.56 854 GLN A N 1
ATOM 6550 C CA . GLN A 1 854 ? -10.890 13.552 47.048 1.00 83.56 854 GLN A CA 1
ATOM 6551 C C . GLN A 1 854 ? -11.388 14.861 46.418 1.00 83.56 854 GLN A C 1
ATOM 6553 O O . GLN A 1 854 ? -10.702 15.879 46.480 1.00 83.56 854 GLN A O 1
ATOM 6558 N N . LEU A 1 855 ? -12.614 14.890 45.885 1.00 84.44 855 LEU A N 1
ATOM 6559 C CA . LEU A 1 855 ? -13.209 16.123 45.352 1.00 84.44 855 LEU A CA 1
ATOM 6560 C C . LEU A 1 855 ? -13.352 17.199 46.433 1.00 84.44 855 LEU A C 1
ATOM 6562 O O . LEU A 1 855 ? -13.120 18.381 46.178 1.00 84.44 855 LEU A O 1
ATOM 6566 N N . THR A 1 856 ? -13.710 16.803 47.656 1.00 84.12 856 THR A N 1
ATOM 6567 C CA . THR A 1 856 ? -13.782 17.726 48.796 1.00 84.12 856 THR A CA 1
ATOM 6568 C C . THR A 1 856 ? -12.402 18.262 49.185 1.00 84.12 856 THR A C 1
ATOM 6570 O O . THR A 1 856 ? -12.312 19.398 49.651 1.00 84.12 856 THR A O 1
ATOM 6573 N N . PHE A 1 857 ? -11.340 17.471 49.005 1.00 82.38 857 PHE A N 1
ATOM 6574 C CA . PHE A 1 857 ? -9.958 17.896 49.221 1.00 82.38 857 PHE A CA 1
ATOM 6575 C C . PHE A 1 857 ? -9.517 18.934 48.180 1.00 82.38 857 PHE A C 1
ATOM 6577 O O . PHE A 1 857 ? -9.171 20.046 48.573 1.00 82.38 857 PHE A O 1
ATOM 6584 N N . TRP A 1 858 ? -9.645 18.645 46.879 1.00 80.19 858 TRP A N 1
ATOM 6585 C CA . TRP A 1 858 ? -9.258 19.583 45.812 1.00 80.19 858 TRP A CA 1
ATOM 6586 C C . TRP A 1 858 ? -10.050 20.898 45.842 1.00 80.19 858 TRP A C 1
ATOM 6588 O O . TRP A 1 858 ? -9.521 21.954 45.521 1.00 80.19 858 TRP A O 1
ATOM 6598 N N . LYS A 1 859 ? -11.303 20.882 46.313 1.00 76.94 859 LYS A N 1
ATOM 6599 C CA . LYS A 1 859 ? -12.099 22.106 46.530 1.00 76.94 859 LYS A CA 1
ATOM 6600 C C . LYS A 1 859 ? -11.622 22.980 47.699 1.00 76.94 859 LYS A C 1
ATOM 6602 O O . LYS A 1 859 ? -12.100 24.107 47.833 1.00 76.94 859 LYS A O 1
ATOM 6607 N N . ARG A 1 860 ? -10.796 22.451 48.611 1.00 73.75 860 ARG A N 1
ATOM 6608 C CA . ARG A 1 860 ? -10.322 23.154 49.820 1.00 73.75 860 ARG A CA 1
ATOM 6609 C C . ARG A 1 860 ? -8.944 23.790 49.656 1.00 73.75 860 ARG A C 1
ATOM 6611 O O . ARG A 1 860 ? -8.613 24.630 50.492 1.00 73.75 860 ARG A O 1
ATOM 6618 N N . GLU A 1 861 ? -8.159 23.404 48.651 1.00 62.59 861 GLU A N 1
ATOM 6619 C CA . GLU A 1 861 ? -6.874 24.050 48.369 1.00 62.59 861 GLU A CA 1
ATOM 6620 C C . GLU A 1 861 ? -7.103 25.506 47.920 1.00 62.59 861 GLU A C 1
ATOM 6622 O O . GLU A 1 861 ? -7.860 25.744 46.979 1.00 62.59 861 GLU A O 1
ATOM 6627 N N . PRO A 1 862 ? -6.540 26.503 48.632 1.00 49.97 862 PRO A N 1
ATOM 6628 C CA . PRO A 1 862 ? -6.716 27.907 48.286 1.00 49.97 862 PRO A CA 1
ATOM 6629 C C . PRO A 1 862 ? -5.807 28.307 47.117 1.00 49.97 862 PRO A C 1
ATOM 6631 O O . PRO A 1 862 ? -4.627 27.962 47.114 1.00 49.97 862 PRO A O 1
ATOM 6634 N N . ASP A 1 863 ? -6.374 29.084 46.186 1.00 52.94 863 ASP A N 1
ATOM 6635 C CA . ASP A 1 863 ? -5.714 29.802 45.086 1.00 52.94 863 ASP A CA 1
ATOM 6636 C C . ASP A 1 863 ? -4.262 30.213 45.406 1.00 52.94 863 ASP A C 1
ATOM 6638 O O . ASP A 1 863 ? -4.024 31.032 46.300 1.00 52.94 863 ASP A O 1
ATOM 6642 N N . VAL A 1 864 ? -3.303 29.710 44.623 1.00 42.31 864 VAL A N 1
ATOM 6643 C CA . VAL A 1 864 ? -1.965 30.302 44.491 1.00 42.31 864 VAL A CA 1
ATOM 6644 C C . VAL A 1 864 ? -1.814 30.807 43.053 1.00 42.31 864 VAL A C 1
ATOM 6646 O O . VAL A 1 864 ? -1.542 30.039 42.143 1.00 42.31 864 VAL A O 1
ATOM 6649 N N . ASP A 1 865 ? -2.061 32.108 42.902 1.00 43.50 865 ASP A N 1
ATOM 6650 C CA . ASP A 1 865 ? -1.593 33.069 41.891 1.00 43.50 865 ASP A CA 1
ATOM 6651 C C . ASP A 1 865 ? -1.415 32.666 40.395 1.00 43.50 865 ASP A C 1
ATOM 6653 O O . ASP A 1 865 ? -0.533 31.912 39.997 1.00 43.50 865 ASP A O 1
ATOM 6657 N N . GLU A 1 866 ? -2.173 33.398 39.559 1.00 46.47 866 GLU A N 1
ATOM 6658 C CA . GLU A 1 866 ? -1.842 33.913 38.212 1.00 46.47 866 GLU A CA 1
ATOM 6659 C C . GLU A 1 866 ? -1.634 32.952 37.013 1.00 46.47 866 GLU A C 1
ATOM 6661 O O . GLU A 1 866 ? -0.624 33.075 36.338 1.00 46.47 866 GLU A O 1
ATOM 6666 N N . HIS A 1 867 ? -2.620 32.134 36.599 1.00 43.97 867 HIS A N 1
ATOM 6667 C CA . HIS A 1 867 ? -2.787 31.715 35.177 1.00 43.97 867 HIS A CA 1
ATOM 6668 C C . HIS A 1 867 ? -4.287 31.594 34.767 1.00 43.97 867 HIS A C 1
ATOM 6670 O O . HIS A 1 867 ? -4.886 30.522 34.746 1.00 43.97 867 HIS A O 1
ATOM 6676 N N . GLU A 1 868 ? -4.932 32.713 34.401 1.00 51.53 868 GLU A N 1
ATOM 6677 C CA . GLU A 1 868 ? -6.404 32.896 34.258 1.00 51.53 868 GLU A CA 1
ATOM 6678 C C . GLU A 1 868 ? -7.169 32.077 33.176 1.00 51.53 868 GLU A C 1
ATOM 6680 O O . GLU A 1 868 ? -8.390 32.247 33.036 1.00 51.53 868 GLU A O 1
ATOM 6685 N N . ALA A 1 869 ? -6.515 31.202 32.403 1.00 50.75 869 ALA A N 1
ATOM 6686 C CA . ALA A 1 869 ? -7.156 30.445 31.314 1.00 50.75 869 ALA A CA 1
ATOM 6687 C C . ALA A 1 869 ? -7.237 28.926 31.556 1.00 50.75 869 ALA A C 1
ATOM 6689 O O . ALA A 1 869 ? -8.304 28.356 31.328 1.00 50.75 869 ALA A O 1
ATOM 6690 N N . ALA A 1 870 ? -6.168 28.289 32.051 1.00 51.19 870 ALA A N 1
ATOM 6691 C CA . ALA A 1 870 ? -6.141 26.849 32.340 1.00 51.19 870 ALA A CA 1
ATOM 6692 C C . ALA A 1 870 ? -7.070 26.499 33.519 1.00 51.19 870 ALA A C 1
ATOM 6694 O O . ALA A 1 870 ? -8.008 25.719 33.363 1.00 51.19 870 ALA A O 1
ATOM 6695 N N . HIS A 1 871 ? -6.971 27.256 34.619 1.00 58.09 871 HIS A N 1
ATOM 6696 C CA . HIS A 1 871 ? -7.780 27.043 35.826 1.00 58.09 871 HIS A CA 1
ATOM 6697 C C . HIS A 1 871 ? -9.304 27.121 35.610 1.00 58.09 871 HIS A C 1
ATOM 6699 O O . HIS A 1 871 ? -10.073 26.530 36.367 1.00 58.09 871 HIS A O 1
ATOM 6705 N N . LYS A 1 872 ? -9.785 27.829 34.575 1.00 60.78 872 LYS A N 1
ATOM 6706 C CA . LYS A 1 872 ? -11.228 27.890 34.263 1.00 60.78 872 LYS A CA 1
ATOM 6707 C C . LYS A 1 872 ? -11.750 26.594 33.649 1.00 60.78 872 LYS A C 1
ATOM 6709 O O . LYS A 1 872 ? -12.897 26.228 33.905 1.00 60.78 872 LYS A O 1
ATOM 6714 N N . HIS A 1 873 ? -10.944 25.933 32.822 1.00 60.69 873 HIS A N 1
ATOM 6715 C CA . HIS A 1 873 ? -11.307 24.658 32.213 1.00 60.69 873 HIS A CA 1
ATOM 6716 C C . HIS A 1 873 ? -11.319 23.547 33.270 1.00 60.69 873 HIS A C 1
ATOM 6718 O O . HIS A 1 873 ? -12.274 22.768 33.332 1.00 60.69 873 HIS A O 1
ATOM 6724 N N . ASP A 1 874 ? -10.344 23.570 34.176 1.00 66.25 874 ASP A N 1
ATOM 6725 C CA . ASP A 1 874 ? -10.206 22.566 35.231 1.00 66.25 874 ASP A CA 1
ATOM 6726 C C . ASP A 1 874 ? -11.317 22.681 36.276 1.00 66.25 874 ASP A C 1
ATOM 6728 O O . ASP A 1 874 ? -11.986 21.698 36.606 1.00 66.25 874 ASP A O 1
ATOM 6732 N N . ALA A 1 875 ? -11.638 23.912 36.689 1.00 70.88 875 ALA A N 1
ATOM 6733 C CA . ALA A 1 875 ? -12.786 24.187 37.549 1.00 70.88 875 ALA A CA 1
ATOM 6734 C C . ALA A 1 875 ? -14.120 23.739 36.918 1.00 70.88 875 ALA A C 1
ATOM 6736 O O . ALA A 1 875 ? -15.018 23.268 37.623 1.00 70.88 875 ALA A O 1
ATOM 6737 N N . MET A 1 876 ? -14.266 23.853 35.590 1.00 76.31 876 MET A N 1
ATOM 6738 C CA . MET A 1 876 ? -15.465 23.392 34.884 1.00 76.31 876 MET A CA 1
ATOM 6739 C C . MET A 1 876 ? -15.571 21.863 34.888 1.00 76.31 876 MET A C 1
ATOM 6741 O O . MET A 1 876 ? -16.642 21.332 35.185 1.00 76.31 876 MET A O 1
ATOM 6745 N N . GLN A 1 877 ? -14.488 21.148 34.578 1.00 77.69 877 GLN A N 1
ATOM 6746 C CA . GLN A 1 877 ? -14.488 19.683 34.559 1.00 77.69 877 GLN A CA 1
ATOM 6747 C C . GLN A 1 877 ? -14.699 19.079 35.957 1.00 77.69 877 GLN A C 1
ATOM 6749 O O . GLN A 1 877 ? -15.514 18.164 36.101 1.00 77.69 877 GLN A O 1
ATOM 6754 N N . LEU A 1 878 ? -14.074 19.641 36.998 1.00 83.38 878 LEU A N 1
ATOM 6755 C CA . LEU A 1 878 ? -14.339 19.261 38.391 1.00 83.38 878 LEU A CA 1
ATOM 6756 C C . LEU A 1 878 ? -15.796 19.510 38.788 1.00 83.38 878 LEU A C 1
ATOM 6758 O O . LEU A 1 878 ? -16.415 18.666 39.434 1.00 83.38 878 LEU A O 1
ATOM 6762 N N . GLY A 1 879 ? -16.371 20.643 38.372 1.00 84.38 879 GLY A N 1
ATOM 6763 C CA . GLY A 1 879 ? -17.783 20.948 38.602 1.00 84.38 879 GLY A CA 1
ATOM 6764 C C . GLY A 1 879 ? -18.727 19.943 37.932 1.00 84.38 879 GLY A C 1
ATOM 6765 O O . GLY A 1 879 ? -19.734 19.551 38.522 1.00 84.38 879 GLY A O 1
ATOM 6766 N N . ILE A 1 880 ? -18.394 19.476 36.724 1.00 88.06 880 ILE A N 1
ATOM 6767 C CA . ILE A 1 880 ? -19.152 18.425 36.027 1.00 88.06 880 ILE A CA 1
ATOM 6768 C C . ILE A 1 880 ? -19.060 17.100 36.790 1.00 88.06 880 ILE A C 1
ATOM 6770 O O . ILE A 1 880 ? -20.083 16.437 36.983 1.00 88.06 880 ILE A O 1
ATOM 6774 N N . LEU A 1 881 ? -17.860 16.716 37.226 1.00 89.75 881 LEU A N 1
ATOM 6775 C CA . LEU A 1 881 ? -17.628 15.475 37.961 1.00 89.75 881 LEU A CA 1
ATOM 6776 C C . LEU A 1 881 ? -18.392 15.460 39.296 1.00 89.75 881 LEU A C 1
ATOM 6778 O O . LEU A 1 881 ? -19.101 14.497 39.594 1.00 89.75 881 LEU A O 1
ATOM 6782 N N . ASP A 1 882 ? -18.337 16.561 40.043 1.00 89.88 882 ASP A N 1
ATOM 6783 C CA . ASP A 1 882 ? -19.075 16.758 41.292 1.00 89.88 882 ASP A CA 1
ATOM 6784 C C . ASP A 1 882 ? -20.597 16.697 41.098 1.00 89.88 882 ASP A C 1
ATOM 6786 O O . ASP A 1 882 ? -21.298 15.969 41.804 1.00 89.88 882 ASP A O 1
ATOM 6790 N N . MET A 1 883 ? -21.112 17.384 40.074 1.00 93.38 883 MET A N 1
ATOM 6791 C CA . MET A 1 883 ? -22.529 17.331 39.711 1.00 93.38 883 MET A CA 1
ATOM 6792 C C . MET A 1 883 ? -22.978 15.889 39.416 1.00 93.38 883 MET A C 1
ATOM 6794 O O . MET A 1 883 ? -24.052 15.463 39.856 1.00 93.38 883 MET A O 1
ATOM 6798 N N . TRP A 1 884 ? -22.183 15.119 38.665 1.00 94.31 884 TRP A N 1
ATOM 6799 C CA . TRP A 1 884 ? -22.500 13.720 38.368 1.00 94.31 884 TRP A CA 1
ATOM 6800 C C . TRP A 1 884 ? -22.432 12.829 39.608 1.00 94.31 884 TRP A C 1
ATOM 6802 O O . TRP A 1 884 ? -23.286 11.946 39.760 1.00 94.31 884 TRP A O 1
ATOM 6812 N N . LEU A 1 885 ? -21.483 13.068 40.513 1.00 94.19 885 LEU A N 1
ATOM 6813 C CA . LEU A 1 885 ? -21.376 12.345 41.777 1.00 94.19 885 LEU A CA 1
ATOM 6814 C C . LEU A 1 885 ? -22.604 12.587 42.664 1.00 94.19 885 LEU A C 1
ATOM 6816 O O . LEU A 1 885 ? -23.226 11.626 43.131 1.00 94.19 885 LEU A O 1
ATOM 6820 N N . GLU A 1 886 ? -23.009 13.846 42.844 1.00 93.38 886 GLU A N 1
ATOM 6821 C CA . GLU A 1 886 ? -24.186 14.210 43.640 1.00 93.38 886 GLU A CA 1
ATOM 6822 C C . GLU A 1 886 ? -25.464 13.609 43.042 1.00 93.38 886 GLU A C 1
ATOM 6824 O O . GLU A 1 886 ? -26.277 12.995 43.749 1.00 93.38 886 GLU A O 1
ATOM 6829 N N . ARG A 1 887 ? -25.623 13.718 41.717 1.00 94.38 887 ARG A N 1
ATOM 6830 C CA . ARG A 1 887 ? -26.772 13.175 40.982 1.00 94.38 887 ARG A CA 1
ATOM 6831 C C . ARG A 1 887 ? -26.880 11.658 41.133 1.00 94.38 887 ARG A C 1
ATOM 6833 O O . ARG A 1 887 ? -27.974 11.136 41.362 1.00 94.38 887 ARG A O 1
ATOM 6840 N N . THR A 1 888 ? -25.761 10.951 41.018 1.00 93.50 888 THR A N 1
ATOM 6841 C CA . THR A 1 888 ? -25.715 9.485 41.098 1.00 93.50 888 THR A CA 1
ATOM 6842 C C . THR A 1 888 ? -25.946 9.000 42.528 1.00 93.50 888 THR A C 1
ATOM 6844 O O . THR A 1 888 ? -26.765 8.108 42.757 1.00 93.50 888 THR A O 1
ATOM 6847 N N . THR A 1 889 ? -25.318 9.651 43.509 1.00 92.75 889 THR A N 1
ATOM 6848 C CA . THR A 1 889 ? -25.498 9.349 44.936 1.00 92.75 889 THR A CA 1
ATOM 6849 C C . THR A 1 889 ? -26.941 9.591 45.381 1.00 92.75 889 THR A C 1
ATOM 6851 O O . THR A 1 889 ? -27.521 8.772 46.094 1.00 92.75 889 THR A O 1
ATOM 6854 N N . SER A 1 890 ? -27.564 10.676 44.917 1.00 93.06 890 SER A N 1
ATOM 6855 C CA . SER A 1 890 ? -28.975 10.973 45.192 1.00 93.06 890 SER A CA 1
ATOM 6856 C C . SER A 1 890 ? -29.914 9.924 44.593 1.00 93.06 890 SER A C 1
ATOM 6858 O O . SER A 1 890 ? -30.863 9.499 45.252 1.00 93.06 890 SER A O 1
ATOM 6860 N N . ALA A 1 891 ? -29.633 9.458 43.372 1.00 91.94 891 ALA A N 1
ATOM 6861 C CA . ALA A 1 891 ? -30.410 8.398 42.735 1.00 91.94 891 ALA A CA 1
ATOM 6862 C C . ALA A 1 891 ? -30.306 7.065 43.495 1.00 91.94 891 ALA A C 1
ATOM 6864 O O . ALA A 1 891 ? -31.322 6.400 43.682 1.00 91.94 891 ALA A O 1
ATOM 6865 N N . LEU A 1 892 ? -29.112 6.703 43.975 1.00 90.00 892 LEU A N 1
ATOM 6866 C CA . LEU A 1 892 ? -28.904 5.505 44.795 1.00 90.00 892 LEU A CA 1
ATOM 6867 C C . LEU A 1 892 ? -29.626 5.596 46.145 1.00 90.00 892 LEU A C 1
ATOM 6869 O O . LEU A 1 892 ? -30.289 4.641 46.539 1.00 90.00 892 LEU A O 1
ATOM 6873 N N . ARG A 1 893 ? -29.586 6.755 46.818 1.00 88.44 893 ARG A N 1
ATOM 6874 C CA . ARG A 1 893 ? -30.325 6.985 48.076 1.00 88.44 893 ARG A CA 1
ATOM 6875 C C . ARG A 1 893 ? -31.841 6.860 47.915 1.00 88.44 893 ARG A C 1
ATOM 6877 O O . ARG A 1 893 ? -32.520 6.486 48.861 1.00 88.44 893 ARG A O 1
ATOM 6884 N N . ALA A 1 894 ? -32.381 7.182 46.739 1.00 87.69 894 ALA A N 1
ATOM 6885 C CA . ALA A 1 894 ? -33.816 7.087 46.472 1.00 87.69 894 ALA A CA 1
ATOM 6886 C C . ALA A 1 894 ? -34.318 5.637 46.326 1.00 87.69 894 ALA A C 1
ATOM 6888 O O . ALA A 1 894 ? -35.525 5.404 46.394 1.00 87.69 894 ALA A O 1
ATOM 6889 N N . ILE A 1 895 ? -33.416 4.679 46.091 1.00 85.06 895 ILE A N 1
ATOM 6890 C CA . ILE A 1 895 ? -33.745 3.259 45.895 1.00 85.06 895 ILE A CA 1
ATOM 6891 C C . ILE A 1 895 ? -33.212 2.344 47.008 1.00 85.06 895 ILE A C 1
ATOM 6893 O O . ILE A 1 895 ? -33.602 1.177 47.050 1.00 85.06 895 ILE A O 1
ATOM 6897 N N . SER A 1 896 ? -32.318 2.855 47.861 1.00 67.06 896 SER A N 1
ATOM 6898 C CA . SER A 1 896 ? -31.755 2.186 49.041 1.00 67.06 896 SER A CA 1
ATOM 6899 C C . SER A 1 896 ? -32.673 2.293 50.247 1.00 67.06 896 SER A C 1
ATOM 6901 O O . SER A 1 896 ? -32.728 1.306 51.014 1.00 67.06 896 SER A O 1
#

Solvent-accessible surface area (backbone atoms only — not comparable to full-atom values): 53133 Å² total; per-residue (Å²): 102,41,70,67,50,93,52,36,30,42,21,25,48,72,47,74,70,37,60,68,61,33,58,76,61,52,38,79,44,52,35,25,34,34,97,50,102,42,71,59,42,90,54,67,97,49,57,87,44,83,60,54,83,47,47,59,64,53,37,55,52,53,51,63,40,47,78,71,76,34,11,37,37,32,20,16,76,81,39,25,27,62,21,44,48,56,52,27,53,37,43,20,57,78,69,71,38,51,66,67,60,25,45,50,57,43,30,77,65,42,73,78,55,58,54,49,71,34,53,50,54,40,44,51,43,32,54,75,49,74,63,46,76,53,67,78,39,70,63,50,39,51,52,46,52,52,52,52,52,51,46,68,70,70,70,62,93,72,78,68,72,76,73,72,70,55,79,75,76,79,87,69,87,83,89,88,83,88,84,66,66,47,48,41,90,87,76,60,47,81,73,44,46,68,93,42,51,54,85,90,75,96,74,92,79,89,79,95,74,83,77,86,81,76,84,87,74,95,63,101,64,59,70,27,55,56,50,29,49,53,54,49,50,58,48,47,64,65,55,64,80,75,74,85,87,91,88,86,83,86,84,92,87,89,91,86,89,83,86,88,81,87,81,92,78,86,85,76,94,81,66,85,74,60,59,56,62,58,58,75,72,44,83,90,63,73,84,80,71,84,82,85,85,82,90,85,87,88,85,89,84,82,88,88,85,87,84,82,86,79,81,81,74,67,96,68,89,55,100,87,60,96,75,85,51,60,62,95,46,86,75,48,44,85,68,61,70,79,76,65,67,56,50,70,40,54,42,79,50,88,89,64,55,46,79,73,51,71,52,73,75,76,76,87,67,61,45,69,50,51,53,52,53,50,51,38,34,71,73,42,96,79,41,98,46,51,45,40,32,50,40,51,14,35,63,74,64,65,50,48,71,54,56,62,46,64,72,46,49,58,55,40,57,70,44,90,57,67,37,31,66,62,41,48,54,46,41,27,72,62,26,62,39,68,50,43,50,53,36,50,52,52,47,50,53,54,47,45,51,52,57,52,51,55,62,66,54,72,80,73,76,83,86,81,93,82,73,101,64,91,68,76,50,71,41,55,34,46,33,53,51,39,45,38,47,24,48,20,59,54,63,51,79,86,60,99,59,59,68,39,76,59,45,53,66,54,51,56,54,48,45,59,40,44,42,57,37,23,68,71,36,53,48,71,41,17,28,44,41,44,32,27,50,10,45,31,47,46,42,35,52,70,56,49,65,72,55,71,76,45,31,53,48,37,49,52,54,52,50,52,47,51,25,48,45,45,45,29,18,25,89,25,63,83,74,59,46,28,57,56,47,45,50,70,77,41,57,89,78,60,87,70,81,79,73,83,75,77,72,84,72,77,64,32,62,54,42,35,52,53,22,39,45,72,66,69,55,50,74,67,56,35,65,76,59,70,43,62,18,30,44,46,55,54,49,72,42,94,79,84,81,51,82,78,55,48,69,76,44,43,70,45,48,51,48,22,55,74,70,66,43,45,40,50,34,44,46,27,45,48,48,55,49,55,48,50,44,67,74,60,78,75,67,89,70,57,63,84,59,48,54,62,49,47,68,54,36,50,35,44,34,42,62,50,87,52,68,67,60,20,51,52,36,43,53,45,40,53,51,51,46,70,66,40,58,61,68,58,32,51,51,54,50,43,57,52,47,47,96,45,99,72,52,38,64,61,32,31,38,53,39,49,55,51,50,42,50,49,29,54,53,39,64,69,52,92,78,76,96,38,50,52,40,20,49,56,34,52,65,71,42,33,65,65,54,49,36,58,97,52,62,76,55,67,69,70,81,73,71,57,68,65,68,47,68,76,42,55,55,63,60,34,51,44,46,38,40,50,42,54,38,48,48,66,70,67,46,77,83,40,47,39,39,69,75,37,69,70,50,44,54,48,39,37,66,50,29,52,52,52,49,52,54,51,55,56,48,67,72,64,63,75,90,80,82,90,60,92,65,64,59,56,57,52,54,49,54,52,48,51,44,50,52,42,49,54,54,31,53,52,55,50,64,75,72,107

Radius of gyration: 43.3 Å; Cα contacts (8 Å, |Δi|>4): 968; chains: 1; bounding box: 101×94×134 Å

Foldseek 3Di:
DWDLDQLEAFDAPVCVVPPVNCVVNQADAEEECPDDPGNYNPFDQDLLTDCLLCQVVLLVVCCVQVVVVGHYYQYYHGSAARSLLSQLLNCCLVVVDQSVRSSVSVCVTVVRHDHDPSSNLSSNLCSVVNNDSDCQDPSNLVVLVVSQVVVVVVPPPDDDPVSVPHPPDDDDPDDDDDWDFDADPFPRHTDGTLVFFDDDDDDDDDDDDDDDDDDDDDDDDDLLVVLLVVLVVLVCVVVVVPDDDDDDDDDDDDDDDDDDDDDDDDDDDDDPVVVVVVVVPDPPPPPPDDDDDDDDDDDDDDDDDDDDDDPDDDSDDDPPDPDTHGDDDPLCCVVPVVVDQKAWGFDSPPVGRHTDGMDHNSDRPNLVVLLVLLVQQQPPPDRSAHLLSSLSSCVVNVVLQSHPLLSRVLSLLFDPGPNSLVNLLSCLARYDLVSNLVSLLVNLVVLLVVLVVVVVCVVDDDDDPDDPDPGPDSLSSLLSSLLSLLSRVLVDDDDPDAPLVVLVVVLVSNLSSLLSSLQVDDLVSLLSQLLSLLSSLQSCLVVNDDDPVSLVSVLVSSVVSNLSSCQSNQVSQPPLLLVVLCCVLPVVVDDDDPPPVPPDPPRSNVSNLVSNVSSVDDLVVLLVDPALSSLVSNLPDPDDACAVSVVSCLVRLLVCLVVVTNVSSSLNVLSVHLSCCVVVVPDLDDLVRLVSLLVSLLLCLQDPPDPVSNVSSLVSNLSSLVSDDQVSSLVSLLVQLDDDPSHDLVSNLVSLVSLLVSLLVVLPDPDDDHCSLALVCCVRCVCSQLADPCPVCLPPLPDDLVNVLPGSRLSSLLSSLVSLQCCLVRPPVCRNVSLPPVNLVVSCVGHLVSVVVNLVSVVPDDDDDDDPPPVVVSVVSSVSSVVSSVSSVVSSVVSD

pLDDT: mean 74.54, std 21.24, range [22.92, 97.5]

Mean predicted aligned error: 20.43 Å

InterPro domains:
  IPR000340 Dual specificity phosphatase, catalytic domain [PF00782] (33-126)
  IPR000387 Tyrosine-specific protein phosphatases domain [PS50056] (53-113)
  IPR003595 Protein-tyrosine phosphatase, catalytic [SM00404] (37-129)
  IPR013877 YAP-binding/ALF4/Glomulin [PF08568] (645-881)
  IPR016130 Protein-tyrosine phosphatase, active site [PS00383] (74-84)
  IPR020422 Dual specificity protein phosphatase domain [PS50054] (1-132)
  IPR020422 Dual specificity protein phosphatase domain [SM00195] (1-129)
  IPR029021 Protein-tyrosine phosphatase-like [G3DSA:3.90.190.10] (1-150)
  IPR029021 Protein-tyrosine phosphatase-like [SSF52799] (2-129)

Sequence (896 aa):
MDQIIENLWLGDLPSALRVEALRRNNIHSIVSAMTFVHHQIDIYDTEDTDVLKHFATAIAFIEKELDKGRGVLVHCFAGVSRSATIVAAYLMHSRGLDPTAALNLIRERRPHVDPNEGFMKQLDIFYKNSFKSSAEDKSSRMFYAERTAKQMISGDGTIDKEMLATYVQPSPATQTSSRRRLRCKMCRQNLATRENMVGHGLSSSGTSHKPPLLPVDNTDVDAATRLGEQFSESLSLAEAESSSDTSKALPISEEIPGRPAQPALARTFAHPSEISAQLYSNPALAALRSPDAPIPLPAQKTKPSSPIAAVSTPILADPKCSGYFVEPMKWMDSSLSDHQTAGKIVCPNLRCKAKLGNYDWAGDEVGPMLSKILDDAFHLEQPQYTLRDVYTAVEATSTGEEVDVLMVIPSLLLSNKEGGIEMLNMIGRIGSARESIISLQEVLGRLSVSLASEAEDSQDEEDTEDSETVAISSASQLVRVLDSYALVLPRLPKRRKPPSDTLQPLFSQLESVVDLAGRQSSDQAGGQIVISVGRILSGLCHWIRGSEDDEAKCKDILFKFACSTLKSCSRSIHCNLAQNVFEKLFPRYVSGPVPSSSQDVEDPVQSVLSALQDLGFTITDYLHQPSIGSLVLLAHSEHYDLGSDLSSLLRWLLASIQTNTALDESLAILLTSLFNIKAGNTLDVPPEFIIPLVHVLGPLAGSHHDPLTRHLIFRLLSLALSIAPPEIRLELLRDLLSDSEALTAQMQVAAIGLVREAAMEALAMTSGASPFASPTLLREIGPLIFSLQSPEIFSDCEVPLDDFMDSAEPLRLIEGLTLLYLLVQRDTGNLTGIRNRREIDRISQSFLTPLDIQLTFWKREPDVDEHEAAHKHDAMQLGILDMWLERTTSALRAIS

Nearest PDB structures (foldseek):
  4ki9-assembly1_A  TM=9.354E-01  e=1.536E-07  Homo sapiens
  4yr8-assembly2_B  TM=9.429E-01  e=1.659E-07  Homo sapiens
  2nt2-assembly3_C  TM=9.366E-01  e=8.590E-07  Homo sapiens
  6apx-assembly1_A  TM=9.244E-01  e=2.506E-06  Escherichia coli K-12
  4jnb-assembly1_A  TM=9.244E-01  e=3.674E-06  Homo sapiens

Secondary structure (DSSP, 8-state):
-EEEETTEEEE-HHHHH-HHHHHHTTEEEEEESSS-SSSB----SSTT---GGGHHHHHHHHHHHHTTT-EEEEE-SSSSSHHHHHHHHHHHHHH---HHHHHHHHHTT-TT----HHHHHHHHHHHHTTT---TTSHHHHHHHHHHHHHHHHHT-----TTTTS---PPP--S------EEE-TTT--EEEEGGGEEP----------PPPPPP-------HHHHHHHHHHHHHHHHHGGG-----------------------------HHHHHHHHHT-GGGTT--------------------PPP----SS--TT----EE---TTTHHHHTT--SEEEEE-SSTTT--EEEEEE-----HHHHHHHHHHHHHH-SS-SS-HHHHHHHHHHHT-GGGS-HHHHHHHHHH---TTHHHHHHHHHHHS-HHHHHHHHHHHHHHHHHHHHHHHHHTTS----------PPPHHHHHHHHHHHHHHHGGGS---SS-HHHHHHHHHHHHHHHHHHHHHH--HHHHHHHHHHHHHHHHHHHHHT-S-HHHHHHHHHHHHHHHHHHHHHTGGG----HHHHHHHHH-GGG--S---S--TT---HHHHHHHHHHHTT--HHHHHHS--HHHHHHHHHSS----TTTHHHHHHHHHHHHHTTSSHHHHHHHHHHHHHHHHHH------HHHHHHHHHHHHHHHHH-S-HHHHHHHHHHHHHHHHTS-HHHHHHHHHHHHS--TTS-HHHHHHHHHHHHHHHHHHHH-SS---GGGSHHHHHHTHHHHSS-S-TTTTTTT---HHHHHTSSHHHHHHHHHHHHHHHHHH-TT-SSSTTSHHHHHHHIIIIIHHHHHHHHHHTTS---S--TTHHHHHHHHHHHHHHHHHHHHHHHHTT-

Organism: NCBI:txid92696